Protein AF-A0A849QAV1-F1 (afdb_monomer)

Secondary structure (DSSP, 8-state):
-HHHHHHHHHHHTT---HHHHHHHHHHHHHHHHHHHHTS-TT-HHHHHHHHHHHHHHHHHHHHHHHHHHHHH--HHHHHHHHHHHHHH--HHHHHHHHHHHHHHHHHHHHHHHHHHHHHHHHHHHHHHHHS-TT-S---HHHHHHHHHHHHHHHHHHTTTTTT--S--HHHHHHHHHHHHHHHHHHHHHH--S-HHHHHHHHHHHHHHHHHHHHHHHHHHHHHHHHHHTT--SSSTTHHHHHHHHHHHHHHHHHHHHHHHHHHH-TTS-HHHHHHHHHHHHHHHHHHHHHHHHHHHHHHHHHHHTT-HHHHHHHHHHHHHHHHHHHHHHTTSGGGHHHHHHHHHHHHHHHHHHHHHHHHHHHHHHHHHHHTT-HHHHHHHHHHHHHHHHHHHHH--SHHHHHHHHHHHHHHHHHHHHHHH-S-GGGGHHHHHHHHHHHHHHHHHHHHHHHHHHHHHTTT-HHHHHHHHHHHHHHHHHHHHHS---HHHHHHHHHHHHHHHHHHHHHHHHHHHH--SSHHHHHHHHHHHHHHHHHHHHHHHTT-HHHHHHHHHHHHHHHHHHHHHHHHHHHHHHHHHHHHHHHHHHHHHHHTTSGGGTT--THHHHHHHHHHHHHHHHHHHHHHHHHHHHHHHHT---HHHHHHTTHHHHHHHHHHHHHHHHHHHHHHHHHHHHHHHHHHHHTT-HHHHHHHHHHHHHHHHHHHHHHHHHHHHHHHTT-HHHHHHHHHHHHHHHHHHHHHHHHHHHHHTTPPPPPPPHHHHHHHHT-PPP-

Nearest PDB structures (foldseek):
  8ga7-assembly1_A  TM=1.526E-01  e=1.321E-02  synthetic construct
  6vfk-assembly1_B  TM=2.212E-01  e=3.280E-01  synthetic construct
  6u1s-assembly1_A  TM=2.599E-01  e=1.698E+00  synthetic construct
  5k7v-assembly1_B  TM=2.243E-01  e=1.514E+00  synthetic construct

Mean predicted aligned error: 11.03 Å

Structure (mmCIF, N/CA/C/O backbone):
data_AF-A0A849QAV1-F1
#
_entry.id   AF-A0A849QAV1-F1
#
loop_
_atom_site.group_PDB
_atom_site.id
_atom_site.type_symbol
_atom_site.label_atom_id
_atom_site.label_alt_id
_atom_site.label_comp_id
_atom_site.label_asym_id
_atom_site.label_entity_id
_atom_site.label_seq_id
_atom_site.pdbx_PDB_ins_code
_atom_site.Cartn_x
_atom_site.Cartn_y
_atom_site.Cartn_z
_atom_site.occupancy
_atom_site.B_iso_or_equiv
_atom_site.auth_seq_id
_atom_site.auth_comp_id
_atom_site.auth_asym_id
_atom_site.auth_atom_id
_atom_site.pdbx_PDB_model_num
ATOM 1 N N . MET A 1 1 ? -1.374 -19.966 -36.487 1.00 30.62 1 MET A N 1
ATOM 2 C CA . MET A 1 1 ? -1.949 -19.844 -35.127 1.00 30.62 1 MET A CA 1
ATOM 3 C C . MET A 1 1 ? -1.096 -20.509 -34.036 1.00 30.62 1 MET A C 1
ATOM 5 O O . MET A 1 1 ? -1.209 -20.066 -32.906 1.00 30.62 1 MET A O 1
ATOM 9 N N . SER A 1 2 ? -0.207 -21.470 -34.348 1.00 25.59 2 SER A N 1
ATOM 10 C CA . SER A 1 2 ? 0.710 -22.100 -33.367 1.00 25.59 2 SER A CA 1
ATOM 11 C C . SER A 1 2 ? 1.783 -21.148 -32.796 1.00 25.59 2 SER A C 1
ATOM 13 O O . SER A 1 2 ? 1.919 -21.060 -31.584 1.00 25.59 2 SER A O 1
ATOM 15 N N . ASN A 1 3 ? 2.454 -20.337 -33.632 1.00 28.12 3 ASN A N 1
ATOM 16 C CA . ASN A 1 3 ? 3.532 -19.440 -33.163 1.00 28.12 3 ASN A CA 1
ATOM 17 C C . ASN A 1 3 ? 3.072 -18.286 -32.253 1.00 28.12 3 ASN A C 1
ATOM 19 O O . ASN A 1 3 ? 3.831 -17.860 -31.396 1.00 28.12 3 ASN A O 1
ATOM 23 N N . ARG A 1 4 ? 1.831 -17.789 -32.400 1.00 32.72 4 ARG A N 1
ATOM 24 C CA . ARG A 1 4 ? 1.308 -16.696 -31.553 1.00 32.72 4 ARG A CA 1
ATOM 25 C C . ARG A 1 4 ? 0.983 -17.138 -30.123 1.00 32.72 4 ARG A C 1
ATOM 27 O O . ARG A 1 4 ? 0.926 -16.282 -29.253 1.00 32.72 4 ARG A O 1
ATOM 34 N N . ARG A 1 5 ? 0.718 -18.432 -29.890 1.00 28.78 5 ARG A N 1
ATOM 35 C CA . ARG A 1 5 ? 0.532 -18.976 -28.533 1.00 28.78 5 ARG A CA 1
ATOM 36 C C . ARG A 1 5 ? 1.882 -19.235 -27.862 1.00 28.78 5 ARG A C 1
ATOM 38 O O . ARG A 1 5 ? 2.070 -18.750 -26.760 1.00 28.78 5 ARG A O 1
ATOM 45 N N . GLN A 1 6 ? 2.838 -19.831 -28.583 1.00 29.28 6 GLN A N 1
ATOM 46 C CA . GLN A 1 6 ? 4.207 -20.038 -28.084 1.00 29.28 6 GLN A CA 1
ATOM 47 C C . GLN A 1 6 ? 4.945 -18.730 -27.754 1.00 29.28 6 GLN A C 1
ATOM 49 O O . GLN A 1 6 ? 5.549 -18.636 -26.699 1.00 29.28 6 GLN A O 1
ATOM 54 N N . GLN A 1 7 ? 4.833 -17.682 -28.581 1.00 38.75 7 GLN A N 1
ATOM 55 C CA . GLN A 1 7 ? 5.408 -16.367 -28.245 1.00 38.75 7 GLN A CA 1
ATOM 56 C C . GLN A 1 7 ? 4.748 -15.697 -27.036 1.00 38.75 7 GLN A C 1
ATOM 58 O O . GLN A 1 7 ? 5.372 -14.857 -26.399 1.00 38.75 7 GLN A O 1
ATOM 63 N N . LYS A 1 8 ? 3.476 -16.007 -26.751 1.00 38.12 8 LYS A N 1
ATOM 64 C CA . LYS A 1 8 ? 2.777 -15.443 -25.594 1.00 38.12 8 LYS A CA 1
ATOM 65 C C . LYS A 1 8 ? 3.220 -16.131 -24.299 1.00 38.12 8 LYS A C 1
ATOM 67 O O . LYS A 1 8 ? 3.333 -15.438 -23.304 1.00 38.12 8 LYS A O 1
ATOM 72 N N . GLU A 1 9 ? 3.505 -17.435 -24.355 1.00 36.38 9 GLU A N 1
ATOM 73 C CA . GLU A 1 9 ? 4.072 -18.225 -23.248 1.00 36.38 9 GLU A CA 1
ATOM 74 C C . GLU A 1 9 ? 5.551 -17.852 -22.977 1.00 36.38 9 GLU A C 1
ATOM 76 O O . GLU A 1 9 ? 5.895 -17.547 -21.841 1.00 36.38 9 GLU A O 1
ATOM 81 N N . ASP A 1 10 ? 6.398 -17.697 -24.009 1.00 48.34 10 ASP A N 1
ATOM 82 C CA . ASP A 1 10 ? 7.823 -17.301 -23.862 1.00 48.34 10 ASP A CA 1
ATOM 83 C C . ASP A 1 10 ? 8.044 -15.852 -23.349 1.00 48.34 10 ASP A C 1
ATOM 85 O O . ASP A 1 10 ? 9.152 -15.479 -22.949 1.00 48.34 10 ASP A O 1
ATOM 89 N N . LEU A 1 11 ? 7.024 -14.986 -23.412 1.00 50.75 11 LEU A N 1
ATOM 90 C CA . LEU A 1 11 ? 7.103 -13.598 -22.930 1.00 50.75 11 LEU A CA 1
ATOM 91 C C . LEU A 1 11 ? 6.675 -13.442 -21.464 1.00 50.75 11 LEU A C 1
ATOM 93 O O . LEU A 1 11 ? 7.062 -12.450 -20.848 1.00 50.75 11 LEU A O 1
ATOM 97 N N . THR A 1 12 ? 5.883 -14.376 -20.926 1.00 53.34 12 THR A N 1
ATOM 98 C CA . THR A 1 12 ? 5.291 -14.280 -19.581 1.00 53.34 12 THR A CA 1
ATOM 99 C C . THR A 1 12 ? 6.049 -15.051 -18.506 1.00 53.34 12 THR A C 1
ATOM 101 O O . THR A 1 12 ? 5.975 -14.653 -17.349 1.00 53.34 12 THR A O 1
ATOM 104 N N . ASP A 1 13 ? 6.788 -16.106 -18.857 1.00 52.97 13 ASP A N 1
ATOM 105 C CA . ASP A 1 13 ? 7.371 -17.018 -17.857 1.00 52.97 13 ASP A CA 1
ATOM 106 C C . ASP A 1 13 ? 8.556 -16.423 -17.059 1.00 52.97 13 ASP A C 1
ATOM 108 O O . ASP A 1 13 ? 8.840 -16.894 -15.961 1.00 52.97 13 ASP A O 1
ATOM 112 N N . ASP A 1 14 ? 9.187 -15.344 -17.545 1.00 63.78 14 ASP A N 1
ATOM 113 C CA . ASP A 1 14 ? 10.388 -14.736 -16.933 1.00 63.78 14 ASP A CA 1
ATOM 114 C C . ASP A 1 14 ? 10.183 -13.299 -16.393 1.00 63.78 14 ASP A C 1
ATOM 116 O O . ASP A 1 14 ? 11.152 -12.644 -15.998 1.00 63.78 14 ASP A O 1
ATOM 120 N N . VAL A 1 15 ? 8.960 -12.747 -16.418 1.00 82.75 15 VAL A N 1
ATOM 121 C CA . VAL A 1 15 ? 8.733 -11.310 -16.155 1.00 82.75 15 VAL A CA 1
ATOM 122 C C . VAL A 1 15 ? 7.682 -11.061 -15.076 1.00 82.75 15 VAL A C 1
ATOM 124 O O . VAL A 1 15 ? 6.493 -11.291 -15.276 1.00 82.75 15 VAL A O 1
ATOM 127 N N . THR A 1 16 ? 8.117 -10.484 -13.955 1.00 84.94 16 THR A N 1
ATOM 128 C CA . THR A 1 16 ? 7.227 -10.010 -12.888 1.00 84.94 16 THR A CA 1
ATOM 129 C C . THR A 1 16 ? 6.561 -8.691 -13.282 1.00 84.94 16 THR A C 1
ATOM 131 O O . THR A 1 16 ? 7.249 -7.721 -13.606 1.00 84.94 16 THR A O 1
ATOM 134 N N . VAL A 1 17 ? 5.226 -8.645 -13.212 1.00 90.62 17 VAL A N 1
ATOM 135 C CA . VAL A 1 17 ? 4.446 -7.397 -13.241 1.00 90.62 17 VAL A CA 1
ATOM 136 C C . VAL A 1 17 ? 4.278 -6.921 -11.803 1.00 90.62 17 VAL A C 1
ATOM 138 O O . VAL A 1 17 ? 3.512 -7.509 -11.033 1.00 90.62 17 VAL A O 1
ATOM 141 N N . HIS A 1 18 ? 5.003 -5.870 -11.431 1.00 92.19 18 HIS A N 1
ATOM 142 C CA . HIS A 1 18 ? 5.100 -5.430 -10.039 1.00 92.19 18 HIS A CA 1
ATOM 143 C C . HIS A 1 18 ? 3.758 -4.927 -9.501 1.00 92.19 18 HIS A C 1
ATOM 145 O O . HIS A 1 18 ? 3.402 -5.233 -8.370 1.00 92.19 18 HIS A O 1
ATOM 151 N N . THR A 1 19 ? 2.954 -4.239 -10.316 1.00 93.94 19 THR A N 1
ATOM 152 C CA . THR A 1 19 ? 1.604 -3.788 -9.931 1.00 93.94 19 THR A CA 1
ATOM 153 C C . THR A 1 19 ? 0.702 -4.968 -9.562 1.00 93.94 19 THR A C 1
ATOM 155 O O . THR A 1 19 ? -0.009 -4.887 -8.564 1.00 93.94 19 THR A O 1
ATOM 158 N N . SER A 1 20 ? 0.756 -6.084 -10.303 1.00 94.25 20 SER A N 1
ATOM 159 C CA . SER A 1 20 ? -0.018 -7.292 -9.968 1.00 94.25 20 SER A CA 1
ATOM 160 C C . SER A 1 20 ? 0.441 -7.879 -8.639 1.00 94.25 20 SER A C 1
ATOM 162 O O . SER A 1 20 ? -0.378 -8.222 -7.791 1.00 94.25 20 SER A O 1
ATOM 164 N N . ARG A 1 21 ? 1.761 -7.956 -8.438 1.00 94.12 21 ARG A N 1
ATOM 165 C CA . ARG A 1 21 ? 2.339 -8.509 -7.215 1.00 94.12 21 ARG A CA 1
ATOM 166 C C . ARG A 1 21 ? 2.000 -7.656 -5.994 1.00 94.12 21 ARG A C 1
ATOM 168 O O . ARG A 1 21 ? 1.597 -8.191 -4.968 1.00 94.12 21 ARG A O 1
ATOM 175 N N . LEU A 1 22 ? 2.112 -6.337 -6.121 1.00 90.38 22 LEU A N 1
ATOM 176 C CA . LEU A 1 22 ? 1.721 -5.386 -5.086 1.00 90.38 22 LEU A CA 1
ATOM 177 C C . LEU A 1 22 ? 0.224 -5.467 -4.786 1.00 90.38 22 LEU A C 1
ATOM 179 O O . LEU A 1 22 ? -0.150 -5.434 -3.619 1.00 90.38 22 LEU A O 1
ATOM 183 N N . TYR A 1 23 ? -0.629 -5.611 -5.802 1.00 91.31 23 TYR A N 1
ATOM 184 C CA . TYR A 1 23 ? -2.068 -5.800 -5.613 1.00 91.31 23 TYR A CA 1
ATOM 185 C C . TYR A 1 23 ? -2.371 -7.039 -4.755 1.00 91.31 23 TYR A C 1
ATOM 187 O O . TYR A 1 23 ? -3.064 -6.930 -3.746 1.00 91.31 23 TYR A O 1
ATOM 195 N N . GLU A 1 24 ? -1.782 -8.190 -5.089 1.00 93.12 24 GLU A N 1
ATOM 196 C CA . GLU A 1 24 ? -1.929 -9.435 -4.319 1.00 93.12 24 GLU A CA 1
ATOM 197 C C . GLU A 1 24 ? -1.418 -9.303 -2.878 1.00 93.12 24 GLU A C 1
ATOM 199 O O . GLU A 1 24 ? -2.087 -9.723 -1.935 1.00 93.12 24 GLU A O 1
ATOM 204 N N . LEU A 1 25 ? -0.236 -8.709 -2.694 1.00 88.06 25 LEU A N 1
ATOM 205 C CA . LEU A 1 25 ? 0.371 -8.541 -1.373 1.00 88.06 25 LEU A CA 1
ATOM 206 C C . LEU A 1 25 ? -0.429 -7.583 -0.480 1.00 88.06 25 LEU A C 1
ATOM 208 O O . LEU A 1 25 ? -0.501 -7.814 0.723 1.00 88.06 25 LEU A O 1
ATOM 212 N N . ASN A 1 26 ? -1.067 -6.551 -1.046 1.00 87.56 26 ASN A N 1
ATOM 213 C CA . ASN A 1 26 ? -1.960 -5.675 -0.279 1.00 87.56 26 ASN A CA 1
ATOM 214 C C . ASN A 1 26 ? -3.200 -6.421 0.220 1.00 87.56 26 ASN A C 1
ATOM 216 O O . ASN A 1 26 ? -3.572 -6.237 1.374 1.00 87.56 26 ASN A O 1
ATOM 220 N N . ILE A 1 27 ? -3.805 -7.279 -0.611 1.00 86.44 27 ILE A N 1
ATOM 221 C CA . ILE A 1 27 ? -4.942 -8.111 -0.185 1.00 86.44 27 ILE A CA 1
ATOM 222 C C . ILE A 1 27 ? -4.523 -8.999 0.989 1.00 86.44 27 ILE A C 1
ATOM 224 O O . ILE A 1 27 ? -5.175 -8.989 2.026 1.00 86.44 27 ILE A O 1
ATOM 228 N N . LEU A 1 28 ? -3.391 -9.701 0.863 1.00 86.94 28 LEU A N 1
ATOM 229 C CA . LEU A 1 28 ? -2.877 -10.566 1.930 1.00 86.94 28 LEU A CA 1
ATOM 230 C C . LEU A 1 28 ? -2.586 -9.797 3.225 1.00 86.94 28 LEU A C 1
ATOM 232 O O . LEU A 1 28 ? -2.850 -10.308 4.311 1.00 86.94 28 LEU A O 1
ATOM 236 N N . ALA A 1 29 ? -2.051 -8.578 3.123 1.00 83.81 29 ALA A N 1
ATOM 237 C CA . ALA A 1 29 ? -1.791 -7.735 4.284 1.00 83.81 29 ALA A CA 1
ATOM 238 C C . ALA A 1 29 ? -3.095 -7.282 4.966 1.00 83.81 29 ALA A C 1
ATOM 240 O O . ALA A 1 29 ? -3.213 -7.404 6.184 1.00 83.81 29 ALA A O 1
ATOM 241 N N . GLN A 1 30 ? -4.090 -6.819 4.199 1.00 79.75 30 GLN A N 1
ATOM 242 C CA . GLN A 1 30 ? -5.397 -6.403 4.727 1.00 79.75 30 GLN A CA 1
ATOM 243 C C . GLN A 1 30 ? -6.161 -7.574 5.362 1.00 79.75 30 GLN A C 1
ATOM 245 O O . GLN A 1 30 ? -6.671 -7.448 6.478 1.00 79.75 30 GLN A O 1
ATOM 250 N N . ASP A 1 31 ? -6.174 -8.736 4.706 1.00 82.75 31 ASP A N 1
ATOM 251 C CA . ASP A 1 31 ? -6.780 -9.956 5.244 1.00 82.75 31 ASP A CA 1
ATOM 252 C C . ASP A 1 31 ? -6.070 -10.409 6.528 1.00 82.75 31 ASP A C 1
ATOM 254 O O . ASP A 1 31 ? -6.730 -10.749 7.509 1.00 82.75 31 ASP A O 1
ATOM 258 N N . GLY A 1 32 ? -4.734 -10.341 6.567 1.00 84.38 32 GLY A N 1
ATOM 259 C CA . GLY A 1 32 ? -3.946 -10.672 7.756 1.00 84.38 32 GLY A CA 1
ATOM 260 C C . GLY A 1 32 ? -4.317 -9.822 8.975 1.00 84.38 32 GLY A C 1
ATOM 261 O O . GLY A 1 32 ? -4.449 -10.355 10.077 1.00 84.38 32 GLY A O 1
ATOM 262 N N . VAL A 1 33 ? -4.548 -8.518 8.781 1.00 81.69 33 VAL A N 1
ATOM 263 C CA . VAL A 1 33 ? -4.999 -7.611 9.852 1.00 81.69 33 VAL A CA 1
ATOM 264 C C . VAL A 1 33 ? -6.395 -7.989 10.343 1.00 81.69 33 VAL A C 1
ATOM 266 O O . VAL A 1 33 ? -6.619 -8.092 11.549 1.00 81.69 33 VAL A O 1
ATOM 269 N N . LYS A 1 34 ? -7.326 -8.238 9.419 1.00 78.00 34 LYS A N 1
ATOM 270 C CA . LYS A 1 34 ? -8.706 -8.610 9.747 1.00 78.00 34 LYS A CA 1
ATOM 271 C C . LYS A 1 34 ? -8.782 -9.933 10.505 1.00 78.00 34 LYS A C 1
ATOM 273 O O . LYS A 1 34 ? -9.503 -10.039 11.495 1.00 78.00 34 LYS A O 1
ATOM 278 N N . GLU A 1 35 ? -8.041 -10.943 10.055 1.00 84.38 35 GLU A N 1
ATOM 279 C CA . GLU A 1 35 ? -7.980 -12.239 10.731 1.00 84.38 35 GLU A CA 1
ATOM 280 C C . GLU A 1 35 ? -7.383 -12.114 12.133 1.00 84.38 35 GLU A C 1
ATOM 282 O O . GLU A 1 35 ? -7.907 -12.711 13.072 1.00 84.38 35 GLU A O 1
ATOM 287 N N . PHE A 1 36 ? -6.327 -11.315 12.295 1.00 83.75 36 PHE A N 1
ATOM 288 C CA . PHE A 1 36 ? -5.739 -11.043 13.604 1.00 83.75 36 PHE A CA 1
ATOM 289 C C . PHE A 1 36 ? -6.735 -10.349 14.546 1.00 83.75 36 PHE A C 1
ATOM 291 O O . PHE A 1 36 ? -6.943 -10.821 15.661 1.00 83.75 36 PHE A O 1
ATOM 298 N N . ALA A 1 37 ? -7.402 -9.285 14.089 1.00 78.38 37 ALA A N 1
ATOM 299 C CA . ALA A 1 37 ? -8.324 -8.493 14.906 1.00 78.38 37 ALA A CA 1
ATOM 300 C C . ALA A 1 37 ? -9.548 -9.285 15.401 1.00 78.38 37 ALA A C 1
ATOM 302 O O . ALA A 1 37 ? -10.046 -9.046 16.500 1.00 78.38 37 ALA A O 1
ATOM 303 N N . LEU A 1 38 ? -10.033 -10.235 14.598 1.00 79.38 38 LEU A N 1
ATOM 304 C CA . LEU A 1 38 ? -11.214 -11.044 14.917 1.00 79.38 38 LEU A CA 1
ATOM 305 C C . LEU A 1 38 ? -10.886 -12.357 15.641 1.00 79.38 38 LEU A C 1
ATOM 307 O O . LEU A 1 38 ? -11.801 -13.115 15.963 1.00 79.38 38 LEU A O 1
ATOM 311 N N . THR A 1 39 ? -9.608 -12.645 15.896 1.00 84.75 39 THR A N 1
ATOM 312 C CA . THR A 1 39 ? -9.204 -13.855 16.621 1.00 84.75 39 THR A CA 1
ATOM 313 C C . THR A 1 39 ? -9.606 -13.763 18.097 1.00 84.75 39 THR A C 1
ATOM 315 O O . THR A 1 39 ? -9.504 -12.702 18.713 1.00 84.75 39 THR A O 1
ATOM 318 N N . ASP A 1 40 ? -10.068 -14.885 18.656 1.00 79.94 40 ASP A N 1
ATOM 319 C CA . ASP A 1 40 ? -10.381 -15.020 20.081 1.00 79.94 40 ASP A CA 1
ATOM 320 C C . ASP A 1 40 ? -9.129 -14.737 20.927 1.00 79.94 40 ASP A C 1
ATOM 322 O O . ASP A 1 40 ? -8.066 -15.329 20.731 1.00 79.94 40 ASP A O 1
ATOM 326 N N . ILE A 1 41 ? -9.263 -13.816 21.877 1.00 79.06 41 ILE A N 1
ATOM 327 C CA . ILE A 1 41 ? -8.167 -13.357 22.732 1.00 79.06 41 ILE A CA 1
ATOM 328 C C . ILE A 1 41 ? -7.757 -14.388 23.785 1.00 79.06 41 ILE A C 1
ATOM 330 O O . ILE A 1 41 ? -6.641 -14.317 24.310 1.00 79.06 41 ILE A O 1
ATOM 334 N N . ASP A 1 42 ? -8.641 -15.335 24.105 1.00 79.44 42 ASP A N 1
ATOM 335 C CA . ASP A 1 42 ? -8.343 -16.424 25.027 1.00 79.44 42 ASP A CA 1
ATOM 336 C C . ASP A 1 42 ? -7.495 -17.512 24.332 1.00 79.44 42 ASP A C 1
ATOM 338 O O . ASP A 1 42 ? -6.730 -18.220 25.000 1.00 79.44 42 ASP A O 1
ATOM 342 N N . ASP A 1 43 ? -7.529 -17.588 22.993 1.00 83.75 43 ASP A N 1
ATOM 343 C CA . ASP A 1 43 ? -6.657 -18.440 22.175 1.00 83.75 43 ASP A CA 1
ATOM 344 C C . ASP A 1 43 ? -5.331 -17.739 21.830 1.00 83.75 43 ASP A C 1
ATOM 346 O O . ASP A 1 43 ? -5.058 -17.317 20.702 1.00 83.75 43 ASP A O 1
ATOM 350 N N . LYS A 1 44 ? -4.465 -17.639 22.843 1.00 80.69 44 LYS A N 1
ATOM 351 C CA . LYS A 1 44 ? -3.152 -16.982 22.732 1.00 80.69 44 LYS A CA 1
ATOM 352 C C . LYS A 1 44 ? -2.251 -17.569 21.640 1.00 80.69 44 LYS A C 1
ATOM 354 O O . LYS A 1 44 ? -1.440 -16.838 21.076 1.00 80.69 44 LYS A O 1
ATOM 359 N N . GLU A 1 45 ? -2.349 -18.870 21.366 1.00 81.56 45 GLU A N 1
ATOM 360 C CA . GLU A 1 45 ? -1.503 -19.535 20.367 1.00 81.56 45 GLU A CA 1
ATOM 361 C C . GLU A 1 45 ? -1.929 -19.139 18.950 1.00 81.56 45 GLU A C 1
ATOM 363 O O . GLU A 1 45 ? -1.090 -18.725 18.143 1.00 81.56 45 GLU A O 1
ATOM 368 N N . THR A 1 46 ? -3.234 -19.188 18.664 1.00 85.38 46 THR A N 1
ATOM 369 C CA . THR A 1 46 ? -3.768 -18.744 17.371 1.00 85.38 46 THR A CA 1
ATOM 370 C C . THR A 1 46 ? -3.570 -17.244 17.179 1.00 85.38 46 THR A C 1
ATOM 372 O O . THR A 1 46 ? -3.138 -16.832 16.101 1.00 85.38 46 THR A O 1
ATOM 375 N N . LEU A 1 47 ? -3.808 -16.430 18.214 1.00 82.31 47 LEU A N 1
ATOM 376 C CA . LEU A 1 47 ? -3.612 -14.978 18.161 1.00 82.31 47 LEU A CA 1
ATOM 377 C C . LEU A 1 47 ? -2.169 -14.618 17.781 1.00 82.31 47 LEU A C 1
ATOM 379 O O . LEU A 1 47 ? -1.949 -13.809 16.878 1.00 82.31 47 LEU A O 1
ATOM 383 N N . GLU A 1 48 ? -1.181 -15.269 18.400 1.00 80.75 48 GLU A N 1
ATOM 384 C CA . GLU A 1 48 ? 0.231 -15.066 18.065 1.00 80.75 48 GLU A CA 1
ATOM 385 C C . GLU A 1 48 ? 0.556 -15.542 16.644 1.00 80.75 48 GLU A C 1
ATOM 387 O O . GLU A 1 48 ? 1.244 -14.845 15.894 1.00 80.75 48 GLU A O 1
ATOM 392 N N . SER A 1 49 ? 0.031 -16.697 16.226 1.00 85.69 49 SER A N 1
ATOM 393 C CA . SER A 1 49 ? 0.228 -17.180 14.856 1.00 85.69 49 SER A CA 1
ATOM 394 C C . SER A 1 49 ? -0.333 -16.204 13.820 1.00 85.69 49 SER A C 1
ATOM 396 O O . SER A 1 49 ? 0.299 -15.992 12.785 1.00 85.69 49 SER A O 1
ATOM 398 N N . LYS A 1 50 ? -1.505 -15.609 14.072 1.00 87.69 50 LYS A N 1
ATOM 399 C CA . LYS A 1 50 ? -2.124 -14.622 13.175 1.00 87.69 50 LYS A CA 1
ATOM 400 C C . LYS A 1 50 ? -1.361 -13.303 13.164 1.00 87.69 50 LYS A C 1
ATOM 402 O O . LYS A 1 50 ? -1.181 -12.725 12.094 1.00 87.69 50 LYS A O 1
ATOM 407 N N . ARG A 1 51 ? -0.823 -12.878 14.308 1.00 85.25 51 ARG A N 1
ATOM 408 C CA . ARG A 1 51 ? 0.060 -11.709 14.409 1.00 85.25 51 ARG A CA 1
ATOM 409 C C . ARG A 1 51 ? 1.312 -11.862 13.544 1.00 85.25 51 ARG A C 1
ATOM 411 O O . ARG A 1 51 ? 1.656 -10.945 12.803 1.00 85.25 51 ARG A O 1
ATOM 418 N N . ILE A 1 52 ? 1.977 -13.018 13.615 1.00 85.25 52 ILE A N 1
ATOM 419 C CA . ILE A 1 52 ? 3.173 -13.312 12.807 1.00 85.25 52 ILE A CA 1
ATOM 420 C C . ILE A 1 52 ? 2.824 -13.280 11.317 1.00 85.25 52 ILE A C 1
ATOM 422 O O . ILE A 1 52 ? 3.482 -12.574 10.560 1.00 85.25 52 ILE A O 1
ATOM 426 N N . LEU A 1 53 ? 1.747 -13.959 10.907 1.00 87.88 53 LEU A N 1
ATOM 427 C CA . LEU A 1 53 ? 1.299 -13.970 9.509 1.00 87.88 53 LEU A CA 1
ATOM 428 C C . LEU A 1 53 ? 0.978 -12.566 8.980 1.00 87.88 53 LEU A C 1
ATOM 430 O O . LEU A 1 53 ? 1.330 -12.245 7.845 1.00 87.88 53 LEU A O 1
ATOM 434 N N . MET A 1 54 ? 0.349 -11.721 9.800 1.00 87.12 54 MET A N 1
ATOM 435 C CA . MET A 1 54 ? 0.103 -10.318 9.469 1.00 87.12 54 MET A CA 1
ATOM 436 C C . MET A 1 54 ? 1.423 -9.573 9.221 1.00 87.12 54 MET A C 1
ATOM 438 O O . MET A 1 54 ? 1.568 -8.914 8.193 1.00 87.12 54 MET A O 1
ATOM 442 N N . HIS A 1 55 ? 2.404 -9.685 10.124 1.00 85.69 55 HIS A N 1
ATOM 443 C CA . HIS A 1 55 ? 3.706 -9.042 9.930 1.00 85.69 55 HIS A CA 1
ATOM 444 C C . HIS A 1 55 ? 4.446 -9.579 8.698 1.00 85.69 55 HIS A C 1
ATOM 446 O O . HIS A 1 55 ? 4.952 -8.773 7.921 1.00 85.69 55 HIS A O 1
ATOM 452 N N . ASP A 1 56 ? 4.443 -10.892 8.463 1.00 87.75 56 ASP A N 1
ATOM 453 C CA . ASP A 1 56 ? 5.063 -11.505 7.283 1.00 87.75 56 ASP A CA 1
ATOM 454 C C . ASP A 1 56 ? 4.432 -10.994 5.977 1.00 87.75 56 ASP A C 1
ATOM 456 O O . ASP A 1 56 ? 5.134 -10.739 4.994 1.00 87.75 56 ASP A O 1
ATOM 460 N N . ALA A 1 57 ? 3.110 -10.800 5.950 1.00 87.12 57 ALA A N 1
ATOM 461 C CA . ALA A 1 57 ? 2.417 -10.232 4.795 1.00 87.12 57 ALA A CA 1
ATOM 462 C C . ALA A 1 57 ? 2.892 -8.799 4.496 1.00 87.12 57 ALA A C 1
ATOM 464 O O . ALA A 1 57 ? 3.227 -8.490 3.349 1.00 87.12 57 ALA A O 1
ATOM 465 N N . PHE A 1 58 ? 3.009 -7.949 5.521 1.00 84.12 58 PHE A N 1
ATOM 466 C CA . PHE A 1 58 ? 3.543 -6.593 5.360 1.00 84.12 58 PHE A CA 1
ATOM 467 C C . PHE A 1 58 ? 5.031 -6.571 5.005 1.00 84.12 58 PHE A C 1
ATOM 469 O O . PHE A 1 58 ? 5.433 -5.780 4.156 1.00 84.12 58 PHE A O 1
ATOM 476 N N . THR A 1 59 ? 5.850 -7.446 5.589 1.00 85.94 59 THR A N 1
ATOM 477 C CA . THR A 1 59 ? 7.260 -7.610 5.208 1.00 85.94 59 THR A CA 1
ATOM 478 C C . THR A 1 59 ? 7.386 -7.880 3.714 1.00 85.94 59 THR A C 1
ATOM 480 O O . THR A 1 59 ? 8.093 -7.155 3.018 1.00 85.94 59 THR A O 1
ATOM 483 N N . ASN A 1 60 ? 6.633 -8.855 3.196 1.00 89.00 60 ASN A N 1
ATOM 484 C CA . ASN A 1 60 ? 6.641 -9.175 1.770 1.00 89.00 60 ASN A CA 1
ATOM 485 C C . ASN A 1 60 ? 6.167 -7.993 0.910 1.00 89.00 60 ASN A C 1
ATOM 487 O O . ASN A 1 60 ? 6.752 -7.725 -0.140 1.00 89.00 60 ASN A O 1
ATOM 491 N N . LEU A 1 61 ? 5.128 -7.271 1.349 1.00 86.38 61 LEU A N 1
ATOM 492 C CA . LEU A 1 61 ? 4.631 -6.079 0.660 1.00 86.38 61 LEU A CA 1
ATOM 493 C C . LEU A 1 61 ? 5.706 -4.989 0.565 1.00 86.38 61 LEU A C 1
ATOM 495 O O . LEU A 1 61 ? 5.967 -4.468 -0.519 1.00 86.38 61 LEU A O 1
ATOM 499 N N . TYR A 1 62 ? 6.348 -4.651 1.680 1.00 85.00 62 TYR A N 1
ATOM 500 C CA . TYR A 1 62 ? 7.361 -3.601 1.725 1.00 85.00 62 TYR A CA 1
ATOM 501 C C . TYR A 1 62 ? 8.669 -3.999 1.025 1.00 85.00 62 TYR A C 1
ATOM 503 O O . TYR A 1 62 ? 9.283 -3.150 0.375 1.00 85.00 62 TYR A O 1
ATOM 511 N N . ASP A 1 63 ? 9.068 -5.274 1.064 1.00 87.62 63 ASP A N 1
ATOM 512 C CA . ASP A 1 63 ? 10.193 -5.790 0.270 1.00 87.62 63 ASP A CA 1
ATOM 513 C C . ASP A 1 63 ? 9.932 -5.657 -1.237 1.00 87.62 63 ASP A C 1
ATOM 515 O O . ASP A 1 63 ? 10.829 -5.273 -1.998 1.00 87.62 63 ASP A O 1
ATOM 519 N N . GLU A 1 64 ? 8.697 -5.907 -1.678 1.00 90.62 64 GLU A N 1
ATOM 520 C CA . GLU A 1 64 ? 8.294 -5.716 -3.071 1.00 90.62 64 GLU A CA 1
ATOM 521 C C . GLU A 1 64 ? 8.275 -4.228 -3.454 1.00 90.62 64 GLU A C 1
ATOM 523 O O . GLU A 1 64 ? 8.794 -3.861 -4.508 1.00 90.62 64 GLU A O 1
ATOM 528 N N . ILE A 1 65 ? 7.760 -3.345 -2.586 1.00 86.19 65 ILE A N 1
ATOM 529 C CA . ILE A 1 65 ? 7.802 -1.884 -2.794 1.00 86.19 65 ILE A CA 1
ATOM 530 C C . ILE A 1 65 ? 9.250 -1.409 -2.936 1.00 86.19 65 ILE A C 1
ATOM 532 O O . ILE A 1 65 ? 9.549 -0.620 -3.837 1.00 86.19 65 ILE A O 1
ATOM 536 N N . ALA A 1 66 ? 10.150 -1.880 -2.070 1.00 85.00 66 ALA A N 1
ATOM 537 C CA . ALA A 1 66 ? 11.566 -1.540 -2.121 1.00 85.00 66 ALA A CA 1
ATOM 538 C C . ALA A 1 66 ? 12.200 -2.020 -3.429 1.00 85.00 66 ALA A C 1
ATOM 540 O O . ALA A 1 66 ? 12.816 -1.228 -4.141 1.00 85.00 66 ALA A O 1
ATOM 541 N N . THR A 1 67 ? 11.998 -3.294 -3.770 1.00 89.62 67 THR A N 1
ATOM 542 C CA . THR A 1 67 ? 12.530 -3.912 -4.991 1.00 89.62 67 THR A CA 1
ATOM 543 C C . THR A 1 67 ? 12.032 -3.189 -6.235 1.00 89.62 67 THR A C 1
ATOM 545 O O . THR A 1 67 ? 12.820 -2.852 -7.120 1.00 89.62 67 THR A O 1
ATOM 548 N N . PHE A 1 68 ? 10.734 -2.896 -6.307 1.00 89.25 68 PHE A N 1
ATOM 549 C CA . PHE A 1 68 ? 10.157 -2.189 -7.440 1.00 89.25 68 PHE A CA 1
ATOM 550 C C . PHE A 1 68 ? 10.666 -0.747 -7.522 1.00 89.25 68 PHE A C 1
ATOM 552 O O . PHE A 1 68 ? 11.040 -0.290 -8.602 1.00 89.25 68 PHE A O 1
ATOM 559 N N . SER A 1 69 ? 10.769 -0.049 -6.388 1.00 85.75 69 SER A N 1
ATOM 560 C CA . SER A 1 69 ? 11.320 1.310 -6.333 1.00 85.75 69 SER A CA 1
ATOM 561 C C . SER A 1 69 ? 12.771 1.347 -6.823 1.00 85.75 69 SER A C 1
ATOM 563 O O . SER A 1 69 ? 13.103 2.201 -7.644 1.00 85.75 69 SER A O 1
ATOM 565 N N . GLU A 1 70 ? 13.610 0.384 -6.420 1.00 85.62 70 GLU A N 1
ATOM 566 C CA . GLU A 1 70 ? 14.987 0.241 -6.922 1.00 85.62 70 GLU A CA 1
ATOM 567 C C . GLU A 1 70 ? 15.011 -0.011 -8.427 1.00 85.62 70 GLU A C 1
ATOM 569 O O . GLU A 1 70 ? 15.787 0.607 -9.151 1.00 85.62 70 GLU A O 1
ATOM 574 N N . GLN A 1 71 ? 14.126 -0.874 -8.928 1.00 84.31 71 GLN A N 1
ATOM 575 C CA . GLN A 1 71 ? 14.041 -1.142 -10.359 1.00 84.31 71 GLN A CA 1
ATOM 576 C C . GLN A 1 71 ? 13.534 0.049 -11.175 1.00 84.31 71 GLN A C 1
ATOM 578 O O . GLN A 1 71 ? 13.896 0.155 -12.347 1.00 84.31 71 GLN A O 1
ATOM 583 N N . MET A 1 72 ? 12.698 0.926 -10.609 1.00 80.38 72 MET A N 1
ATOM 584 C CA . MET A 1 72 ? 12.213 2.141 -11.276 1.00 80.38 72 MET A CA 1
ATOM 585 C C . MET A 1 72 ? 13.275 3.245 -11.336 1.00 80.38 72 MET A C 1
ATOM 587 O O . MET A 1 72 ? 13.189 4.121 -12.203 1.00 80.38 72 MET A O 1
ATOM 591 N N . MET A 1 73 ? 14.288 3.207 -10.466 1.00 75.44 73 MET A N 1
ATOM 592 C CA . MET A 1 73 ? 15.390 4.166 -10.481 1.00 75.44 73 MET A CA 1
ATOM 593 C C . MET A 1 73 ? 16.248 3.976 -11.738 1.00 75.44 73 MET A C 1
ATOM 595 O O . MET A 1 73 ? 17.019 3.032 -11.865 1.00 75.44 73 MET A O 1
ATOM 599 N N . SER A 1 74 ? 16.119 4.905 -12.684 1.00 67.38 74 SER A N 1
ATOM 600 C CA . SER A 1 74 ? 16.906 4.942 -13.926 1.00 67.38 74 SER A CA 1
ATOM 601 C C . SER A 1 74 ? 17.970 6.041 -13.940 1.00 67.38 74 SER A C 1
ATOM 603 O O . SER A 1 74 ? 18.711 6.187 -14.911 1.00 67.38 74 SER A O 1
ATOM 605 N N . ASP A 1 75 ? 18.022 6.845 -12.878 1.00 68.44 75 ASP A N 1
ATOM 606 C CA . ASP A 1 75 ? 18.759 8.107 -12.866 1.00 68.44 75 ASP A CA 1
ATOM 607 C C . ASP A 1 75 ? 20.292 7.893 -12.800 1.00 68.44 75 ASP A C 1
ATOM 609 O O . ASP A 1 75 ? 21.042 8.799 -13.139 1.00 68.44 75 ASP A O 1
ATOM 613 N N . ASP A 1 76 ? 20.791 6.701 -12.441 1.00 67.31 76 ASP A N 1
ATOM 614 C CA . ASP A 1 76 ? 22.239 6.433 -12.315 1.00 67.31 76 ASP A CA 1
ATOM 615 C C . ASP A 1 76 ? 23.008 6.630 -13.626 1.00 67.31 76 ASP A C 1
ATOM 617 O O . ASP A 1 76 ? 24.072 7.257 -13.652 1.00 67.31 76 ASP A O 1
ATOM 621 N N . PHE A 1 77 ? 22.459 6.116 -14.731 1.00 66.88 77 PHE A N 1
ATOM 622 C CA . PHE A 1 77 ? 23.055 6.300 -16.051 1.00 66.88 77 PHE A CA 1
ATOM 623 C C . PHE A 1 77 ? 22.954 7.760 -16.501 1.00 66.88 77 PHE A C 1
ATOM 625 O O . PHE A 1 77 ? 23.928 8.306 -17.011 1.00 66.88 77 PHE A O 1
ATOM 632 N N . GLU A 1 78 ? 21.808 8.408 -16.280 1.00 71.81 78 GLU A N 1
ATOM 633 C CA . GLU A 1 78 ? 21.595 9.813 -16.638 1.00 71.81 78 GLU A CA 1
ATOM 634 C C . GLU A 1 78 ? 22.552 10.737 -15.871 1.00 71.81 78 GLU A C 1
ATOM 636 O O . GLU A 1 78 ? 23.207 11.585 -16.473 1.00 71.81 78 GLU A O 1
ATOM 641 N N . ILE A 1 79 ? 22.736 10.511 -14.569 1.00 79.00 79 ILE A N 1
ATOM 642 C CA . ILE A 1 79 ? 23.701 11.229 -13.730 1.00 79.00 79 ILE A CA 1
ATOM 643 C C . ILE A 1 79 ? 25.130 10.998 -14.230 1.00 79.00 79 ILE A C 1
ATOM 645 O O . ILE A 1 79 ? 25.895 11.958 -14.346 1.00 79.00 79 ILE A O 1
ATOM 649 N N . ALA A 1 80 ? 25.518 9.753 -14.527 1.00 75.62 80 ALA A N 1
ATOM 650 C CA . ALA A 1 80 ? 26.851 9.448 -15.053 1.00 75.62 80 ALA A CA 1
ATOM 651 C C . ALA A 1 80 ? 27.098 10.138 -16.405 1.00 75.62 80 ALA A C 1
ATOM 653 O O . ALA A 1 80 ? 28.130 10.787 -16.591 1.00 75.62 80 ALA A O 1
ATOM 654 N N . TYR A 1 81 ? 26.114 10.078 -17.300 1.00 73.62 81 TYR A N 1
ATOM 655 C CA . TYR A 1 81 ? 26.142 10.700 -18.619 1.00 73.62 81 TYR A CA 1
ATOM 656 C C . TYR A 1 81 ? 26.225 12.232 -18.548 1.00 73.62 81 TYR A C 1
ATOM 658 O O . TYR A 1 81 ? 27.068 12.851 -19.203 1.00 73.62 81 TYR A O 1
ATOM 666 N N . LEU A 1 82 ? 25.395 12.865 -17.712 1.00 80.75 82 LEU A N 1
ATOM 667 C CA . LEU A 1 82 ? 25.419 14.312 -17.487 1.00 80.75 82 LEU A CA 1
ATOM 668 C C . LEU A 1 82 ? 26.742 14.756 -16.855 1.00 80.75 82 LEU A C 1
ATOM 670 O O . LEU A 1 82 ? 27.288 15.782 -17.257 1.00 80.75 82 LEU A O 1
ATOM 674 N N . ARG A 1 83 ? 27.313 13.976 -15.924 1.00 82.38 83 ARG A N 1
ATOM 675 C CA . ARG A 1 83 ? 28.643 14.248 -15.342 1.00 82.38 83 ARG A CA 1
ATOM 676 C C . ARG A 1 83 ? 29.749 14.210 -16.386 1.00 82.38 83 ARG A C 1
ATOM 678 O O . ARG A 1 83 ? 30.643 15.053 -16.341 1.00 82.38 83 ARG A O 1
ATOM 685 N N . GLU A 1 84 ? 29.713 13.247 -17.298 1.00 79.75 84 GLU A N 1
ATOM 686 C CA . GLU A 1 84 ? 30.691 13.149 -18.380 1.00 79.75 84 GLU A CA 1
ATOM 687 C C . GLU A 1 84 ? 30.575 14.336 -19.341 1.00 79.75 84 GLU A C 1
ATOM 689 O O . GLU A 1 84 ? 31.571 15.004 -19.619 1.00 79.75 84 GLU A O 1
ATOM 694 N N . ARG A 1 85 ? 29.355 14.691 -19.765 1.00 79.38 85 ARG A N 1
ATOM 695 C CA . ARG A 1 85 ? 29.129 15.878 -20.605 1.00 79.38 85 ARG A CA 1
ATOM 696 C C . ARG A 1 85 ? 29.503 17.181 -19.911 1.00 79.38 85 ARG A C 1
ATOM 698 O O . ARG A 1 85 ? 30.076 18.053 -20.553 1.00 79.38 85 ARG A O 1
ATOM 705 N N . TYR A 1 86 ? 29.239 17.305 -18.613 1.00 81.88 86 TYR A N 1
ATOM 706 C CA . TYR A 1 86 ? 29.610 18.479 -17.824 1.00 81.88 86 TYR A CA 1
ATOM 707 C C . TYR A 1 86 ? 31.123 18.733 -17.835 1.00 81.88 86 TYR A C 1
ATOM 709 O O . TYR A 1 86 ? 31.551 19.886 -17.894 1.00 81.88 86 TYR A O 1
ATOM 717 N N . ARG A 1 87 ? 31.938 17.666 -17.806 1.00 82.31 87 ARG A N 1
ATOM 718 C CA . ARG A 1 87 ? 33.407 17.765 -17.882 1.00 82.31 87 ARG A CA 1
ATOM 719 C C . ARG A 1 87 ? 33.900 18.287 -19.233 1.00 82.31 87 ARG A C 1
ATOM 721 O O . ARG A 1 87 ? 34.974 18.874 -19.277 1.00 82.31 87 ARG A O 1
ATOM 728 N N . ASN A 1 88 ? 33.122 18.080 -20.294 1.00 80.19 88 ASN A N 1
ATOM 729 C CA . ASN A 1 88 ? 33.497 18.382 -21.676 1.00 80.19 88 ASN A CA 1
ATOM 730 C C . ASN A 1 88 ? 32.787 19.625 -22.249 1.00 80.19 88 ASN A C 1
ATOM 732 O O . ASN A 1 88 ? 33.022 19.980 -23.401 1.00 80.19 88 ASN A O 1
ATOM 736 N N . ALA A 1 89 ? 31.899 20.264 -21.482 1.00 81.19 89 ALA A N 1
ATOM 737 C CA . ALA A 1 89 ? 31.121 21.426 -21.906 1.00 81.19 89 ALA A CA 1
ATOM 738 C C . ALA A 1 89 ? 31.672 22.731 -21.309 1.00 81.19 89 ALA A C 1
ATOM 740 O O . ALA A 1 89 ? 32.168 22.745 -20.184 1.00 81.19 89 ALA A O 1
ATOM 741 N N . GLU A 1 90 ? 31.506 23.842 -22.031 1.00 79.88 90 GLU A N 1
ATOM 742 C CA . GLU A 1 90 ? 31.888 25.193 -21.597 1.00 79.88 90 GLU A CA 1
ATOM 743 C C . GLU A 1 90 ? 30.716 26.182 -21.759 1.00 79.88 90 GLU A C 1
ATOM 745 O O . GLU A 1 90 ? 29.784 25.953 -22.536 1.00 79.88 90 GLU A O 1
ATOM 750 N N . GLY A 1 91 ? 30.753 27.303 -21.030 1.00 84.31 91 GLY A N 1
ATOM 751 C CA . GLY A 1 91 ? 29.802 28.412 -21.192 1.00 84.31 91 GLY A CA 1
ATOM 752 C C . GLY A 1 91 ? 28.363 28.089 -20.761 1.00 84.31 91 GLY A C 1
ATOM 753 O O . GLY A 1 91 ? 28.135 27.438 -19.743 1.00 84.31 91 GLY A O 1
ATOM 754 N N . GLU A 1 92 ? 27.373 28.563 -21.525 1.00 81.75 92 GLU A N 1
ATOM 755 C CA . GLU A 1 92 ? 25.940 28.387 -21.215 1.00 81.75 92 GLU A CA 1
ATOM 756 C C . GLU A 1 92 ? 25.503 26.913 -21.217 1.00 81.75 92 GLU A C 1
ATOM 758 O O . GLU A 1 92 ? 24.692 26.508 -20.385 1.00 81.75 92 GLU A O 1
ATOM 763 N N . ALA A 1 93 ? 26.094 26.086 -22.085 1.00 78.88 93 ALA A N 1
ATOM 764 C CA . ALA A 1 93 ? 25.823 24.650 -22.124 1.00 78.88 93 ALA A CA 1
ATOM 765 C C . ALA A 1 93 ? 26.274 23.952 -20.830 1.00 78.88 93 ALA A C 1
ATOM 767 O O . ALA A 1 93 ? 25.584 23.068 -20.325 1.00 78.88 93 ALA A O 1
ATOM 768 N N . GLN A 1 94 ? 27.401 24.378 -20.250 1.00 85.75 94 GLN A N 1
ATOM 769 C CA . GLN A 1 94 ? 27.881 23.843 -18.976 1.00 85.75 94 GLN A CA 1
ATOM 770 C C . GLN A 1 94 ? 26.948 24.212 -17.813 1.00 85.75 94 GLN A C 1
ATOM 772 O O . GLN A 1 94 ? 26.700 23.375 -16.944 1.00 85.75 94 GLN A O 1
ATOM 777 N N . ALA A 1 95 ? 26.393 25.430 -17.811 1.00 84.44 95 ALA A N 1
ATOM 778 C CA . ALA A 1 95 ? 25.410 25.859 -16.814 1.00 84.44 95 ALA A CA 1
ATOM 779 C C . ALA A 1 95 ? 24.103 25.049 -16.900 1.00 84.44 95 ALA A C 1
ATOM 781 O O . ALA A 1 95 ? 23.622 24.573 -15.874 1.00 84.44 95 ALA A O 1
ATOM 782 N N . GLN A 1 96 ? 23.583 24.810 -18.108 1.00 84.94 96 GLN A N 1
ATOM 783 C CA . GLN A 1 96 ? 22.380 23.991 -18.321 1.00 84.94 96 GLN A CA 1
ATOM 784 C C . GLN A 1 96 ? 22.585 22.526 -17.908 1.00 84.94 96 GLN A C 1
ATOM 786 O O . GLN A 1 96 ? 21.724 21.932 -17.264 1.00 84.94 96 GLN A O 1
ATOM 791 N N . ILE A 1 97 ? 23.743 21.937 -18.232 1.00 85.69 97 ILE A N 1
ATOM 792 C CA . ILE A 1 97 ? 24.069 20.562 -17.818 1.00 85.69 97 ILE A CA 1
ATOM 793 C C . ILE A 1 97 ? 24.219 20.478 -16.296 1.00 85.69 97 ILE A C 1
ATOM 795 O O . ILE A 1 97 ? 23.839 19.470 -15.702 1.00 85.69 97 ILE A O 1
ATOM 799 N N . ARG A 1 98 ? 24.751 21.523 -15.650 1.00 87.00 98 ARG A N 1
ATOM 800 C CA . ARG A 1 98 ? 24.853 21.581 -14.190 1.00 87.00 98 ARG A CA 1
ATOM 801 C C . ARG A 1 98 ? 23.482 21.570 -13.523 1.00 87.00 98 ARG A C 1
ATOM 803 O O . ARG A 1 98 ? 23.297 20.802 -12.588 1.00 87.00 98 ARG A O 1
ATOM 810 N N . GLU A 1 99 ? 22.552 22.392 -13.999 1.00 88.75 99 GLU A N 1
ATOM 811 C CA . GLU A 1 99 ? 21.179 22.440 -13.482 1.00 88.75 99 GLU A CA 1
ATOM 812 C C . GLU A 1 99 ? 20.482 21.085 -13.659 1.00 88.75 99 GLU A C 1
ATOM 814 O O . GLU A 1 99 ? 20.009 20.503 -12.686 1.00 88.75 99 GLU A O 1
ATOM 819 N N . ALA A 1 100 ? 20.554 20.498 -14.859 1.00 84.50 100 ALA A N 1
ATOM 820 C CA . ALA A 1 100 ? 20.016 19.162 -15.121 1.00 84.50 100 ALA A CA 1
ATOM 821 C C . ALA A 1 100 ? 20.645 18.077 -14.224 1.00 84.50 100 ALA A C 1
ATOM 823 O O . ALA A 1 100 ? 19.964 17.152 -13.778 1.00 84.50 100 ALA A O 1
ATOM 824 N N . LEU A 1 101 ? 21.947 18.184 -13.936 1.00 84.75 101 LEU A N 1
ATOM 825 C CA . LEU A 1 101 ? 22.647 17.273 -13.034 1.00 84.75 101 LEU A CA 1
ATOM 826 C C . LEU A 1 101 ? 22.202 17.453 -11.574 1.00 84.75 101 LEU A C 1
ATOM 828 O O . LEU A 1 101 ? 22.046 16.452 -10.871 1.00 84.75 101 LEU A O 1
ATOM 832 N N . GLU A 1 102 ? 22.008 18.689 -11.107 1.00 84.81 102 GLU A N 1
ATOM 833 C CA . GLU A 1 102 ? 21.504 18.996 -9.759 1.00 84.81 102 GLU A CA 1
ATOM 834 C C . GLU A 1 102 ? 20.065 18.476 -9.577 1.00 84.81 102 GLU A C 1
ATOM 836 O O . GLU A 1 102 ? 19.776 17.807 -8.577 1.00 84.81 102 GLU A O 1
ATOM 841 N N . ASP A 1 103 ? 19.199 18.662 -10.574 1.00 84.06 103 ASP A N 1
ATOM 842 C CA . ASP A 1 103 ? 17.822 18.154 -10.581 1.00 84.06 103 ASP A CA 1
ATOM 843 C C . ASP A 1 103 ? 17.768 16.622 -10.590 1.00 84.06 103 ASP A C 1
ATOM 845 O O . ASP A 1 103 ? 17.089 16.014 -9.754 1.00 84.06 103 ASP A O 1
ATOM 849 N N . SER A 1 104 ? 18.522 15.982 -11.492 1.00 81.06 104 SER A N 1
ATOM 850 C CA . SER A 1 104 ? 18.589 14.517 -11.591 1.00 81.06 104 SER A CA 1
ATOM 851 C C . SER A 1 104 ? 19.158 13.898 -10.308 1.00 81.06 104 SER A C 1
ATOM 853 O O . SER A 1 104 ? 18.604 12.932 -9.783 1.00 81.06 104 SER A O 1
ATOM 855 N N . THR A 1 105 ? 20.185 14.518 -9.711 1.00 76.00 105 THR A N 1
ATOM 856 C CA . THR A 1 105 ? 20.748 14.081 -8.420 1.00 76.00 105 THR A CA 1
ATOM 857 C C . THR A 1 105 ? 19.731 14.221 -7.285 1.00 76.00 105 THR A C 1
ATOM 859 O O . THR A 1 105 ? 19.587 13.305 -6.476 1.00 76.00 105 THR A O 1
ATOM 862 N N . THR A 1 106 ? 18.990 15.330 -7.225 1.00 77.31 106 THR A N 1
ATOM 863 C CA . THR A 1 106 ? 17.961 15.555 -6.194 1.00 77.31 106 THR A CA 1
ATOM 864 C C . THR A 1 106 ? 16.822 14.545 -6.316 1.00 77.31 106 THR A C 1
ATOM 866 O O . THR A 1 106 ? 16.371 13.980 -5.318 1.00 77.31 106 THR A O 1
ATOM 869 N N . LYS A 1 107 ? 16.360 14.282 -7.542 1.00 77.38 107 LYS A N 1
ATOM 870 C CA . LYS A 1 107 ? 15.333 13.273 -7.826 1.00 77.38 107 LYS A CA 1
ATOM 871 C C . LYS A 1 107 ? 15.807 11.871 -7.439 1.00 77.38 107 LYS A C 1
ATOM 873 O O . LYS A 1 107 ? 15.084 11.169 -6.736 1.00 77.38 107 LYS A O 1
ATOM 878 N N . HIS A 1 108 ? 17.031 11.506 -7.816 1.00 77.06 108 HIS A N 1
ATOM 879 C CA . HIS A 1 108 ? 17.641 10.234 -7.437 1.00 77.06 108 HIS A CA 1
ATOM 880 C C . HIS A 1 108 ? 17.705 10.069 -5.912 1.00 77.06 108 HIS A C 1
ATOM 882 O O . HIS A 1 108 ? 17.313 9.030 -5.392 1.00 77.06 108 HIS A O 1
ATOM 888 N N . GLN A 1 109 ? 18.116 11.109 -5.176 1.00 69.81 109 GLN A N 1
ATOM 889 C CA . GLN A 1 109 ? 18.150 11.087 -3.708 1.00 69.81 109 GLN A CA 1
ATOM 890 C C . GLN A 1 109 ? 16.765 10.896 -3.078 1.00 69.81 109 GLN A C 1
ATOM 892 O O . GLN A 1 109 ? 16.641 10.156 -2.104 1.00 69.81 109 GLN A O 1
ATOM 897 N N . ARG A 1 110 ? 15.720 11.530 -3.628 1.00 71.62 110 ARG A N 1
ATOM 898 C CA . ARG A 1 110 ? 14.335 11.334 -3.162 1.00 71.62 110 ARG A CA 1
ATOM 899 C C . ARG A 1 110 ? 13.858 9.902 -3.399 1.00 71.62 110 ARG A C 1
ATOM 901 O O . ARG A 1 110 ? 13.371 9.278 -2.464 1.00 71.62 110 ARG A O 1
ATOM 908 N N . ASN A 1 111 ? 14.054 9.373 -4.608 1.00 73.31 111 ASN A N 1
ATOM 909 C CA . ASN A 1 111 ? 13.679 7.996 -4.954 1.00 73.31 111 ASN A CA 1
ATOM 910 C C . ASN A 1 111 ? 14.418 6.975 -4.081 1.00 73.31 111 ASN A C 1
ATOM 912 O O . ASN A 1 111 ? 13.827 6.014 -3.597 1.00 73.31 111 ASN A O 1
ATOM 916 N N . LEU A 1 112 ? 15.703 7.224 -3.828 1.00 72.62 112 LEU A N 1
ATOM 917 C CA . LEU A 1 112 ? 16.511 6.418 -2.928 1.00 72.62 112 LEU A CA 1
ATOM 918 C C . LEU A 1 112 ? 15.954 6.457 -1.493 1.00 72.62 112 LEU A C 1
ATOM 920 O O . LEU A 1 112 ? 15.890 5.425 -0.836 1.00 72.62 112 LEU A O 1
ATOM 924 N N . GLY A 1 113 ? 15.507 7.623 -1.016 1.00 69.31 113 GLY A N 1
ATOM 925 C CA . GLY A 1 113 ? 14.807 7.755 0.266 1.00 69.31 113 GLY A CA 1
ATOM 926 C C . GLY A 1 113 ? 13.569 6.858 0.368 1.00 69.31 113 GLY A C 1
ATOM 927 O O . GLY A 1 113 ? 13.395 6.184 1.381 1.00 69.31 113 GLY A O 1
ATOM 928 N N . ASP A 1 114 ? 12.767 6.781 -0.695 1.00 70.62 114 ASP A N 1
ATOM 929 C CA . ASP A 1 114 ? 11.566 5.937 -0.748 1.00 70.62 114 ASP A CA 1
ATOM 930 C C . ASP A 1 114 ? 11.897 4.434 -0.717 1.00 70.62 114 ASP A C 1
ATOM 932 O O . ASP A 1 114 ? 11.252 3.678 0.011 1.00 70.62 114 ASP A O 1
ATOM 936 N N . VAL A 1 115 ? 12.943 4.004 -1.435 1.00 74.31 115 VAL A N 1
ATOM 937 C CA . VAL A 1 115 ? 13.474 2.628 -1.364 1.00 74.31 115 VAL A CA 1
ATOM 938 C C . VAL A 1 115 ? 13.853 2.267 0.065 1.00 74.31 115 VAL A C 1
ATOM 940 O O . VAL A 1 115 ? 13.481 1.208 0.575 1.00 74.31 115 VAL A O 1
ATOM 943 N N . TRP A 1 116 ? 14.629 3.136 0.714 1.00 72.19 116 TRP A N 1
ATOM 944 C CA . TRP A 1 116 ? 15.098 2.864 2.065 1.00 72.19 116 TRP A CA 1
ATOM 945 C C . TRP A 1 116 ? 13.962 2.834 3.061 1.00 72.19 116 TRP A C 1
ATOM 947 O O . TRP A 1 116 ? 13.981 1.989 3.950 1.00 72.19 116 TRP A O 1
ATOM 957 N N . MET A 1 117 ? 12.973 3.707 2.890 1.00 72.00 117 MET A N 1
ATOM 958 C CA . MET A 1 117 ? 11.798 3.706 3.741 1.00 72.00 117 MET A CA 1
ATOM 959 C C . MET A 1 117 ? 11.078 2.360 3.679 1.00 72.00 117 MET A C 1
ATOM 961 O O . MET A 1 117 ? 10.821 1.754 4.714 1.00 72.00 117 MET A O 1
ATOM 965 N N . ALA A 1 118 ? 10.847 1.839 2.474 1.00 73.88 118 ALA A N 1
ATOM 966 C CA . ALA A 1 118 ? 10.232 0.530 2.298 1.00 73.88 118 ALA A CA 1
ATOM 967 C C . ALA A 1 118 ? 11.065 -0.597 2.943 1.00 73.88 118 ALA A C 1
ATOM 969 O O . ALA A 1 118 ? 10.520 -1.428 3.663 1.00 73.88 118 ALA A O 1
ATOM 970 N N . LYS A 1 119 ? 12.398 -0.586 2.798 1.00 75.88 119 LYS A N 1
ATOM 971 C CA . LYS A 1 119 ? 13.275 -1.570 3.470 1.00 75.88 119 LYS A CA 1
ATOM 972 C C . LYS A 1 119 ? 13.213 -1.477 4.993 1.00 75.88 119 LYS A C 1
ATOM 974 O O . LYS A 1 119 ? 13.173 -2.504 5.663 1.00 75.88 119 LYS A O 1
ATOM 979 N N . VAL A 1 120 ? 13.190 -0.262 5.539 1.00 74.31 120 VAL A N 1
ATOM 980 C CA . VAL A 1 120 ? 13.057 -0.053 6.984 1.00 74.31 120 VAL A CA 1
ATOM 981 C C . VAL A 1 120 ? 11.718 -0.585 7.478 1.00 74.31 120 VAL A C 1
ATOM 983 O O . VAL A 1 120 ? 11.710 -1.321 8.458 1.00 74.31 120 VAL A O 1
ATOM 986 N N . MET A 1 121 ? 10.616 -0.305 6.779 1.00 75.69 121 MET A N 1
ATOM 987 C CA . MET A 1 121 ? 9.304 -0.852 7.137 1.00 75.69 121 MET A CA 1
ATOM 988 C C . MET A 1 121 ? 9.296 -2.381 7.111 1.00 75.69 121 MET A C 1
ATOM 990 O O . MET A 1 121 ? 8.849 -3.000 8.073 1.00 75.69 121 MET A O 1
ATOM 994 N N . SER A 1 122 ? 9.874 -3.002 6.080 1.00 79.50 122 SER A N 1
ATOM 995 C CA . SER A 1 122 ? 10.022 -4.460 6.015 1.00 79.50 122 SER A CA 1
ATOM 996 C C . SER A 1 122 ? 10.758 -5.027 7.237 1.00 79.50 122 SER A C 1
ATOM 998 O O . SER A 1 122 ? 10.246 -5.934 7.899 1.00 79.50 122 SER A O 1
ATOM 1000 N N . TRP A 1 123 ? 11.907 -4.449 7.606 1.00 79.81 123 TRP A N 1
ATOM 1001 C CA . TRP A 1 123 ? 12.666 -4.877 8.786 1.00 79.81 123 TRP A CA 1
ATOM 1002 C C . TRP A 1 123 ? 11.940 -4.615 10.103 1.00 79.81 123 TRP A C 1
ATOM 1004 O O . TRP A 1 123 ? 12.066 -5.418 11.023 1.00 79.81 123 TRP A O 1
ATOM 1014 N N . LEU A 1 124 ? 11.176 -3.526 10.211 1.00 76.31 124 LEU A N 1
ATOM 1015 C CA . LEU A 1 124 ? 10.346 -3.258 11.386 1.00 76.31 124 LEU A CA 1
ATOM 1016 C C . LEU A 1 124 ? 9.243 -4.307 11.528 1.00 76.31 124 LEU A C 1
ATOM 1018 O O . LEU A 1 124 ? 9.025 -4.800 12.630 1.00 76.31 124 LEU A O 1
ATOM 1022 N N . HIS A 1 125 ? 8.604 -4.714 10.429 1.00 80.88 125 HIS A N 1
ATOM 1023 C CA . HIS A 1 125 ? 7.652 -5.822 10.452 1.00 80.88 125 HIS A CA 1
ATOM 1024 C C . HIS A 1 125 ? 8.321 -7.158 10.789 1.00 80.88 125 HIS A C 1
ATOM 1026 O O . HIS A 1 125 ? 7.760 -7.897 11.587 1.00 80.88 125 HIS A O 1
ATOM 1032 N N . GLN A 1 126 ? 9.530 -7.440 10.295 1.00 82.56 126 GLN A N 1
ATOM 1033 C CA . GLN A 1 126 ? 10.282 -8.646 10.676 1.00 82.56 126 GLN A CA 1
ATOM 1034 C C . GLN A 1 126 ? 10.677 -8.639 12.159 1.00 82.56 126 GLN A C 1
ATOM 1036 O O . GLN A 1 126 ? 10.582 -9.661 12.837 1.00 82.56 126 GLN A O 1
ATOM 1041 N N . ALA A 1 127 ? 11.085 -7.481 12.684 1.00 76.19 127 ALA A N 1
ATOM 1042 C CA . ALA A 1 127 ? 11.372 -7.309 14.103 1.00 76.19 127 ALA A CA 1
ATOM 1043 C C . ALA A 1 127 ? 10.106 -7.495 14.951 1.00 76.19 127 ALA A C 1
ATOM 1045 O O . ALA A 1 127 ? 10.145 -8.235 15.930 1.00 76.19 127 ALA A O 1
ATOM 1046 N N . GLY A 1 128 ? 8.986 -6.908 14.517 1.00 76.25 128 GLY A N 1
ATOM 1047 C CA . GLY A 1 128 ? 7.670 -7.117 15.111 1.00 76.25 128 GLY A CA 1
ATOM 1048 C C . GLY A 1 128 ? 7.249 -8.587 15.067 1.00 76.25 128 GLY A C 1
ATOM 1049 O O . GLY A 1 128 ? 6.839 -9.136 16.077 1.00 76.25 128 GLY A O 1
ATOM 1050 N N . ALA A 1 129 ? 7.402 -9.295 13.948 1.00 80.12 129 ALA A N 1
ATOM 1051 C CA . ALA A 1 129 ? 7.102 -10.728 13.869 1.00 80.12 129 ALA A CA 1
ATOM 1052 C C . ALA A 1 129 ? 7.913 -11.536 14.898 1.00 80.12 129 ALA A C 1
ATOM 1054 O O . ALA A 1 129 ? 7.370 -12.411 15.576 1.00 80.12 129 ALA A O 1
ATOM 1055 N N . ALA A 1 130 ? 9.198 -11.207 15.052 1.00 74.81 130 ALA A N 1
ATOM 1056 C CA . ALA A 1 130 ? 10.091 -11.872 15.991 1.00 74.81 130 ALA A CA 1
ATOM 1057 C C . ALA A 1 130 ? 9.765 -11.557 17.465 1.00 74.81 130 ALA A C 1
ATOM 1059 O O . ALA A 1 130 ? 9.839 -12.466 18.290 1.00 74.81 130 ALA A O 1
ATOM 1060 N N . SER A 1 131 ? 9.376 -10.322 17.792 1.00 70.81 131 SER A N 1
ATOM 1061 C CA . SER A 1 131 ? 9.075 -9.864 19.157 1.00 70.81 131 SER A CA 1
ATOM 1062 C C . SER A 1 131 ? 7.855 -8.940 19.160 1.00 70.81 131 SER A C 1
ATOM 1064 O O . SER A 1 131 ? 7.776 -7.986 18.388 1.00 70.81 131 SER A O 1
ATOM 1066 N N . GLY A 1 132 ? 6.870 -9.236 20.009 1.00 63.22 132 GLY A N 1
ATOM 1067 C CA . GLY A 1 132 ? 5.630 -8.471 20.067 1.00 63.22 132 GLY A CA 1
ATOM 1068 C C . GLY A 1 132 ? 4.887 -8.622 21.393 1.00 63.22 132 GLY A C 1
ATOM 1069 O O . GLY A 1 132 ? 5.127 -9.569 22.141 1.00 63.22 132 GLY A O 1
ATOM 1070 N N . PRO A 1 133 ? 3.935 -7.719 21.680 1.00 57.06 133 PRO A N 1
ATOM 1071 C CA . PRO A 1 133 ? 3.422 -7.502 23.034 1.00 57.06 133 PRO A CA 1
ATOM 1072 C C . PRO A 1 133 ? 2.469 -8.597 23.555 1.00 57.06 133 PRO A C 1
ATOM 1074 O O . PRO A 1 133 ? 1.925 -8.461 24.650 1.00 57.06 133 PRO A O 1
ATOM 1077 N N . PHE A 1 134 ? 2.230 -9.668 22.786 1.00 57.69 134 PHE A N 1
ATOM 1078 C CA . PHE A 1 134 ? 1.176 -10.654 23.053 1.00 57.69 134 PHE A CA 1
ATOM 1079 C C . PHE A 1 134 ? 1.671 -11.996 23.644 1.00 57.69 134 PHE A C 1
ATOM 1081 O O . PHE A 1 134 ? 0.833 -12.812 24.033 1.00 57.69 134 PHE A O 1
ATOM 1088 N N . VAL A 1 135 ? 2.989 -12.232 23.803 1.00 55.03 135 VAL A N 1
ATOM 1089 C CA . VAL A 1 135 ? 3.526 -13.462 24.439 1.00 55.03 135 VAL A CA 1
ATOM 1090 C C . VAL A 1 135 ? 4.623 -13.170 25.475 1.00 55.03 135 VAL A C 1
ATOM 1092 O O . VAL A 1 135 ? 5.644 -12.573 25.170 1.00 55.03 135 VAL A O 1
ATOM 1095 N N . GLU A 1 136 ? 4.439 -13.677 26.704 1.00 47.41 136 GLU A N 1
ATOM 1096 C CA . GLU A 1 136 ? 5.300 -13.438 27.885 1.00 47.41 136 GLU A CA 1
ATOM 1097 C C . GLU A 1 136 ? 6.506 -14.400 28.040 1.00 47.41 136 GLU A C 1
ATOM 1099 O O . GLU A 1 136 ? 7.184 -14.384 29.068 1.00 47.41 136 GLU A O 1
ATOM 1104 N N . GLN A 1 137 ? 6.804 -15.263 27.063 1.00 49.81 137 GLN A N 1
ATOM 1105 C CA . GLN A 1 137 ? 8.020 -16.093 27.077 1.00 49.81 137 GLN A CA 1
ATOM 1106 C C . GLN A 1 137 ? 8.710 -16.051 25.719 1.00 49.81 137 GLN A C 1
ATOM 1108 O O . GLN A 1 137 ? 8.548 -16.938 24.878 1.00 49.81 137 GLN A O 1
ATOM 1113 N N . GLU A 1 138 ? 9.487 -14.995 25.508 1.00 52.03 138 GLU A N 1
ATOM 1114 C CA . GLU A 1 138 ? 10.346 -14.882 24.343 1.00 52.03 138 GLU A CA 1
ATOM 1115 C C . GLU A 1 138 ? 11.437 -15.960 24.410 1.00 52.03 138 GLU A C 1
ATOM 1117 O O . GLU A 1 138 ? 12.168 -16.110 25.390 1.00 52.03 138 GLU A O 1
ATOM 1122 N N . SER A 1 139 ? 11.545 -16.778 23.361 1.00 56.81 139 SER A N 1
ATOM 1123 C CA . SER A 1 139 ? 12.744 -17.594 23.190 1.00 56.81 139 SER A CA 1
ATOM 1124 C C . SER A 1 139 ? 13.922 -16.650 22.942 1.00 56.81 139 SER A C 1
ATOM 1126 O O . SER A 1 139 ? 13.814 -15.780 22.080 1.00 56.81 139 SER A O 1
ATOM 1128 N N . GLU A 1 140 ? 15.066 -16.871 23.588 1.00 60.25 140 GLU A N 1
ATOM 1129 C CA . GLU A 1 140 ? 16.290 -16.071 23.390 1.00 60.25 140 GLU A CA 1
ATOM 1130 C C . GLU A 1 140 ? 16.699 -15.955 21.898 1.00 60.25 140 GLU A C 1
ATOM 1132 O O . GLU A 1 140 ? 17.366 -15.010 21.484 1.00 60.25 140 GLU A O 1
ATOM 1137 N N . SER A 1 141 ? 16.300 -16.917 21.054 1.00 63.41 141 SER A N 1
ATOM 1138 C CA . SER A 1 141 ? 16.489 -16.859 19.599 1.00 63.41 141 SER A CA 1
ATOM 1139 C C . SER A 1 141 ? 15.663 -15.770 18.909 1.00 63.41 141 SER A C 1
ATOM 1141 O O . SER A 1 141 ? 16.178 -15.125 18.001 1.00 63.41 141 SER A O 1
ATOM 1143 N N . LYS A 1 142 ? 14.420 -15.550 19.347 1.00 64.81 142 LYS A N 1
ATOM 1144 C CA . LYS A 1 142 ? 13.498 -14.551 18.789 1.00 64.81 142 LYS A CA 1
ATOM 1145 C C . LYS A 1 142 ? 13.913 -13.126 19.168 1.00 64.81 142 LYS A C 1
ATOM 1147 O O . LYS A 1 142 ? 13.978 -12.269 18.295 1.00 64.81 142 LYS A O 1
ATOM 1152 N N . GLU A 1 143 ? 14.336 -12.905 20.415 1.00 65.19 143 GLU A N 1
ATOM 1153 C CA . GLU A 1 143 ? 14.940 -11.632 20.850 1.00 65.19 143 GLU A CA 1
ATOM 1154 C C . GLU A 1 143 ? 16.189 -11.274 20.027 1.00 65.19 143 GLU A C 1
ATOM 1156 O O . GLU A 1 143 ? 16.368 -10.136 19.583 1.00 65.19 143 GLU A O 1
ATOM 1161 N N . LYS A 1 144 ? 17.064 -12.262 19.777 1.00 69.44 144 LYS A N 1
ATOM 1162 C CA . LYS A 1 144 ? 18.265 -12.083 18.941 1.00 69.44 144 LYS A CA 1
ATOM 1163 C C . LYS A 1 144 ? 17.919 -11.752 17.492 1.00 69.44 144 LYS A C 1
ATOM 1165 O O . LYS A 1 144 ? 18.640 -10.984 16.856 1.00 69.44 144 LYS A O 1
ATOM 1170 N N . GLU A 1 145 ? 16.850 -12.335 16.966 1.00 70.50 145 GLU A N 1
ATOM 1171 C CA . GLU A 1 145 ? 16.377 -12.097 15.605 1.00 70.50 145 GLU A CA 1
ATOM 1172 C C . GLU A 1 145 ? 15.739 -10.707 15.460 1.00 70.50 145 GLU A C 1
ATOM 1174 O O . GLU A 1 145 ? 16.137 -9.955 14.569 1.00 70.50 145 GLU A O 1
ATOM 1179 N N . ALA A 1 146 ? 14.886 -10.294 16.403 1.00 68.69 146 ALA A N 1
ATOM 1180 C CA . ALA A 1 146 ? 14.361 -8.928 16.479 1.00 68.69 146 ALA A CA 1
ATOM 1181 C C . ALA A 1 146 ? 15.497 -7.894 16.574 1.00 68.69 146 ALA A C 1
ATOM 1183 O O . ALA A 1 146 ? 15.568 -6.957 15.776 1.00 68.69 146 ALA A O 1
ATOM 1184 N N . SER A 1 147 ? 16.464 -8.131 17.467 1.00 67.06 147 SER A N 1
ATOM 1185 C CA . SER A 1 147 ? 17.659 -7.290 17.619 1.00 67.06 147 SER A CA 1
ATOM 1186 C C . SER A 1 147 ? 18.477 -7.191 16.329 1.00 67.06 147 SER A C 1
ATOM 1188 O O . SER A 1 147 ? 19.034 -6.137 16.024 1.00 67.06 147 SER A O 1
ATOM 1190 N N . ARG A 1 148 ? 18.564 -8.272 15.543 1.00 74.19 148 ARG A N 1
ATOM 1191 C CA . ARG A 1 148 ? 19.271 -8.284 14.254 1.00 74.19 148 ARG A CA 1
ATOM 1192 C C . ARG A 1 148 ? 18.574 -7.401 13.217 1.00 74.19 148 ARG A C 1
ATOM 1194 O O . ARG A 1 148 ? 19.265 -6.686 12.492 1.00 74.19 148 ARG A O 1
ATOM 1201 N N . TYR A 1 149 ? 17.247 -7.449 13.126 1.00 75.25 149 TYR A N 1
ATOM 1202 C CA . TYR A 1 149 ? 16.492 -6.616 12.184 1.00 75.25 149 TYR A CA 1
ATOM 1203 C C . TYR A 1 149 ? 16.505 -5.141 12.587 1.00 75.25 149 TYR A C 1
ATOM 1205 O O . TYR A 1 149 ? 16.765 -4.280 11.748 1.00 75.25 149 TYR A O 1
ATOM 1213 N N . LEU A 1 150 ? 16.372 -4.848 13.882 1.00 68.06 150 LEU A N 1
ATOM 1214 C CA . LEU A 1 150 ? 16.563 -3.498 14.420 1.00 68.06 150 LEU A CA 1
ATOM 1215 C C . LEU A 1 150 ? 17.987 -2.982 14.154 1.00 68.06 150 LEU A C 1
ATOM 1217 O O . LEU A 1 150 ? 18.166 -1.843 13.722 1.00 68.06 150 LEU A O 1
ATOM 1221 N N . ALA A 1 151 ? 19.003 -3.843 14.279 1.00 65.75 151 ALA A N 1
ATOM 1222 C CA . ALA A 1 151 ? 20.372 -3.500 13.906 1.00 65.75 151 ALA A CA 1
ATOM 1223 C C . ALA A 1 151 ? 20.529 -3.151 12.414 1.00 65.75 151 ALA A C 1
ATOM 1225 O O . ALA A 1 151 ? 21.284 -2.233 12.070 1.00 65.75 151 ALA A O 1
ATOM 1226 N N . ALA A 1 152 ? 19.814 -3.858 11.529 1.00 67.06 152 ALA A N 1
ATOM 1227 C CA . ALA A 1 152 ? 19.797 -3.588 10.090 1.00 67.06 152 ALA A CA 1
ATOM 1228 C C . ALA A 1 152 ? 19.156 -2.229 9.763 1.00 67.06 152 ALA A C 1
ATOM 1230 O O . ALA A 1 152 ? 19.692 -1.493 8.928 1.00 67.06 152 ALA A O 1
ATOM 1231 N N . VAL A 1 153 ? 18.085 -1.855 10.478 1.00 63.72 153 VAL A N 1
ATOM 1232 C CA . VAL A 1 153 ? 17.485 -0.512 10.404 1.00 63.72 153 VAL A CA 1
ATOM 1233 C C . VAL A 1 153 ? 18.570 0.542 10.653 1.00 63.72 153 VAL A C 1
ATOM 1235 O O . VAL A 1 153 ? 18.801 1.391 9.789 1.00 63.72 153 VAL A O 1
ATOM 1238 N N . TYR A 1 154 ? 19.344 0.435 11.739 1.00 57.50 154 TYR A N 1
ATOM 1239 C CA . TYR A 1 154 ? 20.396 1.416 12.048 1.00 57.50 154 TYR A CA 1
ATOM 1240 C C . TYR A 1 154 ? 21.516 1.488 11.014 1.00 57.50 154 TYR A C 1
ATOM 1242 O O . TYR A 1 154 ? 21.936 2.583 10.638 1.00 57.50 154 TYR A O 1
ATOM 1250 N N . THR A 1 155 ? 22.019 0.334 10.562 1.00 58.00 155 THR A N 1
ATOM 1251 C CA . THR A 1 155 ? 23.159 0.302 9.630 1.00 58.00 155 THR A CA 1
ATOM 1252 C C . THR A 1 155 ? 22.791 0.895 8.278 1.00 58.00 155 THR A C 1
ATOM 1254 O O . THR A 1 155 ? 23.635 1.502 7.617 1.00 58.00 155 THR A O 1
ATOM 1257 N N . MET A 1 156 ? 21.538 0.743 7.851 1.00 55.62 156 MET A N 1
ATOM 1258 C CA . MET A 1 156 ? 21.105 1.272 6.567 1.00 55.62 156 MET A CA 1
ATOM 1259 C C . MET A 1 156 ? 20.890 2.782 6.593 1.00 55.62 156 MET A C 1
ATOM 1261 O O . MET A 1 156 ? 21.251 3.470 5.638 1.00 55.62 156 MET A O 1
ATOM 1265 N N . LEU A 1 157 ? 20.360 3.317 7.692 1.00 50.69 157 LEU A N 1
ATOM 1266 C CA . LEU A 1 157 ? 20.048 4.739 7.818 1.00 50.69 157 LEU A CA 1
ATOM 1267 C C . LEU A 1 157 ? 21.293 5.649 7.831 1.00 50.69 157 LEU A C 1
ATOM 1269 O O . LEU A 1 157 ? 21.174 6.851 7.600 1.00 50.69 157 LEU A O 1
ATOM 1273 N N . GLU A 1 158 ? 22.503 5.100 7.982 1.00 48.12 158 GLU A N 1
ATOM 1274 C CA . GLU A 1 158 ? 23.761 5.833 7.774 1.00 48.12 158 GLU A CA 1
ATOM 1275 C C . GLU A 1 158 ? 23.925 6.381 6.335 1.00 48.12 158 GLU A C 1
ATOM 1277 O O . GLU A 1 158 ? 24.561 7.427 6.141 1.00 48.12 158 GLU A O 1
ATOM 1282 N N . LYS A 1 159 ? 23.353 5.716 5.316 1.00 46.06 159 LYS A N 1
ATOM 1283 C CA . LYS A 1 159 ? 23.528 6.049 3.884 1.00 46.06 159 LYS A CA 1
ATOM 1284 C C . LYS A 1 159 ? 22.550 7.098 3.309 1.00 46.06 159 LYS A C 1
ATOM 1286 O O . LYS A 1 159 ? 23.026 7.981 2.601 1.00 46.06 159 LYS A O 1
ATOM 1291 N N . PRO A 1 160 ? 21.227 7.068 3.568 1.00 45.06 160 PRO A N 1
ATOM 1292 C CA . PRO A 1 160 ? 20.293 8.064 3.029 1.00 45.06 160 PRO A CA 1
ATOM 1293 C C . PRO A 1 160 ? 20.301 9.396 3.768 1.00 45.06 160 PRO A C 1
ATOM 1295 O O . PRO A 1 160 ? 20.296 10.453 3.142 1.00 45.06 160 PRO A O 1
ATOM 1298 N N . PHE A 1 161 ? 20.372 9.374 5.097 1.00 42.78 161 PHE A N 1
ATOM 1299 C CA . PHE A 1 161 ? 20.351 10.597 5.898 1.00 42.78 161 PHE A CA 1
ATOM 1300 C C . PHE A 1 161 ? 21.623 11.435 5.684 1.00 42.78 161 PHE A C 1
ATOM 1302 O O . PHE A 1 161 ? 21.595 12.661 5.731 1.00 42.78 161 PHE A O 1
ATOM 1309 N N . SER A 1 162 ? 22.740 10.793 5.323 1.00 39.88 162 SER A N 1
ATOM 1310 C CA . SER A 1 162 ? 23.959 11.485 4.895 1.00 39.88 162 SER A CA 1
ATOM 1311 C C . SER A 1 162 ? 23.889 12.115 3.498 1.00 39.88 162 SER A C 1
ATOM 1313 O O . SER A 1 162 ? 24.745 12.949 3.192 1.00 39.88 162 SER A O 1
ATOM 1315 N N . ALA A 1 163 ? 22.901 11.743 2.677 1.00 38.59 163 ALA A N 1
ATOM 1316 C CA . ALA A 1 163 ? 22.729 12.207 1.302 1.00 38.59 163 ALA A CA 1
ATOM 1317 C C . ALA A 1 163 ? 21.726 13.367 1.160 1.00 38.59 163 ALA A C 1
ATOM 1319 O O . ALA A 1 163 ? 21.772 14.060 0.149 1.00 38.59 163 ALA A O 1
ATOM 1320 N N . ILE A 1 164 ? 20.868 13.618 2.158 1.00 41.41 164 ILE A N 1
ATOM 1321 C CA . ILE A 1 164 ? 19.915 14.738 2.166 1.00 41.41 164 ILE A CA 1
ATOM 1322 C C . ILE A 1 164 ? 20.596 15.976 2.793 1.00 41.41 164 ILE A C 1
ATOM 1324 O O . ILE A 1 164 ? 20.881 15.974 3.991 1.00 41.41 164 ILE A O 1
ATOM 1328 N N . PRO A 1 165 ? 20.870 17.063 2.039 1.00 39.06 165 PRO A N 1
ATOM 1329 C CA . PRO A 1 165 ? 21.620 18.216 2.555 1.00 39.06 165 PRO A CA 1
ATOM 1330 C C . PRO A 1 165 ? 20.823 19.123 3.507 1.00 39.06 165 PRO A C 1
ATOM 1332 O O . PRO A 1 165 ? 21.397 20.026 4.122 1.00 39.06 165 PRO A O 1
ATOM 1335 N N . SER A 1 166 ? 19.506 18.932 3.635 1.00 40.53 166 SER A N 1
ATOM 1336 C CA . SER A 1 166 ? 18.704 19.673 4.609 1.00 40.53 166 SER A CA 1
ATOM 1337 C C . SER A 1 166 ? 18.937 19.103 6.004 1.00 40.53 166 SER A C 1
ATOM 1339 O O . SER A 1 166 ? 18.784 17.910 6.221 1.00 40.53 166 SER A O 1
ATOM 1341 N N . LYS A 1 167 ? 19.314 19.971 6.946 1.00 38.69 167 LYS A N 1
ATOM 1342 C CA . LYS A 1 167 ? 19.551 19.680 8.368 1.00 38.69 167 LYS A CA 1
ATOM 1343 C C . LYS A 1 167 ? 18.468 18.771 8.987 1.00 38.69 167 LYS A C 1
ATOM 1345 O O . LYS A 1 167 ? 17.489 19.294 9.508 1.00 38.69 167 LYS A O 1
ATOM 1350 N N . VAL A 1 168 ? 18.667 17.454 9.010 1.00 48.16 168 VAL A N 1
ATOM 1351 C CA . VAL A 1 168 ? 17.878 16.551 9.865 1.00 48.16 168 VAL A CA 1
ATOM 1352 C C . VAL A 1 168 ? 18.804 15.968 10.932 1.00 48.16 168 VAL A C 1
ATOM 1354 O O . VAL A 1 168 ? 19.799 15.307 10.611 1.00 48.16 168 VAL A O 1
ATOM 1357 N N . ASP A 1 169 ? 18.512 16.286 12.196 1.00 50.78 169 ASP A N 1
ATOM 1358 C CA . ASP A 1 169 ? 19.294 15.943 13.398 1.00 50.78 169 ASP A CA 1
ATOM 1359 C C . ASP A 1 169 ? 19.543 14.421 13.517 1.00 50.78 169 ASP A C 1
ATOM 1361 O O . ASP A 1 169 ? 20.652 13.988 13.850 1.00 50.78 169 ASP A O 1
ATOM 1365 N N . GLY A 1 170 ? 18.585 13.598 13.069 1.00 50.72 170 GLY A N 1
ATOM 1366 C CA . GLY A 1 170 ? 18.679 12.131 13.033 1.00 50.72 170 GLY A CA 1
ATOM 1367 C C . GLY A 1 170 ? 19.927 11.579 12.323 1.00 50.72 170 GLY A C 1
ATOM 1368 O O . GLY A 1 170 ? 20.564 10.651 12.820 1.00 50.72 170 GLY A O 1
ATOM 1369 N N . THR A 1 171 ? 20.384 12.212 11.234 1.00 49.78 171 THR A N 1
ATOM 1370 C CA . THR A 1 171 ? 21.637 11.843 10.533 1.00 49.78 171 THR A CA 1
ATOM 1371 C C . THR A 1 171 ? 22.862 11.972 11.428 1.00 49.78 171 THR A C 1
ATOM 1373 O O . THR A 1 171 ? 23.790 11.158 11.392 1.00 49.78 171 THR A O 1
ATOM 1376 N N . GLN A 1 172 ? 22.914 13.061 12.197 1.00 55.41 172 GLN A N 1
ATOM 1377 C CA . GLN A 1 172 ? 24.042 13.344 13.071 1.00 55.41 172 GLN A CA 1
ATOM 1378 C C . GLN A 1 172 ? 24.046 12.376 14.249 1.00 55.41 172 GLN A C 1
ATOM 1380 O O . GLN A 1 172 ? 25.123 11.964 14.676 1.00 55.41 172 GLN A O 1
ATOM 1385 N N . LYS A 1 173 ? 22.868 11.979 14.739 1.00 60.69 173 LYS A N 1
ATOM 1386 C CA . LYS A 1 173 ? 22.703 11.008 15.827 1.00 60.69 173 LYS A CA 1
ATOM 1387 C C . LYS A 1 173 ? 23.074 9.589 15.403 1.00 60.69 173 LYS A C 1
ATOM 1389 O O . LYS A 1 173 ? 23.896 8.981 16.080 1.00 60.69 173 LYS A O 1
ATOM 1394 N N . LEU A 1 174 ? 22.641 9.125 14.230 1.00 55.19 174 LEU A N 1
ATOM 1395 C CA . LEU A 1 174 ? 23.086 7.844 13.657 1.00 55.19 174 LEU A CA 1
ATOM 1396 C C . LEU A 1 174 ? 24.602 7.800 13.450 1.00 55.19 174 LEU A C 1
ATOM 1398 O O . LEU A 1 174 ? 25.269 6.859 13.872 1.00 55.19 174 LEU A O 1
ATOM 1402 N N . ARG A 1 175 ? 25.188 8.872 12.895 1.00 56.06 175 ARG A N 1
ATOM 1403 C CA . ARG A 1 175 ? 26.652 8.995 12.799 1.00 56.06 175 ARG A CA 1
ATOM 1404 C C . ARG A 1 175 ? 27.324 8.969 14.172 1.00 56.06 175 ARG A C 1
ATOM 1406 O O . ARG A 1 175 ? 28.407 8.405 14.285 1.00 56.06 175 ARG A O 1
ATOM 1413 N N . ARG A 1 176 ? 26.723 9.561 15.213 1.00 61.31 176 ARG A N 1
ATOM 1414 C CA . ARG A 1 176 ? 27.241 9.486 16.593 1.00 61.31 176 ARG A CA 1
ATOM 1415 C C . ARG A 1 176 ? 27.184 8.061 17.142 1.00 61.31 176 ARG A C 1
ATOM 1417 O O . ARG A 1 176 ? 28.160 7.662 17.764 1.00 61.31 176 ARG A O 1
ATOM 1424 N N . VAL A 1 177 ? 26.118 7.300 16.881 1.00 62.75 177 VAL A N 1
ATOM 1425 C CA . VAL A 1 177 ? 26.010 5.877 17.262 1.00 62.75 177 VAL A CA 1
ATOM 1426 C C . VAL A 1 177 ? 27.110 5.061 16.575 1.00 62.75 177 VAL A C 1
ATOM 1428 O O . VAL A 1 177 ? 27.897 4.395 17.248 1.00 62.75 177 VAL A O 1
ATOM 1431 N N . ALA A 1 178 ? 27.257 5.197 15.256 1.00 58.09 178 ALA A N 1
ATOM 1432 C CA . ALA A 1 178 ? 28.262 4.495 14.453 1.00 58.09 178 ALA A CA 1
ATOM 1433 C C . ALA A 1 178 ? 29.707 4.814 14.876 1.00 58.09 178 ALA A C 1
ATOM 1435 O O . ALA A 1 178 ? 30.523 3.926 15.150 1.00 58.09 178 ALA A O 1
ATOM 1436 N N . LEU A 1 179 ? 30.026 6.109 14.977 1.00 59.00 179 LEU A N 1
ATOM 1437 C CA . LEU A 1 179 ? 31.328 6.589 15.443 1.00 59.00 179 LEU A CA 1
ATOM 1438 C C . LEU A 1 179 ? 31.580 6.185 16.889 1.00 59.00 179 LEU A C 1
ATOM 1440 O O . LEU A 1 179 ? 32.716 5.905 17.251 1.00 59.00 179 LEU A O 1
ATOM 1444 N N . GLY A 1 180 ? 30.534 6.134 17.700 1.00 63.62 180 GLY A N 1
ATOM 1445 C CA . GLY A 1 180 ? 30.587 5.714 19.081 1.00 63.62 180 GLY A CA 1
ATOM 1446 C C . GLY A 1 180 ? 30.870 4.224 19.251 1.00 63.62 180 GLY A C 1
ATOM 1447 O O . GLY A 1 180 ? 31.667 3.861 20.117 1.00 63.62 180 GLY A O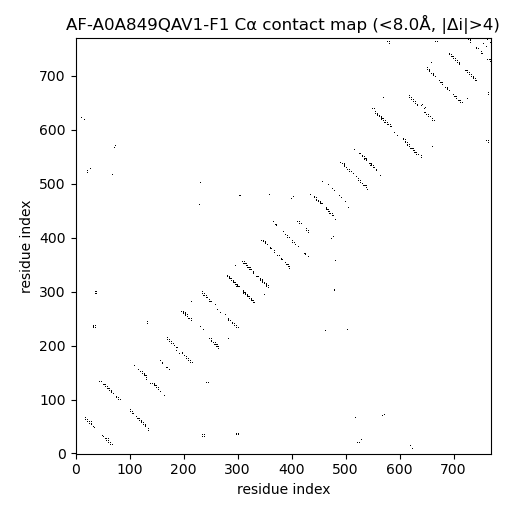 1
ATOM 1448 N N . HIS A 1 181 ? 30.288 3.348 18.424 1.00 65.50 181 HIS A N 1
ATOM 1449 C CA . HIS A 1 181 ? 30.631 1.919 18.399 1.00 65.50 181 HIS A CA 1
ATOM 1450 C C . HIS A 1 181 ? 32.082 1.705 17.972 1.00 65.50 181 HIS A C 1
ATOM 1452 O O . HIS A 1 181 ? 32.807 0.941 18.610 1.00 65.50 181 HIS A O 1
ATOM 1458 N N . LYS A 1 182 ? 32.528 2.430 16.940 1.00 60.44 182 LYS A N 1
ATOM 1459 C CA . LYS A 1 182 ? 33.915 2.390 16.463 1.00 60.44 182 LYS A CA 1
ATOM 1460 C C . LYS A 1 182 ? 34.899 2.968 17.483 1.00 60.44 182 LYS A C 1
ATOM 1462 O O . LYS A 1 182 ? 35.984 2.431 17.668 1.00 60.44 182 LYS A O 1
ATOM 1467 N N . ALA A 1 183 ? 34.528 4.043 18.172 1.00 59.12 183 ALA A N 1
ATOM 1468 C CA . ALA A 1 183 ? 35.318 4.601 19.262 1.00 59.12 183 ALA A CA 1
ATOM 1469 C C . ALA A 1 183 ? 35.411 3.602 20.418 1.00 59.12 183 ALA A C 1
ATOM 1471 O O . ALA A 1 183 ? 36.506 3.347 20.900 1.00 59.12 183 ALA A O 1
ATOM 1472 N N . TYR A 1 184 ? 34.300 2.974 20.811 1.00 70.19 184 TYR A N 1
ATOM 1473 C CA . TYR A 1 184 ? 34.296 1.937 21.841 1.00 70.19 184 TYR A CA 1
ATOM 1474 C C . TYR A 1 184 ? 35.202 0.755 21.472 1.00 70.19 184 TYR A C 1
ATOM 1476 O O . TYR A 1 184 ? 35.992 0.320 22.308 1.00 70.19 184 TYR A O 1
ATOM 1484 N N . SER A 1 185 ? 35.139 0.252 20.232 1.00 69.94 185 SER A N 1
ATOM 1485 C CA . SER A 1 185 ? 35.995 -0.857 19.792 1.00 69.94 185 SER A CA 1
ATOM 1486 C C . SER A 1 185 ? 37.472 -0.472 19.805 1.00 69.94 185 SER A C 1
ATOM 1488 O O . SER A 1 185 ? 38.268 -1.192 20.397 1.00 69.94 185 SER A O 1
ATOM 1490 N N . LEU A 1 186 ? 37.823 0.692 19.251 1.00 66.25 186 LEU A N 1
ATOM 1491 C CA . LEU A 1 186 ? 39.201 1.190 19.206 1.00 66.25 186 LEU A CA 1
ATOM 1492 C C . LEU A 1 186 ? 39.770 1.452 20.603 1.00 66.25 186 LEU A C 1
ATOM 1494 O O . LEU A 1 186 ? 40.912 1.107 20.875 1.00 66.25 186 LEU A O 1
ATOM 1498 N N . VAL A 1 187 ? 38.974 2.033 21.499 1.00 68.44 187 VAL A N 1
ATOM 1499 C CA . VAL A 1 187 ? 39.375 2.338 22.879 1.00 68.44 187 VAL A CA 1
ATOM 1500 C C . VAL A 1 187 ? 39.524 1.057 23.707 1.00 68.44 187 VAL A C 1
ATOM 1502 O O . VAL A 1 187 ? 40.457 0.938 24.498 1.00 68.44 187 VAL A O 1
ATOM 1505 N N . ARG A 1 188 ? 38.655 0.063 23.484 1.00 75.12 188 ARG A N 1
ATOM 1506 C CA . ARG A 1 188 ? 38.776 -1.273 24.084 1.00 75.12 188 ARG A CA 1
ATOM 1507 C C . ARG A 1 188 ? 40.013 -2.015 23.570 1.00 75.12 188 ARG A C 1
ATOM 1509 O O . ARG A 1 188 ? 40.693 -2.667 24.353 1.00 75.12 188 ARG A O 1
ATOM 1516 N N . GLU A 1 189 ? 40.291 -1.934 22.272 1.00 74.88 189 GLU A N 1
ATOM 1517 C CA . GLU A 1 189 ? 41.440 -2.580 21.620 1.00 74.88 189 GLU A CA 1
ATOM 1518 C C . GLU A 1 189 ? 42.774 -1.914 21.974 1.00 74.88 189 GLU A C 1
ATOM 1520 O O . GLU A 1 189 ? 43.785 -2.603 22.083 1.00 74.88 189 GLU A O 1
ATOM 1525 N N . ALA A 1 190 ? 42.777 -0.599 22.206 1.00 67.94 190 ALA A N 1
ATOM 1526 C CA . ALA A 1 190 ? 43.960 0.149 22.621 1.00 67.94 190 ALA A CA 1
ATOM 1527 C C . ALA A 1 190 ? 44.418 -0.179 24.054 1.00 67.94 190 ALA A C 1
ATOM 1529 O O . ALA A 1 190 ? 45.551 0.125 24.400 1.00 67.94 190 ALA A O 1
ATOM 1530 N N . GLY A 1 191 ? 43.566 -0.782 24.894 1.00 60.12 191 GLY A N 1
ATOM 1531 C CA . GLY A 1 191 ? 43.914 -1.214 26.258 1.00 60.12 191 GLY A CA 1
ATOM 1532 C C . GLY A 1 191 ? 44.213 -0.092 27.268 1.00 60.12 191 GLY A C 1
ATOM 1533 O O . GLY A 1 191 ? 44.384 -0.382 28.449 1.00 60.12 191 GLY A O 1
ATOM 1534 N N . ASP A 1 192 ? 44.242 1.169 26.829 1.00 57.34 192 ASP A N 1
ATOM 1535 C CA . ASP A 1 192 ? 44.686 2.328 27.617 1.00 57.34 192 ASP A CA 1
ATOM 1536 C C . ASP A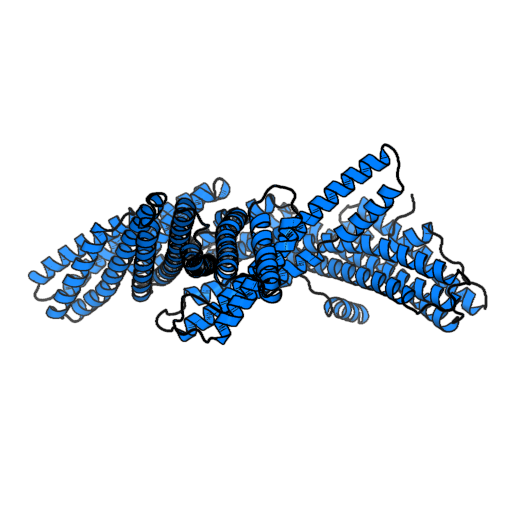 1 192 ? 43.559 3.046 28.388 1.00 57.34 192 ASP A C 1
ATOM 1538 O O . ASP A 1 192 ? 43.830 3.899 29.236 1.00 57.34 192 ASP A O 1
ATOM 1542 N N . ALA A 1 193 ? 42.291 2.718 28.128 1.00 59.03 193 ALA A N 1
ATOM 1543 C CA . ALA A 1 193 ? 41.153 3.389 28.755 1.00 59.03 193 ALA A CA 1
ATOM 1544 C C . ALA A 1 193 ? 40.610 2.650 29.982 1.00 59.03 193 ALA A C 1
ATOM 1546 O O . ALA A 1 193 ? 40.443 1.430 29.993 1.00 59.03 193 ALA A O 1
ATOM 1547 N N . GLY A 1 194 ? 40.263 3.415 31.020 1.00 66.81 194 GLY A N 1
ATOM 1548 C CA . GLY A 1 194 ? 39.616 2.876 32.216 1.00 66.81 194 GLY A CA 1
ATOM 1549 C C . GLY A 1 194 ? 38.159 2.466 31.964 1.00 66.81 194 GLY A C 1
ATOM 1550 O O . GLY A 1 194 ? 37.474 3.059 31.132 1.00 66.81 194 GLY A O 1
ATOM 1551 N N . GLU A 1 195 ? 37.640 1.518 32.755 1.00 66.19 195 GLU A N 1
ATOM 1552 C CA . GLU A 1 195 ? 36.248 1.019 32.672 1.00 66.19 195 GLU A CA 1
ATOM 1553 C C . GLU A 1 195 ? 35.190 2.138 32.629 1.00 66.19 195 GLU A C 1
ATOM 1555 O O . GLU A 1 195 ? 34.163 2.004 31.970 1.00 66.19 195 GLU A O 1
ATOM 1560 N N . LYS A 1 196 ? 35.461 3.278 33.278 1.00 69.25 196 LYS A N 1
ATOM 1561 C CA . LYS A 1 196 ? 34.569 4.448 33.307 1.00 69.25 196 LYS A CA 1
ATOM 1562 C C . LYS A 1 196 ? 34.445 5.167 31.963 1.00 69.25 196 LYS A C 1
ATOM 1564 O O . LYS A 1 196 ? 33.368 5.657 31.644 1.00 69.25 196 LYS A O 1
ATOM 1569 N N . GLU A 1 197 ? 35.524 5.240 31.189 1.00 69.44 197 GLU A N 1
ATOM 1570 C CA . GLU A 1 197 ? 35.527 5.876 29.865 1.00 69.44 197 GLU A CA 1
ATOM 1571 C C . GLU A 1 197 ? 34.807 4.990 28.839 1.00 69.44 197 GLU A C 1
ATOM 1573 O O . GLU A 1 197 ? 33.995 5.473 28.048 1.00 69.44 197 GLU A O 1
ATOM 1578 N N . LEU A 1 198 ? 35.002 3.671 28.935 1.00 71.75 198 LEU A N 1
ATOM 1579 C CA . LEU A 1 198 ? 34.252 2.681 28.159 1.00 71.75 198 LEU A CA 1
ATOM 1580 C C . LEU A 1 198 ? 32.755 2.673 28.513 1.00 71.75 198 LEU A C 1
ATOM 1582 O O . LEU A 1 198 ? 31.919 2.611 27.610 1.00 71.75 198 LEU A O 1
ATOM 1586 N N . ALA A 1 199 ? 32.405 2.768 29.801 1.00 70.19 199 ALA A N 1
ATOM 1587 C CA . ALA A 1 199 ? 31.016 2.883 30.250 1.00 70.19 199 ALA A CA 1
ATOM 1588 C C . ALA A 1 199 ? 30.359 4.170 29.727 1.00 70.19 199 ALA A C 1
ATOM 1590 O O . ALA A 1 199 ? 29.240 4.130 29.222 1.00 70.19 199 ALA A O 1
ATOM 1591 N N . GLU A 1 200 ? 31.067 5.301 29.761 1.00 73.69 200 GLU A N 1
ATOM 1592 C CA . GLU A 1 200 ? 30.567 6.567 29.221 1.00 73.69 200 GLU A CA 1
ATOM 1593 C C . GLU A 1 200 ? 30.317 6.505 27.710 1.00 73.69 200 GLU A C 1
ATOM 1595 O O . GLU A 1 200 ? 29.269 6.965 27.251 1.00 73.69 200 GLU A O 1
ATOM 1600 N N . LEU A 1 201 ? 31.240 5.927 26.933 1.00 71.62 201 LEU A N 1
ATOM 1601 C CA . LEU A 1 201 ? 31.048 5.716 25.494 1.00 71.62 201 LEU A CA 1
ATOM 1602 C C . LEU A 1 201 ? 29.830 4.828 25.224 1.00 71.62 201 LEU A C 1
ATOM 1604 O O . LEU A 1 201 ? 28.999 5.167 24.384 1.00 71.62 201 LEU A O 1
ATOM 1608 N N . ARG A 1 202 ? 29.673 3.739 25.983 1.00 73.38 202 ARG A N 1
ATOM 1609 C CA . ARG A 1 202 ? 28.519 2.841 25.858 1.00 73.38 202 ARG A CA 1
ATOM 1610 C C . ARG A 1 202 ? 27.201 3.551 26.173 1.00 73.38 202 ARG A C 1
ATOM 1612 O O . ARG A 1 202 ? 26.263 3.444 25.389 1.00 73.38 202 ARG A O 1
ATOM 1619 N N . GLY A 1 203 ? 27.148 4.327 27.257 1.00 73.75 203 GLY A N 1
ATOM 1620 C CA . GLY A 1 203 ? 25.978 5.134 27.611 1.00 73.75 203 GLY A CA 1
ATOM 1621 C C . GLY A 1 203 ? 25.633 6.173 26.540 1.00 73.75 203 GLY A C 1
ATOM 1622 O O . GLY A 1 203 ? 24.471 6.300 26.159 1.00 73.75 203 GLY A O 1
ATOM 1623 N N . LYS A 1 204 ? 26.638 6.881 25.995 1.00 76.31 204 LYS A N 1
ATOM 1624 C CA . LYS A 1 204 ? 26.449 7.855 24.900 1.00 76.31 204 LYS A CA 1
ATOM 1625 C C . LYS A 1 204 ? 25.865 7.212 23.648 1.00 76.31 204 LYS A C 1
ATOM 1627 O O . LYS A 1 204 ? 24.995 7.822 23.035 1.00 76.31 204 LYS A O 1
ATOM 1632 N N . ASN A 1 205 ? 26.315 6.010 23.297 1.00 72.50 205 ASN A N 1
ATOM 1633 C CA . ASN A 1 205 ? 25.808 5.293 22.128 1.00 72.50 205 ASN A CA 1
ATOM 1634 C C . ASN A 1 205 ? 24.352 4.890 22.328 1.00 72.50 205 ASN A C 1
ATOM 1636 O O . ASN A 1 205 ? 23.516 5.237 21.505 1.00 72.50 205 ASN A O 1
ATOM 1640 N N . LYS A 1 206 ? 24.045 4.251 23.462 1.00 74.69 206 LYS A N 1
ATOM 1641 C CA . LYS A 1 206 ? 22.699 3.764 23.780 1.00 74.69 206 LYS A CA 1
ATOM 1642 C C . LYS A 1 206 ? 21.661 4.884 23.860 1.00 74.69 206 LYS A C 1
ATOM 1644 O O . LYS A 1 206 ? 20.562 4.743 23.345 1.00 74.69 206 LYS A O 1
ATOM 1649 N N . ALA A 1 207 ? 22.018 6.034 24.431 1.00 75.25 207 ALA A N 1
ATOM 1650 C CA . ALA A 1 207 ? 21.117 7.186 24.438 1.00 75.25 207 ALA A CA 1
ATOM 1651 C C . ALA A 1 207 ? 20.924 7.813 23.053 1.00 75.25 207 ALA A C 1
ATOM 1653 O O . ALA A 1 207 ? 19.812 8.210 22.728 1.00 75.25 207 ALA A O 1
ATOM 1654 N N . ALA A 1 208 ? 21.976 7.892 22.233 1.00 71.88 208 ALA A N 1
ATOM 1655 C CA . ALA A 1 208 ? 21.850 8.397 20.866 1.00 71.88 208 ALA A CA 1
ATOM 1656 C C . ALA A 1 208 ? 20.997 7.467 19.984 1.00 71.88 208 ALA A C 1
ATOM 1658 O O . ALA A 1 208 ? 20.300 7.945 19.095 1.00 71.88 208 ALA A O 1
ATOM 1659 N N . GLU A 1 209 ? 21.040 6.161 20.251 1.00 69.94 209 GLU A N 1
ATOM 1660 C CA . GLU A 1 209 ? 20.201 5.138 19.623 1.00 69.94 209 GLU A CA 1
ATOM 1661 C C . GLU A 1 209 ? 18.724 5.303 20.030 1.00 69.94 209 GLU A C 1
ATOM 1663 O O . GLU A 1 209 ? 17.848 5.360 19.171 1.00 69.94 209 GLU A O 1
ATOM 1668 N N . ALA A 1 210 ? 18.451 5.513 21.320 1.00 72.25 210 ALA A N 1
ATOM 1669 C CA . ALA A 1 210 ? 17.102 5.787 21.818 1.00 72.25 210 ALA A CA 1
ATOM 1670 C C . ALA A 1 210 ? 16.512 7.106 21.274 1.00 72.25 210 ALA A C 1
ATOM 1672 O O . ALA A 1 210 ? 15.366 7.142 20.831 1.00 72.25 210 ALA A O 1
ATOM 1673 N N . GLU A 1 211 ? 17.310 8.183 21.253 1.00 72.06 211 GLU A N 1
ATOM 1674 C CA . GLU A 1 211 ? 16.921 9.479 20.669 1.00 72.06 211 GLU A CA 1
ATOM 1675 C C . GLU A 1 211 ? 16.621 9.363 19.169 1.00 72.06 211 GLU A C 1
ATOM 1677 O O . GLU A 1 211 ? 15.763 10.075 18.649 1.00 72.06 211 GLU A O 1
ATOM 1682 N N . PHE A 1 212 ? 17.343 8.486 18.466 1.00 68.56 212 PHE A N 1
ATOM 1683 C CA . PHE A 1 212 ? 17.105 8.238 17.053 1.00 68.56 212 PHE A CA 1
ATOM 1684 C C . PHE A 1 212 ? 15.731 7.600 16.822 1.00 68.56 212 PHE A C 1
ATOM 1686 O O . PHE A 1 212 ? 15.018 8.062 15.936 1.00 68.56 212 PHE A O 1
ATOM 1693 N N . TYR A 1 213 ? 15.334 6.598 17.613 1.00 66.50 213 TYR A N 1
ATOM 1694 C CA . TYR A 1 213 ? 14.006 5.997 17.472 1.00 66.50 213 TYR A CA 1
ATOM 1695 C C . TYR A 1 213 ? 12.874 6.987 17.716 1.00 66.50 213 TYR A C 1
ATOM 1697 O O . TYR A 1 213 ? 11.925 7.004 16.939 1.00 66.50 213 TYR A O 1
ATOM 1705 N N . ASP A 1 214 ? 12.990 7.831 18.741 1.00 65.06 214 ASP A N 1
ATOM 1706 C CA . ASP A 1 214 ? 11.977 8.845 19.049 1.00 65.06 214 ASP A CA 1
ATOM 1707 C C . ASP A 1 214 ? 11.783 9.823 17.868 1.00 65.06 214 ASP A C 1
ATOM 1709 O O . ASP A 1 214 ? 10.664 10.075 17.423 1.00 65.06 214 ASP A O 1
ATOM 1713 N N . GLU A 1 215 ? 12.867 10.329 17.274 1.00 64.88 215 GLU A N 1
ATOM 1714 C CA . GLU A 1 215 ? 12.783 11.275 16.148 1.00 64.88 215 GLU A CA 1
ATOM 1715 C C . GLU A 1 215 ? 12.426 10.620 14.814 1.00 64.88 215 GLU A C 1
ATOM 1717 O O . GLU A 1 215 ? 11.587 11.145 14.083 1.00 64.88 215 GLU A O 1
ATOM 1722 N N . PHE A 1 216 ? 13.033 9.474 14.498 1.00 62.06 216 PHE A N 1
ATOM 1723 C CA . PHE A 1 216 ? 12.737 8.737 13.273 1.00 62.06 216 PHE A CA 1
ATOM 1724 C C . PHE A 1 216 ? 11.270 8.334 13.216 1.00 62.06 216 PHE A C 1
ATOM 1726 O O . PHE A 1 216 ? 10.659 8.471 12.164 1.00 62.06 216 PHE A O 1
ATOM 1733 N N . LEU A 1 217 ? 10.690 7.901 14.338 1.00 59.38 217 LEU A N 1
ATOM 1734 C CA . LEU A 1 217 ? 9.265 7.611 14.419 1.00 59.38 217 LEU A CA 1
ATOM 1735 C C . LEU A 1 217 ? 8.419 8.855 14.197 1.00 59.38 217 LEU A C 1
ATOM 1737 O O . LEU A 1 217 ? 7.460 8.785 13.446 1.00 59.38 217 LEU A O 1
ATOM 1741 N N . ASN A 1 218 ? 8.755 9.993 14.800 1.00 57.22 218 ASN A N 1
ATOM 1742 C CA . ASN A 1 218 ? 7.985 11.218 14.579 1.00 57.22 218 ASN A CA 1
ATOM 1743 C C . ASN A 1 218 ? 8.024 11.669 13.105 1.00 57.22 218 ASN A C 1
ATOM 1745 O O . ASN A 1 218 ? 6.998 12.102 12.576 1.00 57.22 218 ASN A O 1
ATOM 1749 N N . ASP A 1 219 ? 9.159 11.503 12.421 1.00 56.59 219 ASP A N 1
ATOM 1750 C CA . ASP A 1 219 ? 9.293 11.795 10.988 1.00 56.59 219 ASP A CA 1
ATOM 1751 C C . ASP A 1 219 ? 8.603 10.738 10.102 1.00 56.59 219 ASP A C 1
ATOM 1753 O O . ASP A 1 219 ? 7.929 11.099 9.135 1.00 56.59 219 ASP A O 1
ATOM 1757 N N . LEU A 1 220 ? 8.719 9.447 10.439 1.00 53.75 220 LEU A N 1
ATOM 1758 C CA . LEU A 1 220 ? 8.051 8.324 9.769 1.00 53.75 220 LEU A CA 1
ATOM 1759 C C . LEU A 1 220 ? 6.529 8.460 9.878 1.00 53.75 220 LEU A C 1
ATOM 1761 O O . LEU A 1 220 ? 5.835 8.516 8.866 1.00 53.75 220 LEU A O 1
ATOM 1765 N N . ILE A 1 221 ? 6.025 8.619 11.105 1.00 52.09 221 ILE A N 1
ATOM 1766 C CA . ILE A 1 221 ? 4.619 8.886 11.421 1.00 52.09 221 ILE A CA 1
ATOM 1767 C C . ILE A 1 221 ? 4.175 10.181 10.745 1.00 52.09 221 ILE A C 1
ATOM 1769 O O . ILE A 1 221 ? 3.040 10.260 10.295 1.00 52.09 221 ILE A O 1
ATOM 1773 N N . GLY A 1 222 ? 5.040 11.193 10.629 1.00 51.34 222 GLY A N 1
ATOM 1774 C CA . GLY A 1 222 ? 4.755 12.437 9.915 1.00 51.34 222 GLY A CA 1
ATOM 1775 C C . GLY A 1 222 ? 4.561 12.241 8.407 1.00 51.34 222 GLY A C 1
ATOM 1776 O O . GLY A 1 222 ? 3.583 12.739 7.850 1.00 51.34 222 GLY A O 1
ATOM 1777 N N . GLN A 1 223 ? 5.435 11.485 7.740 1.00 49.84 223 GLN A N 1
ATOM 1778 C CA . GLN A 1 223 ? 5.321 11.186 6.305 1.00 49.84 223 GLN A CA 1
ATOM 1779 C C . GLN A 1 223 ? 4.160 10.230 6.000 1.00 49.84 223 GLN A C 1
ATOM 1781 O O . GLN A 1 223 ? 3.457 10.405 5.004 1.00 49.84 223 GLN A O 1
ATOM 1786 N N . GLU A 1 224 ? 3.896 9.276 6.889 1.00 47.88 224 GLU A N 1
ATOM 1787 C CA . GLU A 1 224 ? 2.722 8.405 6.828 1.00 47.88 224 GLU A CA 1
ATOM 1788 C C . GLU A 1 224 ? 1.450 9.085 7.368 1.00 47.88 224 GLU A C 1
ATOM 1790 O O . GLU A 1 224 ? 0.346 8.613 7.120 1.00 47.88 224 GLU A O 1
ATOM 1795 N N . SER A 1 225 ? 1.525 10.243 8.037 1.00 41.03 225 SER A N 1
ATOM 1796 C CA . SER A 1 225 ? 0.326 10.963 8.510 1.00 41.03 225 SER A CA 1
ATOM 1797 C C . SER A 1 225 ? -0.524 11.495 7.354 1.00 41.03 225 SER A C 1
ATOM 1799 O O . SER A 1 225 ? -1.735 11.665 7.492 1.00 41.03 225 SER A O 1
ATOM 1801 N N . THR A 1 226 ? 0.092 11.693 6.185 1.00 37.75 226 THR A N 1
ATOM 1802 C CA . THR A 1 226 ? -0.629 11.993 4.941 1.00 37.75 226 THR A CA 1
ATOM 1803 C C . THR A 1 226 ? -1.435 10.777 4.456 1.00 37.75 226 THR A C 1
ATOM 1805 O O . THR A 1 226 ? -2.497 10.955 3.870 1.00 37.75 226 THR A O 1
ATOM 1808 N N . PHE A 1 227 ? -1.000 9.550 4.780 1.00 38.00 227 PHE A N 1
ATOM 1809 C CA . PHE A 1 227 ? -1.805 8.323 4.667 1.00 38.00 227 PHE A CA 1
ATOM 1810 C C . PHE A 1 227 ? -2.841 8.210 5.801 1.00 38.00 227 PHE A C 1
ATOM 1812 O O . PHE A 1 227 ? -3.969 7.800 5.558 1.00 38.00 227 PHE A O 1
ATOM 1819 N N . ARG A 1 228 ? -2.516 8.643 7.027 1.00 37.84 228 ARG A N 1
ATOM 1820 C CA . ARG A 1 228 ? -3.435 8.646 8.187 1.00 37.84 228 ARG A CA 1
ATOM 1821 C C . ARG A 1 228 ? -4.703 9.477 7.959 1.00 37.84 228 ARG A C 1
ATOM 1823 O O . ARG A 1 228 ? -5.748 9.121 8.483 1.00 37.84 228 ARG A O 1
ATOM 1830 N N . GLN A 1 229 ? -4.643 10.543 7.158 1.00 38.31 229 GLN A N 1
ATOM 1831 C CA . GLN A 1 229 ? -5.840 11.311 6.772 1.00 38.31 229 GLN A CA 1
ATOM 1832 C C . GLN A 1 229 ? -6.767 10.558 5.798 1.00 38.31 229 GLN A C 1
ATOM 1834 O O . GLN A 1 229 ? -7.923 10.945 5.659 1.00 38.31 229 GLN A O 1
ATOM 1839 N N . ALA A 1 230 ? -6.284 9.489 5.154 1.00 36.75 230 ALA A N 1
ATOM 1840 C CA . ALA A 1 230 ? -7.073 8.607 4.293 1.00 36.75 230 ALA A CA 1
ATOM 1841 C C . ALA A 1 230 ? -7.632 7.369 5.011 1.00 36.75 230 ALA A C 1
ATOM 1843 O O . ALA A 1 230 ? -8.587 6.768 4.520 1.00 36.75 230 ALA A O 1
ATOM 1844 N N . PHE A 1 231 ? -7.074 7.015 6.174 1.00 45.81 231 PHE A N 1
ATOM 1845 C CA . PHE A 1 231 ? -7.258 5.708 6.807 1.00 45.81 231 PHE A CA 1
ATOM 1846 C C . PHE A 1 231 ? -7.446 5.785 8.324 1.00 45.81 231 PHE A C 1
ATOM 1848 O O . PHE A 1 231 ? -6.556 5.413 9.082 1.00 45.81 231 PHE A O 1
ATOM 1855 N N . ASP A 1 232 ? -8.625 6.216 8.771 1.00 35.91 232 ASP A N 1
ATOM 1856 C CA . ASP A 1 232 ? -9.214 5.732 10.029 1.00 35.91 232 ASP A CA 1
ATOM 1857 C C . ASP A 1 232 ? -10.741 5.786 9.886 1.00 35.91 232 ASP A C 1
ATOM 1859 O O . ASP A 1 232 ? -11.247 6.830 9.454 1.00 35.91 232 ASP A O 1
ATOM 1863 N N . PRO A 1 233 ? -11.477 4.670 10.096 1.00 40.00 233 PRO A N 1
ATOM 1864 C CA . PRO A 1 233 ? -11.700 4.112 11.433 1.00 40.00 233 PRO A CA 1
ATOM 1865 C C . PRO A 1 233 ? -11.541 2.568 11.541 1.00 40.00 233 PRO A C 1
ATOM 1867 O O . PRO A 1 233 ? -12.333 1.809 10.976 1.00 40.00 233 PRO A O 1
ATOM 1870 N N . PHE A 1 234 ? -10.593 2.120 12.371 1.00 49.03 234 PHE A N 1
ATOM 1871 C CA . PHE A 1 234 ? -10.699 0.946 13.272 1.00 49.03 234 PHE A CA 1
ATOM 1872 C C . PHE A 1 234 ? -10.579 -0.508 12.771 1.00 49.03 234 PHE A C 1
ATOM 1874 O O . PHE A 1 234 ? -11.134 -1.382 13.424 1.00 49.03 234 PHE A O 1
ATOM 1881 N N . ASP A 1 235 ? -9.831 -0.810 11.712 1.00 50.03 235 ASP A N 1
ATOM 1882 C CA . ASP A 1 235 ? -9.303 -2.182 11.507 1.00 50.03 235 ASP A CA 1
ATOM 1883 C C . ASP A 1 235 ? -7.859 -2.125 10.973 1.00 50.03 235 ASP A C 1
ATOM 1885 O O . ASP A 1 235 ? -6.978 -2.841 11.429 1.00 50.03 235 ASP A O 1
ATOM 1889 N N . GLU A 1 236 ? -7.561 -1.186 10.073 1.00 50.94 236 GLU A N 1
ATOM 1890 C CA . GLU A 1 236 ? -6.298 -1.138 9.317 1.00 50.94 236 GLU A CA 1
ATOM 1891 C C . GLU A 1 236 ? -5.123 -0.438 10.031 1.00 50.94 236 GLU A C 1
ATOM 1893 O O . GLU A 1 236 ? -4.033 -0.369 9.465 1.00 50.94 236 GLU A O 1
ATOM 1898 N N . LEU A 1 237 ? -5.305 0.080 11.253 1.00 59.44 237 LEU A N 1
ATOM 1899 C CA . LEU A 1 237 ? -4.243 0.757 12.023 1.00 59.44 237 LEU A CA 1
ATOM 1900 C C . LEU A 1 237 ? -3.610 -0.115 13.109 1.00 59.44 237 LEU A C 1
ATOM 1902 O O . LEU A 1 237 ? -2.576 0.259 13.666 1.00 59.44 237 LEU A O 1
ATOM 1906 N N . ILE A 1 238 ? -4.174 -1.300 13.342 1.00 67.69 238 ILE A N 1
ATOM 1907 C CA . ILE A 1 238 ? -3.736 -2.233 14.382 1.00 67.69 238 ILE A CA 1
ATOM 1908 C C . ILE A 1 238 ? -2.250 -2.570 14.216 1.00 67.69 238 ILE A C 1
ATOM 1910 O O . ILE A 1 238 ? -1.478 -2.463 15.164 1.00 67.69 238 ILE A O 1
ATOM 1914 N N . TRP A 1 239 ? -1.805 -2.895 12.998 1.00 66.06 239 TRP A N 1
ATOM 1915 C CA . TRP A 1 239 ? -0.398 -3.221 12.743 1.00 66.06 239 TRP A CA 1
ATOM 1916 C C . TRP A 1 239 ? 0.546 -2.041 13.023 1.00 66.06 239 TRP A C 1
ATOM 1918 O O . TRP A 1 239 ? 1.656 -2.247 13.515 1.00 66.06 239 TRP A O 1
ATOM 1928 N N . ARG A 1 240 ? 0.119 -0.804 12.740 1.00 71.25 240 ARG A N 1
ATOM 1929 C CA . ARG A 1 240 ? 0.938 0.401 12.937 1.00 71.25 240 ARG A CA 1
ATOM 1930 C C . ARG A 1 240 ? 1.075 0.722 14.414 1.00 71.25 240 ARG A C 1
ATOM 1932 O O . ARG A 1 240 ? 2.160 1.088 14.865 1.00 71.25 240 ARG A O 1
ATOM 1939 N N . ASP A 1 241 ? -0.011 0.597 15.162 1.00 74.38 241 ASP A N 1
ATOM 1940 C CA . ASP A 1 241 ? -0.009 0.851 16.596 1.00 74.38 241 ASP A CA 1
ATOM 1941 C C . ASP A 1 241 ? 0.785 -0.246 17.330 1.00 74.38 241 ASP A C 1
ATOM 1943 O O . ASP A 1 241 ? 1.578 0.073 18.217 1.00 74.38 241 ASP A O 1
ATOM 1947 N N . ILE A 1 242 ? 0.729 -1.501 16.860 1.00 74.25 242 ILE A N 1
ATOM 1948 C CA . ILE A 1 242 ? 1.623 -2.585 17.308 1.00 74.25 242 ILE A CA 1
ATOM 1949 C C . ILE A 1 242 ? 3.092 -2.232 17.048 1.00 74.25 242 ILE A C 1
ATOM 1951 O O . ILE A 1 242 ? 3.908 -2.305 17.967 1.00 74.25 242 ILE A O 1
ATOM 1955 N N . LEU A 1 243 ? 3.441 -1.815 15.825 1.00 71.81 243 LEU A N 1
ATOM 1956 C CA . LEU A 1 243 ? 4.817 -1.424 15.500 1.00 71.81 243 LEU A CA 1
ATOM 1957 C C . LEU A 1 243 ? 5.285 -0.222 16.321 1.00 71.81 243 LEU A C 1
ATOM 1959 O O . LEU A 1 243 ? 6.401 -0.222 16.830 1.00 71.81 243 LEU A O 1
ATOM 1963 N N . SER A 1 244 ? 4.438 0.793 16.475 1.00 76.75 244 SER A N 1
ATOM 1964 C CA . SER A 1 244 ? 4.766 1.993 17.248 1.00 76.75 244 SER A CA 1
ATOM 1965 C C . SER A 1 244 ? 4.999 1.638 18.714 1.00 76.75 244 SER A C 1
ATOM 1967 O O . SER A 1 244 ? 5.995 2.067 19.296 1.00 76.75 244 SER A O 1
ATOM 1969 N N . SER A 1 245 ? 4.127 0.810 19.297 1.00 79.06 245 SER A N 1
ATOM 1970 C CA . SER A 1 245 ? 4.274 0.315 20.666 1.00 79.06 245 SER A CA 1
ATOM 1971 C C . SER A 1 245 ? 5.604 -0.416 20.863 1.00 79.06 245 SER A C 1
ATOM 1973 O O . SER A 1 245 ? 6.362 -0.049 21.767 1.00 79.06 245 SER A O 1
ATOM 1975 N N . PHE A 1 246 ? 5.922 -1.349 19.958 1.00 74.81 246 PHE A N 1
ATOM 1976 C CA . PHE A 1 246 ? 7.171 -2.111 19.951 1.00 74.81 246 PHE A CA 1
ATOM 1977 C C . PHE A 1 246 ? 8.406 -1.204 19.852 1.00 74.81 246 PHE A C 1
ATOM 1979 O O . PHE A 1 246 ? 9.329 -1.311 20.652 1.00 74.81 246 PHE A O 1
ATOM 1986 N N . ILE A 1 247 ? 8.438 -0.254 18.916 1.00 71.56 247 ILE A N 1
ATOM 1987 C CA . ILE A 1 247 ? 9.628 0.588 18.715 1.00 71.56 247 ILE A CA 1
ATOM 1988 C C . ILE A 1 247 ? 9.847 1.537 19.906 1.00 71.56 247 ILE A C 1
ATOM 1990 O O . ILE A 1 247 ? 10.985 1.734 20.338 1.00 71.56 247 ILE A O 1
ATOM 1994 N N . PHE A 1 248 ? 8.782 2.104 20.486 1.00 79.88 248 PHE A N 1
ATOM 1995 C CA . PHE A 1 248 ? 8.909 2.932 21.692 1.00 79.88 248 PHE A CA 1
ATOM 1996 C C . PHE A 1 248 ? 9.319 2.122 22.932 1.00 79.88 248 PHE A C 1
ATOM 1998 O O . PHE A 1 248 ? 10.007 2.659 23.807 1.00 79.88 248 PHE A O 1
ATOM 2005 N N . GLU A 1 249 ? 8.941 0.845 23.011 1.00 80.00 249 GLU A N 1
ATOM 2006 C CA . GLU A 1 249 ? 9.431 -0.082 24.037 1.00 80.00 249 GLU A CA 1
ATOM 2007 C C . GLU A 1 249 ? 10.945 -0.286 23.896 1.00 80.00 249 GLU A C 1
ATOM 2009 O O . GLU A 1 249 ? 11.689 -0.026 24.844 1.00 80.00 249 GLU A O 1
ATOM 2014 N N . GLN A 1 250 ? 11.428 -0.569 22.682 1.00 75.25 250 GLN A N 1
ATOM 2015 C CA . GLN A 1 250 ? 12.865 -0.685 22.400 1.00 75.25 250 GLN A CA 1
ATOM 2016 C C . GLN A 1 250 ? 13.632 0.605 22.739 1.00 75.25 250 GLN A C 1
ATOM 2018 O O . GLN A 1 250 ? 14.694 0.568 23.366 1.00 75.25 250 GLN A O 1
ATOM 2023 N N . ALA A 1 251 ? 13.083 1.775 22.397 1.00 76.31 251 ALA A N 1
ATOM 2024 C CA . ALA A 1 251 ? 13.671 3.062 22.775 1.00 76.31 251 ALA A CA 1
ATOM 2025 C C . ALA A 1 251 ? 13.747 3.238 24.305 1.00 76.31 251 ALA A C 1
ATOM 2027 O O . ALA A 1 251 ? 14.742 3.739 24.839 1.00 76.31 251 ALA A O 1
ATOM 2028 N N . THR A 1 252 ? 12.717 2.789 25.026 1.00 82.00 252 THR A N 1
ATOM 2029 C CA . THR A 1 252 ? 12.673 2.823 26.493 1.00 82.00 252 THR A CA 1
ATOM 2030 C C . THR A 1 252 ? 13.757 1.935 27.104 1.00 82.00 252 THR A C 1
ATOM 2032 O O . THR A 1 252 ? 14.437 2.360 28.047 1.00 82.00 252 THR A O 1
ATOM 2035 N N . ASP A 1 253 ? 13.966 0.738 26.559 1.00 78.81 253 ASP A N 1
ATOM 2036 C CA . ASP A 1 253 ? 14.996 -0.196 27.020 1.00 78.81 253 ASP A CA 1
ATOM 2037 C C . ASP A 1 253 ? 16.408 0.324 26.778 1.00 78.81 253 ASP A C 1
ATOM 2039 O O . ASP A 1 253 ? 17.257 0.282 27.675 1.00 78.81 253 ASP A O 1
ATOM 2043 N N . LEU A 1 254 ? 16.646 0.964 25.638 1.00 77.19 254 LEU A N 1
ATOM 2044 C CA . LEU A 1 254 ? 17.910 1.647 25.371 1.00 77.19 254 LEU A CA 1
ATOM 2045 C C . LEU A 1 254 ? 18.181 2.779 26.375 1.00 77.19 254 LEU A C 1
ATOM 2047 O O . LEU A 1 254 ? 19.313 2.925 26.853 1.00 77.19 254 LEU A O 1
ATOM 2051 N N . TYR A 1 255 ? 17.162 3.548 26.776 1.00 81.25 255 TYR A N 1
ATOM 2052 C CA . TYR A 1 255 ? 17.312 4.520 27.864 1.00 81.25 255 TYR A CA 1
ATOM 2053 C C . TYR A 1 255 ? 17.557 3.849 29.225 1.00 81.25 255 TYR A C 1
ATOM 2055 O O . TYR A 1 255 ? 18.365 4.356 30.014 1.00 81.25 255 TYR A O 1
ATOM 2063 N N . ASN A 1 256 ? 16.908 2.713 29.512 1.00 83.88 256 ASN A N 1
ATOM 2064 C CA . ASN A 1 256 ? 17.154 1.919 30.723 1.00 83.88 256 ASN A CA 1
ATOM 2065 C C . ASN A 1 256 ? 18.611 1.449 30.813 1.00 83.88 256 ASN A C 1
ATOM 2067 O O . ASN A 1 256 ? 19.189 1.496 31.900 1.00 83.88 256 ASN A O 1
ATOM 2071 N N . GLU A 1 257 ? 19.216 1.066 29.688 1.00 79.75 257 GLU A N 1
ATOM 2072 C CA . GLU A 1 257 ? 20.631 0.697 29.598 1.00 79.75 257 GLU A CA 1
ATOM 2073 C C . GLU A 1 257 ? 21.571 1.911 29.689 1.00 79.75 257 GLU A C 1
ATOM 2075 O O . GLU A 1 257 ? 22.625 1.843 30.324 1.00 79.75 257 GLU A O 1
ATOM 2080 N N . ALA A 1 258 ? 21.211 3.043 29.077 1.00 80.19 258 ALA A N 1
ATOM 2081 C CA . ALA A 1 258 ? 22.080 4.218 28.993 1.00 80.19 258 ALA A CA 1
ATOM 2082 C C . ALA A 1 258 ? 22.225 4.977 30.324 1.00 80.19 258 ALA A C 1
ATOM 2084 O O . ALA A 1 258 ? 23.321 5.413 30.692 1.00 80.19 258 ALA A O 1
ATOM 2085 N N . ILE A 1 259 ? 21.123 5.164 31.056 1.00 83.31 259 ILE A N 1
ATOM 2086 C CA . ILE A 1 259 ? 21.077 6.017 32.255 1.00 83.31 259 ILE A CA 1
ATOM 2087 C C . ILE A 1 259 ? 22.031 5.543 33.374 1.00 83.31 259 ILE A C 1
ATOM 2089 O O . ILE A 1 259 ? 22.716 6.399 33.946 1.00 83.31 259 ILE A O 1
ATOM 2093 N N . PRO A 1 260 ? 22.133 4.240 33.713 1.00 83.44 260 PRO A N 1
ATOM 2094 C CA . PRO A 1 260 ? 23.100 3.747 34.697 1.00 83.44 260 PRO A CA 1
ATOM 2095 C C . PRO A 1 260 ? 24.544 4.127 34.354 1.00 83.44 260 PRO A C 1
ATOM 2097 O O . PRO A 1 260 ? 25.250 4.669 35.205 1.00 83.44 260 PRO A O 1
ATOM 2100 N N . HIS A 1 261 ? 24.949 3.969 33.091 1.00 78.69 261 HIS A N 1
ATOM 2101 C CA . HIS A 1 261 ? 26.291 4.330 32.629 1.00 78.69 261 HIS A CA 1
ATOM 2102 C C . HIS A 1 261 ? 26.594 5.828 32.797 1.00 78.69 261 HIS A C 1
ATOM 2104 O O . HIS A 1 261 ? 27.698 6.214 33.189 1.00 78.69 261 HIS A O 1
ATOM 2110 N N . PHE A 1 262 ? 25.607 6.697 32.570 1.00 77.25 262 PHE A N 1
ATOM 2111 C CA . PHE A 1 262 ? 25.766 8.133 32.815 1.00 77.25 262 PHE A CA 1
ATOM 2112 C C . PHE A 1 262 ? 25.774 8.513 34.292 1.00 77.25 262 PHE A C 1
ATOM 2114 O O . PHE A 1 262 ? 26.392 9.510 34.647 1.00 77.25 262 PHE A O 1
ATOM 2121 N N . LYS A 1 263 ? 25.106 7.748 35.161 1.00 77.12 263 LYS A N 1
ATOM 2122 C CA . LYS A 1 263 ? 25.172 7.956 36.617 1.00 77.12 263 LYS A CA 1
ATOM 2123 C C . LYS A 1 263 ? 26.545 7.574 37.177 1.00 77.12 263 LYS A C 1
ATOM 2125 O O . LYS A 1 263 ? 26.995 8.180 38.149 1.00 77.12 263 LYS A O 1
ATOM 2130 N N . GLU A 1 264 ? 27.217 6.609 36.556 1.00 71.88 264 GLU A N 1
ATOM 2131 C CA . GLU A 1 264 ? 28.580 6.191 36.900 1.00 71.88 264 GLU A CA 1
ATOM 2132 C C . GLU A 1 264 ? 29.652 7.164 36.375 1.00 71.88 264 GLU A C 1
ATOM 2134 O O . GLU A 1 264 ? 30.667 7.395 37.047 1.00 71.88 264 GLU A O 1
ATOM 2139 N N . SER A 1 265 ? 29.422 7.786 35.212 1.00 64.88 265 SER A N 1
ATOM 2140 C CA . SER A 1 265 ? 30.288 8.843 34.679 1.00 64.88 265 SER A CA 1
ATOM 2141 C C . SER A 1 265 ? 30.005 10.195 35.350 1.00 64.88 265 SER A C 1
ATOM 2143 O O . SER A 1 265 ? 28.939 10.787 35.219 1.00 64.88 265 SER A O 1
ATOM 2145 N N . LYS A 1 266 ? 31.007 10.772 36.026 1.00 61.19 266 LYS A N 1
ATOM 2146 C CA . LYS A 1 266 ? 30.917 12.140 36.582 1.00 61.19 266 LYS A CA 1
ATOM 2147 C C . LYS A 1 266 ? 30.912 13.245 35.507 1.00 61.19 266 LYS A C 1
ATOM 2149 O O . LYS A 1 266 ? 30.860 14.419 35.869 1.00 61.19 266 LYS A O 1
ATOM 2154 N N . ALA A 1 267 ? 31.007 12.900 34.221 1.00 63.94 267 ALA A N 1
ATOM 2155 C CA . ALA A 1 267 ? 31.131 13.853 33.119 1.00 63.94 267 ALA A CA 1
ATOM 2156 C C . ALA A 1 267 ? 29.782 14.389 32.602 1.00 63.94 267 ALA A C 1
ATOM 2158 O O . ALA A 1 267 ? 29.752 15.404 31.905 1.00 63.94 267 ALA A O 1
ATOM 2159 N N . VAL A 1 268 ? 28.658 13.742 32.936 1.00 68.81 268 VAL A N 1
ATOM 2160 C CA . VAL A 1 268 ? 27.329 14.140 32.447 1.00 68.81 268 VAL A CA 1
ATOM 2161 C C . VAL A 1 268 ? 26.642 15.085 33.432 1.00 68.81 268 VAL A C 1
ATOM 2163 O O . VAL A 1 268 ? 26.571 14.829 34.633 1.00 68.81 268 VAL A O 1
ATOM 2166 N N . SER A 1 269 ? 26.123 16.209 32.927 1.00 76.56 269 SER A N 1
ATOM 2167 C CA . SER A 1 269 ? 25.430 17.193 33.761 1.00 76.56 269 SER A CA 1
ATOM 2168 C C . SER A 1 269 ? 24.114 16.632 34.313 1.00 76.56 269 SER A C 1
ATOM 2170 O O . SER A 1 269 ? 23.404 15.880 33.645 1.00 76.56 269 SER A O 1
ATOM 2172 N N . LYS A 1 270 ? 23.732 17.066 35.522 1.00 79.44 270 LYS A N 1
ATOM 2173 C CA . LYS A 1 270 ? 22.427 16.722 36.118 1.00 79.44 270 LYS A CA 1
ATOM 2174 C C . LYS A 1 270 ? 21.248 17.120 35.226 1.00 79.44 270 LYS A C 1
ATOM 2176 O O . LYS A 1 270 ? 20.242 16.427 35.207 1.00 79.44 270 LYS A O 1
ATOM 2181 N N . GLN A 1 271 ? 21.391 18.215 34.478 1.00 80.31 271 GLN A N 1
ATOM 2182 C CA . GLN A 1 271 ? 20.383 18.673 33.527 1.00 80.31 271 GLN A CA 1
ATOM 2183 C C . GLN A 1 271 ? 20.209 17.683 32.370 1.00 80.31 271 GLN A C 1
ATOM 2185 O O . GLN A 1 271 ? 19.081 17.345 32.041 1.00 80.31 271 GLN A O 1
ATOM 2190 N N . LYS A 1 272 ? 21.307 17.162 31.804 1.00 77.50 272 LYS A N 1
ATOM 2191 C CA . LYS A 1 272 ? 21.239 16.156 30.736 1.00 77.50 272 LYS A CA 1
ATOM 2192 C C . LYS A 1 272 ? 20.648 14.834 31.231 1.00 77.50 272 LYS A C 1
ATOM 2194 O O . LYS A 1 272 ? 19.853 14.235 30.523 1.00 77.50 272 LYS A O 1
ATOM 2199 N N . LEU A 1 273 ? 20.994 14.408 32.448 1.00 81.94 273 LEU A N 1
ATOM 2200 C CA . LEU A 1 273 ? 20.362 13.246 33.085 1.00 81.94 273 LEU A CA 1
ATOM 2201 C C . LEU A 1 273 ? 18.850 13.445 33.272 1.00 81.94 273 LEU A C 1
ATOM 2203 O O . LEU A 1 273 ? 18.091 12.544 32.949 1.00 81.94 273 LEU A O 1
ATOM 2207 N N . SER A 1 274 ? 18.418 14.632 33.711 1.00 83.00 274 SER A N 1
ATOM 2208 C CA . SER A 1 274 ? 16.991 14.964 33.825 1.00 83.00 274 SER A CA 1
ATOM 2209 C C . SER A 1 274 ? 16.275 14.913 32.475 1.00 83.00 274 SER A C 1
ATOM 2211 O O . SER A 1 274 ? 15.179 14.378 32.403 1.00 83.00 274 SER A O 1
ATOM 2213 N N . SER A 1 275 ? 16.890 15.424 31.403 1.00 82.88 275 SER A N 1
ATOM 2214 C CA . SER A 1 275 ? 16.309 15.343 30.055 1.00 82.88 275 SER A CA 1
ATOM 2215 C C . SER A 1 275 ? 16.195 13.903 29.552 1.00 82.88 275 SER A C 1
ATOM 2217 O O . SER A 1 275 ? 15.192 13.558 28.944 1.00 82.88 275 SER A O 1
ATOM 2219 N N . LEU A 1 276 ? 17.184 13.050 29.840 1.00 81.06 276 LEU A N 1
ATOM 2220 C CA . LEU A 1 276 ? 17.123 11.623 29.502 1.00 81.06 276 LEU A CA 1
ATOM 2221 C C . LEU A 1 276 ? 16.025 10.893 30.286 1.00 81.06 276 LEU A C 1
ATOM 2223 O O . LEU A 1 276 ? 15.334 10.053 29.720 1.00 81.06 276 LEU A O 1
ATOM 2227 N N . ASP A 1 277 ? 15.847 11.217 31.570 1.00 83.00 277 ASP A N 1
ATOM 2228 C CA . ASP A 1 277 ? 14.748 10.678 32.378 1.00 83.00 277 ASP A CA 1
ATOM 2229 C C . ASP A 1 277 ? 13.373 11.142 31.838 1.00 83.00 277 ASP A C 1
ATOM 2231 O O . ASP A 1 277 ? 12.442 10.336 31.790 1.00 83.00 277 ASP A O 1
ATOM 2235 N N . ASP A 1 278 ? 13.252 12.392 31.370 1.00 84.56 278 ASP A N 1
ATOM 2236 C CA . ASP A 1 278 ? 12.033 12.918 30.731 1.00 84.56 278 ASP A CA 1
ATOM 2237 C C . ASP A 1 278 ? 11.744 12.230 29.382 1.00 84.56 278 ASP A C 1
ATOM 2239 O O . ASP A 1 278 ? 10.605 11.841 29.122 1.00 84.56 278 ASP A O 1
ATOM 2243 N N . TRP A 1 279 ? 12.755 12.024 28.531 1.00 84.06 279 TRP A N 1
ATOM 2244 C CA . TRP A 1 279 ? 12.598 11.310 27.253 1.00 84.06 279 TRP A CA 1
ATOM 2245 C C . TRP A 1 279 ? 12.264 9.835 27.446 1.00 84.06 279 TRP A C 1
ATOM 2247 O O . TRP A 1 279 ? 11.386 9.304 26.768 1.00 84.06 279 TRP A O 1
ATOM 2257 N N . LYS A 1 280 ? 12.887 9.181 28.429 1.00 88.31 280 LYS A N 1
ATOM 2258 C CA . LYS A 1 280 ? 12.504 7.831 28.847 1.00 88.31 280 LYS A CA 1
ATOM 2259 C C . LYS A 1 280 ? 11.045 7.783 29.307 1.00 88.31 280 LYS A C 1
ATOM 2261 O O . LYS A 1 280 ? 10.325 6.849 28.980 1.00 88.31 280 LYS A O 1
ATOM 2266 N N . ALA A 1 281 ? 10.601 8.763 30.093 1.00 85.81 281 ALA A N 1
ATOM 2267 C CA . ALA A 1 281 ? 9.209 8.843 30.532 1.00 85.81 281 ALA A CA 1
ATOM 2268 C C . ALA A 1 281 ? 8.244 9.068 29.355 1.00 85.81 281 ALA A C 1
ATOM 2270 O O . ALA A 1 281 ? 7.148 8.506 29.360 1.00 85.81 281 ALA A O 1
ATOM 2271 N N . ASN A 1 282 ? 8.659 9.848 28.352 1.00 84.44 282 ASN A N 1
ATOM 2272 C CA . ASN A 1 282 ? 7.900 10.080 27.126 1.00 84.44 282 ASN A CA 1
ATOM 2273 C C . ASN A 1 282 ? 7.758 8.807 26.285 1.00 84.44 282 ASN A C 1
ATOM 2275 O O . ASN A 1 282 ? 6.641 8.397 25.997 1.00 84.44 282 ASN A O 1
ATOM 2279 N N . THR A 1 283 ? 8.872 8.157 25.949 1.00 82.75 283 THR A N 1
ATOM 2280 C CA . THR A 1 283 ? 8.897 6.920 25.146 1.00 82.75 283 THR A CA 1
ATOM 2281 C C . THR A 1 283 ? 8.141 5.782 25.832 1.00 82.75 283 THR A C 1
ATOM 2283 O O . THR A 1 283 ? 7.269 5.177 25.214 1.00 82.75 283 THR A O 1
ATOM 2286 N N . ALA A 1 284 ? 8.338 5.585 27.140 1.00 85.75 284 ALA A N 1
ATOM 2287 C CA . ALA A 1 284 ? 7.575 4.604 27.915 1.00 85.75 284 ALA A CA 1
ATOM 2288 C C . ALA A 1 284 ? 6.071 4.920 27.948 1.00 85.75 284 ALA A C 1
ATOM 2290 O O . ALA A 1 284 ? 5.239 4.019 27.970 1.00 85.75 284 ALA A O 1
ATOM 2291 N N . GLY A 1 285 ? 5.703 6.204 27.993 1.00 84.50 285 GLY A N 1
ATOM 2292 C CA . GLY A 1 285 ? 4.306 6.620 27.926 1.00 84.50 285 GLY A CA 1
ATOM 2293 C C . GLY A 1 285 ? 3.694 6.378 26.548 1.00 84.50 285 GLY A C 1
ATOM 2294 O O . GLY A 1 285 ? 2.586 5.858 26.465 1.00 84.50 285 GLY A O 1
ATOM 2295 N N . LEU A 1 286 ? 4.414 6.710 25.474 1.00 84.31 286 LEU A N 1
ATOM 2296 C CA . LEU A 1 286 ? 3.961 6.525 24.093 1.00 84.31 286 LEU A CA 1
ATOM 2297 C C . LEU A 1 286 ? 3.804 5.046 23.734 1.00 84.31 286 LEU A C 1
ATOM 2299 O O . LEU A 1 286 ? 2.784 4.689 23.151 1.00 84.31 286 LEU A O 1
ATOM 2303 N N . SER A 1 287 ? 4.743 4.185 24.139 1.00 84.88 287 SER A N 1
ATOM 2304 C CA . SER A 1 287 ? 4.631 2.730 23.948 1.00 84.88 287 SER A CA 1
ATOM 2305 C C . SER A 1 287 ? 3.305 2.185 24.497 1.00 84.88 287 SER A C 1
ATOM 2307 O O . SER A 1 287 ? 2.579 1.471 23.802 1.00 84.88 287 SER A O 1
ATOM 2309 N N . GLU A 1 288 ? 2.939 2.612 25.708 1.00 87.38 288 GLU A N 1
ATOM 2310 C CA . GLU A 1 288 ? 1.703 2.212 26.387 1.00 87.38 288 GLU A CA 1
ATOM 2311 C C . GLU A 1 288 ? 0.445 2.850 25.779 1.00 87.38 288 GLU A C 1
ATOM 2313 O O . GLU A 1 288 ? -0.620 2.233 25.789 1.00 87.38 288 GLU A O 1
ATOM 2318 N N . VAL A 1 289 ? 0.541 4.068 25.229 1.00 85.19 289 VAL A N 1
ATOM 2319 C CA . VAL A 1 289 ? -0.560 4.696 24.475 1.00 85.19 289 VAL A CA 1
ATOM 2320 C C . VAL A 1 289 ? -0.883 3.876 23.235 1.00 85.19 289 VAL A C 1
ATOM 2322 O O . VAL A 1 289 ? -2.042 3.521 23.043 1.00 85.19 289 VAL A O 1
ATOM 2325 N N . TYR A 1 290 ? 0.119 3.540 22.421 1.00 84.25 290 TYR A N 1
ATOM 2326 C CA . TYR A 1 290 ? -0.095 2.763 21.198 1.00 84.25 290 TYR A CA 1
ATOM 2327 C C . TYR A 1 290 ? -0.553 1.331 21.493 1.00 84.25 290 TYR A C 1
ATOM 2329 O O . TYR A 1 290 ? -1.409 0.801 20.786 1.00 84.25 290 TYR A O 1
ATOM 2337 N N . LEU A 1 291 ? -0.085 0.732 22.591 1.00 84.62 291 LEU A N 1
ATOM 2338 C CA . LEU A 1 291 ? -0.627 -0.537 23.076 1.00 84.62 291 LEU A CA 1
ATOM 2339 C C . LEU A 1 291 ? -2.105 -0.404 23.480 1.00 84.62 291 LEU A C 1
ATOM 2341 O O . LEU A 1 291 ? -2.930 -1.251 23.142 1.00 84.62 291 LEU A O 1
ATOM 2345 N N . GLY A 1 292 ? -2.457 0.676 24.182 1.00 85.25 292 GLY A N 1
ATOM 2346 C CA . GLY A 1 292 ? -3.837 0.986 24.552 1.00 85.25 292 GLY A CA 1
ATOM 2347 C C . GLY A 1 292 ? -4.748 1.206 23.344 1.00 85.25 292 GLY A C 1
ATOM 2348 O O . GLY A 1 292 ? -5.880 0.727 23.350 1.00 85.25 292 GLY A O 1
ATOM 2349 N N . MET A 1 293 ? -4.249 1.875 22.301 1.00 84.94 293 MET A N 1
ATOM 2350 C CA . MET A 1 293 ? -4.952 2.047 21.024 1.00 84.94 293 MET A CA 1
ATOM 2351 C C . MET A 1 293 ? -5.133 0.710 20.301 1.00 84.94 293 MET A C 1
ATOM 2353 O O . MET A 1 293 ? -6.251 0.381 19.929 1.00 84.94 293 MET A O 1
ATOM 2357 N N . THR A 1 294 ? -4.093 -0.124 20.242 1.00 83.50 294 THR A N 1
ATOM 2358 C CA . THR A 1 294 ? -4.177 -1.478 19.668 1.00 83.50 294 THR A CA 1
ATOM 2359 C C . THR A 1 294 ? -5.291 -2.295 20.327 1.00 83.50 294 THR A C 1
ATOM 2361 O O . THR A 1 294 ? -6.159 -2.835 19.646 1.00 83.50 294 THR A O 1
ATOM 2364 N N . TYR A 1 295 ? -5.310 -2.366 21.664 1.00 87.81 295 TYR A N 1
ATOM 2365 C CA . TYR A 1 295 ? -6.367 -3.083 22.381 1.00 87.81 295 TYR A CA 1
ATOM 2366 C C . TYR A 1 295 ? -7.745 -2.470 22.157 1.00 87.81 295 TYR A C 1
ATOM 2368 O O . TYR A 1 295 ? -8.727 -3.204 22.087 1.00 87.81 295 TYR A O 1
ATOM 2376 N N . ASN A 1 296 ? -7.825 -1.143 22.065 1.00 86.38 296 ASN A N 1
ATOM 2377 C CA . ASN A 1 296 ? -9.076 -0.465 21.779 1.00 86.38 296 ASN A CA 1
ATOM 2378 C C . ASN A 1 296 ? -9.634 -0.849 20.407 1.00 86.38 296 ASN A C 1
ATOM 2380 O O . ASN A 1 296 ? -10.811 -1.169 20.310 1.00 86.38 296 ASN A O 1
ATOM 2384 N N . ASP A 1 297 ? -8.802 -0.830 19.375 1.00 81.06 297 ASP A N 1
ATOM 2385 C CA . ASP A 1 297 ? -9.247 -1.066 18.004 1.00 81.06 297 ASP A CA 1
ATOM 2386 C C . ASP A 1 297 ? -9.735 -2.511 17.836 1.00 81.06 297 ASP A C 1
ATOM 2388 O O . ASP A 1 297 ? -10.800 -2.751 17.264 1.00 81.06 297 ASP A O 1
ATOM 2392 N N . ILE A 1 298 ? -9.031 -3.470 18.452 1.00 82.88 298 ILE A N 1
ATOM 2393 C CA . ILE A 1 298 ? -9.482 -4.866 18.538 1.00 82.88 298 ILE A CA 1
ATOM 2394 C C . ILE A 1 298 ? -10.791 -4.953 19.347 1.00 82.88 298 ILE A C 1
ATOM 2396 O O . ILE A 1 298 ? -11.714 -5.659 18.944 1.00 82.88 298 ILE A O 1
ATOM 2400 N N . ALA A 1 299 ? -10.926 -4.220 20.462 1.00 84.94 299 ALA A N 1
ATOM 2401 C CA . ALA A 1 299 ? -12.160 -4.208 21.258 1.00 84.94 299 ALA A CA 1
ATOM 2402 C C . ALA A 1 299 ? -13.355 -3.685 20.451 1.00 84.94 299 ALA A C 1
ATOM 2404 O O . ALA A 1 299 ? -14.431 -4.279 20.491 1.00 84.94 299 ALA A O 1
ATOM 2405 N N . ASP A 1 300 ? -13.156 -2.608 19.691 1.00 79.88 300 ASP A N 1
ATOM 2406 C CA . ASP A 1 300 ? -14.169 -2.016 18.823 1.00 79.88 300 ASP A CA 1
ATOM 2407 C C . ASP A 1 300 ? -14.557 -3.000 17.700 1.00 79.88 300 ASP A C 1
ATOM 2409 O O . ASP A 1 300 ? -15.736 -3.108 17.353 1.00 79.88 300 ASP A O 1
ATOM 2413 N N . ALA A 1 301 ? -13.605 -3.751 17.130 1.00 77.56 301 ALA A N 1
ATOM 2414 C CA . ALA A 1 301 ? -13.875 -4.810 16.146 1.00 77.56 301 ALA A CA 1
ATOM 2415 C C . ALA A 1 301 ? -14.683 -5.983 16.741 1.00 77.56 301 ALA A C 1
ATOM 2417 O O . ALA A 1 301 ? -15.664 -6.437 16.140 1.00 77.56 301 ALA A O 1
ATOM 2418 N N . GLN A 1 302 ? -14.336 -6.430 17.952 1.00 80.12 302 GLN A N 1
ATOM 2419 C CA . GLN A 1 302 ? -15.060 -7.484 18.673 1.00 80.12 302 GLN A CA 1
ATOM 2420 C C . GLN A 1 302 ? -16.473 -7.032 19.074 1.00 80.12 302 GLN A C 1
ATOM 2422 O O . GLN A 1 302 ? -17.445 -7.754 18.846 1.00 80.12 302 GLN A O 1
ATOM 2427 N N . MET A 1 303 ? -16.626 -5.800 19.571 1.00 78.44 303 MET A N 1
ATOM 2428 C CA . MET A 1 303 ? -17.926 -5.213 19.915 1.00 78.44 303 MET A CA 1
ATOM 2429 C C . MET A 1 303 ? -18.840 -5.112 18.687 1.00 78.44 303 MET A C 1
ATOM 2431 O O . MET A 1 303 ? -20.006 -5.497 18.756 1.00 78.44 303 MET A O 1
ATOM 2435 N N . ARG A 1 304 ? -18.304 -4.681 17.536 1.00 73.50 304 ARG A N 1
ATOM 2436 C CA . ARG A 1 304 ? -19.022 -4.654 16.243 1.00 73.50 304 ARG A CA 1
ATOM 2437 C C . ARG A 1 304 ? -19.337 -6.042 15.682 1.00 73.50 304 ARG A C 1
ATOM 2439 O O . ARG A 1 304 ? -20.173 -6.160 14.791 1.00 73.50 304 ARG A O 1
ATOM 2446 N N . SER A 1 305 ? -18.689 -7.083 16.188 1.00 72.25 305 SER A N 1
ATOM 2447 C CA . SER A 1 305 ? -18.996 -8.476 15.851 1.00 72.25 305 SER A CA 1
ATOM 2448 C C . SER A 1 305 ? -19.978 -9.117 16.840 1.00 72.25 305 SER A C 1
ATOM 2450 O O . SER A 1 305 ? -20.344 -10.274 16.664 1.00 72.25 305 SER A O 1
ATOM 2452 N N . GLY A 1 306 ? -20.425 -8.375 17.863 1.00 73.56 306 GLY A N 1
ATOM 2453 C CA . GLY A 1 306 ? -21.314 -8.870 18.919 1.00 73.56 306 GLY A CA 1
ATOM 2454 C C . GLY A 1 306 ? -20.600 -9.645 20.034 1.00 73.56 306 GLY A C 1
ATOM 2455 O O . GLY A 1 306 ? -21.256 -10.143 20.949 1.00 73.56 306 GLY A O 1
ATOM 2456 N N . ASN A 1 307 ? -19.266 -9.720 20.012 1.00 80.50 307 ASN A N 1
ATOM 2457 C CA . ASN A 1 307 ? -18.455 -10.444 20.994 1.00 80.50 307 ASN A CA 1
ATOM 2458 C C . ASN A 1 307 ? -18.177 -9.560 22.222 1.00 80.50 307 ASN A C 1
ATOM 2460 O O . ASN A 1 307 ? -17.061 -9.093 22.458 1.00 80.50 307 ASN A O 1
ATOM 2464 N N . LEU A 1 308 ? -19.226 -9.282 23.002 1.00 83.75 308 LEU A N 1
ATOM 2465 C CA . LEU A 1 308 ? -19.185 -8.301 24.098 1.00 83.75 308 LEU A CA 1
ATOM 2466 C C . LEU A 1 308 ? -18.267 -8.692 25.257 1.00 83.75 308 LEU A C 1
ATOM 2468 O O . LEU A 1 308 ? -17.707 -7.814 25.913 1.00 83.75 308 LEU A O 1
ATOM 2472 N N . GLU A 1 309 ? -18.120 -9.989 25.528 1.00 85.88 309 GLU A N 1
ATOM 2473 C CA . GLU A 1 309 ? -17.226 -10.473 26.581 1.00 85.88 309 GLU A CA 1
ATOM 2474 C C . GLU A 1 309 ? -15.761 -10.165 26.245 1.00 85.88 309 GLU A C 1
ATOM 2476 O O . GLU A 1 309 ? -15.047 -9.575 27.062 1.00 85.88 309 GLU A O 1
ATOM 2481 N N . ASP A 1 310 ? -15.338 -10.473 25.020 1.00 86.38 310 ASP A N 1
ATOM 2482 C CA . ASP A 1 310 ? -13.970 -10.217 24.570 1.00 86.38 310 ASP A CA 1
ATOM 2483 C C . ASP A 1 310 ? -13.704 -8.723 24.408 1.00 86.38 310 ASP A C 1
ATOM 2485 O O . ASP A 1 310 ? -12.667 -8.229 24.859 1.00 86.38 310 ASP A O 1
ATOM 2489 N N . ALA A 1 311 ? -14.679 -7.966 23.894 1.00 87.06 311 ALA A N 1
ATOM 2490 C CA . ALA A 1 311 ? -14.609 -6.508 23.870 1.00 87.06 311 ALA A CA 1
ATOM 2491 C C . ALA A 1 311 ? -14.413 -5.923 25.281 1.00 87.06 311 ALA A C 1
ATOM 2493 O O . ALA A 1 311 ? -13.564 -5.054 25.484 1.00 87.06 311 ALA A O 1
ATOM 2494 N N . ALA A 1 312 ? -15.134 -6.419 26.295 1.00 89.44 312 ALA A N 1
ATOM 2495 C CA . ALA A 1 312 ? -14.993 -5.943 27.672 1.00 89.44 312 ALA A CA 1
ATOM 2496 C C . ALA A 1 312 ? -13.603 -6.228 28.266 1.00 89.44 312 ALA A C 1
ATOM 2498 O O . ALA A 1 312 ? -13.028 -5.365 28.949 1.00 89.44 312 ALA A O 1
ATOM 2499 N N . LYS A 1 313 ? -13.049 -7.421 28.006 1.00 91.75 313 LYS A N 1
ATOM 2500 C CA . LYS A 1 313 ? -11.679 -7.791 28.400 1.00 91.75 313 LYS A CA 1
ATOM 2501 C C . LYS A 1 313 ? -10.661 -6.869 27.720 1.00 91.75 313 LYS A C 1
ATOM 2503 O O . LYS A 1 313 ? -9.817 -6.290 28.404 1.00 91.75 313 LYS A O 1
ATOM 2508 N N . LEU A 1 314 ? -10.785 -6.647 26.412 1.00 90.31 314 LEU A N 1
ATOM 2509 C CA . LEU A 1 314 ? -9.881 -5.791 25.637 1.00 90.31 314 LEU A CA 1
ATOM 2510 C C . LEU A 1 314 ? -9.959 -4.316 26.046 1.00 90.31 314 LEU A C 1
ATOM 2512 O O . LEU A 1 314 ? -8.920 -3.694 26.259 1.00 90.31 314 LEU A O 1
ATOM 2516 N N . TYR A 1 315 ? -11.151 -3.757 26.275 1.00 92.81 315 TYR A N 1
ATOM 2517 C CA . TYR A 1 315 ? -11.288 -2.400 26.824 1.00 92.81 315 TYR A CA 1
ATOM 2518 C C . TYR A 1 315 ? -10.672 -2.267 28.223 1.00 92.81 315 TYR A C 1
ATOM 2520 O O . TYR A 1 315 ? -10.168 -1.199 28.586 1.00 92.81 315 TYR A O 1
ATOM 2528 N N . THR A 1 316 ? -10.688 -3.340 29.021 1.00 93.19 316 THR A N 1
ATOM 2529 C CA . THR A 1 316 ? -9.994 -3.371 30.315 1.00 93.19 316 THR A CA 1
ATOM 2530 C C . THR A 1 316 ? -8.479 -3.320 30.112 1.00 93.19 316 THR A C 1
ATOM 2532 O O . THR A 1 316 ? -7.825 -2.468 30.718 1.00 93.19 316 THR A O 1
ATOM 2535 N N . SER A 1 317 ? -7.935 -4.136 29.204 1.00 92.62 317 SER A N 1
ATOM 2536 C CA . SER A 1 317 ? -6.516 -4.107 28.815 1.00 92.62 317 SER A CA 1
ATOM 2537 C C . SER A 1 317 ? -6.089 -2.738 28.272 1.00 92.62 317 SER A C 1
ATOM 2539 O O . SER A 1 317 ? -5.056 -2.211 28.688 1.00 92.62 317 SER A O 1
ATOM 2541 N N . ALA A 1 318 ? -6.917 -2.109 27.431 1.00 92.19 318 ALA A N 1
ATOM 2542 C CA . ALA A 1 318 ? -6.706 -0.753 26.928 1.00 92.19 318 ALA A CA 1
ATOM 2543 C C . ALA A 1 318 ? -6.672 0.277 28.069 1.00 92.19 318 ALA A C 1
ATOM 2545 O O . ALA A 1 318 ? -5.746 1.082 28.165 1.00 92.19 318 ALA A O 1
ATOM 2546 N N . SER A 1 319 ? -7.643 0.224 28.990 1.00 94.38 319 SER A N 1
ATOM 2547 C CA . SER A 1 319 ? -7.679 1.079 30.186 1.00 94.38 319 SER A CA 1
ATOM 2548 C C . SER A 1 319 ? -6.417 0.924 31.041 1.00 94.38 319 SER A C 1
ATOM 2550 O O . SER A 1 319 ? -5.873 1.914 31.541 1.00 94.38 319 SER A O 1
ATOM 2552 N N . ASP A 1 320 ? -5.950 -0.306 31.239 1.00 94.06 320 ASP A N 1
ATOM 2553 C CA . ASP A 1 320 ? -4.761 -0.580 32.040 1.00 94.06 320 ASP A CA 1
ATOM 2554 C C . ASP A 1 320 ? -3.486 -0.059 31.365 1.00 94.06 320 ASP A C 1
ATOM 2556 O O . ASP A 1 320 ? -2.665 0.560 32.049 1.00 94.06 320 ASP A O 1
ATOM 2560 N N . ALA A 1 321 ? -3.359 -0.212 30.042 1.00 90.75 321 ALA A N 1
ATOM 2561 C CA . ALA A 1 321 ? -2.272 0.364 29.247 1.00 90.75 321 ALA A CA 1
ATOM 2562 C C . ALA A 1 321 ? -2.260 1.900 29.329 1.00 90.75 321 ALA A C 1
ATOM 2564 O O . ALA A 1 321 ? -1.272 2.487 29.773 1.00 90.75 321 ALA A O 1
ATOM 2565 N N . PHE A 1 322 ? -3.393 2.570 29.085 1.00 93.12 322 PHE A N 1
ATOM 2566 C CA . PHE A 1 322 ? -3.504 4.024 29.274 1.00 93.12 322 PHE A CA 1
ATOM 2567 C C . PHE A 1 322 ? -3.211 4.461 30.720 1.00 93.12 322 PHE A C 1
ATOM 2569 O O . PHE A 1 322 ? -2.667 5.539 30.964 1.00 93.12 322 PHE A O 1
ATOM 2576 N N . GLY A 1 323 ? -3.510 3.616 31.710 1.00 92.81 323 GLY A N 1
ATOM 2577 C CA . GLY A 1 323 ? -3.133 3.853 33.103 1.00 92.81 323 GLY A CA 1
ATOM 2578 C C . GLY A 1 323 ? -1.643 3.701 33.397 1.00 92.81 323 GLY A C 1
ATOM 2579 O O . GLY A 1 323 ? -1.147 4.358 34.319 1.00 92.81 323 GLY A O 1
ATOM 2580 N N . ARG A 1 324 ? -0.918 2.866 32.649 1.00 94.00 324 ARG A N 1
ATOM 2581 C CA . ARG A 1 324 ? 0.550 2.825 32.678 1.00 94.00 324 ARG A CA 1
ATOM 2582 C C . ARG A 1 324 ? 1.133 4.039 31.954 1.00 94.00 324 ARG A C 1
ATOM 2584 O O . ARG A 1 324 ? 2.005 4.686 32.534 1.00 94.00 324 ARG A O 1
ATOM 2591 N N . ALA A 1 325 ? 0.567 4.441 30.814 1.00 90.38 325 ALA A N 1
ATOM 2592 C CA . ALA A 1 325 ? 0.937 5.668 30.104 1.00 90.38 325 ALA A CA 1
ATOM 2593 C C . ALA A 1 325 ? 0.794 6.925 30.981 1.00 90.38 325 ALA A C 1
ATOM 2595 O O . ALA A 1 325 ? 1.747 7.691 31.127 1.00 90.38 325 ALA A O 1
ATOM 2596 N N . GLU A 1 326 ? -0.352 7.091 31.658 1.00 94.50 326 GLU A N 1
ATOM 2597 C CA . GLU A 1 326 ? -0.610 8.170 32.628 1.00 94.50 326 GLU A CA 1
ATOM 2598 C C . GLU A 1 326 ? 0.512 8.258 33.674 1.00 94.50 326 GLU A C 1
ATOM 2600 O O . GLU A 1 326 ? 1.040 9.337 33.952 1.00 94.50 326 GLU A O 1
ATOM 2605 N N . LYS A 1 327 ? 0.903 7.112 34.249 1.00 93.81 327 LYS A N 1
ATOM 2606 C CA . LYS A 1 327 ? 1.965 7.043 35.262 1.00 93.81 327 LYS A CA 1
ATOM 2607 C C . LYS A 1 327 ? 3.338 7.370 34.688 1.00 93.81 327 LYS A C 1
ATOM 2609 O O . LYS A 1 327 ? 4.135 7.968 35.407 1.00 93.81 327 LYS A O 1
ATOM 2614 N N . SER A 1 328 ? 3.630 6.954 33.458 1.00 90.19 328 SER A N 1
ATOM 2615 C CA . SER A 1 328 ? 4.900 7.229 32.781 1.00 90.19 328 SER A CA 1
ATOM 2616 C C . SER A 1 328 ? 5.035 8.718 32.480 1.00 90.19 328 SER A C 1
ATOM 2618 O O . SER A 1 328 ? 5.957 9.348 32.999 1.00 90.19 328 SER A O 1
ATOM 2620 N N . PHE A 1 329 ? 4.064 9.313 31.782 1.00 90.81 329 PHE A N 1
ATOM 2621 C CA . PHE A 1 329 ? 4.039 10.752 31.502 1.00 90.81 329 PHE A CA 1
ATOM 2622 C C . PHE A 1 329 ? 4.025 11.593 32.781 1.00 90.81 329 PHE A C 1
ATOM 2624 O O . PHE A 1 329 ? 4.715 12.606 32.873 1.00 90.81 329 PHE A O 1
ATOM 2631 N N . GLY A 1 330 ? 3.309 11.142 33.815 1.00 88.06 330 GLY A N 1
ATOM 2632 C CA . GLY A 1 330 ? 3.220 11.827 35.104 1.00 88.06 330 GLY A CA 1
ATOM 2633 C C . GLY A 1 330 ? 4.554 12.001 35.843 1.00 88.06 330 GLY A C 1
ATOM 2634 O O . GLY A 1 330 ? 4.613 12.790 36.787 1.00 88.06 330 GLY A O 1
ATOM 2635 N N . ARG A 1 331 ? 5.625 11.304 35.431 1.00 88.19 331 ARG A N 1
ATOM 2636 C CA . ARG A 1 331 ? 6.979 11.455 35.999 1.00 88.19 331 ARG A CA 1
ATOM 2637 C C . ARG A 1 331 ? 7.668 12.751 35.573 1.00 88.19 331 ARG A C 1
ATOM 2639 O O . ARG A 1 331 ? 8.540 13.213 36.306 1.00 88.19 331 ARG A O 1
ATOM 2646 N N . ALA A 1 332 ? 7.265 13.335 34.446 1.00 85.19 332 ALA A N 1
ATOM 2647 C CA . ALA A 1 332 ? 7.825 14.569 33.908 1.00 85.19 332 ALA A CA 1
ATOM 2648 C C . ALA A 1 332 ? 6.791 15.705 33.951 1.00 85.19 332 ALA A C 1
ATOM 2650 O O . ALA A 1 332 ? 5.611 15.532 33.634 1.00 85.19 332 ALA A O 1
ATOM 2651 N N . VAL A 1 333 ? 7.226 16.910 34.331 1.00 82.12 333 VAL A N 1
ATOM 2652 C CA . VAL A 1 333 ? 6.333 18.086 34.393 1.00 82.12 333 VAL A CA 1
ATOM 2653 C C . VAL A 1 333 ? 5.920 18.544 32.990 1.00 82.12 333 VAL A C 1
ATOM 2655 O O . VAL A 1 333 ? 4.791 18.983 32.788 1.00 82.12 333 VAL A O 1
ATOM 2658 N N . SER A 1 334 ? 6.808 18.403 32.005 1.00 83.25 334 SER A N 1
ATOM 2659 C CA . SER A 1 334 ? 6.548 18.745 30.601 1.00 83.25 334 SER A CA 1
ATOM 2660 C C . SER A 1 334 ? 5.471 17.871 29.947 1.00 83.25 334 SER A C 1
ATOM 2662 O O . SER A 1 334 ? 4.851 18.307 28.982 1.00 83.25 334 SER A O 1
ATOM 2664 N N . LEU A 1 335 ? 5.211 16.674 30.483 1.00 86.75 335 LEU A N 1
ATOM 2665 C CA . LEU A 1 335 ? 4.312 15.673 29.897 1.00 86.75 335 LEU A CA 1
ATOM 2666 C C . LEU A 1 335 ? 2.952 15.584 30.610 1.00 86.75 335 LEU A C 1
ATOM 2668 O O . LEU A 1 335 ? 2.149 14.701 30.316 1.00 86.75 335 LEU A O 1
ATOM 2672 N N . GLN A 1 336 ? 2.650 16.512 31.525 1.00 89.25 336 GLN A N 1
ATOM 2673 C CA . GLN A 1 336 ? 1.359 16.548 32.227 1.00 89.25 336 GLN A CA 1
ATOM 2674 C C . GLN A 1 336 ? 0.132 16.616 31.298 1.00 89.25 336 GLN A C 1
ATOM 2676 O O . GLN A 1 336 ? -0.859 15.957 31.616 1.00 89.25 336 GLN A O 1
ATOM 2681 N N . PRO A 1 337 ? 0.153 17.331 30.151 1.00 89.62 337 PRO A N 1
ATOM 2682 C CA . PRO A 1 337 ? -0.949 17.270 29.189 1.00 89.62 337 PRO A CA 1
ATOM 2683 C C . PRO A 1 337 ? -1.196 15.849 28.658 1.00 89.62 337 PRO A C 1
ATOM 2685 O O . PRO A 1 337 ? -2.339 15.396 28.645 1.00 89.62 337 PRO A O 1
ATOM 2688 N N . ASN A 1 338 ? -0.132 15.114 28.315 1.00 86.88 338 ASN A N 1
ATOM 2689 C CA . ASN A 1 338 ? -0.224 13.731 27.833 1.00 86.88 338 ASN A CA 1
ATOM 2690 C C . ASN A 1 338 ? -0.724 12.787 28.936 1.00 86.88 338 ASN A C 1
ATOM 2692 O O . ASN A 1 338 ? -1.536 11.899 28.675 1.00 86.88 338 ASN A O 1
ATOM 2696 N N . ALA A 1 339 ? -0.294 13.009 30.184 1.00 88.88 339 ALA A N 1
ATOM 2697 C CA . ALA A 1 339 ? -0.794 12.270 31.341 1.00 88.88 339 ALA A CA 1
ATOM 2698 C C . ALA A 1 339 ? -2.301 12.501 31.557 1.00 88.88 339 ALA A C 1
ATOM 2700 O O . ALA A 1 339 ? -3.043 11.552 31.808 1.00 88.88 339 ALA A O 1
ATOM 2701 N N . ALA A 1 340 ? -2.768 13.747 31.422 1.00 90.56 340 ALA A N 1
ATOM 2702 C CA . ALA A 1 340 ? -4.183 14.090 31.543 1.00 90.56 340 ALA A CA 1
ATOM 2703 C C . ALA A 1 340 ? -5.027 13.466 30.421 1.00 90.56 340 ALA A C 1
ATOM 2705 O O . ALA A 1 340 ? -6.105 12.942 30.700 1.00 90.56 340 ALA A O 1
ATOM 2706 N N . GLN A 1 341 ? -4.522 13.470 29.184 1.00 89.56 341 GLN A N 1
ATOM 2707 C CA . GLN A 1 341 ? -5.179 12.802 28.061 1.00 89.56 341 GLN A CA 1
ATOM 2708 C C . GLN A 1 341 ? -5.264 11.287 28.287 1.00 89.56 341 GLN A C 1
ATOM 2710 O O . GLN A 1 341 ? -6.360 10.736 28.285 1.00 89.56 341 GLN A O 1
ATOM 2715 N N . SER A 1 342 ? -4.147 10.641 28.639 1.00 89.94 342 SER A N 1
ATOM 2716 C CA . SER A 1 342 ? -4.108 9.198 28.934 1.00 89.94 342 SER A CA 1
ATOM 2717 C C . SER A 1 342 ? -5.059 8.814 30.072 1.00 89.94 342 SER A C 1
ATOM 2719 O O . SER A 1 342 ? -5.695 7.762 30.046 1.00 89.94 342 SER A O 1
ATOM 2721 N N . ARG A 1 343 ? -5.213 9.682 31.079 1.00 92.38 343 ARG A N 1
ATOM 2722 C CA . ARG A 1 343 ? -6.197 9.483 32.146 1.00 92.38 343 ARG A CA 1
ATOM 2723 C C . ARG A 1 343 ? -7.633 9.524 31.621 1.00 92.38 343 ARG A C 1
ATOM 2725 O O . ARG A 1 343 ? -8.446 8.708 32.055 1.00 92.38 343 ARG A O 1
ATOM 2732 N N . ASN A 1 344 ? -7.954 10.463 30.732 1.00 90.25 344 ASN A N 1
ATOM 2733 C CA . ASN A 1 344 ? -9.279 10.534 30.117 1.00 90.25 344 ASN A CA 1
ATOM 2734 C C . ASN A 1 344 ? -9.569 9.270 29.303 1.00 90.25 344 ASN A C 1
ATOM 2736 O O . ASN A 1 344 ? -10.641 8.689 29.471 1.00 90.25 344 ASN A O 1
ATOM 2740 N N . ASP A 1 345 ? -8.604 8.816 28.502 1.00 89.12 345 ASP A N 1
ATOM 2741 C CA . ASP A 1 345 ? -8.735 7.617 27.669 1.00 89.12 345 ASP A CA 1
ATOM 2742 C C . ASP A 1 345 ? -8.932 6.369 28.535 1.00 89.12 345 ASP A C 1
ATOM 2744 O O . ASP A 1 345 ? -9.900 5.631 28.358 1.00 89.12 345 ASP A O 1
ATOM 2748 N N . LYS A 1 346 ? -8.119 6.203 29.582 1.00 93.75 346 LYS A N 1
ATOM 2749 C CA . LYS A 1 346 ? -8.301 5.169 30.612 1.00 93.75 346 LYS A CA 1
ATOM 2750 C C . LYS A 1 346 ? -9.702 5.173 31.222 1.00 93.75 346 LYS A C 1
ATOM 2752 O O . LYS A 1 346 ? -10.339 4.124 31.309 1.00 93.75 346 LYS A O 1
ATOM 2757 N N . GLU A 1 347 ? -10.170 6.325 31.712 1.00 92.94 347 GLU A N 1
ATOM 2758 C CA . GLU A 1 347 ? -11.498 6.437 32.331 1.00 92.94 347 GLU A CA 1
ATOM 2759 C C . GLU A 1 347 ? -12.591 6.057 31.322 1.00 92.94 347 GLU A C 1
ATOM 2761 O O . GLU A 1 347 ? -13.506 5.304 31.662 1.00 92.94 347 GLU A O 1
ATOM 2766 N N . HIS A 1 348 ? -12.457 6.503 30.074 1.00 90.31 348 HIS A N 1
ATOM 2767 C CA . HIS A 1 348 ? -13.411 6.216 29.014 1.00 90.31 348 HIS A CA 1
ATOM 2768 C C . HIS A 1 348 ? -13.446 4.730 28.625 1.00 90.31 348 HIS A C 1
ATOM 2770 O O . HIS A 1 348 ? -14.531 4.145 28.613 1.00 90.31 348 HIS A O 1
ATOM 2776 N N . LYS A 1 349 ? -12.292 4.083 28.409 1.00 92.62 349 LYS A N 1
ATOM 2777 C CA . LYS A 1 349 ? -12.226 2.644 28.077 1.00 92.62 349 LYS A CA 1
ATOM 2778 C C . LYS A 1 349 ? -12.736 1.776 29.220 1.00 92.62 349 LYS A C 1
ATOM 2780 O O . LYS A 1 349 ? -13.484 0.826 29.010 1.00 92.62 349 LYS A O 1
ATOM 2785 N N . LYS A 1 350 ? -12.480 2.182 30.464 1.00 94.00 350 LYS A N 1
ATOM 2786 C CA . LYS A 1 350 ? -13.078 1.536 31.636 1.00 94.00 350 LYS A CA 1
ATOM 2787 C C . LYS A 1 350 ? -14.604 1.670 31.683 1.00 94.00 350 LYS A C 1
ATOM 2789 O O . LYS A 1 350 ? -15.282 0.755 32.152 1.00 94.00 350 LYS A O 1
ATOM 2794 N N . ALA A 1 351 ? -15.156 2.792 31.219 1.00 92.38 351 ALA A N 1
ATOM 2795 C CA . ALA A 1 351 ? -16.601 2.955 31.085 1.00 92.38 351 ALA A CA 1
ATOM 2796 C C . ALA A 1 351 ? -17.178 2.001 30.026 1.00 92.38 351 ALA A C 1
ATOM 2798 O O . ALA A 1 351 ? -18.194 1.365 30.300 1.00 92.38 351 ALA A O 1
ATOM 2799 N N . GLN A 1 352 ? -16.510 1.854 28.873 1.00 90.56 352 GLN A N 1
ATOM 2800 C CA . GLN A 1 352 ? -16.904 0.914 27.812 1.00 90.56 352 GLN A CA 1
ATOM 2801 C C . GLN A 1 352 ? -16.865 -0.542 28.295 1.00 90.56 352 GLN A C 1
ATOM 2803 O O . GLN A 1 352 ? -17.839 -1.265 28.105 1.00 90.56 352 GLN A O 1
ATOM 2808 N N . ALA A 1 353 ? -15.821 -0.950 29.024 1.00 92.62 353 ALA A N 1
ATOM 2809 C CA . ALA A 1 353 ? -15.744 -2.288 29.617 1.00 92.62 353 ALA A CA 1
ATOM 2810 C C . ALA A 1 353 ? -16.914 -2.573 30.579 1.00 92.62 353 ALA A C 1
ATOM 2812 O O . ALA A 1 353 ? -17.566 -3.613 30.498 1.00 92.62 353 ALA A O 1
ATOM 2813 N N . HIS A 1 354 ? -17.223 -1.634 31.483 1.00 93.38 354 HIS A N 1
ATOM 2814 C CA . HIS A 1 354 ? -18.364 -1.772 32.394 1.00 93.38 354 HIS A CA 1
ATOM 2815 C C . HIS A 1 354 ? -19.710 -1.799 31.665 1.00 93.38 354 HIS A C 1
ATOM 2817 O O . HIS A 1 354 ? -20.622 -2.495 32.108 1.00 93.38 354 HIS A O 1
ATOM 2823 N N . PHE A 1 355 ? -19.839 -1.044 30.575 1.00 90.44 355 PHE A N 1
ATOM 2824 C CA . PHE A 1 355 ? -21.029 -1.064 29.737 1.00 90.44 355 PHE A CA 1
ATOM 2825 C C . PHE A 1 355 ? -21.206 -2.428 29.056 1.00 90.44 355 PHE A C 1
ATOM 2827 O O . PHE A 1 355 ? -22.265 -3.030 29.211 1.00 90.44 355 PHE A O 1
ATOM 2834 N N . CYS A 1 356 ? -20.158 -2.961 28.420 1.00 89.00 356 CYS A N 1
ATOM 2835 C CA . CYS A 1 356 ? -20.185 -4.279 27.779 1.00 89.00 356 CYS A CA 1
ATOM 2836 C C . CYS A 1 356 ? -20.532 -5.391 28.780 1.00 89.00 356 CYS A C 1
ATOM 2838 O O . CYS A 1 356 ? -21.435 -6.177 28.525 1.00 89.00 356 CYS A O 1
ATOM 2840 N N . ASN A 1 357 ? -19.921 -5.394 29.972 1.00 90.25 357 ASN A N 1
ATOM 2841 C CA . ASN A 1 357 ? -20.255 -6.360 31.030 1.00 90.25 357 ASN A CA 1
ATOM 2842 C C . ASN A 1 357 ? -21.733 -6.306 31.447 1.00 90.25 357 ASN A C 1
ATOM 2844 O O . ASN A 1 357 ? -22.345 -7.338 31.722 1.00 90.25 357 ASN A O 1
ATOM 2848 N N . ALA A 1 358 ? -22.310 -5.102 31.520 1.00 90.00 358 ALA A N 1
ATOM 2849 C CA . ALA A 1 358 ? -23.715 -4.932 31.865 1.00 90.00 358 ALA A CA 1
ATOM 2850 C C . ALA A 1 358 ? -24.650 -5.456 30.761 1.00 90.00 358 ALA A C 1
ATOM 2852 O O . ALA A 1 358 ? -25.684 -6.041 31.086 1.00 90.00 358 ALA A O 1
ATOM 2853 N N . GLU A 1 359 ? -24.288 -5.274 29.489 1.00 86.19 359 GLU A N 1
ATOM 2854 C CA . GLU A 1 359 ? -25.036 -5.814 28.345 1.00 86.19 359 GLU A CA 1
ATOM 2855 C C . GLU A 1 359 ? -24.928 -7.342 28.264 1.00 86.19 359 GLU A C 1
ATOM 2857 O O . GLU A 1 359 ? -25.952 -8.018 28.166 1.00 86.19 359 GLU A O 1
ATOM 2862 N N . THR A 1 360 ? -23.739 -7.921 28.455 1.00 86.12 360 THR A N 1
ATOM 2863 C CA . THR A 1 360 ? -23.576 -9.383 28.537 1.00 86.12 360 THR A CA 1
ATOM 2864 C C . THR A 1 360 ? -24.453 -9.974 29.648 1.00 86.12 360 THR A C 1
ATOM 2866 O O . THR A 1 360 ? -25.246 -10.885 29.415 1.00 86.12 360 THR A O 1
ATOM 2869 N N . ALA A 1 361 ? -24.418 -9.390 30.851 1.00 88.19 361 ALA A N 1
ATOM 2870 C CA . ALA A 1 361 ? -25.241 -9.841 31.977 1.00 88.19 361 ALA A CA 1
ATOM 2871 C C . ALA A 1 361 ? -26.758 -9.627 31.761 1.00 88.19 361 ALA A C 1
ATOM 2873 O O . ALA A 1 361 ? -27.582 -10.311 32.376 1.00 88.19 361 ALA A O 1
ATOM 2874 N N . SER A 1 362 ? -27.161 -8.692 30.893 1.00 86.06 362 SER A N 1
ATOM 2875 C CA . SER A 1 362 ? -28.566 -8.471 30.516 1.00 86.06 362 SER A CA 1
ATOM 2876 C C . SER A 1 362 ? -29.167 -9.689 29.804 1.00 86.06 362 SER A C 1
ATOM 2878 O O . SER A 1 362 ? -30.343 -10.022 30.016 1.00 86.06 362 SER A O 1
ATOM 2880 N N . MET A 1 363 ? -28.361 -10.401 29.010 1.00 81.75 363 MET A N 1
ATOM 2881 C CA . MET A 1 363 ? -28.776 -11.643 28.351 1.00 81.75 363 MET A CA 1
ATOM 2882 C C . MET A 1 363 ? -29.095 -12.728 29.385 1.00 81.75 363 MET A C 1
ATOM 2884 O O . MET A 1 363 ? -30.182 -13.313 29.350 1.00 81.75 363 MET A O 1
ATOM 2888 N N . ASP A 1 364 ? -28.213 -12.918 30.368 1.00 86.94 364 ASP A N 1
ATOM 2889 C CA . ASP A 1 364 ? -28.419 -13.863 31.471 1.00 86.94 364 ASP A CA 1
ATOM 2890 C C . ASP A 1 364 ? -29.658 -13.509 32.294 1.00 86.94 364 ASP A C 1
ATOM 2892 O O . ASP A 1 364 ? -30.484 -14.371 32.608 1.00 86.94 364 ASP A O 1
ATOM 2896 N N . LEU A 1 365 ? -29.841 -12.222 32.611 1.00 88.31 365 LEU A N 1
ATOM 2897 C CA . LEU A 1 365 ? -31.026 -11.751 33.323 1.00 88.31 365 LEU A CA 1
ATOM 2898 C C . LEU A 1 365 ? -32.306 -12.114 32.563 1.00 88.31 365 LEU A C 1
ATOM 2900 O O . LEU A 1 365 ? -33.255 -12.620 33.166 1.00 88.31 365 LEU A O 1
ATOM 2904 N N . SER A 1 366 ? -32.330 -11.888 31.251 1.00 86.12 366 SER A N 1
ATOM 2905 C CA . SER A 1 366 ? -33.483 -12.197 30.403 1.00 86.12 366 SER A CA 1
ATOM 2906 C C . SER A 1 366 ? -33.809 -13.694 30.436 1.00 86.12 366 SER A C 1
ATOM 2908 O O . SER A 1 366 ? -34.961 -14.069 30.673 1.00 86.12 366 SER A O 1
ATOM 2910 N N . GLN A 1 367 ? -32.801 -14.566 30.328 1.00 86.38 367 GLN A N 1
ATOM 2911 C CA . GLN A 1 367 ? -32.983 -16.018 30.446 1.00 86.38 367 GLN A CA 1
ATOM 2912 C C . GLN A 1 367 ? -33.515 -16.430 31.828 1.00 86.38 367 GLN A C 1
ATOM 2914 O O . GLN A 1 367 ? -34.457 -17.224 31.927 1.00 86.38 367 GLN A O 1
ATOM 2919 N N . LEU A 1 368 ? -32.972 -15.855 32.905 1.00 89.31 368 LEU A N 1
ATOM 2920 C CA . LEU A 1 368 ? -33.398 -16.127 34.283 1.00 89.31 368 LEU A CA 1
ATOM 2921 C C . LEU A 1 368 ? -34.852 -15.714 34.543 1.00 89.31 368 LEU A C 1
ATOM 2923 O O . LEU A 1 368 ? -35.576 -16.414 35.261 1.00 89.31 368 LEU A O 1
ATOM 2927 N N . LEU A 1 369 ? -35.302 -14.611 33.941 1.00 87.25 369 LEU A N 1
ATOM 2928 C CA . LEU A 1 369 ? -36.696 -14.170 33.999 1.00 87.25 369 LEU A CA 1
ATOM 2929 C C . LEU A 1 369 ? -37.626 -15.159 33.282 1.00 87.25 369 LEU A C 1
ATOM 2931 O O . LEU A 1 369 ? -38.669 -15.512 33.840 1.00 87.25 369 LEU A O 1
ATOM 2935 N N . VAL A 1 370 ? -37.232 -15.681 32.113 1.00 87.69 370 VAL A N 1
ATOM 2936 C CA . VAL A 1 370 ? -37.997 -16.701 31.363 1.00 87.69 370 VAL A CA 1
ATOM 2937 C C . VAL A 1 370 ? -38.172 -17.983 32.182 1.00 87.69 370 VAL A C 1
ATOM 2939 O O . VAL A 1 370 ? -39.287 -18.503 32.314 1.00 87.69 370 VAL A O 1
ATOM 2942 N N . VAL A 1 371 ? -37.105 -18.478 32.814 1.00 90.19 371 VAL A N 1
ATOM 2943 C CA . VAL A 1 371 ? -37.182 -19.672 33.682 1.00 90.19 371 VAL A CA 1
ATOM 2944 C C . VAL A 1 371 ? -37.773 -19.378 35.069 1.00 90.19 371 VAL A C 1
ATOM 2946 O O . VAL A 1 371 ? -37.904 -20.288 35.885 1.00 90.19 371 VAL A O 1
ATOM 2949 N N . ASN A 1 372 ? -38.210 -18.137 35.320 1.00 86.25 372 ASN A N 1
ATOM 2950 C CA . ASN A 1 372 ? -38.825 -17.673 36.567 1.00 86.25 372 ASN A CA 1
ATOM 2951 C C . ASN A 1 372 ? -37.905 -17.834 37.801 1.00 86.25 372 ASN A C 1
ATOM 2953 O O . ASN A 1 372 ? -38.379 -18.044 38.921 1.00 86.25 372 ASN A O 1
ATOM 2957 N N . ASN A 1 373 ? -36.582 -17.728 37.619 1.00 88.88 373 ASN A N 1
ATOM 2958 C CA . ASN A 1 373 ? -35.594 -17.843 38.693 1.00 88.88 373 ASN A CA 1
ATOM 2959 C C . ASN A 1 373 ? -35.318 -16.483 39.358 1.00 88.88 373 ASN A C 1
ATOM 2961 O O . ASN A 1 373 ? -34.339 -15.792 39.079 1.00 88.88 373 ASN A O 1
ATOM 2965 N N . LYS A 1 374 ? -36.197 -16.111 40.293 1.00 87.38 374 LYS A N 1
ATOM 2966 C CA . LYS A 1 374 ? -36.181 -14.802 40.968 1.00 87.38 374 LYS A CA 1
ATOM 2967 C C . LYS A 1 374 ? -34.914 -14.513 41.768 1.00 87.38 374 LYS A C 1
ATOM 2969 O O . LYS A 1 374 ? -34.488 -13.364 41.829 1.00 87.38 374 LYS A O 1
ATOM 2974 N N . LYS A 1 375 ? -34.342 -15.525 42.426 1.00 88.81 375 LYS A N 1
ATOM 2975 C CA . LYS A 1 375 ? -33.181 -15.327 43.308 1.00 88.81 375 LYS A CA 1
ATOM 2976 C C . LYS A 1 375 ? -31.955 -14.915 42.503 1.00 88.81 375 LYS A C 1
ATOM 2978 O O . LYS A 1 375 ? -31.348 -13.900 42.829 1.00 88.81 375 LYS A O 1
ATOM 2983 N N . GLU A 1 376 ? -31.668 -15.659 41.442 1.00 90.19 376 GLU A N 1
ATOM 2984 C CA . GLU A 1 376 ? -30.514 -15.403 40.584 1.00 90.19 376 GLU A CA 1
ATOM 2985 C C . GLU A 1 376 ? -30.702 -14.119 39.768 1.00 90.19 376 GLU A C 1
ATOM 2987 O O . GLU A 1 376 ? -29.803 -13.287 39.715 1.00 90.19 376 GLU A O 1
ATOM 2992 N N . ALA A 1 377 ? -31.916 -13.868 39.256 1.00 88.56 377 ALA A N 1
ATOM 2993 C CA . ALA A 1 377 ? -32.236 -12.629 38.542 1.00 88.56 377 ALA A CA 1
ATOM 2994 C C . ALA A 1 377 ? -31.967 -11.369 39.390 1.00 88.56 377 ALA A C 1
ATOM 2996 O O . ALA A 1 377 ? -31.489 -10.357 38.885 1.00 88.56 377 ALA A O 1
ATOM 2997 N N . ILE A 1 378 ? -32.230 -11.418 40.703 1.00 90.00 378 ILE A N 1
ATOM 2998 C CA . ILE A 1 378 ? -31.926 -10.306 41.618 1.00 90.00 378 ILE A CA 1
ATOM 2999 C C . ILE A 1 378 ? -30.414 -10.104 41.790 1.00 90.00 378 ILE A C 1
ATOM 3001 O O . ILE A 1 378 ? -29.988 -8.968 42.012 1.00 90.00 378 ILE A O 1
ATOM 3005 N N . ILE A 1 379 ? -29.617 -11.174 41.749 1.00 92.56 379 ILE A N 1
ATOM 3006 C CA . ILE A 1 379 ? -28.153 -11.098 41.853 1.00 92.56 379 ILE A CA 1
ATOM 3007 C C . ILE A 1 379 ? -27.602 -10.451 40.584 1.00 92.56 379 ILE A C 1
ATOM 3009 O O . ILE A 1 379 ? -27.017 -9.373 40.676 1.00 92.56 379 ILE A O 1
ATOM 3013 N N . VAL A 1 380 ? -27.926 -11.011 39.416 1.00 92.19 380 VAL A N 1
ATOM 3014 C CA . VAL A 1 380 ? -27.485 -10.495 38.111 1.00 92.19 380 VAL A CA 1
ATOM 3015 C C . VAL A 1 380 ? -27.897 -9.031 37.921 1.00 92.19 380 VAL A C 1
ATOM 3017 O O . VAL A 1 380 ? -27.075 -8.186 37.576 1.00 92.19 380 VAL A O 1
ATOM 3020 N N . LEU A 1 381 ? -29.136 -8.66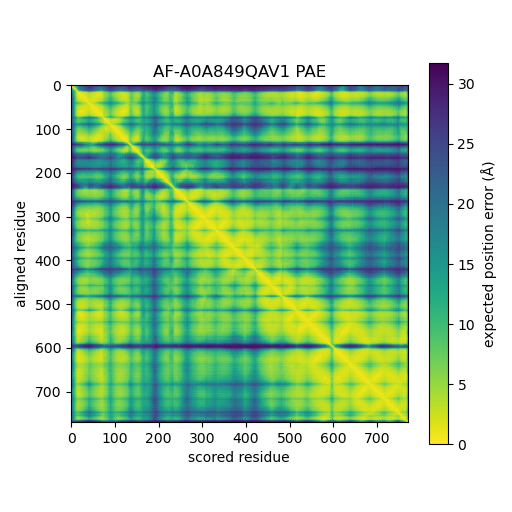3 38.265 1.00 91.75 381 LEU A N 1
ATOM 3021 C CA . LEU A 1 381 ? -29.595 -7.273 38.164 1.00 91.75 381 LEU A CA 1
ATOM 3022 C C . LEU A 1 381 ? -28.822 -6.300 39.069 1.00 91.75 381 LEU A C 1
ATOM 3024 O O . LEU A 1 381 ? -28.655 -5.124 38.730 1.00 91.75 381 LEU A O 1
ATOM 3028 N N . LYS A 1 382 ? -28.376 -6.745 40.250 1.00 93.44 382 LYS A N 1
ATOM 3029 C CA . LYS A 1 382 ? -27.534 -5.905 41.115 1.00 93.44 382 LYS A CA 1
ATOM 3030 C C . LYS A 1 382 ? -26.176 -5.654 40.476 1.00 93.44 382 LYS A C 1
ATOM 3032 O O . LYS A 1 382 ? -25.679 -4.536 40.618 1.00 93.44 382 LYS A O 1
ATOM 3037 N N . ASP A 1 383 ? -25.613 -6.649 39.801 1.00 93.38 383 ASP A N 1
ATOM 3038 C CA . ASP A 1 383 ? -24.328 -6.528 39.116 1.00 93.38 383 ASP A CA 1
ATOM 3039 C C . ASP A 1 383 ? -24.437 -5.623 37.883 1.00 93.38 383 ASP A C 1
ATOM 3041 O O . ASP A 1 383 ? -23.680 -4.656 37.794 1.00 93.38 383 ASP A O 1
ATOM 3045 N N . ILE A 1 384 ? -25.484 -5.784 37.063 1.00 92.50 384 ILE A N 1
ATOM 3046 C CA . ILE A 1 384 ? -25.817 -4.861 35.959 1.00 92.50 384 ILE A CA 1
ATOM 3047 C C . ILE A 1 384 ? -25.878 -3.408 36.457 1.00 92.50 384 ILE A C 1
ATOM 3049 O O . ILE A 1 384 ? -25.168 -2.528 35.973 1.00 92.50 384 ILE A O 1
ATOM 3053 N N . LEU A 1 385 ? -26.687 -3.130 37.488 1.00 93.56 385 LEU A N 1
ATOM 3054 C CA . LEU A 1 385 ? -26.829 -1.771 38.028 1.00 93.56 385 LEU A CA 1
ATOM 3055 C C . LEU A 1 385 ? -25.535 -1.231 38.647 1.00 93.56 385 LEU A C 1
ATOM 3057 O O . LEU A 1 385 ? -25.334 -0.015 38.695 1.00 93.56 385 LEU A O 1
ATOM 3061 N N . LYS A 1 386 ? -24.689 -2.105 39.192 1.00 95.62 386 LYS A N 1
ATOM 3062 C CA . LYS A 1 386 ? -23.398 -1.728 39.768 1.00 95.62 386 LYS A CA 1
ATOM 3063 C C . LYS A 1 386 ? -22.434 -1.299 38.670 1.00 95.62 386 LYS A C 1
ATOM 3065 O O . LYS A 1 386 ? -21.789 -0.266 38.846 1.00 95.62 386 LYS A O 1
ATOM 3070 N N . ASP A 1 387 ? -22.350 -2.041 37.574 1.00 93.56 387 ASP A N 1
ATOM 3071 C CA . ASP A 1 387 ? -21.437 -1.711 36.482 1.00 93.56 387 ASP A CA 1
ATOM 3072 C C . ASP A 1 387 ? -21.922 -0.511 35.671 1.00 93.56 387 ASP A C 1
ATOM 3074 O O . ASP A 1 387 ? -21.139 0.413 35.461 1.00 93.56 387 ASP A O 1
ATOM 3078 N N . LEU A 1 388 ? -23.223 -0.385 35.398 1.00 93.25 388 LEU A N 1
ATOM 3079 C CA . LEU A 1 388 ? -23.777 0.820 34.766 1.00 93.25 388 LEU A CA 1
ATOM 3080 C C . LEU A 1 388 ? -23.525 2.097 35.579 1.00 93.25 388 LEU A C 1
ATOM 3082 O O . LEU A 1 388 ? -23.159 3.125 35.021 1.00 93.25 388 LEU A O 1
ATOM 3086 N N . LYS A 1 389 ? -23.649 2.049 36.912 1.00 94.19 389 LYS A N 1
ATOM 3087 C CA . LYS A 1 389 ? -23.334 3.204 37.779 1.00 94.19 389 LYS A CA 1
ATOM 3088 C C . LYS A 1 389 ? -21.852 3.551 37.813 1.00 94.19 389 LYS A C 1
ATOM 3090 O O . LYS A 1 389 ? -21.498 4.682 38.143 1.00 94.19 389 LYS A O 1
ATOM 3095 N N . LYS A 1 390 ? -20.971 2.576 37.582 1.00 94.62 390 LYS A N 1
ATOM 3096 C CA . LYS A 1 390 ? -19.542 2.856 37.418 1.00 94.62 390 LYS A CA 1
ATOM 3097 C C . LYS A 1 390 ? -19.290 3.473 36.050 1.00 94.62 390 LYS A C 1
ATOM 3099 O O . LYS A 1 390 ? -18.590 4.475 35.995 1.00 94.62 390 LYS A O 1
ATOM 3104 N N . ALA A 1 391 ? -19.892 2.919 34.998 1.00 92.19 391 ALA A N 1
ATOM 3105 C CA . ALA A 1 391 ? -19.791 3.435 33.641 1.00 92.19 391 ALA A CA 1
ATOM 3106 C C . ALA A 1 391 ? -20.273 4.893 33.564 1.00 92.19 391 ALA A C 1
ATOM 3108 O O . ALA A 1 391 ? -19.543 5.737 33.063 1.00 92.19 391 ALA A O 1
ATOM 3109 N N . GLU A 1 392 ? -21.422 5.223 34.167 1.00 93.44 392 GLU A N 1
ATOM 3110 C CA . GLU A 1 392 ? -22.010 6.578 34.185 1.00 93.44 392 GLU A CA 1
ATOM 3111 C C . GLU A 1 392 ? -21.066 7.635 34.774 1.00 93.44 392 GLU A C 1
ATOM 3113 O O . GLU A 1 392 ? -21.034 8.778 34.332 1.00 93.44 392 GLU A O 1
ATOM 3118 N N . LYS A 1 393 ? -20.274 7.265 35.786 1.00 92.94 393 LYS A N 1
ATOM 3119 C CA . LYS A 1 393 ? -19.317 8.184 36.422 1.00 92.94 393 LYS A CA 1
ATOM 3120 C C . LYS A 1 393 ? -18.073 8.435 35.577 1.00 92.94 393 LYS A C 1
ATOM 3122 O O . LYS A 1 393 ? -17.348 9.389 35.850 1.00 92.94 393 LYS A O 1
ATOM 3127 N N . LEU A 1 394 ? -17.782 7.531 34.648 1.00 91.25 394 LEU A N 1
ATOM 3128 C CA . LEU A 1 394 ? -16.532 7.479 33.901 1.00 91.25 394 LEU A CA 1
ATOM 3129 C C . LEU A 1 394 ? -16.716 7.859 32.424 1.00 91.25 394 LEU A C 1
ATOM 3131 O O . LEU A 1 394 ? -15.749 8.291 31.800 1.00 91.25 394 LEU A O 1
ATOM 3135 N N . SER A 1 395 ? -17.925 7.727 31.869 1.00 87.50 395 SER A N 1
ATOM 3136 C CA . SER A 1 395 ? -18.217 8.022 30.465 1.00 87.50 395 SER A CA 1
ATOM 3137 C C . SER A 1 395 ? -17.973 9.495 30.127 1.00 87.50 395 SER A C 1
ATOM 3139 O O . SER A 1 395 ? -18.250 10.396 30.920 1.00 87.50 395 SER A O 1
ATOM 3141 N N . LYS A 1 396 ? -17.423 9.736 28.931 1.00 79.75 396 LYS A N 1
ATOM 3142 C CA . LYS A 1 396 ? -17.058 11.078 28.443 1.00 79.75 396 LYS A CA 1
ATOM 3143 C C . LYS A 1 396 ? -17.764 11.453 27.136 1.00 79.75 396 LYS A C 1
ATOM 3145 O O . LYS A 1 396 ? -17.922 12.639 26.873 1.00 79.75 396 LYS A O 1
ATOM 3150 N N . THR A 1 397 ? -18.202 10.469 26.346 1.00 78.88 397 THR A N 1
ATOM 3151 C CA . THR A 1 397 ? -18.913 10.678 25.076 1.00 78.88 397 THR A CA 1
ATOM 3152 C C . THR A 1 397 ? -20.420 10.767 25.289 1.00 78.88 397 THR A C 1
ATOM 3154 O O . THR A 1 397 ? -20.968 10.209 26.250 1.00 78.88 397 THR A O 1
ATOM 3157 N N . ARG A 1 398 ? -21.102 11.500 24.406 1.00 82.19 398 ARG A N 1
ATOM 3158 C CA . ARG A 1 398 ? -22.552 11.722 24.486 1.00 82.19 398 ARG A CA 1
ATOM 3159 C C . ARG A 1 398 ? -23.309 10.416 24.248 1.00 82.19 398 ARG A C 1
ATOM 3161 O O . ARG A 1 398 ? -24.257 10.132 24.972 1.00 82.19 398 ARG A O 1
ATOM 3168 N N . GLU A 1 399 ? -22.841 9.631 23.290 1.00 80.50 399 GLU A N 1
ATOM 3169 C CA . GLU A 1 399 ? -23.404 8.378 22.787 1.00 80.50 399 GLU A CA 1
ATOM 3170 C C . GLU A 1 399 ? -23.416 7.333 23.909 1.00 80.50 399 GLU A C 1
ATOM 3172 O O . GLU A 1 399 ? -24.476 6.875 24.340 1.00 80.50 399 GLU A O 1
ATOM 3177 N N . LEU A 1 400 ? -22.244 7.059 24.498 1.00 83.12 400 LEU A N 1
ATOM 3178 C CA . LEU A 1 400 ? -22.110 6.111 25.604 1.00 83.12 400 LEU A CA 1
ATOM 3179 C C . LEU A 1 400 ? -22.865 6.579 26.857 1.00 83.12 400 LEU A C 1
ATOM 3181 O O . LEU A 1 400 ? -23.511 5.778 27.530 1.00 83.12 400 LEU A O 1
ATOM 3185 N N . THR A 1 401 ? -22.816 7.875 27.182 1.00 86.94 401 THR A N 1
ATOM 3186 C CA . THR A 1 401 ? -23.528 8.421 28.353 1.00 86.94 401 THR A CA 1
ATOM 3187 C C . THR A 1 401 ? -25.046 8.312 28.186 1.00 86.94 401 THR A C 1
ATOM 3189 O O . THR A 1 401 ? -25.748 7.948 29.135 1.00 86.94 401 THR A O 1
ATOM 3192 N N . GLY A 1 402 ? -25.555 8.589 26.982 1.00 84.56 402 GLY A N 1
ATOM 3193 C CA . GLY A 1 402 ? -26.959 8.402 26.620 1.00 84.56 402 GLY A CA 1
ATOM 3194 C C . GLY A 1 402 ? -27.382 6.947 26.793 1.00 84.56 402 GLY A C 1
ATOM 3195 O O . GLY A 1 402 ? -28.318 6.670 27.551 1.00 84.56 402 GLY A O 1
ATOM 3196 N N . ALA A 1 403 ? -26.612 6.024 26.209 1.00 83.62 403 ALA A N 1
ATOM 3197 C CA . ALA A 1 403 ? -26.834 4.593 26.352 1.00 83.62 403 ALA A CA 1
ATOM 3198 C C . ALA A 1 403 ? -26.856 4.179 27.832 1.00 83.62 403 ALA A C 1
ATOM 3200 O O . ALA A 1 403 ? -27.851 3.638 28.304 1.00 83.62 403 ALA A O 1
ATOM 3201 N N . ILE A 1 404 ? -25.839 4.505 28.631 1.00 88.25 404 ILE A N 1
ATOM 3202 C CA . ILE A 1 404 ? -25.799 4.141 30.060 1.00 88.25 404 ILE A CA 1
ATOM 3203 C C . ILE A 1 404 ? -27.020 4.673 30.832 1.00 88.25 404 ILE A C 1
ATOM 3205 O O . ILE A 1 404 ? -27.614 3.938 31.628 1.00 88.25 404 ILE A O 1
ATOM 3209 N N . SER A 1 405 ? -27.423 5.926 30.597 1.00 88.38 405 SER A N 1
ATOM 3210 C CA . SER A 1 405 ? -28.558 6.548 31.295 1.00 88.38 405 SER A CA 1
ATOM 3211 C C . SER A 1 405 ? -29.872 5.808 31.041 1.00 88.38 405 SER A C 1
ATOM 3213 O O . SER A 1 405 ? -30.657 5.574 31.965 1.00 88.38 405 SER A O 1
ATOM 3215 N N . GLU A 1 406 ? -30.119 5.401 29.800 1.00 84.44 406 GLU A N 1
ATOM 3216 C CA . GLU A 1 406 ? -31.312 4.631 29.443 1.00 84.44 406 GLU A CA 1
ATOM 3217 C C . GLU A 1 406 ? -31.302 3.224 30.051 1.00 84.44 406 GLU A C 1
ATOM 3219 O O . GLU A 1 406 ? -32.339 2.730 30.504 1.00 84.44 406 GLU A O 1
ATOM 3224 N N . ASN A 1 407 ? -30.122 2.615 30.160 1.00 86.19 407 ASN A N 1
ATOM 3225 C CA . ASN A 1 407 ? -29.932 1.303 30.776 1.00 86.19 407 ASN A CA 1
ATOM 3226 C C . ASN A 1 407 ? -30.273 1.364 32.259 1.00 86.19 407 ASN A C 1
ATOM 3228 O O . ASN A 1 407 ? -31.041 0.555 32.780 1.00 86.19 407 ASN A O 1
ATOM 3232 N N . LEU A 1 408 ? -29.750 2.381 32.941 1.00 89.94 408 LEU A N 1
ATOM 3233 C CA . LEU A 1 408 ? -30.047 2.622 34.345 1.00 89.94 408 LEU A CA 1
ATOM 3234 C C . LEU A 1 408 ? -31.547 2.802 34.576 1.00 89.94 408 LEU A C 1
ATOM 3236 O O . LEU A 1 408 ? -32.080 2.191 35.501 1.00 89.94 408 LEU A O 1
ATOM 3240 N N . LYS A 1 409 ? -32.243 3.582 33.739 1.00 89.12 409 LYS A N 1
ATOM 3241 C CA . LYS A 1 409 ? -33.705 3.753 33.841 1.00 89.12 409 LYS A CA 1
ATOM 3242 C C . LYS A 1 409 ? -34.434 2.415 33.704 1.00 89.12 409 LYS A C 1
ATOM 3244 O O . LYS A 1 409 ? -35.262 2.088 34.555 1.00 89.12 409 LYS A O 1
ATOM 3249 N N . THR A 1 410 ? -34.080 1.632 32.688 1.00 85.62 410 THR A N 1
ATOM 3250 C CA . THR A 1 410 ? -34.687 0.325 32.399 1.00 85.62 410 THR A CA 1
ATOM 3251 C C . THR A 1 410 ? -34.494 -0.648 33.558 1.00 85.62 410 THR A C 1
ATOM 3253 O O . THR A 1 410 ? -35.459 -1.163 34.124 1.00 85.62 410 THR A O 1
ATOM 3256 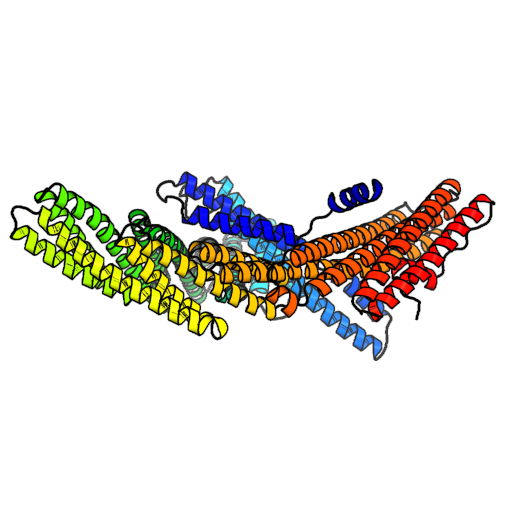N N . PHE A 1 411 ? -33.256 -0.851 34.000 1.00 89.31 411 PHE A N 1
ATOM 3257 C CA . PHE A 1 411 ? -32.954 -1.831 35.042 1.00 89.31 411 PHE A CA 1
ATOM 3258 C C . PHE A 1 411 ? -33.393 -1.392 36.444 1.00 89.31 411 PHE A C 1
ATOM 3260 O O . PHE A 1 411 ? -33.692 -2.238 37.291 1.00 89.31 411 PHE A O 1
ATOM 3267 N N . LEU A 1 412 ? -33.503 -0.086 36.714 1.00 89.38 412 LEU A N 1
ATOM 3268 C CA . LEU A 1 412 ? -34.147 0.403 37.937 1.00 89.38 412 LEU A CA 1
ATOM 3269 C C . LEU A 1 412 ? -35.647 0.092 37.943 1.00 89.38 412 LEU A C 1
ATOM 3271 O O . LEU A 1 412 ? -36.163 -0.342 38.972 1.00 89.38 412 LEU A O 1
ATOM 3275 N N . PHE A 1 413 ? -36.325 0.237 36.805 1.00 87.75 413 PHE A N 1
ATOM 3276 C CA . PHE A 1 413 ? -37.730 -0.144 36.675 1.00 87.75 413 PHE A CA 1
ATOM 3277 C C . PHE A 1 413 ? -37.931 -1.660 36.843 1.00 87.75 413 PHE A C 1
ATOM 3279 O O . PHE A 1 413 ? -38.756 -2.090 37.652 1.00 87.75 413 PHE A O 1
ATOM 3286 N N . VAL A 1 414 ? -37.100 -2.482 36.190 1.00 86.81 414 VAL A N 1
ATOM 3287 C CA . VAL A 1 414 ? -37.081 -3.952 36.360 1.00 86.81 414 VAL A CA 1
ATOM 3288 C C . VAL A 1 414 ? -36.878 -4.342 37.826 1.00 86.81 414 VAL A C 1
ATOM 3290 O O . VAL A 1 414 ? -37.552 -5.237 38.339 1.00 86.81 414 VAL A O 1
ATOM 3293 N N . LYS A 1 415 ? -35.986 -3.644 38.539 1.00 89.44 415 LYS A N 1
ATOM 3294 C CA . LYS A 1 415 ? -35.741 -3.875 39.970 1.00 89.44 415 LYS A CA 1
ATOM 3295 C C . LYS A 1 415 ? -36.992 -3.655 40.810 1.00 89.44 415 LYS A C 1
ATOM 3297 O O . LYS A 1 415 ? -37.195 -4.379 41.786 1.00 89.44 415 LYS A O 1
ATOM 3302 N N . ASP A 1 416 ? -37.802 -2.659 40.479 1.00 87.50 416 ASP A N 1
ATOM 3303 C CA . ASP A 1 416 ? -39.038 -2.382 41.204 1.00 87.50 416 ASP A CA 1
ATOM 3304 C C . ASP A 1 416 ? -40.131 -3.402 40.869 1.00 87.50 416 ASP A C 1
ATOM 3306 O O . ASP A 1 416 ? -40.789 -3.898 41.787 1.00 87.50 416 ASP A O 1
ATOM 3310 N N . LEU A 1 417 ? -40.233 -3.834 39.610 1.00 86.00 417 LEU A N 1
ATOM 3311 C CA . LEU A 1 417 ? -41.137 -4.916 39.204 1.00 86.00 417 LEU A CA 1
ATOM 3312 C C . LEU A 1 417 ? -40.794 -6.257 39.866 1.00 86.00 417 LEU A C 1
ATOM 3314 O O . LEU A 1 417 ? -41.688 -6.958 40.344 1.00 86.00 417 LEU A O 1
ATOM 3318 N N . LEU A 1 418 ? -39.507 -6.599 39.978 1.00 84.69 418 LEU A N 1
ATOM 3319 C CA . LEU A 1 418 ? -39.056 -7.820 40.658 1.00 84.69 418 LEU A CA 1
ATOM 3320 C C . LEU A 1 418 ? -39.444 -7.854 42.143 1.00 84.69 418 LEU A C 1
ATOM 3322 O O . LEU A 1 418 ? -39.619 -8.936 42.707 1.00 84.69 418 LEU A O 1
ATOM 3326 N N . LYS A 1 419 ? -39.599 -6.696 42.797 1.00 85.50 419 LYS A N 1
ATOM 3327 C CA . LYS A 1 419 ? -40.090 -6.635 44.185 1.00 85.50 419 LYS A CA 1
ATOM 3328 C C . LYS A 1 419 ? -41.591 -6.896 44.279 1.00 85.50 419 LYS A C 1
ATOM 3330 O O . LYS A 1 419 ? -42.033 -7.424 45.292 1.00 85.50 419 LYS A O 1
ATOM 3335 N N . GLN A 1 420 ? -42.350 -6.498 43.260 1.00 82.31 420 GLN A N 1
ATOM 3336 C CA . GLN A 1 420 ? -43.814 -6.461 43.285 1.00 82.31 420 GLN A CA 1
ATOM 3337 C C . GLN A 1 420 ? -44.470 -7.708 42.681 1.00 82.31 420 GLN A C 1
ATOM 3339 O O . GLN A 1 420 ? -45.599 -8.019 43.045 1.00 82.31 420 GLN A O 1
ATOM 3344 N N . SER A 1 421 ? -43.788 -8.420 41.777 1.00 74.38 421 SER A N 1
ATOM 3345 C CA . SER A 1 421 ? -44.361 -9.571 41.069 1.00 74.38 421 SER A CA 1
ATOM 3346 C C . SER A 1 421 ? -43.861 -10.918 41.596 1.00 74.38 421 SER A C 1
ATOM 3348 O O . SER A 1 421 ? -42.656 -11.124 41.784 1.00 74.38 421 SER A O 1
ATOM 3350 N N . ASP A 1 422 ? -44.783 -11.865 41.771 1.00 71.94 422 ASP A N 1
ATOM 3351 C CA . ASP A 1 422 ? -44.480 -13.280 42.026 1.00 71.94 422 ASP A CA 1
ATOM 3352 C C . ASP A 1 422 ? -44.249 -14.072 40.729 1.00 71.94 422 ASP A C 1
ATOM 3354 O O . ASP A 1 422 ? -43.480 -15.033 40.719 1.00 71.94 422 ASP A O 1
ATOM 3358 N N . ASN A 1 423 ? -44.853 -13.634 39.617 1.00 78.62 423 ASN A N 1
ATOM 3359 C CA . ASN A 1 423 ? -44.593 -14.162 38.280 1.00 78.62 423 ASN A CA 1
ATOM 3360 C C . ASN A 1 423 ? -43.690 -13.185 37.522 1.00 78.62 423 ASN A C 1
ATOM 3362 O O . ASN A 1 423 ? -44.153 -12.192 36.960 1.00 78.62 423 ASN A O 1
ATOM 3366 N N . ILE A 1 424 ? -42.387 -13.448 37.534 1.00 83.06 424 ILE A N 1
ATOM 3367 C CA . ILE A 1 424 ? -41.394 -12.525 36.970 1.00 83.06 424 ILE A CA 1
ATOM 3368 C C . ILE A 1 424 ? -41.232 -12.694 35.457 1.00 83.06 424 ILE A C 1
ATOM 3370 O O . ILE A 1 424 ? -40.606 -11.849 34.826 1.00 83.06 424 ILE A O 1
ATOM 3374 N N . ARG A 1 425 ? -41.854 -13.719 34.855 1.00 82.44 425 ARG A N 1
ATOM 3375 C CA . ARG A 1 425 ? -41.850 -13.911 33.396 1.00 82.44 425 ARG A CA 1
ATOM 3376 C C . ARG A 1 425 ? -42.457 -12.732 32.653 1.00 82.44 425 ARG A C 1
ATOM 3378 O O . ARG A 1 425 ? -41.987 -12.398 31.583 1.00 82.44 425 ARG A O 1
ATOM 3385 N N . SER A 1 426 ? -43.473 -12.070 33.209 1.00 79.88 426 SER A N 1
ATOM 3386 C CA . SER A 1 426 ? -44.096 -10.918 32.543 1.00 79.88 426 SER A CA 1
ATOM 3387 C C . SER A 1 426 ? -43.171 -9.699 32.444 1.00 79.88 426 SER A C 1
ATOM 3389 O O . SER A 1 426 ? -43.466 -8.781 31.685 1.00 79.88 426 SER A O 1
ATOM 3391 N N . ILE A 1 427 ? -42.062 -9.674 33.196 1.00 84.31 427 ILE A N 1
ATOM 3392 C CA . ILE A 1 427 ? -41.085 -8.579 33.183 1.00 84.31 427 ILE A CA 1
ATOM 3393 C C . ILE A 1 427 ? -40.261 -8.583 31.888 1.00 84.31 427 ILE A C 1
ATOM 3395 O O . ILE A 1 427 ? -39.836 -7.508 31.475 1.00 84.31 427 ILE A O 1
ATOM 3399 N N . THR A 1 428 ? -40.093 -9.730 31.209 1.00 81.62 428 THR A N 1
ATOM 3400 C CA . THR A 1 428 ? -39.346 -9.787 29.935 1.00 81.62 428 THR A CA 1
ATOM 3401 C C . THR A 1 428 ? -39.940 -8.829 28.911 1.00 81.62 428 THR A C 1
ATOM 3403 O O . THR A 1 428 ? -39.213 -7.995 28.401 1.00 81.62 428 THR A O 1
ATOM 3406 N N . SER A 1 429 ? -41.272 -8.788 28.779 1.00 78.81 429 SER A N 1
ATOM 3407 C CA . SER A 1 429 ? -41.965 -7.844 27.882 1.00 78.81 429 SER A CA 1
ATOM 3408 C C . SER A 1 429 ? -41.626 -6.365 28.117 1.00 78.81 429 SER A C 1
ATOM 3410 O O . SER A 1 429 ? -41.711 -5.559 27.197 1.00 78.81 429 SER A O 1
ATOM 3412 N N . GLN A 1 430 ? -41.253 -5.989 29.344 1.00 79.62 430 GLN A N 1
ATOM 3413 C CA . GLN A 1 430 ? -40.854 -4.619 29.674 1.00 79.62 430 GLN A CA 1
ATOM 3414 C C . GLN A 1 430 ? -39.384 -4.352 29.334 1.00 79.62 430 GLN A C 1
ATOM 3416 O O . GLN A 1 430 ? -39.046 -3.233 28.956 1.00 79.62 430 GLN A O 1
ATOM 3421 N N . ILE A 1 431 ? -38.522 -5.367 29.469 1.00 79.50 431 ILE A N 1
ATOM 3422 C CA . ILE A 1 431 ? -37.130 -5.314 29.005 1.00 79.50 431 ILE A CA 1
ATOM 3423 C C . ILE A 1 431 ? -37.114 -5.240 27.479 1.00 79.50 431 ILE A C 1
ATOM 3425 O O . ILE A 1 431 ? -36.476 -4.343 26.941 1.00 79.50 431 ILE A O 1
ATOM 3429 N N . ASP A 1 432 ? -37.882 -6.099 26.809 1.00 80.88 432 ASP A N 1
ATOM 3430 C CA . ASP A 1 432 ? -38.003 -6.142 25.350 1.00 80.88 432 ASP A CA 1
ATOM 3431 C C . ASP A 1 432 ? -38.512 -4.794 24.813 1.00 80.88 432 ASP A C 1
ATOM 3433 O O . ASP A 1 432 ? -37.890 -4.197 23.943 1.00 80.88 432 ASP A O 1
ATOM 3437 N N . PHE A 1 433 ? -39.557 -4.218 25.424 1.00 81.56 433 PHE A N 1
ATOM 3438 C CA . PHE A 1 433 ? -40.048 -2.886 25.048 1.00 81.56 433 PHE A CA 1
ATOM 3439 C C . PHE A 1 433 ? -38.990 -1.778 25.206 1.00 81.56 433 PHE A C 1
ATOM 3441 O O . PHE A 1 433 ? -38.900 -0.867 24.381 1.00 81.56 433 PHE A O 1
ATOM 3448 N N . ALA A 1 434 ? -38.189 -1.823 26.273 1.00 78.12 434 ALA A N 1
ATOM 3449 C CA . ALA A 1 434 ? -37.125 -0.847 26.487 1.00 78.12 434 ALA A CA 1
ATOM 3450 C C . ALA A 1 434 ? -35.962 -1.026 25.496 1.00 78.12 434 ALA A C 1
ATOM 3452 O O . ALA A 1 434 ? -35.393 -0.028 25.046 1.00 78.12 434 ALA A O 1
ATOM 3453 N N . LYS A 1 435 ? -35.635 -2.275 25.136 1.00 79.94 435 LYS A N 1
ATOM 3454 C CA . LYS A 1 435 ? -34.675 -2.601 24.075 1.00 79.94 435 LYS A CA 1
ATOM 3455 C C . LYS A 1 435 ? -35.156 -2.094 22.717 1.00 79.94 435 LYS A C 1
ATOM 3457 O O . LYS A 1 435 ? -34.398 -1.394 22.056 1.00 79.94 435 LYS A O 1
ATOM 3462 N N . ASP A 1 436 ? -36.420 -2.314 22.363 1.00 82.06 436 ASP A N 1
ATOM 3463 C CA . ASP A 1 436 ? -37.018 -1.832 21.108 1.00 82.06 436 ASP A CA 1
ATOM 3464 C C . ASP A 1 436 ? -36.972 -0.301 20.981 1.00 82.06 436 ASP A C 1
ATOM 3466 O O . ASP A 1 436 ? -36.616 0.251 19.932 1.00 82.06 436 ASP A O 1
ATOM 3470 N N . LEU A 1 437 ? -37.300 0.417 22.063 1.00 81.75 437 LEU A N 1
ATOM 3471 C CA . LEU A 1 437 ? -37.255 1.883 22.077 1.00 81.75 437 LEU A CA 1
ATOM 3472 C C . LEU A 1 437 ? -35.831 2.403 21.826 1.00 81.75 437 LEU A C 1
ATOM 3474 O O . LEU A 1 437 ? -35.633 3.370 21.088 1.00 81.75 437 LEU A O 1
ATOM 3478 N N . ARG A 1 438 ? -34.842 1.734 22.416 1.00 80.38 438 ARG A N 1
ATOM 3479 C CA . ARG A 1 438 ? -33.418 2.028 22.239 1.00 80.38 438 ARG A CA 1
ATOM 3480 C C . ARG A 1 438 ? -32.900 1.696 20.868 1.00 80.38 438 ARG A C 1
ATOM 3482 O O . ARG A 1 438 ? -32.237 2.535 20.270 1.00 80.38 438 ARG A O 1
ATOM 3489 N N . LYS A 1 439 ? -33.228 0.505 20.372 1.00 85.56 439 LYS A N 1
ATOM 3490 C CA . LYS A 1 439 ? -32.939 0.082 19.009 1.00 85.56 439 LYS A CA 1
ATOM 3491 C C . LYS A 1 439 ? -33.395 1.170 18.040 1.00 85.56 439 LYS A C 1
ATOM 3493 O O . LYS A 1 439 ? -32.600 1.659 17.249 1.00 85.56 439 LYS A O 1
ATOM 3498 N N . THR A 1 440 ? -34.629 1.649 18.196 1.00 85.56 440 THR A N 1
ATOM 3499 C CA . THR A 1 440 ? -35.180 2.738 17.375 1.00 85.56 440 THR A CA 1
ATOM 3500 C C . THR A 1 440 ? -34.371 4.040 17.487 1.00 85.56 440 THR A C 1
ATOM 3502 O O . THR A 1 440 ? -34.120 4.701 16.479 1.00 85.56 440 THR A O 1
ATOM 3505 N N . GLY A 1 441 ? -33.959 4.426 18.700 1.00 85.50 441 GLY A N 1
ATOM 3506 C CA . GLY A 1 441 ? -33.130 5.613 18.939 1.00 85.50 441 GLY A CA 1
ATOM 3507 C C . GLY A 1 441 ? -31.747 5.516 18.290 1.00 85.50 441 GLY A C 1
ATOM 3508 O O . GLY A 1 441 ? -31.370 6.394 17.520 1.00 85.50 441 GLY A O 1
ATOM 3509 N N . LEU A 1 442 ? -31.040 4.410 18.519 1.00 87.56 442 LEU A N 1
ATOM 3510 C CA . LEU A 1 442 ? -29.705 4.163 17.973 1.00 87.56 442 LEU A CA 1
ATOM 3511 C C . LEU A 1 442 ? -29.729 4.046 16.448 1.00 87.56 442 LEU A C 1
ATOM 3513 O O . LEU A 1 442 ? -28.895 4.649 15.784 1.00 87.56 442 LEU A O 1
ATOM 3517 N N . ILE A 1 443 ? -30.720 3.362 15.867 1.00 89.12 443 ILE A N 1
ATOM 3518 C CA . ILE A 1 443 ? -30.904 3.312 14.407 1.00 89.12 443 ILE A CA 1
ATOM 3519 C C . ILE A 1 443 ? -31.061 4.724 13.833 1.00 89.12 443 ILE A C 1
ATOM 3521 O O . ILE A 1 443 ? -30.523 5.027 12.765 1.00 89.12 443 ILE A O 1
ATOM 3525 N N . LYS A 1 444 ? -31.786 5.609 14.523 1.00 89.81 444 LYS A N 1
ATOM 3526 C CA . LYS A 1 444 ? -31.941 7.002 14.096 1.00 89.81 444 LYS A CA 1
ATOM 3527 C C . LYS A 1 444 ? -30.624 7.773 14.180 1.00 89.81 444 LYS A C 1
ATOM 3529 O O . LYS A 1 444 ? -30.335 8.538 13.262 1.00 89.81 444 LYS A O 1
ATOM 3534 N N . ASP A 1 445 ? -29.847 7.573 15.239 1.00 88.81 445 ASP A N 1
ATOM 3535 C CA . ASP A 1 445 ? -28.551 8.233 15.416 1.00 88.81 445 ASP A CA 1
ATOM 3536 C C . ASP A 1 445 ? -27.539 7.767 14.360 1.00 88.81 445 ASP A C 1
ATOM 3538 O O . ASP A 1 445 ? -26.920 8.606 13.704 1.00 88.81 445 ASP A O 1
ATOM 3542 N N . VAL A 1 446 ? -27.468 6.458 14.086 1.00 90.56 446 VAL A N 1
ATOM 3543 C CA . VAL A 1 446 ? -26.643 5.906 12.999 1.00 90.56 446 VAL A CA 1
ATOM 3544 C C . VAL A 1 446 ? -27.087 6.474 11.652 1.00 90.56 446 VAL A C 1
ATOM 3546 O O . VAL A 1 446 ? -26.261 6.991 10.911 1.00 90.56 446 VAL A O 1
ATOM 3549 N N . ASN A 1 447 ? -28.382 6.446 11.320 1.00 92.44 447 ASN A N 1
ATOM 3550 C CA . ASN A 1 447 ? -28.852 6.994 10.042 1.00 92.44 447 ASN A CA 1
ATOM 3551 C C . ASN A 1 447 ? -28.541 8.487 9.899 1.00 92.44 447 ASN A C 1
ATOM 3553 O O . ASN A 1 447 ? -28.131 8.915 8.825 1.00 92.44 447 ASN A O 1
ATOM 3557 N N . LYS A 1 448 ? -28.678 9.268 10.975 1.00 93.69 448 LYS A N 1
ATOM 3558 C CA . LYS A 1 448 ? -28.317 10.687 10.967 1.00 93.69 448 LYS A CA 1
ATOM 3559 C C . LYS A 1 448 ? -26.825 10.880 10.671 1.00 93.69 448 LYS A C 1
ATOM 3561 O O . LYS A 1 448 ? -26.484 11.720 9.843 1.00 93.69 448 LYS A O 1
ATOM 3566 N N . ALA A 1 449 ? -25.962 10.099 11.314 1.00 90.94 449 ALA A N 1
ATOM 3567 C CA . ALA A 1 449 ? -24.525 10.108 11.060 1.00 90.94 449 ALA A CA 1
ATOM 3568 C C . ALA A 1 449 ? -24.191 9.725 9.606 1.00 90.94 449 ALA A C 1
ATOM 3570 O O . ALA A 1 449 ? -23.377 10.381 8.960 1.00 90.94 449 ALA A O 1
ATOM 3571 N N . LEU A 1 450 ? -24.870 8.717 9.046 1.00 92.31 450 LEU A N 1
ATOM 3572 C CA . LEU A 1 450 ? -24.702 8.322 7.643 1.00 92.31 450 LEU A CA 1
ATOM 3573 C C . LEU A 1 450 ? -25.185 9.399 6.662 1.00 92.31 450 LEU A C 1
ATOM 3575 O O . LEU A 1 450 ? -24.526 9.637 5.650 1.00 92.31 450 LEU A O 1
ATOM 3579 N N . ASP A 1 451 ? -26.300 10.073 6.952 1.00 93.25 451 ASP A N 1
ATOM 3580 C CA . ASP A 1 451 ? -26.806 11.184 6.138 1.00 93.25 451 ASP A CA 1
ATOM 3581 C C . ASP A 1 451 ? -25.827 12.371 6.144 1.00 93.25 451 ASP A C 1
ATOM 3583 O O . ASP A 1 451 ? -25.581 12.991 5.104 1.00 93.25 451 ASP A O 1
ATOM 3587 N N . GLU A 1 452 ? -25.234 12.677 7.302 1.00 92.56 452 GLU A N 1
ATOM 3588 C CA . GLU A 1 452 ? -24.170 13.678 7.430 1.00 92.56 452 GLU A CA 1
ATOM 3589 C C . GLU A 1 452 ? -22.919 13.250 6.645 1.00 92.56 452 GLU A C 1
ATOM 3591 O O . GLU A 1 452 ? -22.409 14.031 5.840 1.00 92.56 452 GLU A O 1
ATOM 3596 N N . ALA A 1 453 ? -22.486 11.993 6.757 1.00 90.19 453 ALA A N 1
ATOM 3597 C CA . ALA A 1 453 ? -21.350 11.477 5.997 1.00 90.19 453 ALA A CA 1
ATOM 3598 C C . ALA A 1 453 ? -21.560 11.582 4.477 1.00 90.19 453 ALA A C 1
ATOM 3600 O O . ALA A 1 453 ? -20.703 12.098 3.761 1.00 90.19 453 ALA A O 1
ATOM 3601 N N . LEU A 1 454 ? -22.725 11.167 3.968 1.00 91.19 454 LEU A N 1
ATOM 3602 C CA . LEU A 1 454 ? -23.064 11.264 2.543 1.00 91.19 454 LEU A CA 1
ATOM 3603 C C . LEU A 1 454 ? -23.072 12.712 2.042 1.00 91.19 454 LEU A C 1
ATOM 3605 O O . LEU A 1 454 ? -22.629 12.987 0.926 1.00 91.19 454 LEU A O 1
ATOM 3609 N N . LYS A 1 455 ? -23.553 13.651 2.863 1.00 93.00 455 LYS A N 1
ATOM 3610 C CA . LYS A 1 455 ? -23.607 15.075 2.514 1.00 93.00 455 LYS A CA 1
ATOM 3611 C C . LYS A 1 455 ? -22.215 15.687 2.344 1.00 93.00 455 LYS A C 1
ATOM 3613 O O . LYS A 1 455 ? -22.043 16.552 1.486 1.00 93.00 455 LYS A O 1
ATOM 3618 N N . HIS A 1 456 ? -21.250 15.268 3.160 1.00 89.25 456 HIS A N 1
ATOM 3619 C CA . HIS A 1 456 ? -19.903 15.836 3.172 1.00 89.25 456 HIS A CA 1
ATOM 3620 C C . HIS A 1 456 ? -18.907 15.056 2.293 1.00 89.25 456 HIS A C 1
ATOM 3622 O O . HIS A 1 456 ? -17.891 15.633 1.908 1.00 89.25 456 HIS A O 1
ATOM 3628 N N . MET A 1 457 ? -19.215 13.816 1.888 1.00 87.06 457 MET A N 1
ATOM 3629 C CA . MET A 1 457 ? -18.278 12.887 1.232 1.00 87.06 457 MET A CA 1
ATOM 3630 C C . MET A 1 457 ? -17.513 13.496 0.053 1.00 87.06 457 MET A C 1
ATOM 3632 O O . MET A 1 457 ? -16.298 13.355 -0.035 1.00 87.06 457 MET A O 1
ATOM 3636 N N . GLY A 1 458 ? -18.200 14.199 -0.850 1.00 81.38 458 GLY A N 1
ATOM 3637 C CA . GLY A 1 458 ? -17.565 14.768 -2.043 1.00 81.38 458 GLY A CA 1
ATOM 3638 C C . GLY A 1 458 ? -16.749 16.043 -1.797 1.00 81.38 458 GLY A C 1
ATOM 3639 O O . GLY A 1 458 ? -15.842 16.338 -2.572 1.00 81.38 458 GLY A O 1
ATOM 3640 N N . SER A 1 459 ? -17.068 16.818 -0.754 1.00 85.62 459 SER A N 1
ATOM 3641 C CA . SER A 1 459 ? -16.497 18.158 -0.527 1.00 85.62 459 SER A CA 1
ATOM 3642 C C . SER A 1 459 ? -15.560 18.247 0.673 1.00 85.62 459 SER A C 1
ATOM 3644 O O . SER A 1 459 ? -14.625 19.042 0.652 1.00 85.62 459 SER A O 1
ATOM 3646 N N . ASN A 1 460 ? -15.823 17.467 1.720 1.00 85.31 460 ASN A N 1
ATOM 3647 C CA . ASN A 1 460 ? -15.035 17.410 2.944 1.00 85.31 460 ASN A CA 1
ATOM 3648 C C . ASN A 1 460 ? -15.021 15.973 3.507 1.00 85.31 460 ASN A C 1
ATOM 3650 O O . ASN A 1 460 ? -15.776 15.647 4.430 1.00 85.31 460 ASN A O 1
ATOM 3654 N N . PRO A 1 461 ? -14.171 15.092 2.953 1.00 81.00 461 PRO A N 1
ATOM 3655 C CA . PRO A 1 461 ? -14.090 13.705 3.400 1.00 81.00 461 PRO A CA 1
ATOM 3656 C C . PRO A 1 461 ? -13.717 13.553 4.880 1.00 81.00 461 PRO A C 1
ATOM 3658 O O . PRO A 1 461 ? -14.183 12.619 5.521 1.00 81.00 461 PRO A O 1
ATOM 3661 N N . ALA A 1 462 ? -12.948 14.489 5.450 1.00 77.88 462 ALA A N 1
ATOM 3662 C CA . ALA A 1 462 ? -12.574 14.459 6.865 1.00 77.88 462 ALA A CA 1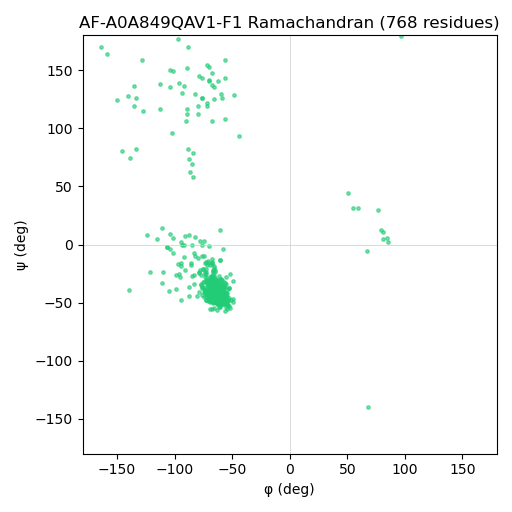
ATOM 3663 C C . ALA A 1 462 ? -13.796 14.606 7.789 1.00 77.88 462 ALA A C 1
ATOM 3665 O O . ALA A 1 462 ? -13.959 13.829 8.724 1.00 77.88 462 ALA A O 1
ATOM 3666 N N . GLU A 1 463 ? -14.707 15.540 7.487 1.00 81.00 463 GLU A N 1
ATOM 3667 C CA . GLU A 1 463 ? -15.990 15.648 8.205 1.00 81.00 463 GLU A CA 1
ATOM 3668 C C . GLU A 1 463 ? -16.862 14.400 8.014 1.00 81.00 463 GLU A C 1
ATOM 3670 O O . GLU A 1 463 ? -17.611 14.021 8.910 1.00 81.00 463 GLU A O 1
ATOM 3675 N N . SER A 1 464 ? -16.745 13.735 6.862 1.00 86.12 464 SER A N 1
ATOM 3676 C CA . SER A 1 464 ? -17.490 12.501 6.590 1.00 86.12 464 SER A CA 1
ATOM 3677 C C . SER A 1 464 ? -16.980 11.334 7.428 1.00 86.12 464 SER A C 1
ATOM 3679 O O . SER A 1 464 ? -17.787 10.560 7.935 1.00 86.12 464 SER A O 1
ATOM 3681 N N . LEU A 1 465 ? -15.658 11.222 7.603 1.00 80.75 465 LEU A N 1
ATOM 3682 C CA . LEU A 1 465 ? -15.040 10.224 8.477 1.00 80.75 465 LEU A CA 1
ATOM 3683 C C . LEU A 1 465 ? -15.444 10.421 9.940 1.00 80.75 465 LEU A C 1
ATOM 3685 O O . LEU A 1 465 ? -15.802 9.444 10.592 1.00 80.75 465 LEU A O 1
ATOM 3689 N N . GLU A 1 466 ? -15.452 11.659 10.443 1.00 80.94 466 GLU A N 1
ATOM 3690 C CA . GLU A 1 466 ? -15.905 11.935 11.816 1.00 80.94 466 GLU A CA 1
ATOM 3691 C C . GLU A 1 466 ? -17.386 11.577 12.007 1.00 80.94 466 GLU A C 1
ATOM 3693 O O . GLU A 1 466 ? -17.746 10.929 12.988 1.00 80.94 466 GLU A O 1
ATOM 3698 N N . ALA A 1 467 ? -18.247 11.897 11.035 1.00 85.06 467 ALA A N 1
ATOM 3699 C CA . ALA A 1 467 ? -19.647 11.480 11.081 1.00 85.06 467 ALA A CA 1
ATOM 3700 C C . ALA A 1 467 ? -19.788 9.945 11.067 1.00 85.06 467 ALA A C 1
ATOM 3702 O O . ALA A 1 467 ? -20.527 9.382 11.872 1.00 85.06 467 ALA A O 1
ATOM 3703 N N . ILE A 1 468 ? -19.043 9.237 10.208 1.00 84.56 468 ILE A N 1
ATOM 3704 C CA . ILE A 1 468 ? -19.028 7.763 10.192 1.00 84.56 468 ILE A CA 1
ATOM 3705 C C . ILE A 1 468 ? -18.562 7.204 11.532 1.00 84.56 468 ILE A C 1
ATOM 3707 O O . ILE A 1 468 ? -19.130 6.218 11.996 1.00 84.56 468 ILE A O 1
ATOM 3711 N N . ARG A 1 469 ? -17.560 7.818 12.163 1.00 79.44 469 ARG A N 1
ATOM 3712 C CA . ARG A 1 469 ? -17.064 7.416 13.479 1.00 79.44 469 ARG A CA 1
ATOM 3713 C C . ARG A 1 469 ? -18.159 7.503 14.542 1.00 79.44 469 ARG A C 1
ATOM 3715 O O . ARG A 1 469 ? -18.399 6.510 15.221 1.00 79.44 469 ARG A O 1
ATOM 3722 N N . GLU A 1 470 ? -18.888 8.618 14.619 1.00 80.38 470 GLU A N 1
ATOM 3723 C CA . GLU A 1 470 ? -20.052 8.741 15.518 1.00 80.38 470 GLU A CA 1
ATOM 3724 C C . GLU A 1 470 ? -21.131 7.678 15.215 1.00 80.38 470 GLU A C 1
ATOM 3726 O O . GLU A 1 470 ? -21.750 7.103 16.121 1.00 80.38 470 GLU A O 1
ATOM 3731 N N . GLY A 1 471 ? -21.346 7.382 13.928 1.00 84.06 471 GLY A N 1
ATOM 3732 C CA . GLY A 1 471 ? -22.265 6.338 13.475 1.00 84.06 471 GLY A CA 1
ATOM 3733 C C . GLY A 1 471 ? -21.820 4.927 13.870 1.00 84.06 471 GLY A C 1
ATOM 3734 O O . GLY A 1 471 ? -22.650 4.123 14.287 1.00 84.06 471 GLY A O 1
ATOM 3735 N N . LEU A 1 472 ? -20.526 4.620 13.781 1.00 79.88 472 LEU A N 1
ATOM 3736 C CA . LEU A 1 472 ? -19.949 3.336 14.185 1.00 79.88 472 LEU A CA 1
ATOM 3737 C C . LEU A 1 472 ? -20.002 3.138 15.700 1.00 79.88 472 LEU A C 1
ATOM 3739 O O . LEU A 1 472 ? -20.346 2.040 16.132 1.00 79.88 472 LEU A O 1
ATOM 3743 N N . ASP A 1 473 ? -19.747 4.181 16.493 1.00 77.56 473 ASP A N 1
ATOM 3744 C CA . ASP A 1 473 ? -19.895 4.135 17.955 1.00 77.56 473 ASP A CA 1
ATOM 3745 C C . ASP A 1 473 ? -21.340 3.775 18.336 1.00 77.56 473 ASP A C 1
ATOM 3747 O O . ASP A 1 473 ? -21.595 2.872 19.139 1.00 77.56 473 ASP A O 1
ATOM 3751 N N . SER A 1 474 ? -22.306 4.439 17.697 1.00 84.44 474 SER A N 1
ATOM 3752 C CA . SER A 1 474 ? -23.736 4.182 17.902 1.00 84.44 474 SER A CA 1
ATOM 3753 C C . SER A 1 474 ? -24.148 2.783 17.423 1.00 84.44 474 SER A C 1
ATOM 3755 O O . SER A 1 474 ? -24.941 2.110 18.084 1.00 84.44 474 SER A O 1
ATOM 3757 N N . LEU A 1 475 ? -23.586 2.314 16.303 1.00 83.12 475 LEU A N 1
ATOM 3758 C CA . LEU A 1 475 ? -23.812 0.969 15.768 1.00 83.12 475 LEU A CA 1
ATOM 3759 C C . LEU A 1 475 ? -23.218 -0.116 16.677 1.00 83.12 475 LEU A C 1
ATOM 3761 O O . LEU A 1 475 ? -23.860 -1.141 16.888 1.00 83.12 475 LEU A O 1
ATOM 3765 N N . GLY A 1 476 ? -22.032 0.102 17.247 1.00 77.25 476 GLY A N 1
ATOM 3766 C CA . GLY A 1 476 ? -21.430 -0.812 18.217 1.00 77.25 476 GLY A CA 1
ATOM 3767 C C . GLY A 1 476 ? -22.313 -0.969 19.453 1.00 77.25 476 GLY A C 1
ATOM 3768 O O . GLY A 1 476 ? -22.558 -2.084 19.911 1.00 77.25 476 GLY A O 1
ATOM 3769 N N . ILE A 1 477 ? -22.863 0.140 19.962 1.00 78.31 477 ILE A N 1
ATOM 3770 C CA . ILE A 1 477 ? -23.834 0.107 21.066 1.00 78.31 477 ILE A CA 1
ATOM 3771 C C . ILE A 1 477 ? -25.098 -0.649 20.635 1.00 78.31 477 ILE A C 1
ATOM 3773 O O . ILE A 1 477 ? -25.592 -1.479 21.391 1.00 78.31 477 ILE A O 1
ATOM 3777 N N . LEU A 1 478 ? -25.609 -0.421 19.424 1.00 82.56 478 LEU A N 1
ATOM 3778 C CA . LEU A 1 478 ? -26.788 -1.126 18.910 1.00 82.56 478 LEU A CA 1
ATOM 3779 C C . LEU A 1 478 ? -26.581 -2.647 18.862 1.00 82.56 478 LEU A C 1
ATOM 3781 O O . LEU A 1 478 ? -27.422 -3.390 19.364 1.00 82.56 478 LEU A O 1
ATOM 3785 N N . LEU A 1 479 ? -25.443 -3.090 18.328 1.00 74.88 479 LEU A N 1
ATOM 3786 C CA . LEU A 1 479 ? -25.070 -4.505 18.228 1.00 74.88 479 LEU A CA 1
ATOM 3787 C C . LEU A 1 479 ? -24.847 -5.163 19.597 1.00 74.88 479 LEU A C 1
ATOM 3789 O O . LEU A 1 479 ? -24.946 -6.379 19.713 1.00 74.88 479 LEU A O 1
ATOM 3793 N N . SER A 1 480 ? -24.595 -4.371 20.645 1.00 69.44 480 SER A N 1
ATOM 3794 C CA . SER A 1 480 ? -24.548 -4.879 22.020 1.00 69.44 480 SER A CA 1
ATOM 3795 C C . SER A 1 480 ? -25.920 -5.108 22.661 1.00 69.44 480 SER A C 1
ATOM 3797 O O . SER A 1 480 ? -26.034 -5.903 23.590 1.00 69.44 480 SER A O 1
ATOM 3799 N N . VAL A 1 481 ? -26.966 -4.423 22.189 1.00 68.38 481 VAL A N 1
ATOM 3800 C CA . VAL A 1 481 ? -28.302 -4.462 22.812 1.00 68.38 481 VAL A CA 1
ATOM 3801 C C . VAL A 1 481 ? -29.144 -5.621 22.272 1.00 68.38 481 VAL A C 1
ATOM 3803 O O . VAL A 1 481 ? -29.907 -6.237 23.032 1.00 68.38 481 VAL A O 1
ATOM 3806 N N . GLU A 1 482 ? -29.001 -5.920 20.980 1.00 67.56 482 GLU A N 1
ATOM 3807 C CA . GLU A 1 482 ? -29.829 -6.880 20.250 1.00 67.56 482 GLU A CA 1
ATOM 3808 C C . GLU A 1 482 ? -28.958 -7.786 19.361 1.00 67.56 482 GLU A C 1
ATOM 3810 O O . GLU A 1 482 ? -28.055 -7.277 18.690 1.00 67.56 482 GLU A O 1
ATOM 3815 N N . PRO A 1 483 ? -29.210 -9.111 19.318 1.00 65.88 483 PRO A N 1
ATOM 3816 C CA . PRO A 1 483 ? -28.605 -9.969 18.304 1.00 65.88 483 PRO A CA 1
ATOM 3817 C C . PRO A 1 483 ? -28.939 -9.453 16.896 1.00 65.88 483 PRO A C 1
ATOM 3819 O O . PRO A 1 483 ? -30.039 -8.961 16.657 1.00 65.88 483 PRO A O 1
ATOM 3822 N N . GLU A 1 484 ? -27.986 -9.571 15.968 1.00 65.94 484 GLU A N 1
ATOM 3823 C CA . GLU A 1 484 ? -28.107 -9.041 14.604 1.00 65.94 484 GLU A CA 1
ATOM 3824 C C . GLU A 1 484 ? -29.357 -9.605 13.900 1.00 65.94 484 GLU A C 1
ATOM 3826 O O . GLU A 1 484 ? -29.420 -10.785 13.546 1.00 65.94 484 GLU A O 1
ATOM 3831 N N . ASP A 1 485 ? -30.368 -8.752 13.714 1.00 76.31 485 ASP A N 1
ATOM 3832 C CA . ASP A 1 485 ? -31.531 -9.024 12.873 1.00 76.31 485 ASP A CA 1
ATOM 3833 C C . ASP A 1 485 ? -31.362 -8.400 11.477 1.00 76.31 485 ASP A C 1
ATOM 3835 O O . ASP A 1 485 ? -30.368 -7.733 11.188 1.00 76.31 485 ASP A O 1
ATOM 3839 N N . GLU A 1 486 ? -32.321 -8.628 10.576 1.00 80.88 486 GLU A N 1
ATOM 3840 C CA . GLU A 1 486 ? -32.227 -8.150 9.189 1.00 80.88 486 GLU A CA 1
ATOM 3841 C C . GLU A 1 486 ? -32.096 -6.617 9.094 1.00 80.88 486 GLU A C 1
ATOM 3843 O O . GLU A 1 486 ? -31.395 -6.103 8.222 1.00 80.88 486 GLU A O 1
ATOM 3848 N N . GLU A 1 487 ? -32.729 -5.869 10.001 1.00 84.94 487 GLU A N 1
ATOM 3849 C CA . GLU A 1 487 ? -32.681 -4.405 10.014 1.00 84.94 487 GLU A CA 1
ATOM 3850 C C . GLU A 1 487 ? -31.309 -3.900 10.474 1.00 84.94 487 GLU A C 1
ATOM 3852 O O . GLU A 1 487 ? -30.703 -3.054 9.809 1.00 84.94 487 GLU A O 1
ATOM 3857 N N . VAL A 1 488 ? -30.793 -4.449 11.576 1.00 83.25 488 VAL A N 1
ATOM 3858 C CA . VAL A 1 488 ? -29.477 -4.090 12.123 1.00 83.25 488 VAL A CA 1
ATOM 3859 C C . VAL A 1 488 ? -28.356 -4.538 11.183 1.00 83.25 488 VAL A C 1
ATOM 3861 O O . VAL A 1 488 ? -27.427 -3.767 10.936 1.00 83.25 488 VAL A O 1
ATOM 3864 N N . GLY A 1 489 ? -28.468 -5.725 10.584 1.00 83.19 489 GLY A N 1
ATOM 3865 C CA . GLY A 1 489 ? -27.515 -6.224 9.593 1.00 83.19 489 GLY A CA 1
ATOM 3866 C C . GLY A 1 489 ? -27.478 -5.359 8.330 1.00 83.19 489 GLY A C 1
ATOM 3867 O O . GLY A 1 489 ? -26.402 -5.009 7.838 1.00 83.19 489 GLY A O 1
ATOM 3868 N N . ASN A 1 490 ? -28.637 -4.922 7.824 1.00 86.88 490 ASN A N 1
ATOM 3869 C CA . ASN A 1 490 ? -28.692 -3.972 6.707 1.00 86.88 490 ASN A CA 1
ATOM 3870 C C . ASN A 1 490 ? -28.061 -2.623 7.070 1.00 86.88 490 ASN A C 1
ATOM 3872 O O . ASN A 1 490 ? -27.308 -2.065 6.269 1.00 86.88 490 ASN A O 1
ATOM 3876 N N . LEU A 1 491 ? -28.319 -2.113 8.277 1.00 88.25 491 LEU A N 1
ATOM 3877 C CA . LEU A 1 491 ? -27.722 -0.867 8.754 1.00 88.25 491 LEU A CA 1
ATOM 3878 C C . LEU A 1 491 ? -26.197 -0.978 8.874 1.00 88.25 491 LEU A C 1
ATOM 3880 O O . LEU A 1 491 ? -25.490 -0.086 8.410 1.00 88.25 491 LEU A O 1
ATOM 3884 N N . ARG A 1 492 ? -25.681 -2.088 9.414 1.00 86.19 492 ARG A N 1
ATOM 3885 C CA . ARG A 1 492 ? -24.242 -2.376 9.481 1.00 86.19 492 ARG A CA 1
ATOM 3886 C C . ARG A 1 492 ? -23.608 -2.388 8.095 1.00 86.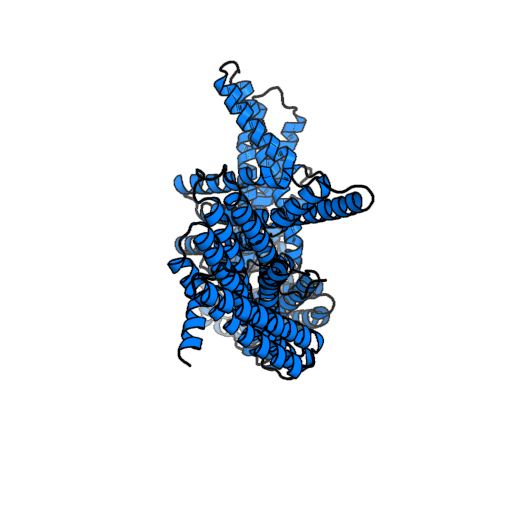19 492 ARG A C 1
ATOM 3888 O O . ARG A 1 492 ? -22.626 -1.683 7.873 1.00 86.19 492 ARG A O 1
ATOM 3895 N N . ASN A 1 493 ? -24.183 -3.137 7.156 1.00 87.56 493 ASN A N 1
ATOM 3896 C CA . ASN A 1 493 ? -23.673 -3.200 5.786 1.00 87.56 493 ASN A CA 1
ATOM 3897 C C . ASN A 1 493 ? -23.717 -1.828 5.102 1.00 87.56 493 ASN A C 1
ATOM 3899 O O . ASN A 1 493 ? -22.772 -1.465 4.408 1.00 87.56 493 ASN A O 1
ATOM 3903 N N . LYS A 1 494 ? -24.756 -1.021 5.347 1.00 90.62 494 LYS A N 1
ATOM 3904 C CA . LYS A 1 494 ? -24.838 0.358 4.845 1.00 90.62 494 LYS A CA 1
ATOM 3905 C C . LYS A 1 494 ? -23.740 1.250 5.429 1.00 90.62 494 LYS A C 1
ATOM 3907 O O . LYS A 1 494 ? -23.105 1.991 4.682 1.00 90.62 494 LYS A O 1
ATOM 3912 N N . THR A 1 495 ? -23.477 1.157 6.731 1.00 87.88 495 THR A N 1
ATOM 3913 C CA . THR A 1 495 ? -22.384 1.893 7.381 1.00 87.88 495 THR A CA 1
ATOM 3914 C C . THR A 1 495 ? -21.026 1.510 6.795 1.00 87.88 495 THR A C 1
ATOM 3916 O O . THR A 1 495 ? -20.244 2.393 6.447 1.00 87.88 495 THR A O 1
ATOM 3919 N N . LEU A 1 496 ? -20.761 0.213 6.606 1.00 85.38 496 LEU A N 1
ATOM 3920 C CA . LEU A 1 496 ? -19.512 -0.280 6.011 1.00 85.38 496 LEU A CA 1
ATOM 3921 C C . LEU A 1 496 ? -19.377 0.091 4.523 1.00 85.38 496 LEU A C 1
ATOM 3923 O O . LEU A 1 496 ? -18.279 0.418 4.070 1.00 85.38 496 LEU A O 1
ATOM 3927 N N . ALA A 1 497 ? -20.481 0.108 3.771 1.00 89.88 497 ALA A N 1
ATOM 3928 C CA . ALA A 1 497 ? -20.507 0.569 2.383 1.00 89.88 497 ALA A CA 1
ATOM 3929 C C . ALA A 1 497 ? -20.125 2.053 2.272 1.00 89.88 497 ALA A C 1
ATOM 3931 O O . ALA A 1 497 ? -19.297 2.428 1.440 1.00 89.88 497 ALA A O 1
ATOM 3932 N N . ILE A 1 498 ? -20.704 2.905 3.125 1.00 90.25 498 ILE A N 1
ATOM 3933 C CA . ILE A 1 498 ? -20.422 4.346 3.144 1.00 90.25 498 ILE A CA 1
ATOM 3934 C C . ILE A 1 498 ? -18.992 4.606 3.615 1.00 90.25 498 ILE A C 1
ATOM 3936 O O . ILE A 1 498 ? -18.297 5.399 2.983 1.00 90.25 498 ILE A O 1
ATOM 3940 N N . LEU A 1 499 ? -18.524 3.901 4.648 1.00 86.44 499 LEU A N 1
ATOM 3941 C CA . LEU A 1 499 ? -17.145 3.992 5.120 1.00 86.44 499 LEU A CA 1
ATOM 3942 C C . LEU A 1 499 ? -16.138 3.733 3.996 1.00 86.44 499 LEU A C 1
ATOM 3944 O O . LEU A 1 499 ? -15.293 4.580 3.708 1.00 86.44 499 LEU A O 1
ATOM 3948 N N . ASN A 1 500 ? -16.249 2.584 3.332 1.00 86.12 500 ASN A N 1
ATOM 3949 C CA . ASN A 1 500 ? -15.314 2.220 2.272 1.00 86.12 500 ASN A CA 1
ATOM 3950 C C . ASN A 1 500 ? -15.441 3.133 1.042 1.00 86.12 500 ASN A C 1
ATOM 3952 O O . ASN A 1 500 ? -14.450 3.388 0.361 1.00 86.12 500 ASN A O 1
ATOM 3956 N N . ASN A 1 501 ? -16.621 3.711 0.796 1.00 91.69 501 ASN A N 1
ATOM 3957 C CA . ASN A 1 501 ? -16.793 4.730 -0.240 1.00 91.69 501 ASN A CA 1
ATOM 3958 C C . ASN A 1 501 ? -16.061 6.038 0.112 1.00 91.69 501 ASN A C 1
ATOM 3960 O O . ASN A 1 501 ? -15.373 6.605 -0.733 1.00 91.69 501 ASN A O 1
ATOM 3964 N N . VAL A 1 502 ? -16.123 6.495 1.370 1.00 88.62 502 VAL A N 1
ATOM 3965 C CA . VAL A 1 502 ? -15.320 7.649 1.817 1.00 88.62 502 VAL A CA 1
ATOM 3966 C C . VAL A 1 502 ? -13.826 7.357 1.670 1.00 88.62 502 VAL A C 1
ATOM 3968 O O . VAL A 1 502 ? -13.108 8.200 1.134 1.00 88.62 502 VAL A O 1
ATOM 3971 N N . LYS A 1 503 ? -13.359 6.161 2.062 1.00 84.75 503 LYS A N 1
ATOM 3972 C CA . LYS A 1 503 ? -11.956 5.750 1.864 1.00 84.75 503 LYS A CA 1
ATOM 3973 C C . LYS A 1 503 ? -11.554 5.809 0.391 1.00 84.75 503 LYS A C 1
ATOM 3975 O O . LYS A 1 503 ? -10.537 6.413 0.059 1.00 84.75 503 LYS A O 1
ATOM 3980 N N . TYR A 1 504 ? -12.384 5.258 -0.499 1.00 89.81 504 TYR A N 1
ATOM 3981 C CA . TYR A 1 504 ? -12.198 5.372 -1.946 1.00 89.81 504 TYR A CA 1
ATOM 3982 C C . TYR A 1 504 ? -12.058 6.839 -2.386 1.00 89.81 504 TYR A C 1
ATOM 3984 O O . TYR A 1 504 ? -11.108 7.177 -3.092 1.00 89.81 504 TYR A O 1
ATOM 3992 N N . VAL A 1 505 ? -12.945 7.731 -1.932 1.00 89.00 505 VAL A N 1
ATOM 3993 C CA . VAL A 1 505 ? -12.907 9.158 -2.294 1.00 89.00 505 VAL A CA 1
ATOM 3994 C C . VAL A 1 505 ? -11.626 9.836 -1.811 1.00 89.00 505 VAL A C 1
ATOM 3996 O O . VAL A 1 505 ? -11.016 10.590 -2.573 1.00 89.00 505 VAL A O 1
ATOM 3999 N N . ILE A 1 506 ? -11.179 9.569 -0.582 1.00 83.06 506 ILE A N 1
ATOM 4000 C CA . ILE A 1 506 ? -9.929 10.152 -0.077 1.00 83.06 506 ILE A CA 1
ATOM 4001 C C . ILE A 1 506 ? -8.741 9.624 -0.874 1.00 83.06 506 ILE A C 1
ATOM 4003 O O . ILE A 1 506 ? -7.871 10.393 -1.286 1.00 83.06 506 ILE A O 1
ATOM 4007 N N . GLN A 1 507 ? -8.731 8.326 -1.160 1.00 84.12 507 GLN A N 1
ATOM 4008 C CA . GLN A 1 507 ? -7.668 7.701 -1.928 1.00 84.12 507 GLN A CA 1
ATOM 4009 C C . GLN A 1 507 ? -7.614 8.221 -3.371 1.00 84.12 507 GLN A C 1
ATOM 4011 O O . GLN A 1 507 ? -6.532 8.454 -3.914 1.00 84.12 507 GLN A O 1
ATOM 4016 N N . PHE A 1 508 ? -8.769 8.490 -3.976 1.00 87.19 508 PHE A N 1
ATOM 4017 C CA . PHE A 1 508 ? -8.873 9.165 -5.266 1.00 87.19 508 PHE A CA 1
ATOM 4018 C C . PHE A 1 508 ? -8.307 10.597 -5.214 1.00 87.19 508 PHE A C 1
ATOM 4020 O O . PHE A 1 508 ? -7.583 11.019 -6.119 1.00 87.19 508 PHE A O 1
ATOM 4027 N N . GLN A 1 509 ? -8.577 11.352 -4.144 1.00 84.69 509 GLN A N 1
ATOM 4028 C CA . GLN A 1 509 ? -8.005 12.691 -3.961 1.00 84.69 509 GLN A CA 1
ATOM 4029 C C . GLN A 1 509 ? -6.483 12.638 -3.779 1.00 84.69 509 GLN A C 1
ATOM 4031 O O . GLN A 1 509 ? -5.770 13.390 -4.446 1.00 84.69 509 GLN A O 1
ATOM 4036 N N . LEU A 1 510 ? -5.970 11.725 -2.953 1.00 80.94 510 LEU A N 1
ATOM 4037 C CA . LEU A 1 510 ? -4.532 11.532 -2.745 1.00 80.94 510 LEU A CA 1
ATOM 4038 C C . LEU A 1 510 ? -3.829 11.146 -4.051 1.00 80.94 510 LEU A C 1
ATOM 4040 O O . LEU A 1 510 ? -2.845 11.769 -4.453 1.00 80.94 510 LEU A O 1
ATOM 4044 N N . SER A 1 511 ? -4.375 10.167 -4.768 1.00 82.62 511 SER A N 1
ATOM 4045 C CA . SER A 1 511 ? -3.822 9.697 -6.037 1.00 82.62 511 SER A CA 1
ATOM 4046 C C . SER A 1 511 ? -3.874 10.749 -7.150 1.00 82.62 511 SER A C 1
ATOM 4048 O O . SER A 1 511 ? -3.159 10.610 -8.139 1.00 82.62 511 SER A O 1
ATOM 4050 N N . SER A 1 512 ? -4.705 11.790 -7.024 1.00 82.50 512 SER A N 1
ATOM 4051 C CA . SER A 1 512 ? -4.725 12.936 -7.946 1.00 82.50 512 SER A CA 1
ATOM 4052 C C . SER A 1 512 ? -3.600 13.946 -7.684 1.00 82.50 512 SER A C 1
ATOM 4054 O O . SER A 1 512 ? -3.189 14.667 -8.593 1.00 82.50 512 SER A O 1
ATOM 4056 N N . GLN A 1 513 ? -3.079 13.982 -6.454 1.00 81.50 513 GLN A N 1
ATOM 4057 C CA . GLN A 1 513 ? -1.925 14.803 -6.072 1.00 81.50 513 GLN A CA 1
ATOM 4058 C C . GLN A 1 513 ? -0.602 14.109 -6.419 1.00 81.50 513 GLN A C 1
ATOM 4060 O O . GLN A 1 513 ? 0.413 14.766 -6.662 1.00 81.50 513 GLN A O 1
ATOM 4065 N N . LEU A 1 514 ? -0.615 12.776 -6.472 1.00 76.00 514 LEU A N 1
ATOM 4066 C CA . LEU A 1 514 ? 0.502 11.952 -6.916 1.00 76.00 514 LEU A CA 1
ATOM 4067 C C . LEU A 1 514 ? 0.516 11.878 -8.453 1.00 76.00 514 LEU A C 1
ATOM 4069 O O . LEU A 1 514 ? -0.493 11.571 -9.075 1.00 76.00 514 LEU A O 1
ATOM 4073 N N . GLN A 1 515 ? 1.661 12.153 -9.088 1.00 70.06 515 GLN A N 1
ATOM 4074 C CA . GLN A 1 515 ? 1.751 12.181 -10.559 1.00 70.06 515 GLN A CA 1
ATOM 4075 C C . GLN A 1 515 ? 2.313 10.889 -11.178 1.00 70.06 515 GLN A C 1
ATOM 4077 O O . GLN A 1 515 ? 1.870 10.487 -12.249 1.00 70.06 515 GLN A O 1
ATOM 4082 N N . GLN A 1 516 ? 3.309 10.254 -10.550 1.00 74.00 516 GLN A N 1
ATOM 4083 C CA . GLN A 1 516 ? 3.996 9.058 -11.066 1.00 74.00 516 GLN A CA 1
ATOM 4084 C C . GLN A 1 516 ? 4.793 8.347 -9.954 1.00 74.00 516 GLN A C 1
ATOM 4086 O O . GLN A 1 516 ? 4.982 8.910 -8.876 1.00 74.00 516 GLN A O 1
ATOM 4091 N N . GLY A 1 517 ? 5.302 7.141 -10.232 1.00 79.81 517 GLY A N 1
ATOM 4092 C CA . GLY A 1 517 ? 6.169 6.371 -9.326 1.00 79.81 517 GLY A CA 1
ATOM 4093 C C . GLY A 1 517 ? 5.430 5.326 -8.480 1.00 79.81 517 GLY A C 1
ATOM 4094 O O . GLY A 1 517 ? 4.209 5.196 -8.565 1.00 79.81 517 GLY A O 1
ATOM 4095 N N . VAL A 1 518 ? 6.168 4.586 -7.644 1.00 83.19 518 VAL A N 1
ATOM 4096 C CA . VAL A 1 518 ? 5.611 3.472 -6.847 1.00 83.19 518 VAL A CA 1
ATOM 4097 C C . VAL A 1 518 ? 4.507 3.935 -5.897 1.00 83.19 518 VAL A C 1
ATOM 4099 O O . VAL A 1 518 ? 3.475 3.280 -5.809 1.00 83.19 518 VAL A O 1
ATOM 4102 N N . LYS A 1 519 ? 4.652 5.105 -5.256 1.00 81.94 519 LYS A N 1
ATOM 4103 C CA . LYS A 1 519 ? 3.604 5.676 -4.388 1.00 81.94 519 LYS A CA 1
ATOM 4104 C C . LYS A 1 519 ? 2.294 5.929 -5.136 1.00 81.94 519 LYS A C 1
ATOM 4106 O O . LYS A 1 519 ? 1.227 5.654 -4.602 1.00 81.94 519 LYS A O 1
ATOM 4111 N N . PHE A 1 520 ? 2.368 6.415 -6.376 1.00 86.12 520 PHE A N 1
ATOM 4112 C CA . PHE A 1 520 ? 1.187 6.593 -7.222 1.00 86.12 520 PHE A CA 1
ATOM 4113 C C . PHE A 1 520 ? 0.534 5.246 -7.566 1.00 86.12 520 PHE A C 1
ATOM 4115 O O . PHE A 1 520 ? -0.680 5.110 -7.446 1.00 86.12 520 PHE A O 1
ATOM 4122 N N . ILE A 1 521 ? 1.334 4.245 -7.947 1.00 90.06 521 ILE A N 1
ATOM 4123 C CA . ILE A 1 521 ? 0.858 2.892 -8.280 1.00 90.06 521 ILE A CA 1
ATOM 4124 C C . ILE A 1 521 ? 0.173 2.245 -7.070 1.00 90.06 521 ILE A C 1
ATOM 4126 O O . ILE A 1 521 ? -0.976 1.824 -7.175 1.00 90.06 521 ILE A O 1
ATOM 4130 N N . MET A 1 522 ? 0.831 2.254 -5.908 1.00 87.94 522 MET A N 1
ATOM 4131 C CA . MET A 1 522 ? 0.261 1.795 -4.636 1.00 87.94 522 MET A CA 1
ATOM 4132 C C . MET A 1 522 ? -1.027 2.538 -4.297 1.00 87.94 522 MET A C 1
ATOM 4134 O O . MET A 1 522 ? -2.012 1.933 -3.884 1.00 87.94 522 MET A O 1
ATOM 4138 N N . SER A 1 523 ? -1.053 3.851 -4.527 1.00 86.81 523 SER A N 1
ATOM 4139 C CA . SER A 1 523 ? -2.233 4.652 -4.242 1.00 86.81 523 SER A CA 1
ATOM 4140 C C . SER A 1 523 ? -3.433 4.250 -5.111 1.00 86.81 523 SER A C 1
ATOM 4142 O O . SER A 1 523 ? -4.543 4.146 -4.591 1.00 86.81 523 SER A O 1
ATOM 4144 N N . ARG A 1 524 ? -3.213 3.942 -6.394 1.00 91.19 524 ARG A N 1
ATOM 4145 C CA . ARG A 1 524 ? -4.247 3.440 -7.317 1.00 91.19 524 ARG A CA 1
ATOM 4146 C C . ARG A 1 524 ? -4.678 1.999 -7.029 1.00 91.19 524 ARG A C 1
ATOM 4148 O O . ARG A 1 524 ? -5.842 1.671 -7.237 1.00 91.19 524 ARG A O 1
ATOM 4155 N N . ILE A 1 525 ? -3.772 1.158 -6.529 1.00 90.75 525 ILE A N 1
ATOM 4156 C CA . ILE A 1 525 ? -4.102 -0.184 -6.024 1.00 90.75 525 ILE A CA 1
ATOM 4157 C C . ILE A 1 525 ? -5.072 -0.074 -4.844 1.00 90.75 525 ILE A C 1
ATOM 4159 O O . ILE A 1 525 ? -6.130 -0.693 -4.871 1.00 90.75 525 ILE A O 1
ATOM 4163 N N . LEU A 1 526 ? -4.758 0.761 -3.850 1.00 88.44 526 LEU A N 1
ATOM 4164 C CA . LEU A 1 526 ? -5.638 0.978 -2.698 1.00 88.44 526 LEU A CA 1
ATOM 4165 C C . LEU A 1 526 ? -6.994 1.557 -3.124 1.00 88.44 526 LEU A C 1
ATOM 4167 O O . LEU A 1 526 ? -8.029 1.114 -2.641 1.00 88.44 526 LEU A O 1
ATOM 4171 N N . GLU A 1 527 ? -7.013 2.485 -4.087 1.00 90.38 527 GLU A N 1
ATOM 4172 C CA . GLU A 1 527 ? -8.264 3.020 -4.643 1.00 90.38 527 GLU A CA 1
ATOM 4173 C C . GLU A 1 527 ? -9.170 1.899 -5.183 1.00 90.38 527 GLU A C 1
ATOM 4175 O O . GLU A 1 527 ? -10.367 1.886 -4.896 1.00 90.38 527 GLU A O 1
ATOM 4180 N N . ASN A 1 528 ? -8.600 0.931 -5.912 1.00 94.12 528 ASN A N 1
ATOM 4181 C CA . ASN A 1 528 ? -9.328 -0.245 -6.386 1.00 94.12 528 ASN A CA 1
ATOM 4182 C C . ASN A 1 528 ? -9.866 -1.099 -5.231 1.00 94.12 528 ASN A C 1
ATOM 4184 O O . ASN A 1 528 ? -11.038 -1.473 -5.262 1.00 94.12 528 ASN A O 1
ATOM 4188 N N . LEU A 1 529 ? -9.037 -1.381 -4.222 1.00 90.88 529 LEU A N 1
ATOM 4189 C CA . LEU A 1 529 ? -9.415 -2.234 -3.094 1.00 90.88 529 LEU A CA 1
ATOM 4190 C C . LEU A 1 529 ? -10.575 -1.633 -2.290 1.00 90.88 529 LEU A C 1
ATOM 4192 O O . LEU A 1 529 ? -11.574 -2.316 -2.073 1.00 90.88 529 LEU A O 1
ATOM 4196 N N . HIS A 1 530 ? -10.521 -0.342 -1.950 1.00 89.44 530 HIS A N 1
ATOM 4197 C CA . HIS A 1 530 ? -11.618 0.313 -1.223 1.00 89.44 530 HIS A CA 1
ATOM 4198 C C . HIS A 1 530 ? -12.899 0.397 -2.051 1.00 89.44 530 HIS A C 1
ATOM 4200 O O . HIS A 1 530 ? -13.991 0.199 -1.518 1.00 89.44 530 HIS A O 1
ATOM 4206 N N . ALA A 1 531 ? -12.787 0.640 -3.360 1.00 92.75 531 ALA A N 1
ATOM 4207 C CA . ALA A 1 531 ? -13.945 0.627 -4.246 1.00 92.75 531 ALA A CA 1
ATOM 4208 C C . ALA A 1 531 ? -14.582 -0.771 -4.327 1.00 92.75 531 ALA A C 1
ATOM 4210 O O . ALA A 1 531 ? -15.807 -0.894 -4.271 1.00 92.75 531 ALA A O 1
ATOM 4211 N N . ALA A 1 532 ? -13.768 -1.826 -4.415 1.00 93.19 532 ALA A N 1
ATOM 4212 C CA . ALA A 1 532 ? -14.235 -3.208 -4.454 1.00 93.19 532 ALA A CA 1
ATOM 4213 C C . ALA A 1 532 ? -14.893 -3.632 -3.134 1.00 93.19 532 ALA A C 1
ATOM 4215 O O . ALA A 1 532 ? -15.962 -4.251 -3.144 1.00 93.19 532 ALA A O 1
ATOM 4216 N N . GLU A 1 533 ? -14.304 -3.256 -1.999 1.00 89.50 533 GLU A N 1
ATOM 4217 C CA . GLU A 1 533 ? -14.874 -3.539 -0.686 1.00 89.50 533 GLU A CA 1
ATOM 4218 C C . GLU A 1 533 ? -16.198 -2.790 -0.484 1.00 89.50 533 GLU A C 1
ATOM 4220 O O . GLU A 1 533 ? -17.208 -3.410 -0.140 1.00 89.50 533 GLU A O 1
ATOM 4225 N N . ALA A 1 534 ? -16.251 -1.492 -0.798 1.00 92.00 534 ALA A N 1
ATOM 4226 C CA . ALA A 1 534 ? -17.488 -0.712 -0.771 1.00 92.00 534 ALA A CA 1
ATOM 4227 C C . ALA A 1 534 ? -18.571 -1.341 -1.658 1.00 92.00 534 ALA A C 1
ATOM 4229 O O . ALA A 1 534 ? -19.709 -1.529 -1.220 1.00 92.00 534 ALA A O 1
ATOM 4230 N N . ALA A 1 535 ? -18.218 -1.724 -2.888 1.00 95.06 535 ALA A N 1
ATOM 4231 C CA . ALA A 1 535 ? -19.134 -2.372 -3.819 1.00 95.06 535 ALA A CA 1
ATOM 4232 C C . ALA A 1 535 ? -19.686 -3.697 -3.279 1.00 95.06 535 ALA A C 1
ATOM 4234 O O . ALA A 1 535 ? -20.859 -4.007 -3.501 1.00 95.06 535 ALA A O 1
ATOM 4235 N N . SER A 1 536 ? -18.870 -4.469 -2.555 1.00 94.19 536 SER A N 1
ATOM 4236 C CA . SER A 1 536 ? -19.316 -5.717 -1.933 1.00 94.19 536 SER A CA 1
ATOM 4237 C C . SER A 1 536 ? -20.453 -5.475 -0.933 1.00 94.19 536 SER A C 1
ATOM 4239 O O . SER A 1 536 ? -21.463 -6.177 -0.988 1.00 94.19 536 SER A O 1
ATOM 4241 N N . TYR A 1 537 ? -20.3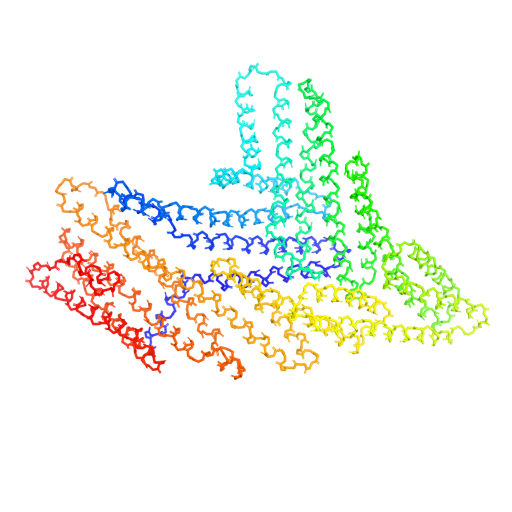62 -4.421 -0.115 1.00 91.75 537 TYR A N 1
ATOM 4242 C CA . TYR A 1 537 ? -21.407 -4.051 0.840 1.00 91.75 537 TYR A CA 1
ATOM 4243 C C . TYR A 1 537 ? -22.625 -3.401 0.167 1.00 91.75 537 TYR A C 1
ATOM 4245 O O . TYR A 1 537 ? -23.754 -3.767 0.495 1.00 91.75 537 TYR A O 1
ATOM 4253 N N . TYR A 1 538 ? -22.435 -2.519 -0.825 1.00 95.12 538 TYR A N 1
ATOM 4254 C CA . TYR A 1 538 ? -23.551 -1.954 -1.607 1.00 95.12 538 TYR A CA 1
ATOM 4255 C C . TYR A 1 538 ? -24.376 -3.046 -2.297 1.00 95.12 538 TYR A C 1
ATOM 4257 O O . TYR A 1 538 ? -25.605 -2.981 -2.329 1.00 95.12 538 TYR A O 1
ATOM 4265 N N . LYS A 1 539 ? -23.717 -4.101 -2.789 1.00 94.81 539 LYS A N 1
ATOM 4266 C CA . LYS A 1 539 ? -24.387 -5.273 -3.358 1.00 94.81 539 LYS A CA 1
ATOM 4267 C C . LYS A 1 539 ? -25.248 -6.006 -2.326 1.00 94.81 539 LYS A C 1
ATOM 4269 O O . LYS A 1 539 ? -26.350 -6.431 -2.669 1.00 94.81 539 LYS A O 1
ATOM 4274 N N . VAL A 1 540 ? -24.767 -6.156 -1.090 1.00 92.06 540 VAL A N 1
ATOM 4275 C CA . VAL A 1 540 ? -25.513 -6.822 -0.006 1.00 92.06 540 VAL A CA 1
ATOM 4276 C C . VAL A 1 540 ? -26.780 -6.044 0.355 1.00 92.06 540 VAL A C 1
ATOM 4278 O O . VAL A 1 540 ? -27.833 -6.656 0.497 1.00 92.06 540 VAL A O 1
ATOM 4281 N N . ILE A 1 541 ? -26.716 -4.710 0.411 1.00 91.88 541 ILE A N 1
ATOM 4282 C CA . ILE A 1 541 ? -27.880 -3.857 0.728 1.00 91.88 541 ILE A CA 1
ATOM 4283 C C . ILE A 1 541 ? -28.795 -3.570 -0.479 1.00 91.88 541 ILE A C 1
ATOM 4285 O O . ILE A 1 541 ? -29.731 -2.781 -0.375 1.00 91.88 541 ILE A O 1
ATOM 4289 N N . GLY A 1 542 ? -28.543 -4.200 -1.633 1.00 92.31 542 GLY A N 1
ATOM 4290 C CA . GLY A 1 542 ? -29.382 -4.095 -2.832 1.00 92.31 542 GLY A CA 1
ATOM 4291 C C . GLY A 1 542 ? -29.101 -2.892 -3.743 1.00 92.31 542 GLY A C 1
ATOM 4292 O O . GLY A 1 542 ? -29.794 -2.713 -4.746 1.00 92.31 542 GLY A O 1
ATOM 4293 N N . GLU A 1 543 ? -28.067 -2.096 -3.470 1.00 93.94 543 GLU A N 1
ATOM 4294 C CA . GLU A 1 543 ? -27.649 -0.948 -4.287 1.00 93.94 543 GLU A CA 1
ATOM 4295 C C . GLU A 1 543 ? -26.700 -1.364 -5.426 1.00 93.94 543 GLU A C 1
ATOM 4297 O O . GLU A 1 543 ? -25.545 -0.943 -5.523 1.00 93.94 543 GLU A O 1
ATOM 4302 N N . MET A 1 544 ? -27.205 -2.207 -6.332 1.00 94.75 544 MET A N 1
ATOM 4303 C CA . MET A 1 544 ? -26.411 -2.786 -7.426 1.00 94.75 544 MET A CA 1
ATOM 4304 C C . MET A 1 544 ? -25.785 -1.737 -8.356 1.00 94.75 544 MET A C 1
ATOM 4306 O O . MET A 1 544 ? -24.668 -1.937 -8.820 1.00 94.75 544 MET A O 1
ATOM 4310 N N . GLY A 1 545 ? -26.476 -0.619 -8.611 1.00 94.69 545 GLY A N 1
ATOM 4311 C CA . GLY A 1 545 ? -25.963 0.450 -9.474 1.00 94.69 545 GLY A CA 1
ATOM 4312 C C . GLY A 1 545 ? -24.696 1.100 -8.912 1.00 94.69 545 GLY A C 1
ATOM 4313 O O . GLY A 1 545 ? -23.693 1.186 -9.615 1.00 94.69 545 GLY A O 1
ATOM 4314 N N . THR A 1 546 ? -24.719 1.474 -7.628 1.00 94.38 546 THR A N 1
ATOM 4315 C CA . THR A 1 546 ? -23.561 2.032 -6.910 1.00 94.38 546 THR A CA 1
ATOM 4316 C C . THR A 1 546 ? -22.414 1.022 -6.845 1.00 94.38 546 THR A C 1
ATOM 4318 O O . THR A 1 546 ? -21.256 1.374 -7.065 1.00 94.38 546 THR A O 1
ATOM 4321 N N . ALA A 1 547 ? -22.729 -0.254 -6.593 1.00 96.00 547 ALA A N 1
ATOM 4322 C CA . ALA A 1 547 ? -21.733 -1.322 -6.556 1.00 96.00 547 ALA A CA 1
ATOM 4323 C C . ALA A 1 547 ? -21.031 -1.519 -7.912 1.00 96.00 547 ALA A C 1
ATOM 4325 O O . ALA A 1 547 ? -19.807 -1.634 -7.968 1.00 96.00 547 ALA A O 1
ATOM 4326 N N . GLU A 1 548 ? -21.786 -1.552 -9.013 1.00 96.19 548 GLU A N 1
ATOM 4327 C CA . GLU A 1 548 ? -21.223 -1.671 -10.362 1.00 96.19 548 GLU A CA 1
ATOM 4328 C C . GLU A 1 548 ? -20.380 -0.446 -10.738 1.00 96.19 548 GLU A C 1
ATOM 4330 O O . GLU A 1 548 ? -19.310 -0.609 -11.326 1.00 96.19 548 GLU A O 1
ATOM 4335 N N . GLU A 1 549 ? -20.819 0.757 -10.353 1.00 96.00 549 GLU A N 1
ATOM 4336 C CA . GLU A 1 549 ? -20.070 2.000 -10.566 1.00 96.00 549 GLU A CA 1
ATOM 4337 C C . GLU A 1 549 ? -18.717 1.971 -9.857 1.00 96.00 549 GLU A C 1
ATOM 4339 O O . GLU A 1 549 ? -17.689 2.174 -10.504 1.00 96.00 549 GLU A O 1
ATOM 4344 N N . LEU A 1 550 ? -18.691 1.641 -8.566 1.00 96.06 550 LEU A N 1
ATOM 4345 C CA . LEU A 1 550 ? -17.453 1.561 -7.791 1.00 96.06 550 LEU A CA 1
ATOM 4346 C C . LEU A 1 550 ? -16.497 0.489 -8.326 1.00 96.06 550 LEU A C 1
ATOM 4348 O O . LEU A 1 550 ? -15.309 0.763 -8.482 1.00 96.06 550 LEU A O 1
ATOM 4352 N N . MET A 1 551 ? -16.996 -0.698 -8.688 1.00 97.00 551 MET A N 1
ATOM 4353 C CA . MET A 1 551 ? -16.156 -1.743 -9.295 1.00 97.00 551 MET A CA 1
ATOM 4354 C C . MET A 1 551 ? -15.480 -1.258 -10.579 1.00 97.00 551 MET A C 1
ATOM 4356 O O . MET A 1 551 ? -14.309 -1.547 -10.820 1.00 97.00 551 MET A O 1
ATOM 4360 N N . ASP A 1 552 ? -16.206 -0.524 -11.416 1.00 97.06 552 ASP A N 1
ATOM 4361 C CA . ASP A 1 552 ? -15.674 0.001 -12.666 1.00 97.06 552 ASP A CA 1
ATOM 4362 C C . ASP A 1 552 ? -14.715 1.179 -12.460 1.00 97.06 552 ASP A C 1
ATOM 4364 O O . ASP A 1 552 ? -13.699 1.250 -13.152 1.00 97.06 552 ASP A O 1
ATOM 4368 N N . LEU A 1 553 ? -14.964 2.054 -11.481 1.00 95.81 553 LEU A N 1
ATOM 4369 C CA . LEU A 1 553 ? -14.009 3.090 -11.069 1.00 95.81 553 LEU A CA 1
ATOM 4370 C C . LEU A 1 553 ? -12.712 2.470 -10.527 1.00 95.81 553 LEU A C 1
ATOM 4372 O O . LEU A 1 553 ? -11.621 2.884 -10.920 1.00 95.81 553 LEU A O 1
ATOM 4376 N N . GLY A 1 554 ? -12.815 1.414 -9.717 1.00 95.44 554 GLY A N 1
ATOM 4377 C CA . GLY A 1 554 ? -11.661 0.653 -9.242 1.00 95.44 554 GLY A CA 1
ATOM 4378 C C . GLY A 1 554 ? -10.852 0.035 -10.387 1.00 95.44 554 GLY A C 1
ATOM 4379 O O . GLY A 1 554 ? -9.620 0.097 -10.377 1.00 95.44 554 GLY A O 1
ATOM 4380 N N . ARG A 1 555 ? -11.507 -0.525 -11.413 1.00 96.69 555 ARG A N 1
ATOM 4381 C CA . ARG A 1 555 ? -10.830 -1.051 -12.619 1.00 96.69 555 ARG A CA 1
ATOM 4382 C C . ARG A 1 555 ? -10.070 0.035 -13.376 1.00 96.69 555 ARG A C 1
ATOM 4384 O O . ARG A 1 555 ? -8.955 -0.204 -13.834 1.00 96.69 555 ARG A O 1
ATOM 4391 N N . LEU A 1 556 ? -10.634 1.241 -13.485 1.00 96.00 556 LEU A N 1
ATOM 4392 C CA . LEU A 1 556 ? -9.939 2.382 -14.094 1.00 96.00 556 LEU A CA 1
ATOM 4393 C C . LEU A 1 556 ? -8.670 2.755 -13.316 1.00 96.00 556 LEU A C 1
ATOM 4395 O O . LEU A 1 556 ? -7.625 3.001 -13.929 1.00 96.00 556 LEU A O 1
ATOM 4399 N N . ALA A 1 557 ? -8.739 2.767 -11.982 1.00 94.69 557 ALA A N 1
ATOM 4400 C CA . ALA A 1 557 ? -7.583 3.037 -11.133 1.00 94.69 557 ALA A CA 1
ATOM 4401 C C . ALA A 1 557 ? -6.483 1.982 -11.336 1.00 94.69 557 ALA A C 1
ATOM 4403 O O . ALA A 1 557 ? -5.333 2.334 -11.614 1.00 94.69 557 ALA A O 1
ATOM 4404 N N . LEU A 1 558 ? -6.840 0.695 -11.304 1.00 95.56 558 LEU A N 1
ATOM 4405 C CA . LEU A 1 558 ? -5.889 -0.405 -11.475 1.00 95.56 558 LEU A CA 1
ATOM 4406 C C . LEU A 1 558 ? -5.275 -0.439 -12.887 1.00 95.56 558 LEU A C 1
ATOM 4408 O O . LEU A 1 558 ? -4.061 -0.592 -13.032 1.00 95.56 558 LEU A O 1
ATOM 4412 N N . ALA A 1 559 ? -6.068 -0.188 -13.933 1.00 96.44 559 ALA A N 1
ATOM 4413 C CA . ALA A 1 559 ? -5.557 -0.037 -15.297 1.00 96.44 559 ALA A CA 1
ATOM 4414 C C . ALA A 1 559 ? -4.541 1.114 -15.413 1.00 96.44 559 ALA A C 1
ATOM 4416 O O . ALA A 1 559 ? -3.522 0.989 -16.097 1.00 96.44 559 ALA A O 1
ATOM 4417 N N . THR A 1 560 ? -4.788 2.222 -14.710 1.00 94.94 560 THR A N 1
ATOM 4418 C CA . THR A 1 560 ? -3.876 3.374 -14.657 1.00 94.94 560 THR A CA 1
ATOM 4419 C C . THR A 1 560 ? -2.575 3.031 -13.925 1.00 94.94 560 THR A C 1
ATOM 4421 O O . THR A 1 560 ? -1.503 3.465 -14.350 1.00 94.94 560 THR A O 1
ATOM 4424 N N . ALA A 1 561 ? -2.642 2.218 -12.868 1.00 94.62 561 ALA A N 1
ATOM 4425 C CA . ALA A 1 561 ? -1.469 1.718 -12.153 1.00 94.62 561 ALA A CA 1
ATOM 4426 C C . ALA A 1 561 ? -0.563 0.887 -13.084 1.00 94.62 561 ALA A C 1
ATOM 4428 O O . ALA A 1 561 ? 0.617 1.209 -13.243 1.00 94.62 561 ALA A O 1
ATOM 4429 N N . PHE A 1 562 ? -1.142 -0.083 -13.804 1.00 96.44 562 PHE A N 1
ATOM 4430 C CA . PHE A 1 562 ? -0.425 -0.885 -14.802 1.00 96.44 562 PHE A CA 1
ATOM 4431 C C . PHE A 1 562 ? 0.176 -0.035 -15.926 1.00 96.44 562 PHE A C 1
ATOM 4433 O O . PHE A 1 562 ? 1.322 -0.245 -16.328 1.00 96.44 562 PHE A O 1
ATOM 4440 N N . ALA A 1 563 ? -0.573 0.951 -16.428 1.00 94.50 563 ALA A N 1
ATOM 4441 C CA . ALA A 1 563 ? -0.081 1.855 -17.461 1.00 94.50 563 ALA A CA 1
ATOM 4442 C C . ALA A 1 563 ? 1.099 2.710 -16.963 1.00 94.50 563 ALA A C 1
ATOM 4444 O O . ALA A 1 563 ? 2.030 2.961 -17.728 1.00 94.50 563 ALA A O 1
ATOM 4445 N N . SER A 1 564 ? 1.085 3.131 -15.695 1.00 93.38 564 SER A N 1
ATOM 4446 C CA . SER A 1 564 ? 2.170 3.900 -15.072 1.00 93.38 564 SER A CA 1
ATOM 4447 C C . SER A 1 564 ? 3.455 3.077 -14.944 1.00 93.38 564 SER A C 1
ATOM 4449 O O . SER A 1 564 ? 4.521 3.534 -15.363 1.00 93.38 564 SER A O 1
ATOM 4451 N N . GLU A 1 565 ? 3.356 1.828 -14.475 1.00 93.44 565 GLU A N 1
ATOM 4452 C CA . GLU A 1 565 ? 4.479 0.877 -14.475 1.00 93.44 565 GLU A CA 1
ATOM 4453 C C . GLU A 1 565 ? 5.042 0.686 -15.891 1.00 93.44 565 GLU A C 1
ATOM 4455 O O . GLU A 1 565 ? 6.247 0.827 -16.124 1.00 93.44 565 GLU A O 1
ATOM 4460 N N . ALA A 1 566 ? 4.159 0.434 -16.860 1.00 93.62 566 ALA A N 1
ATOM 4461 C CA . ALA A 1 566 ? 4.544 0.199 -18.245 1.00 93.62 566 ALA A CA 1
ATOM 4462 C C . ALA A 1 566 ? 5.276 1.400 -18.865 1.00 93.62 566 ALA A C 1
ATOM 4464 O O . ALA A 1 566 ? 6.266 1.226 -19.576 1.00 93.62 566 ALA A O 1
ATOM 4465 N N . GLN A 1 567 ? 4.834 2.628 -18.572 1.00 91.25 567 GLN A N 1
ATOM 4466 C CA . GLN A 1 567 ? 5.489 3.854 -19.037 1.00 91.25 567 GLN A CA 1
ATOM 4467 C C . GLN A 1 567 ? 6.904 4.019 -18.478 1.00 91.25 567 GLN A C 1
ATOM 4469 O O . GLN A 1 567 ? 7.782 4.528 -19.182 1.00 91.25 567 GLN A O 1
ATOM 4474 N N . VAL A 1 568 ? 7.150 3.598 -17.237 1.00 88.94 568 VAL A N 1
ATOM 4475 C CA . VAL A 1 568 ? 8.492 3.658 -16.647 1.00 88.94 568 VAL A CA 1
ATOM 4476 C C . VAL A 1 568 ? 9.418 2.658 -17.320 1.00 88.94 568 VAL A C 1
ATOM 4478 O O . VAL A 1 568 ? 10.484 3.050 -17.796 1.00 88.94 568 VAL A O 1
ATOM 4481 N N . PHE A 1 569 ? 8.996 1.402 -17.466 1.00 91.06 569 PHE A N 1
ATOM 4482 C CA . PHE A 1 569 ? 9.815 0.400 -18.150 1.00 91.06 569 PHE A CA 1
ATOM 4483 C C . PHE A 1 569 ? 10.003 0.691 -19.641 1.00 91.06 569 PHE A C 1
ATOM 4485 O O . PHE A 1 569 ? 11.072 0.424 -20.188 1.00 91.06 569 PHE A O 1
ATOM 4492 N N . ALA A 1 570 ? 9.028 1.330 -20.288 1.00 90.12 570 ALA A N 1
ATOM 4493 C CA . ALA A 1 570 ? 9.167 1.842 -21.647 1.00 90.12 570 ALA A CA 1
ATOM 4494 C C . ALA A 1 570 ? 10.302 2.873 -21.760 1.00 90.12 570 ALA A C 1
ATOM 4496 O O . ALA A 1 570 ? 11.179 2.725 -22.611 1.00 90.12 570 ALA A O 1
ATOM 4497 N N . LYS A 1 571 ? 10.332 3.879 -20.875 1.00 87.50 571 LYS A N 1
ATOM 4498 C CA . LYS A 1 571 ? 11.412 4.883 -20.832 1.00 87.50 571 LYS A CA 1
ATOM 4499 C C . LYS A 1 571 ? 12.770 4.241 -20.538 1.00 87.50 571 LYS A C 1
ATOM 4501 O O . LYS A 1 571 ? 13.755 4.552 -21.204 1.00 87.50 571 LYS A O 1
ATOM 4506 N N . GLN A 1 572 ? 12.821 3.308 -19.587 1.00 87.50 572 GLN A N 1
ATOM 4507 C CA . GLN A 1 572 ? 14.046 2.568 -19.268 1.00 87.50 572 GLN A CA 1
ATOM 4508 C C . GLN A 1 572 ? 14.537 1.720 -20.444 1.00 87.50 572 GLN A C 1
ATOM 4510 O O . GLN A 1 572 ? 15.738 1.646 -20.686 1.00 87.50 572 GLN A O 1
ATOM 4515 N N . SER A 1 573 ? 13.628 1.107 -21.205 1.00 90.06 573 SER A N 1
ATOM 4516 C CA . SER A 1 573 ? 13.974 0.370 -22.420 1.00 90.06 573 SER A CA 1
ATOM 4517 C C . SER A 1 573 ? 14.559 1.288 -23.496 1.00 90.06 573 SER A C 1
ATOM 4519 O O . SER A 1 573 ? 15.488 0.880 -24.190 1.00 90.06 573 SER A O 1
ATOM 4521 N N . GLU A 1 574 ? 14.057 2.514 -23.649 1.00 87.69 574 GLU A N 1
ATOM 4522 C CA . GLU A 1 574 ? 14.610 3.488 -24.602 1.00 87.69 574 GLU A CA 1
ATOM 4523 C C . GLU A 1 574 ? 16.024 3.938 -24.190 1.00 87.69 574 GLU A C 1
ATOM 4525 O O . GLU A 1 574 ? 16.935 3.961 -25.020 1.00 87.69 574 GLU A O 1
ATOM 4530 N N . GLN A 1 575 ? 16.245 4.203 -22.898 1.00 85.56 575 GLN A N 1
ATOM 4531 C CA . GLN A 1 575 ? 17.577 4.502 -22.353 1.00 85.56 575 GLN A CA 1
ATOM 4532 C C . GLN A 1 575 ? 18.538 3.308 -22.485 1.00 85.56 575 GLN A C 1
ATOM 4534 O O . GLN A 1 575 ? 19.696 3.471 -22.873 1.00 85.56 575 GLN A O 1
ATOM 4539 N N . GLY A 1 576 ? 18.052 2.096 -22.209 1.00 88.38 576 GLY A N 1
ATOM 4540 C CA . GLY A 1 576 ? 18.809 0.856 -22.365 1.00 88.38 576 GLY A CA 1
ATOM 4541 C C . GLY A 1 576 ? 19.251 0.624 -23.809 1.00 88.38 576 GLY A C 1
ATOM 4542 O O . GLY A 1 576 ? 20.402 0.260 -24.046 1.00 88.38 576 GLY A O 1
ATOM 4543 N N . ALA A 1 577 ? 18.389 0.928 -24.783 1.00 91.00 577 ALA A N 1
ATOM 4544 C CA . ALA A 1 577 ? 18.729 0.826 -26.199 1.00 91.00 577 ALA A CA 1
ATOM 4545 C C . ALA A 1 577 ? 19.883 1.764 -26.585 1.00 91.00 577 ALA A C 1
ATOM 4547 O O . ALA A 1 577 ? 20.796 1.340 -27.296 1.00 91.00 577 ALA A O 1
ATOM 4548 N N . LEU A 1 578 ? 19.889 3.004 -26.077 1.00 88.88 578 LEU A N 1
ATOM 4549 C CA . LEU A 1 578 ? 21.014 3.927 -26.265 1.00 88.88 578 LEU A CA 1
ATOM 4550 C C . LEU A 1 578 ? 22.301 3.369 -25.648 1.00 88.88 578 LEU A C 1
ATOM 4552 O O . LEU A 1 578 ? 23.351 3.380 -26.288 1.00 88.88 578 LEU A O 1
ATOM 4556 N N . ARG A 1 579 ? 22.226 2.843 -24.422 1.00 87.31 579 ARG A N 1
ATOM 4557 C CA . ARG A 1 579 ? 23.383 2.230 -23.759 1.00 87.31 579 ARG A CA 1
ATOM 4558 C C . ARG A 1 579 ? 23.926 1.050 -24.565 1.00 87.31 579 ARG A C 1
ATOM 4560 O O . ARG A 1 579 ? 25.122 0.991 -24.815 1.00 87.31 579 ARG A O 1
ATOM 4567 N N . ALA A 1 580 ? 23.062 0.153 -25.032 1.00 91.31 580 ALA A N 1
ATOM 4568 C CA . ALA A 1 580 ? 23.457 -0.993 -25.849 1.00 91.31 580 ALA A CA 1
ATOM 4569 C C . ALA A 1 580 ? 24.139 -0.576 -27.167 1.00 91.31 580 ALA A C 1
ATOM 4571 O O . ALA A 1 580 ? 25.079 -1.243 -27.603 1.00 91.31 580 ALA A O 1
ATOM 4572 N N . GLN A 1 581 ? 23.714 0.539 -27.773 1.00 91.81 581 GLN A N 1
ATOM 4573 C CA . GLN A 1 581 ? 24.383 1.129 -28.936 1.00 91.81 581 GLN A CA 1
ATOM 4574 C C . GLN A 1 581 ? 25.805 1.603 -28.599 1.00 91.81 581 GLN A C 1
ATOM 4576 O O . GLN A 1 581 ? 26.741 1.311 -29.344 1.00 91.81 581 GLN A O 1
ATOM 4581 N N . VAL A 1 582 ? 25.971 2.324 -27.485 1.00 87.88 582 VAL A N 1
ATOM 4582 C CA . VAL A 1 582 ? 27.278 2.829 -27.035 1.00 87.88 582 VAL A CA 1
ATOM 4583 C C . VAL A 1 582 ? 28.229 1.672 -26.722 1.00 87.88 582 VAL A C 1
ATOM 4585 O O . VAL A 1 582 ? 29.346 1.654 -27.236 1.00 87.88 582 VAL A O 1
ATOM 4588 N N . GLU A 1 583 ? 27.775 0.667 -25.969 1.00 88.81 583 GLU A N 1
ATOM 4589 C CA . GLU A 1 583 ? 28.608 -0.495 -25.624 1.00 88.81 583 GLU A CA 1
ATOM 4590 C C . GLU A 1 583 ? 29.027 -1.292 -26.863 1.00 88.81 583 GLU A C 1
ATOM 4592 O O . GLU A 1 583 ? 30.182 -1.700 -26.981 1.00 88.81 583 GLU A O 1
ATOM 4597 N N . ARG A 1 584 ? 28.128 -1.451 -27.846 1.00 91.19 584 ARG A N 1
ATOM 4598 C CA . ARG A 1 584 ? 28.469 -2.040 -29.150 1.00 91.19 584 ARG A CA 1
ATOM 4599 C C . ARG A 1 584 ? 29.625 -1.297 -29.819 1.00 91.19 584 ARG A C 1
ATOM 4601 O O . ARG A 1 584 ? 30.566 -1.944 -30.281 1.00 91.19 584 ARG A O 1
ATOM 4608 N N . ASN A 1 585 ? 29.547 0.030 -29.904 1.00 89.38 585 ASN A N 1
ATOM 4609 C CA . ASN A 1 585 ? 30.586 0.837 -30.545 1.00 89.38 585 ASN A CA 1
ATOM 4610 C C . ASN A 1 585 ? 31.919 0.715 -29.799 1.00 89.38 585 ASN A C 1
ATOM 4612 O O . ASN A 1 585 ? 32.949 0.502 -30.437 1.00 89.38 585 ASN A O 1
ATOM 4616 N N . ASN A 1 586 ? 31.888 0.753 -28.466 1.00 85.88 586 ASN A N 1
ATOM 4617 C CA . ASN A 1 586 ? 33.071 0.577 -27.626 1.00 85.88 586 ASN A CA 1
ATOM 4618 C C . ASN A 1 586 ? 33.728 -0.793 -27.846 1.00 85.88 586 ASN A C 1
ATOM 4620 O O . ASN A 1 586 ? 34.934 -0.868 -28.070 1.00 85.88 586 ASN A O 1
ATOM 4624 N N . ALA A 1 587 ? 32.947 -1.877 -27.839 1.00 87.69 587 ALA A N 1
ATOM 4625 C CA . ALA A 1 587 ? 33.466 -3.228 -28.038 1.00 87.69 587 ALA A CA 1
ATOM 4626 C C . ALA A 1 587 ? 34.056 -3.430 -29.444 1.00 87.69 587 ALA A C 1
ATOM 4628 O O . ALA A 1 587 ? 35.110 -4.045 -29.596 1.00 87.69 587 ALA A O 1
ATOM 4629 N N . LEU A 1 588 ? 33.411 -2.889 -30.484 1.00 87.19 588 LEU A N 1
ATOM 4630 C CA . LEU A 1 588 ? 33.915 -2.988 -31.858 1.00 87.19 588 LEU A CA 1
ATOM 4631 C C . LEU A 1 588 ? 35.145 -2.106 -32.112 1.00 87.19 588 LEU A C 1
ATOM 4633 O O . LEU A 1 588 ? 35.962 -2.475 -32.958 1.00 87.19 588 LEU A O 1
ATOM 4637 N N . ALA A 1 589 ? 35.272 -0.972 -31.417 1.00 84.44 589 ALA A N 1
ATOM 4638 C CA . ALA A 1 589 ? 36.461 -0.124 -31.457 1.00 84.44 589 ALA A CA 1
ATOM 4639 C C . ALA A 1 589 ? 37.650 -0.812 -30.776 1.00 84.44 589 ALA A C 1
ATOM 4641 O O . ALA A 1 589 ? 38.694 -0.951 -31.402 1.00 84.44 589 ALA A O 1
ATOM 4642 N N . LYS A 1 590 ? 37.458 -1.354 -29.563 1.00 82.69 590 LYS A N 1
ATOM 4643 C CA . LYS A 1 590 ? 38.485 -2.143 -28.858 1.00 82.69 590 LYS A CA 1
ATOM 4644 C C . LYS A 1 590 ? 38.983 -3.323 -29.694 1.00 82.69 590 LYS A C 1
ATOM 4646 O O . LYS A 1 590 ? 40.178 -3.558 -29.769 1.00 82.69 590 LYS A O 1
ATOM 4651 N N . LEU A 1 591 ? 38.075 -4.028 -30.375 1.00 80.25 591 LEU A N 1
ATOM 4652 C CA . LEU A 1 591 ? 38.432 -5.147 -31.255 1.00 80.25 591 LEU A CA 1
ATOM 4653 C C . LEU A 1 591 ? 39.238 -4.715 -32.498 1.00 80.25 591 LEU A C 1
ATOM 4655 O O . LEU A 1 591 ? 39.887 -5.551 -33.118 1.00 80.25 591 LEU A O 1
ATOM 4659 N N . ALA A 1 592 ? 39.152 -3.445 -32.906 1.00 77.06 592 ALA A N 1
ATOM 4660 C CA . ALA A 1 592 ? 39.906 -2.910 -34.039 1.00 77.06 592 ALA A CA 1
ATOM 4661 C C . ALA A 1 592 ? 41.316 -2.424 -33.651 1.00 77.06 592 ALA A C 1
ATOM 4663 O O . ALA A 1 592 ? 42.156 -2.284 -34.539 1.00 77.06 592 ALA A O 1
ATOM 4664 N N . ASP A 1 593 ? 41.582 -2.186 -32.363 1.00 77.44 593 ASP A N 1
ATOM 4665 C CA . ASP A 1 593 ? 42.900 -1.788 -31.870 1.00 77.44 593 ASP A CA 1
ATOM 4666 C C . ASP A 1 593 ? 43.825 -3.017 -31.753 1.00 77.44 593 ASP A C 1
ATOM 4668 O O . ASP A 1 593 ? 43.639 -3.890 -30.910 1.00 77.44 593 ASP A O 1
ATOM 4672 N N . GLU A 1 594 ? 44.868 -3.073 -32.590 1.00 53.47 594 GLU A N 1
ATOM 4673 C CA . GLU A 1 594 ? 45.800 -4.214 -32.736 1.00 53.47 594 GLU A CA 1
ATOM 4674 C C . GLU A 1 594 ? 46.582 -4.586 -31.450 1.00 53.47 594 GLU A C 1
ATOM 4676 O O . GLU A 1 594 ? 47.164 -5.663 -31.366 1.00 53.47 594 GLU A O 1
ATOM 4681 N N . LEU A 1 595 ? 46.591 -3.730 -30.418 1.00 50.00 595 LEU A N 1
ATOM 4682 C CA . LEU A 1 595 ? 47.203 -4.012 -29.105 1.00 50.00 595 LEU A CA 1
ATOM 4683 C C . LEU A 1 595 ? 46.294 -4.827 -28.161 1.00 50.00 595 LEU A C 1
ATOM 4685 O O . LEU A 1 595 ? 46.768 -5.285 -27.121 1.00 50.00 595 LEU A O 1
ATOM 4689 N N . ALA A 1 596 ? 45.018 -5.016 -28.510 1.00 53.31 596 ALA A N 1
ATOM 4690 C CA . ALA A 1 596 ? 44.014 -5.702 -27.693 1.00 53.31 596 ALA A CA 1
ATOM 4691 C C . ALA A 1 596 ? 43.906 -7.218 -27.968 1.00 53.31 596 ALA A C 1
ATOM 4693 O O . ALA A 1 596 ? 43.024 -7.873 -27.417 1.00 53.31 596 ALA A O 1
ATOM 4694 N N . GLU A 1 597 ? 44.805 -7.805 -28.776 1.00 50.16 597 GLU A N 1
ATOM 4695 C CA . GLU A 1 597 ? 44.809 -9.241 -29.142 1.00 50.16 597 GLU A CA 1
ATOM 4696 C C . GLU A 1 597 ? 44.896 -10.223 -27.947 1.00 50.16 597 GLU A C 1
ATOM 4698 O O . GLU A 1 597 ? 44.795 -11.435 -28.143 1.00 50.16 597 GLU A O 1
ATOM 4703 N N . PHE A 1 598 ? 45.046 -9.728 -26.711 1.00 50.09 598 PHE A N 1
ATOM 4704 C CA . PHE A 1 598 ? 45.183 -10.529 -25.491 1.00 50.09 598 PHE A CA 1
ATOM 4705 C C . PHE A 1 598 ? 44.155 -10.229 -24.381 1.00 50.09 598 PHE A C 1
ATOM 4707 O O . PHE A 1 598 ? 44.321 -10.761 -23.285 1.00 50.09 598 PHE A O 1
ATOM 4714 N N . GLU A 1 599 ? 43.114 -9.417 -24.611 1.00 52.72 599 GLU A N 1
ATOM 4715 C CA . GLU A 1 599 ? 42.081 -9.163 -23.585 1.00 52.72 599 GLU A CA 1
ATOM 4716 C C . GLU A 1 599 ? 40.882 -10.128 -23.684 1.00 52.72 599 GLU A C 1
ATOM 4718 O O . GLU A 1 599 ? 40.383 -10.430 -24.771 1.00 52.72 599 GLU A O 1
ATOM 4723 N N . ASP A 1 600 ? 40.445 -10.614 -22.516 1.00 57.22 600 ASP A N 1
ATOM 4724 C CA . ASP A 1 600 ? 39.336 -11.551 -22.300 1.00 57.22 600 ASP A CA 1
ATOM 4725 C C . ASP A 1 600 ? 37.997 -11.053 -22.895 1.00 57.22 600 ASP A C 1
ATOM 4727 O O . ASP A 1 600 ? 37.772 -9.856 -23.087 1.00 57.22 600 ASP A O 1
ATOM 4731 N N . ASP A 1 601 ? 37.057 -11.978 -23.149 1.00 67.44 601 ASP A N 1
ATOM 4732 C CA . ASP A 1 601 ? 35.706 -11.730 -23.705 1.00 67.44 601 ASP A CA 1
ATOM 4733 C C . ASP A 1 601 ? 34.799 -10.806 -22.836 1.00 67.44 601 ASP A C 1
ATOM 4735 O O . ASP A 1 601 ? 33.604 -10.670 -23.105 1.00 67.44 601 ASP A O 1
ATOM 4739 N N . GLU A 1 602 ? 35.338 -10.104 -21.833 1.00 73.56 602 GLU A N 1
ATOM 4740 C CA . GLU A 1 602 ? 34.611 -9.198 -20.932 1.00 73.56 602 GLU A CA 1
ATOM 4741 C C . GLU A 1 602 ? 33.819 -8.117 -21.689 1.00 73.56 602 GLU A C 1
ATOM 4743 O O . GLU A 1 602 ? 32.657 -7.860 -21.374 1.00 73.56 602 GLU A O 1
ATOM 4748 N N . SER A 1 603 ? 34.397 -7.532 -22.746 1.00 76.88 603 SER A N 1
ATOM 4749 C CA . SER A 1 603 ? 33.714 -6.510 -23.560 1.00 76.88 603 SER A CA 1
ATOM 4750 C C . SER A 1 603 ? 32.505 -7.057 -24.330 1.00 76.88 603 SER A C 1
ATOM 4752 O O . SER A 1 603 ? 31.517 -6.348 -24.519 1.00 76.88 603 SER A O 1
ATOM 4754 N N . LEU A 1 604 ? 32.548 -8.325 -24.757 1.00 84.44 604 LEU A N 1
ATOM 4755 C CA . LEU A 1 604 ? 31.419 -8.997 -25.401 1.00 84.44 604 LEU A CA 1
ATOM 4756 C C . LEU A 1 604 ? 30.289 -9.221 -24.390 1.00 84.44 604 LEU A C 1
ATOM 4758 O O . LEU A 1 604 ? 29.123 -8.944 -24.693 1.00 84.44 604 LEU A O 1
ATOM 4762 N N . ASP A 1 605 ? 30.642 -9.681 -23.192 1.00 85.50 605 ASP A N 1
ATOM 4763 C CA . ASP A 1 605 ? 29.697 -9.927 -22.107 1.00 85.50 605 ASP A CA 1
ATOM 4764 C C . ASP A 1 605 ? 28.994 -8.641 -21.656 1.00 85.50 605 ASP A C 1
ATOM 4766 O O . ASP A 1 605 ? 27.787 -8.661 -21.403 1.00 85.50 605 ASP A O 1
ATOM 4770 N N . GLU A 1 606 ? 29.698 -7.508 -21.600 1.00 84.81 606 GLU A N 1
ATOM 4771 C CA . GLU A 1 606 ? 29.110 -6.196 -21.294 1.00 84.81 606 GLU A CA 1
ATOM 4772 C C . GLU A 1 606 ? 28.054 -5.777 -22.325 1.00 84.81 606 GLU A C 1
ATOM 4774 O O . GLU A 1 606 ? 26.938 -5.394 -21.950 1.00 84.81 606 GLU A O 1
ATOM 4779 N N . VAL A 1 607 ? 28.347 -5.917 -23.625 1.00 88.94 607 VAL A N 1
ATOM 4780 C CA . VAL A 1 607 ? 27.381 -5.586 -24.687 1.00 88.94 607 VAL A CA 1
ATOM 4781 C C . VAL A 1 607 ? 26.173 -6.518 -24.634 1.00 88.94 607 VAL A C 1
ATOM 4783 O O . VAL A 1 607 ? 25.034 -6.062 -24.771 1.00 88.94 607 VAL A O 1
ATOM 4786 N N . ILE A 1 608 ? 26.392 -7.821 -24.430 1.00 91.19 608 ILE A N 1
ATOM 4787 C CA . ILE A 1 608 ? 25.310 -8.806 -24.311 1.00 91.19 608 ILE A CA 1
ATOM 4788 C C . ILE A 1 608 ? 24.413 -8.464 -23.118 1.00 91.19 608 ILE A C 1
ATOM 4790 O O . ILE A 1 608 ? 23.198 -8.373 -23.299 1.00 91.19 608 ILE A O 1
ATOM 4794 N N . LYS A 1 609 ? 24.995 -8.179 -21.945 1.00 89.56 609 LYS A N 1
ATOM 4795 C CA . LYS A 1 609 ? 24.259 -7.748 -20.744 1.00 89.56 609 LYS A CA 1
ATOM 4796 C C . LYS A 1 609 ? 23.454 -6.473 -20.993 1.00 89.56 609 LYS A C 1
ATOM 4798 O O . LYS A 1 609 ? 22.302 -6.396 -20.573 1.00 89.56 609 LYS A O 1
ATOM 4803 N N . ALA A 1 610 ? 24.010 -5.485 -21.700 1.00 89.50 610 ALA A N 1
ATOM 4804 C CA . ALA A 1 610 ? 23.291 -4.254 -22.034 1.00 89.50 610 ALA A CA 1
ATOM 4805 C C . ALA A 1 610 ? 22.057 -4.520 -22.919 1.00 89.50 610 ALA A C 1
ATOM 4807 O O . ALA A 1 610 ? 20.983 -3.964 -22.667 1.00 89.50 610 ALA A O 1
ATOM 4808 N N . HIS A 1 611 ? 22.176 -5.406 -23.915 1.00 93.38 611 HIS A N 1
ATOM 4809 C CA . HIS A 1 611 ? 21.031 -5.821 -24.730 1.00 93.38 611 HIS A CA 1
ATOM 4810 C C . HIS A 1 611 ? 20.009 -6.611 -23.907 1.00 93.38 611 HIS A C 1
ATOM 4812 O O . HIS A 1 611 ? 18.823 -6.309 -23.987 1.00 93.38 611 HIS A O 1
ATOM 4818 N N . ASP A 1 612 ? 20.443 -7.581 -23.101 1.00 91.88 612 ASP A N 1
ATOM 4819 C CA . ASP A 1 612 ? 19.537 -8.432 -22.318 1.00 91.88 612 ASP A CA 1
ATOM 4820 C C . ASP A 1 612 ? 18.754 -7.641 -21.270 1.00 91.88 612 ASP A C 1
ATOM 4822 O O . ASP A 1 612 ? 17.540 -7.806 -21.162 1.00 91.88 612 ASP A O 1
ATOM 4826 N N . ASN A 1 613 ? 19.399 -6.689 -20.593 1.00 89.12 613 ASN A N 1
ATOM 4827 C CA . ASN A 1 613 ? 18.713 -5.766 -19.690 1.00 89.12 613 ASN A CA 1
ATOM 4828 C C . ASN A 1 613 ? 17.678 -4.909 -20.434 1.00 89.12 613 ASN A C 1
ATOM 4830 O O . ASN A 1 613 ? 16.559 -4.736 -19.956 1.00 89.12 613 ASN A O 1
ATOM 4834 N N . THR A 1 614 ? 18.017 -4.404 -21.624 1.00 91.44 614 THR A N 1
ATOM 4835 C CA . THR A 1 614 ? 17.087 -3.616 -22.452 1.00 91.44 614 THR A CA 1
ATOM 4836 C C . THR A 1 614 ? 15.880 -4.445 -22.886 1.00 91.44 614 THR A C 1
ATOM 4838 O O . THR A 1 614 ? 14.742 -3.980 -22.803 1.00 91.44 614 THR A O 1
ATOM 4841 N N . LEU A 1 615 ? 16.116 -5.685 -23.319 1.00 92.62 615 LEU A N 1
ATOM 4842 C CA . LEU A 1 615 ? 15.066 -6.619 -23.711 1.00 92.62 615 LEU A CA 1
ATOM 4843 C C . LEU A 1 615 ? 14.153 -6.948 -22.530 1.00 92.62 615 LEU A C 1
ATOM 4845 O O . LEU A 1 615 ? 12.938 -6.915 -22.696 1.00 92.62 615 LEU A O 1
ATOM 4849 N N . LEU A 1 616 ? 14.708 -7.184 -21.338 1.00 91.06 616 LEU A N 1
ATOM 4850 C CA . LEU A 1 616 ? 13.925 -7.414 -20.123 1.00 91.06 616 LEU A CA 1
ATOM 4851 C C . LEU A 1 616 ? 12.994 -6.231 -19.815 1.00 91.06 616 LEU A C 1
ATOM 4853 O O . LEU A 1 616 ? 11.797 -6.438 -19.625 1.00 91.06 616 LEU A O 1
ATOM 4857 N N . LYS A 1 617 ? 13.504 -4.989 -19.850 1.00 90.44 617 LYS A N 1
ATOM 4858 C CA . LYS A 1 617 ? 12.680 -3.782 -19.636 1.00 90.44 617 LYS A CA 1
ATOM 4859 C C . LYS A 1 617 ? 11.601 -3.616 -20.704 1.00 90.44 617 LYS A C 1
ATOM 4861 O O . LYS A 1 617 ? 10.468 -3.256 -20.394 1.00 90.44 617 LYS A O 1
ATOM 4866 N N . SER A 1 618 ? 11.919 -3.931 -21.957 1.00 91.56 618 SER A N 1
ATOM 4867 C CA . SER A 1 618 ? 10.942 -3.909 -23.047 1.00 91.56 618 SER A CA 1
ATOM 4868 C C . SER A 1 618 ? 9.833 -4.951 -22.843 1.00 91.56 618 SER A C 1
ATOM 4870 O O . SER A 1 618 ? 8.656 -4.632 -23.012 1.00 91.56 618 SER A O 1
ATOM 4872 N N . LYS A 1 619 ? 10.178 -6.171 -22.402 1.00 92.69 619 LYS A N 1
ATOM 4873 C CA . LYS A 1 619 ? 9.195 -7.206 -22.046 1.00 92.69 619 LYS A CA 1
ATOM 4874 C C . LYS A 1 619 ? 8.312 -6.767 -20.874 1.00 92.69 619 LYS A C 1
ATOM 4876 O O . LYS A 1 619 ? 7.095 -6.873 -20.994 1.00 92.69 619 LYS A O 1
ATOM 4881 N N . GLN A 1 620 ? 8.896 -6.210 -19.805 1.00 91.94 620 GLN A N 1
ATOM 4882 C CA . GLN A 1 620 ? 8.149 -5.628 -18.677 1.00 91.94 620 GLN A CA 1
ATOM 4883 C C . GLN A 1 620 ? 7.134 -4.585 -19.165 1.00 91.94 620 GLN A C 1
ATOM 4885 O O . GLN A 1 620 ? 5.951 -4.682 -18.854 1.00 91.94 620 GLN A O 1
ATOM 4890 N N . ALA A 1 621 ? 7.553 -3.646 -20.019 1.00 92.56 621 ALA A N 1
ATOM 4891 C CA . ALA A 1 621 ? 6.650 -2.645 -20.583 1.00 92.56 621 ALA A CA 1
ATOM 4892 C C . ALA A 1 621 ? 5.497 -3.270 -21.391 1.00 92.56 621 ALA A C 1
ATOM 4894 O O . ALA A 1 621 ? 4.346 -2.866 -21.233 1.00 92.56 621 ALA A O 1
ATOM 4895 N N . VAL A 1 622 ? 5.787 -4.261 -22.246 1.00 94.19 622 VAL A N 1
ATOM 4896 C CA . VAL A 1 622 ? 4.769 -4.954 -23.056 1.00 94.19 622 VAL A CA 1
ATOM 4897 C C . VAL A 1 622 ? 3.732 -5.634 -22.167 1.00 94.19 622 VAL A C 1
ATOM 4899 O O . VAL A 1 622 ? 2.541 -5.396 -22.361 1.00 94.19 622 VAL A O 1
ATOM 4902 N N . VAL A 1 623 ? 4.166 -6.449 -21.202 1.00 93.88 623 VAL A N 1
ATOM 4903 C CA . VAL A 1 623 ? 3.249 -7.210 -20.341 1.00 93.88 623 VAL A CA 1
ATOM 4904 C C . VAL A 1 623 ? 2.420 -6.261 -19.469 1.00 93.88 623 VAL A C 1
ATOM 4906 O O . VAL A 1 623 ? 1.204 -6.421 -19.397 1.00 93.88 623 VAL A O 1
ATOM 4909 N N . SER A 1 624 ? 3.019 -5.210 -18.899 1.00 94.56 624 SER A N 1
ATOM 4910 C CA . SER A 1 624 ? 2.284 -4.238 -18.077 1.00 94.56 624 SER A CA 1
ATOM 4911 C C . SER A 1 624 ? 1.282 -3.409 -18.900 1.00 94.56 624 SER A C 1
ATOM 4913 O O . SER A 1 624 ? 0.163 -3.178 -18.440 1.00 94.56 624 SER A O 1
ATOM 4915 N N . PHE A 1 625 ? 1.591 -3.034 -20.152 1.00 95.69 625 PHE A N 1
ATOM 4916 C CA . PHE A 1 625 ? 0.594 -2.417 -21.045 1.00 95.69 625 PHE A CA 1
ATOM 4917 C C . PHE A 1 625 ? -0.532 -3.385 -21.435 1.00 95.69 625 PHE A C 1
ATOM 4919 O O . PHE A 1 625 ? -1.678 -2.955 -21.582 1.00 95.69 625 PHE A O 1
ATOM 4926 N N . GLU A 1 626 ? -0.241 -4.679 -21.606 1.00 94.69 626 GLU A N 1
ATOM 4927 C CA . GLU A 1 626 ? -1.277 -5.690 -21.845 1.00 94.69 626 GLU A CA 1
ATOM 4928 C C . GLU A 1 626 ? -2.199 -5.849 -20.633 1.00 94.69 626 GLU A C 1
ATOM 4930 O O . GLU A 1 626 ? -3.419 -5.873 -20.811 1.00 94.69 626 GLU A O 1
ATOM 4935 N N . SER A 1 627 ? -1.651 -5.885 -19.416 1.00 95.50 627 SER A N 1
ATOM 4936 C CA . SER A 1 627 ? -2.438 -5.888 -18.176 1.00 95.50 627 SER A CA 1
ATOM 4937 C C . SER A 1 627 ? -3.318 -4.644 -18.066 1.00 95.50 627 SER A C 1
ATOM 4939 O O . SER A 1 627 ? -4.517 -4.775 -17.830 1.00 95.50 627 SER A O 1
ATOM 4941 N N . ALA A 1 628 ? -2.776 -3.454 -18.356 1.00 96.69 628 ALA A N 1
ATOM 4942 C CA . ALA A 1 628 ? -3.552 -2.212 -18.386 1.00 96.69 628 ALA A CA 1
ATOM 4943 C C . ALA A 1 628 ? -4.723 -2.283 -19.380 1.00 96.69 628 ALA A C 1
ATOM 4945 O O . ALA A 1 628 ? -5.848 -1.913 -19.051 1.00 96.69 628 ALA A O 1
ATOM 4946 N N . ALA A 1 629 ? -4.479 -2.786 -20.595 1.00 95.81 629 ALA A N 1
ATOM 4947 C CA . ALA A 1 629 ? -5.508 -2.904 -21.624 1.00 95.81 629 ALA A CA 1
ATOM 4948 C C . ALA A 1 629 ? -6.603 -3.910 -21.243 1.00 95.81 629 ALA A C 1
ATOM 4950 O O . ALA A 1 629 ? -7.780 -3.654 -21.500 1.00 95.81 629 ALA A O 1
ATOM 4951 N N . ASN A 1 630 ? -6.228 -5.042 -20.640 1.00 95.38 630 ASN A N 1
ATOM 4952 C CA . ASN A 1 630 ? -7.170 -6.066 -20.191 1.00 95.38 630 ASN A CA 1
ATOM 4953 C C . ASN A 1 630 ? -8.045 -5.553 -19.044 1.00 95.38 630 ASN A C 1
ATOM 4955 O O . ASN A 1 630 ? -9.265 -5.717 -19.089 1.00 95.38 630 ASN A O 1
ATOM 4959 N N . GLU A 1 631 ? -7.434 -4.889 -18.061 1.00 95.81 631 GLU A N 1
ATOM 4960 C CA . GLU A 1 631 ? -8.144 -4.331 -16.913 1.00 95.81 631 GLU A CA 1
ATOM 4961 C C . GLU A 1 631 ? -9.121 -3.237 -17.357 1.00 95.81 631 GLU A C 1
ATOM 4963 O O . GLU A 1 631 ? -10.305 -3.274 -17.021 1.00 95.81 631 GLU A O 1
ATOM 4968 N N . LEU A 1 632 ? -8.673 -2.334 -18.232 1.00 95.25 632 LEU A N 1
ATOM 4969 C CA . LEU A 1 632 ? -9.505 -1.275 -18.797 1.00 95.25 632 LEU A CA 1
ATOM 4970 C C . LEU A 1 632 ? -10.661 -1.825 -19.647 1.00 95.25 632 LEU A C 1
ATOM 4972 O O . LEU A 1 632 ? -11.786 -1.329 -19.582 1.00 95.25 632 LEU A O 1
ATOM 4976 N N . ALA A 1 633 ? -10.415 -2.884 -20.423 1.00 95.25 633 ALA A N 1
ATOM 4977 C CA . ALA A 1 633 ? -11.453 -3.545 -21.209 1.00 95.25 633 ALA A CA 1
ATOM 4978 C C . ALA A 1 633 ? -12.530 -4.209 -20.336 1.00 95.25 633 ALA A C 1
ATOM 4980 O O . ALA A 1 633 ? -13.657 -4.374 -20.808 1.00 95.25 633 ALA A O 1
ATOM 4981 N N . SER A 1 634 ? -12.205 -4.554 -19.085 1.00 95.75 634 SER A N 1
ATOM 4982 C CA . SER A 1 634 ? -13.112 -5.219 -18.145 1.00 95.75 634 SER A CA 1
ATOM 4983 C C . SER A 1 634 ? -14.169 -4.295 -17.518 1.00 95.75 634 SER A C 1
ATOM 4985 O O . SER A 1 634 ? -15.107 -4.793 -16.891 1.00 95.75 634 SER A O 1
ATOM 4987 N N . VAL A 1 635 ? -14.064 -2.972 -17.701 1.00 96.19 635 VAL A N 1
ATOM 4988 C CA . VAL A 1 635 ? -15.080 -1.975 -17.300 1.00 96.19 635 VAL A CA 1
ATOM 4989 C C . VAL A 1 635 ? -16.407 -2.262 -18.015 1.00 96.19 635 VAL A C 1
ATOM 4991 O O . VAL A 1 635 ? -16.419 -2.424 -19.235 1.00 96.19 635 VAL A O 1
ATOM 4994 N N . LYS A 1 636 ? -17.538 -2.331 -17.308 1.00 94.50 636 LYS A N 1
ATOM 4995 C CA . LYS A 1 636 ? -18.820 -2.808 -17.871 1.00 94.50 636 LYS A CA 1
ATOM 4996 C C . LYS A 1 636 ? -19.830 -1.702 -18.172 1.00 94.50 636 LYS A C 1
ATOM 4998 O O . LYS A 1 636 ? -20.515 -1.779 -19.188 1.00 94.50 636 LYS A O 1
ATOM 5003 N N . LEU A 1 637 ? -19.945 -0.702 -17.309 1.00 94.25 637 LEU A N 1
ATOM 5004 C CA . LEU A 1 637 ? -20.953 0.346 -17.371 1.00 94.25 637 LEU A CA 1
ATOM 5005 C C . LEU A 1 637 ? -20.685 1.310 -18.519 1.00 94.25 637 LEU A C 1
ATOM 5007 O O . LEU A 1 637 ? -19.682 2.023 -18.552 1.00 94.25 637 LEU A O 1
ATOM 5011 N N . GLU A 1 638 ? -21.644 1.388 -19.437 1.00 93.94 638 GLU A N 1
ATOM 5012 C CA . GLU A 1 638 ? -21.529 2.193 -20.652 1.00 93.94 638 GLU A CA 1
ATOM 5013 C C . GLU A 1 638 ? -21.332 3.691 -20.361 1.00 93.94 638 GLU A C 1
ATOM 5015 O O . GLU A 1 638 ? -20.552 4.357 -21.037 1.00 93.94 638 GLU A O 1
ATOM 5020 N N . SER A 1 639 ? -21.965 4.224 -19.310 1.00 93.25 639 SER A N 1
ATOM 5021 C CA . SER A 1 639 ? -21.790 5.621 -18.886 1.00 93.25 639 SER A CA 1
ATOM 5022 C C . SER A 1 639 ? -20.338 5.935 -18.506 1.00 93.25 639 SER A C 1
ATOM 5024 O O . SER A 1 639 ? -19.800 6.968 -18.910 1.00 93.25 639 SER A O 1
ATOM 5026 N N . ILE A 1 640 ? -19.681 5.029 -17.778 1.00 92.69 640 ILE A N 1
ATOM 5027 C CA . ILE A 1 640 ? -18.273 5.146 -17.380 1.00 92.69 640 ILE A CA 1
ATOM 5028 C C . ILE A 1 640 ? -17.368 4.945 -18.592 1.00 92.69 640 ILE A C 1
ATOM 5030 O O . ILE A 1 640 ? -16.426 5.723 -18.780 1.00 92.69 640 ILE A O 1
ATOM 5034 N N . ARG A 1 641 ? -17.673 3.954 -19.442 1.00 95.38 641 ARG A N 1
ATOM 5035 C CA . ARG A 1 641 ? -16.921 3.687 -20.676 1.00 95.38 641 ARG A CA 1
ATOM 5036 C C . ARG A 1 641 ? -16.893 4.903 -21.595 1.00 95.38 641 ARG A C 1
ATOM 5038 O O . ARG A 1 641 ? -15.817 5.294 -22.046 1.00 95.38 641 ARG A O 1
ATOM 5045 N N . GLN A 1 642 ? -18.041 5.541 -21.813 1.00 93.69 642 GLN A N 1
ATOM 5046 C CA . GLN A 1 642 ? -18.159 6.738 -22.646 1.00 93.69 642 GLN A CA 1
ATOM 5047 C C . GLN A 1 642 ? -17.48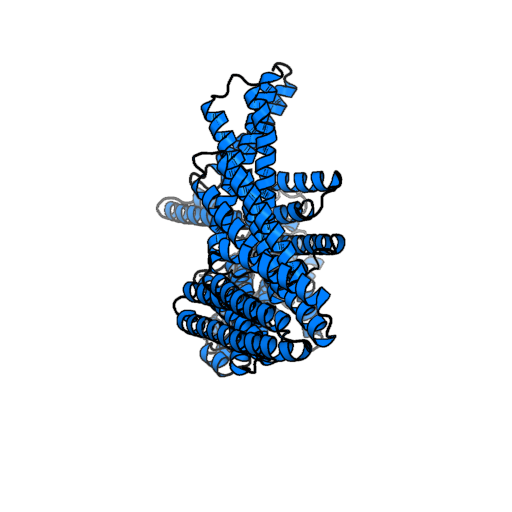2 7.953 -22.009 1.00 93.69 642 GLN A C 1
ATOM 5049 O O . GLN A 1 642 ? -16.675 8.609 -22.667 1.00 93.69 642 GLN A O 1
ATOM 5054 N N . LYS A 1 643 ? -17.750 8.231 -20.723 1.00 94.62 643 LYS A N 1
ATOM 5055 C CA . LYS A 1 643 ? -17.180 9.388 -20.005 1.00 94.62 643 LYS A CA 1
ATOM 5056 C C . LYS A 1 643 ? -15.650 9.369 -19.990 1.00 94.62 643 LYS A C 1
ATOM 5058 O O . LYS A 1 643 ? -15.033 10.426 -20.076 1.00 94.62 643 LYS A O 1
ATOM 5063 N N . ASN A 1 644 ? -15.054 8.182 -19.904 1.00 92.06 644 ASN A N 1
ATOM 5064 C CA . ASN A 1 644 ? -13.604 8.006 -19.841 1.00 92.06 644 ASN A CA 1
ATOM 5065 C C . ASN A 1 644 ? -12.982 7.575 -21.178 1.00 92.06 644 ASN A C 1
ATOM 5067 O O . ASN A 1 644 ? -11.788 7.304 -21.223 1.00 92.06 644 ASN A O 1
ATOM 5071 N N . ASN A 1 645 ? -13.744 7.511 -22.277 1.00 93.62 645 ASN A N 1
ATOM 5072 C CA . ASN A 1 645 ? -13.254 7.050 -23.584 1.00 93.62 645 ASN A CA 1
ATOM 5073 C C . ASN A 1 645 ? -12.523 5.686 -23.516 1.00 93.62 645 ASN A C 1
ATOM 5075 O O . ASN A 1 645 ? -11.455 5.497 -24.104 1.00 93.62 645 ASN A O 1
ATOM 5079 N N . VAL A 1 646 ? -13.088 4.729 -22.775 1.00 94.88 646 VAL A N 1
ATOM 5080 C CA . VAL A 1 646 ? -12.476 3.416 -22.506 1.00 94.88 646 VAL A CA 1
ATOM 5081 C C . VAL A 1 646 ? -12.133 2.680 -23.802 1.00 94.88 646 VAL A C 1
ATOM 5083 O O . VAL A 1 646 ? -11.014 2.200 -23.952 1.00 94.88 646 VAL A O 1
ATOM 5086 N N . ASP A 1 647 ? -13.042 2.639 -24.780 1.00 93.25 647 ASP A N 1
ATOM 5087 C CA . ASP A 1 647 ? -12.803 1.943 -26.054 1.00 93.25 647 ASP A CA 1
ATOM 5088 C C . ASP A 1 647 ? -11.648 2.544 -26.864 1.00 93.25 647 ASP A C 1
ATOM 5090 O O . ASP A 1 647 ? -10.861 1.812 -27.474 1.00 93.25 647 ASP A O 1
ATOM 5094 N N . GLY A 1 648 ? -11.534 3.875 -26.865 1.00 92.00 648 GLY A N 1
ATOM 5095 C CA . GLY A 1 648 ? -10.423 4.577 -27.498 1.00 92.00 648 GLY A CA 1
ATOM 5096 C C . GLY A 1 648 ? -9.101 4.257 -26.806 1.00 92.00 648 GLY A C 1
ATOM 5097 O O . GLY A 1 648 ? -8.137 3.883 -27.473 1.00 92.00 648 GLY A O 1
ATOM 5098 N N . GLN A 1 649 ? -9.080 4.319 -25.474 1.00 94.00 649 GLN A N 1
ATOM 5099 C CA . GLN A 1 649 ? -7.894 4.024 -24.670 1.00 94.00 649 GLN A CA 1
ATOM 5100 C C . GLN A 1 649 ? -7.446 2.557 -24.781 1.00 94.00 649 GLN A C 1
ATOM 5102 O O . GLN A 1 649 ? -6.255 2.300 -24.942 1.00 94.00 649 GLN A O 1
ATOM 5107 N N . VAL A 1 650 ? -8.365 1.583 -24.782 1.00 94.50 650 VAL A N 1
ATOM 5108 C CA . VAL A 1 650 ? -8.029 0.157 -24.979 1.00 94.50 650 VAL A CA 1
ATOM 5109 C C . VAL A 1 650 ? -7.359 -0.052 -26.335 1.00 94.50 650 VAL A C 1
ATOM 5111 O O . VAL A 1 650 ? -6.314 -0.697 -26.416 1.00 94.50 650 VAL A O 1
ATOM 5114 N N . LYS A 1 651 ? -7.916 0.517 -27.411 1.00 93.06 651 LYS A N 1
ATOM 5115 C CA . LYS A 1 651 ? -7.303 0.436 -28.746 1.00 93.06 651 LYS A CA 1
ATOM 5116 C C . LYS A 1 651 ? -5.954 1.148 -28.795 1.00 93.06 651 LYS A C 1
ATOM 5118 O O . LYS A 1 651 ? -5.015 0.621 -29.387 1.00 93.06 651 LYS A O 1
ATOM 5123 N N . GLN A 1 652 ? -5.830 2.306 -28.151 1.00 93.06 652 GLN A N 1
ATOM 5124 C CA . GLN A 1 652 ? -4.562 3.023 -28.042 1.00 93.06 652 GLN A CA 1
ATOM 5125 C C . GLN A 1 652 ? -3.500 2.156 -27.355 1.00 93.06 652 GLN A C 1
ATOM 5127 O O . GLN A 1 652 ? -2.415 1.981 -27.907 1.00 93.06 652 GLN A O 1
ATOM 5132 N N . LEU A 1 653 ? -3.825 1.541 -26.214 1.00 94.12 653 LEU A N 1
ATOM 5133 C CA . LEU A 1 653 ? -2.934 0.624 -25.500 1.00 94.12 653 LEU A CA 1
ATOM 5134 C C . LEU A 1 653 ? -2.576 -0.599 -26.350 1.00 94.12 653 LEU A C 1
ATOM 5136 O O . LEU A 1 653 ? -1.409 -0.968 -26.409 1.00 94.12 653 LEU A O 1
ATOM 5140 N N . GLN A 1 654 ? -3.522 -1.183 -27.090 1.00 92.12 654 GLN A N 1
ATOM 5141 C CA . GLN A 1 654 ? -3.230 -2.270 -28.036 1.00 92.12 654 GLN A CA 1
ATOM 5142 C C . GLN A 1 654 ? -2.247 -1.837 -29.138 1.00 92.12 654 GLN A C 1
ATOM 5144 O O . GLN A 1 654 ? -1.346 -2.599 -29.496 1.00 92.12 654 GLN A O 1
ATOM 5149 N N . GLY A 1 655 ? -2.383 -0.614 -29.660 1.00 93.00 655 GLY A N 1
ATOM 5150 C CA . GLY A 1 655 ? -1.422 -0.022 -30.594 1.00 93.00 655 GLY A CA 1
ATOM 5151 C C . GLY A 1 655 ? -0.038 0.154 -29.961 1.00 93.00 655 GLY A C 1
ATOM 5152 O O . GLY A 1 655 ? 0.971 -0.215 -30.564 1.00 93.00 655 GLY A O 1
ATOM 5153 N N . VAL A 1 656 ? 0.013 0.641 -28.718 1.00 94.12 656 VAL A N 1
ATOM 5154 C CA . VAL A 1 656 ? 1.247 0.803 -27.931 1.00 94.12 656 VAL A CA 1
ATOM 5155 C C . VAL A 1 656 ? 1.928 -0.545 -27.669 1.00 94.12 656 VAL A C 1
ATOM 5157 O O . VAL A 1 656 ? 3.124 -0.667 -27.922 1.00 94.12 656 VAL A O 1
ATOM 5160 N N . VAL A 1 657 ? 1.188 -1.577 -27.257 1.00 94.50 657 VAL A N 1
ATOM 5161 C CA . VAL A 1 657 ? 1.698 -2.949 -27.068 1.00 94.50 657 VAL A CA 1
ATOM 5162 C C . VAL A 1 657 ? 2.365 -3.454 -28.345 1.00 94.50 657 VAL A C 1
ATOM 5164 O O . VAL A 1 657 ? 3.477 -3.976 -28.308 1.00 94.50 657 VAL A O 1
ATOM 5167 N N . MET A 1 658 ? 1.716 -3.272 -29.496 1.00 94.25 658 MET A N 1
ATOM 5168 C CA . MET A 1 658 ? 2.250 -3.736 -30.779 1.00 94.25 658 MET A CA 1
ATOM 5169 C C . MET A 1 658 ? 3.470 -2.920 -31.220 1.00 94.25 658 MET A C 1
ATOM 5171 O O . MET A 1 658 ? 4.435 -3.494 -31.721 1.00 94.25 658 MET A O 1
ATOM 5175 N N . LYS A 1 659 ? 3.496 -1.606 -30.955 1.00 94.44 659 LYS A N 1
ATOM 5176 C CA . LYS A 1 659 ? 4.704 -0.782 -31.124 1.00 94.44 659 LYS A CA 1
ATOM 5177 C C . LYS A 1 659 ? 5.860 -1.346 -30.288 1.00 94.44 659 LYS A C 1
ATOM 5179 O O . LYS A 1 659 ? 6.935 -1.565 -30.838 1.00 94.44 659 LYS A O 1
ATOM 5184 N N . PHE A 1 660 ? 5.649 -1.608 -28.997 1.00 93.06 660 PHE A N 1
ATOM 5185 C CA . PHE A 1 660 ? 6.711 -2.099 -28.113 1.00 93.06 660 PHE A CA 1
ATOM 5186 C C . PHE A 1 660 ? 7.142 -3.535 -28.423 1.00 93.06 660 PHE A C 1
ATOM 5188 O O . PHE A 1 660 ? 8.326 -3.828 -28.330 1.00 93.06 660 PHE A O 1
ATOM 5195 N N . ARG A 1 661 ? 6.246 -4.406 -28.905 1.00 94.81 661 ARG A N 1
ATOM 5196 C CA . ARG A 1 661 ? 6.636 -5.711 -29.477 1.00 94.81 661 ARG A CA 1
ATOM 5197 C C . ARG A 1 661 ? 7.539 -5.562 -30.699 1.00 94.81 661 ARG A C 1
ATOM 5199 O O . ARG A 1 661 ? 8.492 -6.321 -30.854 1.00 94.81 661 ARG A O 1
ATOM 5206 N N . GLY A 1 662 ? 7.262 -4.574 -31.550 1.00 94.06 662 GLY A N 1
ATOM 5207 C CA . GLY A 1 662 ? 8.158 -4.200 -32.641 1.00 94.06 662 GLY A CA 1
ATOM 5208 C C . GLY A 1 662 ? 9.517 -3.717 -32.129 1.00 94.06 662 GLY A C 1
ATOM 5209 O O . GLY A 1 662 ? 10.546 -4.187 -32.607 1.00 94.06 662 GLY A O 1
ATOM 5210 N N . ASP A 1 663 ? 9.533 -2.833 -31.124 1.00 93.38 663 ASP A N 1
ATOM 5211 C CA . ASP A 1 663 ? 10.770 -2.337 -30.504 1.00 93.38 663 ASP A CA 1
ATOM 5212 C C . ASP A 1 663 ? 11.587 -3.474 -29.858 1.00 93.38 663 ASP A C 1
ATOM 5214 O O . ASP A 1 663 ? 12.792 -3.542 -30.086 1.00 93.38 663 ASP A O 1
ATOM 5218 N N . LEU A 1 664 ? 10.945 -4.418 -29.163 1.00 93.88 664 LEU A N 1
ATOM 5219 C CA . LEU A 1 664 ? 11.577 -5.616 -28.602 1.00 93.88 664 LEU A CA 1
ATOM 5220 C C . LEU A 1 664 ? 12.303 -6.423 -29.688 1.00 93.88 664 LEU A C 1
ATOM 5222 O O . LEU A 1 664 ? 13.516 -6.615 -29.613 1.00 93.88 664 LEU A O 1
ATOM 5226 N N . LEU A 1 665 ? 11.583 -6.837 -30.735 1.00 95.44 665 LEU A N 1
ATOM 5227 C CA . LEU A 1 665 ? 12.143 -7.618 -31.846 1.00 95.44 665 LEU A CA 1
ATOM 5228 C C . LEU A 1 665 ? 13.248 -6.861 -32.589 1.00 95.44 665 LEU A C 1
ATOM 5230 O O . LEU A 1 665 ? 14.222 -7.461 -33.045 1.00 95.44 665 LEU A O 1
ATOM 5234 N N . ARG A 1 666 ? 13.128 -5.535 -32.693 1.00 95.50 666 ARG A N 1
ATOM 5235 C CA . ARG A 1 666 ? 14.157 -4.683 -33.291 1.00 95.50 666 ARG A CA 1
ATOM 5236 C C . ARG A 1 666 ? 15.447 -4.696 -32.470 1.00 95.50 666 ARG A C 1
ATOM 5238 O O . ARG A 1 666 ? 16.515 -4.864 -33.057 1.00 95.50 666 ARG A O 1
ATOM 5245 N N . ILE A 1 667 ? 15.365 -4.600 -31.141 1.00 95.62 667 ILE A N 1
ATOM 5246 C CA . ILE A 1 667 ? 16.534 -4.702 -30.249 1.00 95.62 667 ILE A CA 1
ATOM 5247 C C . ILE A 1 667 ? 17.118 -6.120 -30.241 1.00 95.62 667 ILE A C 1
ATOM 5249 O O . ILE A 1 667 ? 18.340 -6.275 -30.238 1.00 95.62 667 ILE A O 1
ATOM 5253 N N . GLU A 1 668 ? 16.294 -7.168 -30.324 1.00 95.25 668 GLU A N 1
ATOM 5254 C CA . GLU A 1 668 ? 16.817 -8.531 -30.489 1.00 95.25 668 GLU A CA 1
ATOM 5255 C C . GLU A 1 668 ? 17.566 -8.692 -31.819 1.00 95.25 668 GLU A C 1
ATOM 5257 O O . GLU A 1 668 ? 18.635 -9.310 -31.873 1.00 95.25 668 GLU A O 1
ATOM 5262 N N . GLY A 1 669 ? 17.024 -8.098 -32.885 1.00 95.50 669 GLY A N 1
ATOM 5263 C CA . GLY A 1 669 ? 17.674 -8.008 -34.186 1.00 95.50 669 GLY A CA 1
ATOM 5264 C C . GLY A 1 669 ? 19.005 -7.266 -34.102 1.00 95.50 669 GLY A C 1
ATOM 5265 O O . GLY A 1 669 ? 19.995 -7.731 -34.664 1.00 95.50 669 GLY A O 1
ATOM 5266 N N . ALA A 1 670 ? 19.061 -6.171 -33.339 1.00 95.69 670 ALA A N 1
ATOM 5267 C CA . ALA A 1 670 ? 20.279 -5.404 -33.086 1.00 95.69 670 ALA A CA 1
ATOM 5268 C C . ALA A 1 670 ? 21.349 -6.219 -32.342 1.00 95.69 670 ALA A C 1
ATOM 5270 O O . ALA A 1 670 ? 22.514 -6.205 -32.744 1.00 95.69 670 ALA A O 1
ATOM 5271 N N . LYS A 1 671 ? 20.950 -7.002 -31.329 1.00 96.50 671 LYS A N 1
ATOM 5272 C CA . LYS A 1 671 ? 21.836 -7.940 -30.617 1.00 96.50 671 LYS A CA 1
ATOM 5273 C C . LYS A 1 671 ? 22.416 -8.983 -31.572 1.00 96.50 671 LYS A C 1
ATOM 5275 O O . LYS A 1 671 ? 23.623 -9.221 -31.588 1.00 96.50 671 LYS A O 1
ATOM 5280 N N . SER A 1 672 ? 21.561 -9.611 -32.378 1.00 96.38 672 SER A N 1
ATOM 5281 C CA . SER A 1 672 ? 21.980 -10.615 -33.362 1.00 96.38 672 SER A CA 1
ATOM 5282 C C . SER A 1 672 ? 22.909 -10.017 -34.424 1.00 96.38 672 SER A C 1
ATOM 5284 O O . SER A 1 672 ? 23.877 -10.658 -34.822 1.00 96.38 672 SER A O 1
ATOM 5286 N N . ASP A 1 673 ? 22.646 -8.787 -34.860 1.00 96.12 673 ASP A N 1
ATOM 5287 C CA . ASP A 1 673 ? 23.477 -8.058 -35.816 1.00 96.12 673 ASP A CA 1
ATOM 5288 C C . ASP A 1 673 ? 24.864 -7.720 -35.249 1.00 96.12 673 ASP A C 1
ATOM 5290 O O . ASP A 1 673 ? 25.870 -7.941 -35.919 1.00 96.12 673 ASP A O 1
ATOM 5294 N N . PHE A 1 674 ? 24.934 -7.272 -33.993 1.00 95.25 674 PHE A N 1
ATOM 5295 C CA . PHE A 1 674 ? 26.200 -7.065 -33.288 1.00 95.25 674 PHE A CA 1
ATOM 5296 C C . PHE A 1 674 ? 27.022 -8.356 -33.190 1.00 95.25 674 PHE A C 1
ATOM 5298 O O . PHE A 1 674 ? 28.193 -8.363 -33.564 1.00 95.25 674 PHE A O 1
ATOM 5305 N N . LEU A 1 675 ? 26.411 -9.465 -32.752 1.00 94.62 675 LEU A N 1
ATOM 5306 C CA . LEU A 1 675 ? 27.102 -10.756 -32.658 1.00 94.62 675 LEU A CA 1
ATOM 5307 C C . LEU A 1 675 ? 27.641 -11.205 -34.018 1.00 94.62 675 LEU A C 1
ATOM 5309 O O . LEU A 1 675 ? 28.739 -11.749 -34.101 1.00 94.62 675 LEU A O 1
ATOM 5313 N N . ALA A 1 676 ? 26.896 -10.958 -35.097 1.00 94.06 676 ALA A N 1
ATOM 5314 C CA . ALA A 1 676 ? 27.373 -11.236 -36.443 1.00 94.06 676 ALA A CA 1
ATOM 5315 C C . ALA A 1 676 ? 28.619 -10.415 -36.809 1.00 94.06 676 ALA A C 1
ATOM 5317 O O . ALA A 1 676 ? 29.582 -10.987 -37.317 1.00 94.06 676 ALA A O 1
ATOM 5318 N N . GLU A 1 677 ? 28.624 -9.108 -36.536 1.00 93.00 677 GLU A N 1
ATOM 5319 C CA . GLU A 1 677 ? 29.775 -8.236 -36.806 1.00 93.00 677 GLU A CA 1
ATOM 5320 C C . GLU A 1 677 ? 30.997 -8.603 -35.959 1.00 93.00 677 GLU A C 1
ATOM 5322 O O . GLU A 1 677 ? 32.105 -8.697 -36.490 1.00 93.00 677 GLU A O 1
ATOM 5327 N N . TYR A 1 678 ? 30.795 -8.871 -34.670 1.00 91.31 678 TYR A N 1
ATOM 5328 C CA . TYR A 1 678 ? 31.852 -9.273 -33.746 1.00 91.31 678 TYR A CA 1
ATOM 5329 C C . TYR A 1 678 ? 32.512 -10.592 -34.181 1.00 91.31 678 TYR A C 1
ATOM 5331 O O . TYR A 1 678 ? 33.729 -10.669 -34.352 1.00 91.31 678 TYR A O 1
ATOM 5339 N N . LEU A 1 679 ? 31.704 -11.622 -34.458 1.00 91.06 679 LEU A N 1
ATOM 5340 C CA . LEU A 1 679 ? 32.187 -12.929 -34.916 1.00 91.06 679 LEU A CA 1
ATOM 5341 C C . LEU A 1 679 ? 32.852 -12.851 -36.291 1.00 91.06 679 LEU A C 1
ATOM 5343 O O . LEU A 1 679 ? 33.815 -13.569 -36.551 1.00 91.06 679 LEU A O 1
ATOM 5347 N N . TYR A 1 680 ? 32.360 -11.977 -37.172 1.00 91.38 680 TYR A N 1
ATOM 5348 C CA . TYR A 1 680 ? 32.995 -11.729 -38.460 1.00 91.38 680 TYR A CA 1
ATOM 5349 C C . TYR A 1 680 ? 34.405 -11.151 -38.291 1.00 91.38 680 TYR A C 1
ATOM 5351 O O . TYR A 1 680 ? 35.337 -11.656 -38.916 1.00 91.38 680 TYR A O 1
ATOM 5359 N N . ARG A 1 681 ? 34.572 -10.145 -37.421 1.00 89.00 681 ARG A N 1
ATOM 5360 C CA . ARG A 1 681 ? 35.877 -9.529 -37.125 1.00 89.00 681 ARG A CA 1
ATOM 5361 C C . ARG A 1 681 ? 36.852 -10.504 -36.453 1.00 89.00 681 ARG A C 1
ATOM 5363 O O . ARG A 1 681 ? 38.037 -10.444 -36.746 1.00 89.00 681 ARG A O 1
ATOM 5370 N N . LYS A 1 682 ? 36.356 -11.474 -35.672 1.00 87.12 682 LYS A N 1
ATOM 5371 C CA . LYS A 1 682 ? 37.143 -12.620 -35.163 1.00 87.12 682 LYS A CA 1
ATOM 5372 C C . LYS A 1 682 ? 37.432 -13.719 -36.207 1.00 87.12 682 LYS A C 1
ATOM 5374 O O . LYS A 1 682 ? 38.054 -14.726 -35.886 1.00 87.12 682 LYS A O 1
ATOM 5379 N N . GLY A 1 683 ? 36.965 -13.577 -37.450 1.00 87.00 683 GLY A N 1
ATOM 5380 C CA . GLY A 1 683 ? 37.187 -14.545 -38.533 1.00 87.00 683 GLY A CA 1
ATOM 5381 C C . GLY A 1 683 ? 36.195 -15.718 -38.585 1.00 87.00 683 GLY A C 1
ATOM 5382 O O . GLY A 1 683 ? 36.273 -16.559 -39.483 1.00 87.00 683 GLY A O 1
ATOM 5383 N N . GLU A 1 684 ? 35.196 -15.774 -37.700 1.00 90.19 684 GLU A N 1
ATOM 5384 C CA . GLU A 1 684 ? 34.208 -16.858 -37.616 1.00 90.19 684 GLU A CA 1
ATOM 5385 C C . GLU A 1 684 ? 33.023 -16.672 -38.596 1.00 90.19 684 GLU A C 1
ATOM 5387 O O . GLU A 1 684 ? 31.845 -16.642 -38.216 1.00 90.19 684 GLU A O 1
ATOM 5392 N N . LYS A 1 685 ? 33.318 -16.585 -39.901 1.00 90.75 685 LYS A N 1
ATOM 5393 C CA . LYS A 1 685 ? 32.348 -16.234 -40.967 1.00 90.75 685 LYS A CA 1
ATOM 5394 C C . LYS A 1 685 ? 31.066 -17.084 -40.979 1.00 90.75 685 LYS A C 1
ATOM 5396 O O . LYS A 1 685 ? 29.977 -16.567 -41.236 1.00 90.75 685 LYS A O 1
ATOM 5401 N N . ALA A 1 686 ? 31.162 -18.384 -40.685 1.00 89.06 686 ALA A N 1
ATOM 5402 C CA . ALA A 1 686 ? 30.007 -19.288 -40.682 1.00 89.06 686 ALA A CA 1
ATOM 5403 C C . ALA A 1 686 ? 29.003 -18.966 -39.558 1.00 89.06 686 ALA A C 1
ATOM 5405 O O . ALA A 1 686 ? 27.790 -18.953 -39.793 1.00 89.06 686 ALA A O 1
ATOM 5406 N N . LYS A 1 687 ? 29.498 -18.663 -38.351 1.00 92.19 687 LYS A N 1
ATOM 5407 C CA . LYS A 1 687 ? 28.651 -18.264 -37.219 1.00 92.19 687 LYS A CA 1
ATOM 5408 C C . LYS A 1 687 ? 28.095 -16.855 -37.438 1.00 92.19 687 LYS A C 1
ATOM 5410 O O . LYS A 1 687 ? 26.894 -16.658 -37.250 1.00 92.19 687 LYS A O 1
ATOM 5415 N N . ALA A 1 688 ? 28.902 -15.927 -37.960 1.00 91.94 688 ALA A N 1
ATOM 5416 C CA . ALA A 1 688 ? 28.441 -14.590 -38.343 1.00 91.94 688 ALA A CA 1
ATOM 5417 C C . ALA A 1 688 ? 27.247 -14.639 -39.318 1.00 91.94 688 ALA A C 1
ATOM 5419 O O . ALA A 1 688 ? 26.228 -13.979 -39.108 1.00 91.94 688 ALA A O 1
ATOM 5420 N N . ARG A 1 689 ? 27.297 -15.513 -40.334 1.00 93.44 689 ARG A N 1
ATOM 5421 C CA . ARG A 1 689 ? 26.190 -15.710 -41.290 1.00 93.44 689 ARG A CA 1
ATOM 5422 C C . ARG A 1 689 ? 24.894 -16.195 -40.626 1.00 93.44 689 ARG A C 1
ATOM 5424 O O . ARG A 1 689 ? 23.809 -15.778 -41.039 1.00 93.44 689 ARG A O 1
ATOM 5431 N N . LYS A 1 690 ? 24.985 -17.070 -39.616 1.00 94.38 690 LYS A N 1
ATOM 5432 C CA . LYS A 1 690 ? 23.822 -17.538 -38.838 1.00 94.38 690 LYS A CA 1
ATOM 5433 C C . LYS A 1 690 ? 23.182 -16.375 -38.074 1.00 94.38 690 LYS A C 1
ATOM 5435 O O . LYS A 1 690 ? 21.963 -16.218 -38.124 1.00 94.38 690 LYS A O 1
ATOM 5440 N N . HIS A 1 691 ? 24.000 -15.543 -37.435 1.00 95.56 691 HIS A N 1
ATOM 5441 C CA . HIS A 1 691 ? 23.545 -14.379 -36.678 1.00 95.56 691 HIS A CA 1
ATOM 5442 C C . HIS A 1 691 ? 22.932 -13.285 -37.569 1.00 95.56 691 HIS A C 1
ATOM 5444 O O . HIS A 1 691 ? 21.847 -12.807 -37.247 1.00 95.56 691 HIS A O 1
ATOM 5450 N N . TYR A 1 692 ? 23.501 -12.991 -38.747 1.00 96.19 692 TYR A N 1
ATOM 5451 C CA . TYR A 1 692 ? 22.860 -12.086 -39.716 1.00 96.19 692 TYR A CA 1
ATOM 5452 C C . TYR A 1 692 ? 21.512 -12.621 -40.221 1.00 96.19 692 TYR A C 1
ATOM 5454 O O . TYR A 1 692 ? 20.586 -11.846 -40.451 1.00 96.19 692 TYR A O 1
ATOM 5462 N N . SER A 1 693 ? 21.362 -13.944 -40.378 1.00 94.62 693 SER A N 1
ATOM 5463 C CA . SER A 1 693 ? 20.054 -14.525 -40.709 1.00 94.62 693 SER A CA 1
ATOM 5464 C C . SER A 1 693 ? 19.033 -14.247 -39.613 1.00 94.62 693 SER A C 1
ATOM 5466 O O . SER A 1 693 ? 17.962 -13.733 -39.913 1.00 94.62 693 SER A O 1
ATOM 5468 N N . LYS A 1 694 ? 19.395 -14.534 -38.356 1.00 95.38 694 LYS A N 1
ATOM 5469 C CA . LYS A 1 694 ? 18.521 -14.317 -37.201 1.00 95.38 694 LYS A CA 1
ATOM 5470 C C . LYS A 1 694 ? 18.126 -12.842 -37.066 1.00 95.38 694 LYS A C 1
ATOM 5472 O O . LYS A 1 694 ? 16.947 -12.548 -36.909 1.00 95.38 694 LYS A O 1
ATOM 5477 N N . ALA A 1 695 ? 19.090 -11.932 -37.212 1.00 96.00 695 ALA A N 1
ATOM 5478 C CA . ALA A 1 695 ? 18.851 -10.494 -37.172 1.00 96.00 695 ALA A CA 1
ATOM 5479 C C . ALA A 1 695 ? 17.851 -10.037 -38.248 1.00 96.00 695 ALA A C 1
ATOM 5481 O O . ALA A 1 695 ? 16.926 -9.286 -37.955 1.00 96.00 695 ALA A O 1
ATOM 5482 N N . SER A 1 696 ? 17.999 -10.515 -39.490 1.00 95.81 696 SER A N 1
ATOM 5483 C CA . SER A 1 696 ? 17.081 -10.165 -40.583 1.00 95.81 696 SER A CA 1
ATOM 5484 C C . SER A 1 696 ? 15.658 -10.668 -40.327 1.00 95.81 696 SER A C 1
ATOM 5486 O O . SER A 1 696 ? 14.701 -9.927 -40.554 1.00 95.81 696 SER A O 1
ATOM 5488 N N . ASP A 1 697 ? 15.516 -11.898 -39.826 1.00 95.44 697 ASP A N 1
ATOM 5489 C CA . ASP A 1 697 ? 14.212 -12.492 -39.521 1.00 95.44 697 ASP A CA 1
ATOM 5490 C C . ASP A 1 697 ? 13.499 -11.708 -38.399 1.00 95.44 697 ASP A C 1
ATOM 5492 O O . ASP A 1 697 ? 12.340 -11.323 -38.565 1.00 95.44 697 ASP A O 1
ATOM 5496 N N . GLN A 1 698 ? 14.217 -11.361 -37.323 1.00 96.81 698 GLN A N 1
ATOM 5497 C CA . GLN A 1 698 ? 13.702 -10.551 -36.206 1.00 96.81 698 GLN A CA 1
ATOM 5498 C C . GLN A 1 698 ? 13.277 -9.143 -36.649 1.00 96.81 698 GLN A C 1
ATOM 5500 O O . GLN A 1 698 ? 12.184 -8.687 -36.314 1.00 96.81 698 GLN A O 1
ATOM 5505 N N . LEU A 1 699 ? 14.093 -8.461 -37.462 1.00 96.38 699 LEU A N 1
ATOM 5506 C CA . LEU A 1 699 ? 13.757 -7.125 -37.968 1.00 96.38 699 LEU A CA 1
ATOM 5507 C C . LEU A 1 699 ? 12.528 -7.153 -38.890 1.00 96.38 699 LEU A C 1
ATOM 5509 O O . LEU A 1 699 ? 11.681 -6.268 -38.806 1.00 96.38 699 LEU A O 1
ATOM 5513 N N . ARG A 1 700 ? 12.367 -8.178 -39.737 1.00 95.06 700 ARG A N 1
ATOM 5514 C CA . ARG A 1 700 ? 11.155 -8.324 -40.570 1.00 95.06 700 ARG A CA 1
ATOM 5515 C C . ARG A 1 700 ? 9.905 -8.564 -39.733 1.00 95.06 700 ARG A C 1
ATOM 5517 O O . ARG A 1 700 ? 8.835 -8.056 -40.065 1.00 95.06 700 ARG A O 1
ATOM 5524 N N . GLU A 1 701 ? 10.026 -9.319 -38.650 1.00 95.38 701 GLU A N 1
ATOM 5525 C CA . GLU A 1 701 ? 8.919 -9.523 -37.723 1.00 95.38 701 GLU A CA 1
ATOM 5526 C C . GLU A 1 701 ? 8.561 -8.232 -36.964 1.00 95.38 701 GLU A C 1
ATOM 5528 O O . GLU A 1 701 ? 7.377 -7.919 -36.793 1.00 95.38 701 GLU A O 1
ATOM 5533 N N . ALA A 1 702 ? 9.561 -7.421 -36.600 1.00 95.44 702 ALA A N 1
ATOM 5534 C CA . ALA A 1 702 ? 9.350 -6.091 -36.028 1.00 95.44 702 ALA A CA 1
ATOM 5535 C C . ALA A 1 702 ? 8.528 -5.186 -36.966 1.00 95.44 702 ALA A C 1
ATOM 5537 O O . ALA A 1 702 ? 7.561 -4.561 -36.528 1.00 95.44 702 ALA A O 1
ATOM 5538 N N . VAL A 1 703 ? 8.833 -5.185 -38.273 1.00 96.06 703 VAL A N 1
ATOM 5539 C CA . VAL A 1 703 ? 8.057 -4.455 -39.300 1.00 96.06 703 VAL A CA 1
ATOM 5540 C C . VAL A 1 703 ? 6.581 -4.864 -39.289 1.00 96.06 703 VAL A C 1
ATOM 5542 O O . VAL A 1 703 ? 5.702 -4.004 -39.370 1.00 96.06 703 VAL A O 1
ATOM 5545 N N . GLY A 1 704 ? 6.289 -6.161 -39.157 1.00 94.81 704 GLY A N 1
ATOM 5546 C CA . GLY A 1 704 ? 4.915 -6.662 -39.069 1.00 94.81 704 GLY A CA 1
ATOM 5547 C C . GLY A 1 704 ? 4.142 -6.076 -37.882 1.00 94.81 704 GLY A C 1
ATOM 5548 O O . GLY A 1 704 ? 2.997 -5.649 -38.042 1.00 94.81 704 GLY A O 1
ATOM 5549 N N . ASN A 1 705 ? 4.785 -5.998 -36.715 1.00 96.19 705 ASN A N 1
ATOM 5550 C CA . ASN A 1 705 ? 4.201 -5.421 -35.502 1.00 96.19 705 ASN A CA 1
ATOM 5551 C C . ASN A 1 705 ? 3.979 -3.906 -35.628 1.00 96.19 705 ASN A C 1
ATOM 5553 O O . ASN A 1 705 ? 2.901 -3.413 -35.293 1.00 96.19 705 ASN A O 1
ATOM 5557 N N . TYR A 1 706 ? 4.946 -3.171 -36.186 1.00 96.38 706 TYR A N 1
ATOM 5558 C CA . TYR A 1 706 ? 4.801 -1.736 -36.434 1.00 96.38 706 TYR A CA 1
ATOM 5559 C C . TYR A 1 706 ? 3.673 -1.421 -37.422 1.00 96.38 706 TYR A C 1
ATOM 5561 O O . TYR A 1 706 ? 2.850 -0.547 -37.158 1.00 96.38 706 TYR A O 1
ATOM 5569 N N . ASN A 1 707 ? 3.568 -2.162 -38.526 1.00 95.38 707 ASN A N 1
ATOM 5570 C CA . ASN A 1 707 ? 2.482 -1.969 -39.490 1.00 95.38 707 ASN A CA 1
ATOM 5571 C C . ASN A 1 707 ? 1.105 -2.187 -38.853 1.00 95.38 707 ASN A C 1
ATOM 5573 O O . ASN A 1 707 ? 0.176 -1.425 -39.115 1.00 95.38 707 ASN A O 1
ATOM 5577 N N . TYR A 1 708 ? 0.973 -3.199 -37.993 1.00 95.38 708 TYR A N 1
ATOM 5578 C CA . TYR A 1 708 ? -0.264 -3.428 -37.253 1.00 95.38 708 TYR A CA 1
ATOM 5579 C C . TYR A 1 708 ? -0.563 -2.277 -36.280 1.00 95.38 708 TYR A C 1
ATOM 5581 O O . TYR A 1 708 ? -1.680 -1.766 -36.256 1.00 95.38 708 TYR A O 1
ATOM 5589 N N . ALA A 1 709 ? 0.431 -1.820 -35.515 1.00 94.62 709 ALA A N 1
ATOM 5590 C CA . ALA A 1 709 ? 0.272 -0.683 -34.609 1.00 94.62 709 ALA A CA 1
ATOM 5591 C C . ALA A 1 709 ? -0.150 0.598 -35.353 1.00 94.62 709 ALA A C 1
ATOM 5593 O O . ALA A 1 709 ? -1.071 1.282 -34.912 1.00 94.62 709 ALA A O 1
ATOM 5594 N N . ALA A 1 710 ? 0.454 0.890 -36.509 1.00 94.38 710 ALA A N 1
ATOM 5595 C CA . ALA A 1 710 ? 0.089 2.035 -37.343 1.00 94.38 710 ALA A CA 1
ATOM 5596 C C . ALA A 1 710 ? -1.375 1.967 -37.814 1.00 94.38 710 ALA A C 1
ATOM 5598 O O . ALA A 1 710 ? -2.084 2.972 -37.752 1.00 94.38 710 ALA A O 1
ATOM 5599 N N . GLN A 1 711 ? -1.858 0.780 -38.207 1.00 94.62 711 GLN A N 1
ATOM 5600 C CA . GLN A 1 711 ? -3.270 0.572 -38.553 1.00 94.62 711 GLN A CA 1
ATOM 5601 C C . GLN A 1 711 ? -4.197 0.859 -37.368 1.00 94.62 711 GLN A C 1
ATOM 5603 O O . GLN A 1 711 ? -5.221 1.516 -37.542 1.00 94.62 711 GLN A O 1
ATOM 5608 N N . VAL A 1 712 ? -3.841 0.399 -36.165 1.00 93.62 712 VAL A N 1
ATOM 5609 C CA . VAL A 1 712 ? -4.636 0.645 -34.951 1.00 93.62 712 VAL A CA 1
ATOM 5610 C C . VAL A 1 712 ? -4.688 2.139 -34.621 1.00 93.62 712 VAL A C 1
ATOM 5612 O O . VAL A 1 712 ? -5.779 2.669 -34.416 1.00 93.62 712 VAL A O 1
ATOM 5615 N N . PHE A 1 713 ? -3.550 2.841 -34.642 1.00 94.38 713 PHE A N 1
ATOM 5616 C CA . PHE A 1 713 ? -3.508 4.291 -34.405 1.00 94.38 713 PHE A CA 1
ATOM 5617 C C . PHE A 1 713 ? -4.316 5.075 -35.448 1.00 94.38 713 PHE A C 1
ATOM 5619 O O . PHE A 1 713 ? -5.064 5.987 -35.098 1.00 94.38 713 PHE A O 1
ATOM 5626 N N . GLN A 1 714 ? -4.258 4.667 -36.719 1.00 93.06 714 GLN A N 1
ATOM 5627 C CA . GLN A 1 714 ? -5.062 5.271 -37.780 1.00 93.06 714 GLN A CA 1
ATOM 5628 C C . GLN A 1 714 ? -6.570 5.068 -37.555 1.00 93.06 714 GLN A C 1
ATOM 5630 O O . GLN A 1 714 ? -7.348 5.992 -37.785 1.00 93.06 714 GLN A O 1
ATOM 5635 N N . GLN A 1 715 ? -6.991 3.894 -37.073 1.00 91.69 715 GLN A N 1
ATOM 5636 C CA . GLN A 1 715 ? -8.400 3.600 -36.773 1.00 91.69 715 GLN A CA 1
ATOM 5637 C C . GLN A 1 715 ? -8.970 4.449 -35.630 1.00 91.69 715 GLN A C 1
ATOM 5639 O O . GLN A 1 715 ? -10.173 4.704 -35.622 1.00 91.69 715 GLN A O 1
ATOM 5644 N N . ILE A 1 716 ? -8.137 4.873 -34.675 1.00 91.25 716 ILE A N 1
ATOM 5645 C CA . ILE A 1 716 ? -8.554 5.742 -33.560 1.00 91.25 716 ILE A CA 1
ATOM 5646 C C . ILE A 1 716 ? -8.316 7.234 -33.827 1.00 91.25 716 ILE A C 1
ATOM 5648 O O . ILE A 1 716 ? -8.610 8.057 -32.967 1.00 91.25 716 ILE A O 1
ATOM 5652 N N . GLY A 1 717 ? -7.810 7.592 -35.012 1.00 89.56 717 GLY A N 1
ATOM 5653 C CA . GLY A 1 717 ? -7.576 8.983 -35.407 1.00 89.56 717 GLY A CA 1
ATOM 5654 C C . GLY A 1 717 ? -6.287 9.609 -34.863 1.00 89.56 717 GLY A C 1
ATOM 5655 O O . GLY A 1 717 ? -6.097 10.811 -35.027 1.00 89.56 717 GLY A O 1
ATOM 5656 N N . ASP A 1 718 ? -5.381 8.826 -34.269 1.00 89.88 718 ASP A N 1
ATOM 5657 C CA . ASP A 1 718 ? -4.064 9.304 -33.827 1.00 89.88 718 ASP A CA 1
ATOM 5658 C C . ASP A 1 718 ? -3.075 9.285 -35.003 1.00 89.88 718 ASP A C 1
ATOM 5660 O O . ASP A 1 718 ? -2.262 8.371 -35.185 1.00 89.88 718 ASP A O 1
ATOM 5664 N N . THR A 1 719 ? -3.182 10.298 -35.865 1.00 90.88 719 THR A N 1
ATOM 5665 C CA . THR A 1 719 ? -2.372 10.395 -37.087 1.00 90.88 719 THR A CA 1
ATOM 5666 C C . THR A 1 719 ? -0.884 10.543 -36.796 1.00 90.88 719 THR A C 1
ATOM 5668 O O . THR A 1 719 ? -0.066 10.071 -37.584 1.00 90.88 719 THR A O 1
ATOM 5671 N N . GLN A 1 720 ? -0.521 11.175 -35.676 1.00 91.06 720 GLN A N 1
ATOM 5672 C CA . GLN A 1 720 ? 0.875 11.377 -35.298 1.00 91.06 720 GLN A CA 1
ATOM 5673 C C . GLN A 1 720 ? 1.515 10.055 -34.867 1.00 91.06 720 GLN A C 1
ATOM 5675 O O . GLN A 1 720 ? 2.577 9.695 -35.378 1.00 91.06 720 GLN A O 1
ATOM 5680 N N . ALA A 1 721 ? 0.863 9.291 -33.984 1.00 89.75 721 ALA A N 1
ATOM 5681 C CA . ALA A 1 721 ? 1.361 7.974 -33.595 1.00 89.75 721 ALA A CA 1
ATOM 5682 C C . ALA A 1 721 ? 1.402 7.011 -34.790 1.00 89.75 721 ALA A C 1
ATOM 5684 O O . ALA A 1 721 ? 2.391 6.292 -34.957 1.00 89.75 721 ALA A O 1
ATOM 5685 N N . ALA A 1 722 ? 0.390 7.042 -35.665 1.00 91.75 722 ALA A N 1
ATOM 5686 C CA . ALA A 1 722 ? 0.366 6.228 -36.880 1.00 91.75 722 ALA A CA 1
ATOM 5687 C C . ALA A 1 722 ? 1.572 6.517 -37.790 1.00 91.75 722 ALA A C 1
ATOM 5689 O O . ALA A 1 722 ? 2.290 5.589 -38.164 1.00 91.75 722 ALA A O 1
ATOM 5690 N N . GLN A 1 723 ? 1.851 7.793 -38.083 1.00 91.81 723 GLN A N 1
ATOM 5691 C CA . GLN A 1 723 ? 3.000 8.205 -38.902 1.00 91.81 723 GLN A CA 1
ATOM 5692 C C . GLN A 1 723 ? 4.342 7.848 -38.256 1.00 91.81 723 GLN A C 1
ATOM 5694 O O . GLN A 1 723 ? 5.259 7.389 -38.944 1.00 91.81 723 GLN A O 1
ATOM 5699 N N . ASN A 1 724 ? 4.461 8.021 -36.938 1.00 90.31 724 ASN A N 1
ATOM 5700 C CA . ASN A 1 724 ? 5.674 7.675 -36.201 1.00 90.31 724 ASN A CA 1
ATOM 5701 C C . ASN A 1 724 ? 5.990 6.181 -36.330 1.00 90.31 724 ASN A C 1
ATOM 5703 O O . ASN A 1 724 ? 7.123 5.805 -36.640 1.00 90.31 724 ASN A O 1
ATOM 5707 N N . VAL A 1 725 ? 4.992 5.316 -36.135 1.00 91.94 725 VAL A N 1
ATOM 5708 C CA . VAL A 1 725 ? 5.206 3.867 -36.210 1.00 91.94 725 VAL A CA 1
ATOM 5709 C C . VAL A 1 725 ? 5.342 3.375 -37.657 1.00 91.94 725 VAL A C 1
ATOM 5711 O O . VAL A 1 725 ? 6.144 2.482 -37.920 1.00 91.94 725 VAL A O 1
ATOM 5714 N N . GLU A 1 726 ? 4.663 3.996 -38.625 1.00 92.44 726 GLU A N 1
ATOM 5715 C CA . GLU A 1 726 ? 4.877 3.719 -40.053 1.00 92.44 726 GLU A CA 1
ATOM 5716 C C . GLU A 1 726 ? 6.308 4.076 -40.490 1.00 92.44 726 GLU A C 1
ATOM 5718 O O . GLU A 1 726 ? 6.947 3.335 -41.241 1.00 92.44 726 GLU A O 1
ATOM 5723 N N . THR A 1 727 ? 6.848 5.186 -39.982 1.00 91.50 727 THR A N 1
ATOM 5724 C CA . THR A 1 727 ? 8.244 5.577 -40.219 1.00 91.50 727 THR A CA 1
ATOM 5725 C C . THR A 1 727 ? 9.198 4.541 -39.630 1.00 91.50 727 THR A C 1
ATOM 5727 O O . THR A 1 727 ? 10.088 4.083 -40.348 1.00 91.50 727 THR A O 1
ATOM 5730 N N . LYS A 1 728 ? 8.965 4.087 -38.387 1.00 91.94 728 LYS A N 1
ATOM 5731 C CA . LYS A 1 728 ? 9.720 2.974 -37.778 1.00 91.94 728 LYS A CA 1
ATOM 5732 C C . LYS A 1 728 ? 9.661 1.701 -38.623 1.00 91.94 728 LYS A C 1
ATOM 5734 O O . LYS A 1 728 ? 10.683 1.040 -38.797 1.00 91.94 728 LYS A O 1
ATOM 5739 N N . ALA A 1 729 ? 8.496 1.353 -39.171 1.00 93.62 729 ALA A N 1
ATOM 5740 C CA . ALA A 1 729 ? 8.344 0.184 -40.035 1.00 93.62 729 ALA A CA 1
ATOM 5741 C C . ALA A 1 729 ? 9.207 0.300 -41.301 1.00 93.62 729 ALA A C 1
ATOM 5743 O O . ALA A 1 729 ? 9.942 -0.628 -41.634 1.00 93.62 729 ALA A O 1
ATOM 5744 N N . LYS A 1 730 ? 9.167 1.454 -41.981 1.00 93.44 730 LYS A N 1
ATOM 5745 C CA . LYS A 1 730 ? 9.951 1.708 -43.203 1.00 93.44 730 LYS A CA 1
ATOM 5746 C C . LYS A 1 730 ? 11.452 1.656 -42.942 1.00 93.44 730 LYS A C 1
ATOM 5748 O O . LYS A 1 730 ? 12.180 1.003 -43.685 1.00 93.44 730 LYS A O 1
ATOM 5753 N N . THR A 1 731 ? 11.921 2.325 -41.891 1.00 91.88 731 THR A N 1
ATOM 5754 C CA . THR A 1 731 ? 13.350 2.354 -41.560 1.00 91.88 731 THR A CA 1
ATOM 5755 C C . THR A 1 731 ? 13.852 0.984 -41.097 1.00 91.88 731 THR A C 1
ATOM 5757 O O . THR A 1 731 ? 14.929 0.556 -41.509 1.00 91.88 731 THR A O 1
ATOM 5760 N N . THR A 1 732 ? 13.042 0.238 -40.341 1.00 93.19 732 THR A N 1
ATOM 5761 C CA . THR A 1 732 ? 13.372 -1.134 -39.919 1.00 93.19 732 THR A CA 1
ATOM 5762 C C . THR A 1 732 ? 13.391 -2.116 -41.097 1.00 93.19 732 THR A C 1
ATOM 5764 O O . THR A 1 732 ? 14.258 -2.988 -41.138 1.00 93.19 732 THR A O 1
ATOM 5767 N N . ASP A 1 733 ? 12.518 -1.958 -42.099 1.00 93.62 733 ASP A N 1
ATOM 5768 C CA . ASP A 1 733 ? 12.557 -2.771 -43.328 1.00 93.62 733 ASP A CA 1
ATOM 5769 C C . ASP A 1 733 ? 13.846 -2.536 -44.133 1.00 93.62 733 ASP A C 1
ATOM 5771 O O . ASP A 1 733 ? 14.474 -3.489 -44.600 1.00 93.62 733 ASP A O 1
ATOM 5775 N N . LEU A 1 734 ? 14.297 -1.280 -44.246 1.00 92.56 734 LEU A N 1
ATOM 5776 C CA . LEU A 1 734 ? 15.576 -0.957 -44.890 1.00 92.56 734 LEU A CA 1
ATOM 5777 C C . LEU A 1 734 ? 16.757 -1.612 -44.160 1.00 92.56 734 LEU A C 1
ATOM 5779 O O . LEU A 1 734 ? 17.603 -2.235 -44.804 1.00 92.56 734 LEU A O 1
ATOM 5783 N N . LEU A 1 735 ? 16.776 -1.553 -42.825 1.00 92.62 735 LEU A N 1
ATOM 5784 C CA . LEU A 1 735 ? 17.786 -2.243 -42.018 1.00 92.62 735 LEU A CA 1
ATOM 5785 C C . LEU A 1 735 ? 17.735 -3.762 -42.218 1.00 92.62 735 LEU A C 1
ATOM 5787 O O . LEU A 1 735 ? 18.774 -4.392 -42.412 1.00 92.62 735 LEU A O 1
ATOM 5791 N N . ALA A 1 736 ? 16.540 -4.357 -42.234 1.00 93.88 736 ALA A N 1
ATOM 5792 C CA . ALA A 1 736 ? 16.366 -5.792 -42.441 1.00 93.88 736 ALA A CA 1
ATOM 5793 C C . ALA A 1 736 ? 16.926 -6.261 -43.794 1.00 93.88 736 ALA A C 1
ATOM 5795 O O . ALA A 1 736 ? 17.484 -7.362 -43.884 1.00 93.88 736 ALA A O 1
ATOM 5796 N N . ARG A 1 737 ? 16.792 -5.430 -44.840 1.00 92.88 737 ARG A N 1
ATOM 5797 C CA . ARG A 1 737 ? 17.385 -5.660 -46.168 1.00 92.88 737 ARG A CA 1
ATOM 5798 C C . ARG A 1 737 ? 18.906 -5.533 -46.139 1.00 92.88 737 ARG A C 1
ATOM 5800 O O . ARG A 1 737 ? 19.570 -6.450 -46.606 1.00 92.88 737 ARG A O 1
ATOM 5807 N N . GLY A 1 738 ? 19.456 -4.487 -45.518 1.00 92.06 738 GLY A N 1
ATOM 5808 C CA . GLY A 1 738 ? 20.911 -4.316 -45.389 1.00 92.06 738 GLY A CA 1
ATOM 5809 C C . GLY A 1 738 ? 21.587 -5.470 -44.634 1.00 92.06 738 GLY A C 1
ATOM 5810 O O . GLY A 1 738 ? 22.605 -6.008 -45.068 1.00 92.06 738 GLY A O 1
ATOM 5811 N N . VAL A 1 739 ? 20.967 -5.941 -43.549 1.00 92.94 739 VAL A N 1
ATOM 5812 C CA . VAL A 1 739 ? 21.410 -7.127 -42.791 1.00 92.94 739 VAL A CA 1
ATOM 5813 C C . VAL A 1 739 ? 21.353 -8.398 -43.648 1.00 92.94 739 VAL A C 1
ATOM 5815 O O . VAL A 1 739 ? 22.267 -9.228 -43.620 1.00 92.94 739 VAL A O 1
ATOM 5818 N N . TRP A 1 740 ? 20.295 -8.556 -44.447 1.00 93.81 740 TRP A N 1
ATOM 5819 C CA . TRP A 1 740 ? 20.172 -9.677 -45.379 1.00 93.81 740 TRP A CA 1
ATOM 5820 C C . TRP A 1 740 ? 21.237 -9.630 -46.483 1.00 93.81 740 TRP A C 1
ATOM 5822 O O . TRP A 1 740 ? 21.811 -10.668 -46.816 1.00 93.81 740 TRP A O 1
ATOM 5832 N N . ASP A 1 741 ? 21.558 -8.450 -47.007 1.00 93.75 741 ASP A N 1
ATOM 5833 C CA . ASP A 1 741 ? 22.618 -8.271 -48.000 1.00 93.75 741 ASP A CA 1
ATOM 5834 C C . ASP A 1 741 ? 23.993 -8.636 -47.425 1.00 93.75 741 ASP A C 1
ATOM 5836 O O . ASP A 1 741 ? 24.765 -9.330 -48.091 1.00 93.75 741 ASP A O 1
ATOM 5840 N N . ASN A 1 742 ? 24.279 -8.289 -46.165 1.00 92.12 742 ASN A N 1
ATOM 5841 C CA . ASN A 1 742 ? 25.501 -8.721 -45.470 1.00 92.12 742 ASN A CA 1
ATOM 5842 C C . ASN A 1 742 ? 25.597 -10.249 -45.357 1.00 92.12 742 ASN A C 1
ATOM 5844 O O . ASN A 1 742 ? 26.648 -10.832 -45.634 1.00 92.12 742 ASN A O 1
ATOM 5848 N N . LYS A 1 743 ? 24.485 -10.933 -45.059 1.00 92.62 743 LYS A N 1
ATOM 5849 C CA . LYS A 1 743 ? 24.418 -12.405 -45.108 1.00 92.62 743 LYS A CA 1
ATOM 5850 C C . LYS A 1 743 ? 24.745 -12.951 -46.505 1.00 92.62 743 LYS A C 1
ATOM 5852 O O . LYS A 1 743 ? 25.400 -13.993 -46.605 1.00 92.62 743 LYS A O 1
ATOM 5857 N N . GLN A 1 744 ? 24.264 -12.309 -47.573 1.00 93.00 744 GLN A N 1
ATOM 5858 C CA . GLN A 1 744 ? 24.539 -12.737 -48.951 1.00 93.00 744 GLN A CA 1
ATOM 5859 C C . GLN A 1 744 ? 25.996 -12.492 -49.347 1.00 93.00 744 GLN A C 1
ATOM 5861 O O . GLN A 1 744 ? 26.597 -13.372 -49.959 1.00 93.00 744 GLN A O 1
ATOM 5866 N N . ARG A 1 745 ? 26.572 -11.347 -48.962 1.00 92.12 745 ARG A N 1
ATOM 5867 C CA . ARG A 1 745 ? 27.988 -11.006 -49.173 1.00 92.12 745 ARG A CA 1
ATOM 5868 C C . ARG A 1 745 ? 28.905 -12.052 -48.554 1.00 92.12 745 ARG A C 1
ATOM 5870 O O . ARG A 1 745 ? 29.703 -12.637 -49.276 1.00 92.12 745 ARG A O 1
ATOM 5877 N N . LEU A 1 746 ? 28.682 -12.411 -47.287 1.00 89.06 746 LEU A N 1
ATOM 5878 C CA . LEU A 1 746 ? 29.431 -13.496 -46.641 1.00 89.06 746 LEU A CA 1
ATOM 5879 C C . LEU A 1 746 ? 29.267 -14.843 -47.351 1.00 89.06 746 LEU A C 1
ATOM 5881 O O . LEU A 1 746 ? 30.198 -15.635 -47.391 1.00 89.06 746 LEU A O 1
ATOM 5885 N N . GLY A 1 747 ? 28.090 -15.119 -47.919 1.00 85.62 747 GLY A N 1
ATOM 5886 C CA . GLY A 1 747 ? 27.856 -16.323 -48.720 1.00 85.62 747 GLY A CA 1
ATOM 5887 C C . GLY A 1 747 ? 28.563 -16.327 -50.081 1.00 85.62 747 GLY A C 1
ATOM 5888 O O . GLY A 1 747 ? 28.620 -17.378 -50.713 1.00 85.62 747 GLY A O 1
ATOM 5889 N N . ARG A 1 748 ? 29.062 -15.171 -50.530 1.00 90.50 748 ARG A N 1
ATOM 5890 C CA . ARG A 1 748 ? 29.827 -14.959 -51.769 1.00 90.50 748 ARG A CA 1
ATOM 5891 C C . ARG A 1 748 ? 31.296 -14.614 -51.488 1.00 90.50 748 ARG A C 1
ATOM 5893 O O . ARG A 1 748 ? 31.960 -14.100 -52.381 1.00 90.50 748 ARG A O 1
ATOM 5900 N N . ASP A 1 749 ? 31.763 -14.829 -50.257 1.00 86.12 749 ASP A N 1
ATOM 5901 C CA . ASP A 1 749 ? 33.104 -14.458 -49.784 1.00 86.12 749 ASP A CA 1
ATOM 5902 C C . ASP A 1 749 ? 33.454 -12.969 -49.966 1.00 86.12 749 ASP A C 1
ATOM 5904 O O . ASP A 1 749 ? 34.610 -12.601 -50.158 1.00 86.12 749 ASP A O 1
ATOM 5908 N N . GLN A 1 750 ? 32.446 -12.099 -49.885 1.00 90.06 750 GLN A N 1
ATOM 5909 C CA . GLN A 1 750 ? 32.593 -10.644 -49.897 1.00 90.06 750 GLN A CA 1
ATOM 5910 C C . GLN A 1 750 ? 32.472 -10.073 -48.484 1.00 90.06 750 GLN A C 1
ATOM 5912 O O . GLN A 1 750 ? 31.701 -10.582 -47.664 1.00 90.06 750 GLN A O 1
ATOM 5917 N N . ASP A 1 751 ? 33.174 -8.969 -48.237 1.00 89.25 751 ASP A N 1
ATOM 5918 C CA . ASP A 1 751 ? 33.121 -8.277 -46.953 1.00 89.25 751 ASP A CA 1
ATOM 5919 C C . ASP A 1 751 ? 31.730 -7.644 -46.716 1.00 89.25 751 ASP A C 1
ATOM 5921 O O . ASP A 1 751 ? 31.132 -7.074 -47.647 1.00 89.25 751 ASP A O 1
ATOM 5925 N N . PRO A 1 752 ? 31.180 -7.749 -45.490 1.00 89.50 752 PRO A N 1
ATOM 5926 C CA . PRO A 1 752 ? 29.942 -7.089 -45.107 1.00 89.50 752 PRO A CA 1
ATOM 5927 C C . PRO A 1 752 ? 30.146 -5.573 -45.007 1.00 89.50 752 PRO A C 1
ATOM 5929 O O . PRO A 1 752 ? 31.237 -5.086 -44.718 1.00 89.50 752 PRO A O 1
ATOM 5932 N N . MET A 1 753 ? 29.074 -4.815 -45.221 1.00 89.88 753 MET A N 1
ATOM 5933 C CA . MET A 1 753 ? 29.058 -3.377 -44.970 1.00 89.88 753 MET A CA 1
ATOM 5934 C C . MET A 1 753 ? 28.622 -3.119 -43.528 1.00 89.88 753 MET A C 1
ATOM 5936 O O . MET A 1 753 ? 27.501 -3.464 -43.146 1.00 89.88 753 MET A O 1
ATOM 5940 N N . PHE A 1 754 ? 29.513 -2.533 -42.731 1.00 86.50 754 PHE A N 1
ATOM 5941 C CA . PHE A 1 754 ? 29.221 -2.165 -41.346 1.00 86.50 754 PHE A CA 1
ATOM 5942 C C . PHE A 1 754 ? 28.361 -0.906 -41.283 1.00 86.50 754 PHE A C 1
ATOM 5944 O O . PHE A 1 754 ? 28.541 0.012 -42.086 1.00 86.50 754 PHE A O 1
ATOM 5951 N N . LYS A 1 755 ? 27.438 -0.880 -40.319 1.00 88.00 755 LYS A N 1
ATOM 5952 C CA . LYS A 1 755 ? 26.522 0.248 -40.127 1.00 88.00 755 LYS A CA 1
ATOM 5953 C C . LYS A 1 755 ? 27.259 1.475 -39.610 1.00 88.00 755 LYS A C 1
ATOM 5955 O O . LYS A 1 755 ? 28.133 1.355 -38.754 1.00 88.00 755 LYS A O 1
ATOM 5960 N N . GLN A 1 756 ? 26.869 2.644 -40.102 1.00 86.50 756 GLN A N 1
ATOM 5961 C CA . GLN A 1 756 ? 27.326 3.935 -39.575 1.00 86.50 756 GLN A CA 1
ATOM 5962 C C . GLN A 1 756 ? 26.422 4.423 -38.433 1.00 86.50 756 GLN A C 1
ATOM 5964 O O . GLN A 1 756 ? 25.337 3.880 -38.215 1.00 86.50 756 GLN A O 1
ATOM 5969 N N . ASP A 1 757 ? 26.829 5.481 -37.727 1.00 82.00 757 ASP A N 1
ATOM 5970 C CA . ASP A 1 757 ? 26.117 5.999 -36.546 1.00 82.00 757 ASP A CA 1
ATOM 5971 C C . ASP A 1 757 ? 24.635 6.300 -36.800 1.00 82.00 757 ASP A C 1
ATOM 5973 O O . ASP A 1 757 ? 23.792 5.988 -35.961 1.00 82.00 757 ASP A O 1
ATOM 5977 N N . ALA A 1 758 ? 24.294 6.835 -37.975 1.00 84.25 758 ALA A N 1
ATOM 5978 C CA . ALA A 1 758 ? 22.906 7.101 -38.349 1.00 84.25 758 ALA A CA 1
ATOM 5979 C C . ALA A 1 758 ? 22.077 5.809 -38.477 1.00 84.25 758 ALA A C 1
ATOM 5981 O O . ALA A 1 758 ? 20.942 5.743 -38.010 1.00 84.25 758 ALA A O 1
ATOM 5982 N N . GLU A 1 759 ? 22.645 4.754 -39.065 1.00 86.50 759 GLU A N 1
ATOM 5983 C CA . GLU A 1 759 ? 21.981 3.453 -39.202 1.00 86.50 759 GLU A CA 1
ATOM 5984 C C . GLU A 1 759 ? 21.879 2.729 -37.854 1.00 86.50 759 GLU A C 1
ATOM 5986 O O . GLU A 1 759 ? 20.887 2.046 -37.594 1.00 86.50 759 GLU A O 1
ATOM 5991 N N . LEU A 1 760 ? 22.866 2.910 -36.971 1.00 88.12 760 LEU A N 1
ATOM 5992 C CA . LEU A 1 760 ? 22.828 2.407 -35.598 1.00 88.12 760 LEU A CA 1
ATOM 5993 C C . LEU A 1 760 ? 21.777 3.142 -34.759 1.00 88.12 760 LEU A C 1
ATOM 5995 O O . LEU A 1 760 ? 21.000 2.493 -34.064 1.00 88.12 760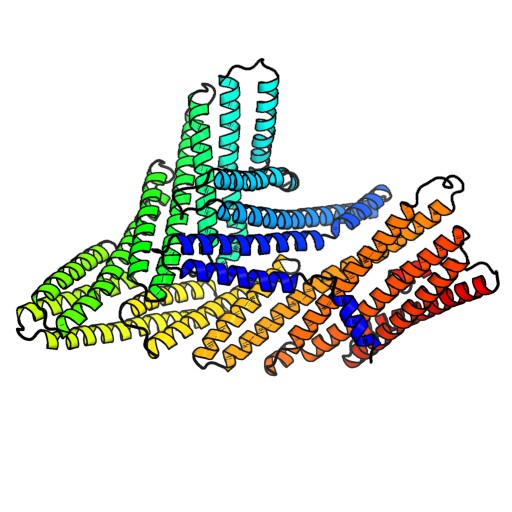 LEU A O 1
ATOM 5999 N N . ALA A 1 761 ? 21.662 4.464 -34.879 1.00 86.19 761 ALA A N 1
ATOM 6000 C CA . ALA A 1 761 ? 20.613 5.227 -34.205 1.00 86.19 761 ALA A CA 1
ATOM 6001 C C . ALA A 1 761 ? 19.212 4.767 -34.646 1.00 86.19 761 ALA A C 1
ATOM 6003 O O . ALA A 1 761 ? 18.317 4.597 -33.816 1.00 86.19 761 ALA A O 1
ATOM 6004 N N . VAL A 1 762 ? 19.020 4.469 -35.934 1.00 87.69 762 VAL A N 1
ATOM 6005 C CA . VAL A 1 762 ? 17.773 3.867 -36.434 1.00 87.69 762 VAL A CA 1
ATOM 6006 C C . VAL A 1 762 ? 17.571 2.460 -35.852 1.00 87.69 762 VAL A C 1
ATOM 6008 O O . VAL A 1 762 ? 16.468 2.121 -35.420 1.00 87.69 762 VAL A O 1
ATOM 6011 N N . LEU A 1 763 ? 18.618 1.633 -35.804 1.00 90.44 763 LEU A N 1
ATOM 6012 C CA . LEU A 1 763 ? 18.545 0.257 -35.306 1.00 90.44 763 LEU A CA 1
ATOM 6013 C C . LEU A 1 763 ? 18.199 0.192 -33.811 1.00 90.44 763 LEU A C 1
ATOM 6015 O O . LEU A 1 763 ? 17.377 -0.636 -33.433 1.00 90.44 763 LEU A O 1
ATOM 6019 N N . TYR A 1 764 ? 18.742 1.087 -32.984 1.00 90.50 764 TYR A N 1
ATOM 6020 C CA . TYR A 1 764 ? 18.534 1.090 -31.530 1.00 90.50 764 TYR A CA 1
ATOM 6021 C C . TYR A 1 764 ? 17.395 2.019 -31.084 1.00 90.50 764 TYR A C 1
ATOM 6023 O O . TYR A 1 764 ? 16.461 1.589 -30.412 1.00 90.50 764 TYR A O 1
ATOM 6031 N N . LEU A 1 765 ? 17.343 3.265 -31.556 1.00 84.75 765 LEU A N 1
ATOM 6032 C CA . LEU A 1 765 ? 16.376 4.275 -31.084 1.00 84.75 765 LEU A CA 1
ATOM 6033 C C . LEU A 1 765 ? 15.120 4.366 -31.959 1.00 84.75 765 LEU A C 1
ATOM 6035 O O . LEU A 1 765 ? 14.029 4.668 -31.478 1.00 84.75 765 LEU A O 1
ATOM 6039 N N . GLY A 1 766 ? 15.240 4.038 -33.245 1.00 72.88 766 GLY A N 1
ATOM 6040 C CA . GLY A 1 766 ? 14.094 3.965 -34.158 1.00 72.88 766 GLY A CA 1
ATOM 6041 C C . GLY A 1 766 ? 13.637 5.333 -34.650 1.00 72.88 766 GLY A C 1
ATOM 6042 O O . GLY A 1 766 ? 12.556 5.444 -35.224 1.00 72.88 766 GLY A O 1
ATOM 6043 N N . GLY A 1 767 ? 14.444 6.371 -34.427 1.00 66.31 767 GLY A N 1
ATOM 6044 C CA . GLY A 1 767 ? 14.264 7.677 -35.047 1.00 66.31 767 GLY A CA 1
ATOM 6045 C C . GLY A 1 767 ? 14.775 7.672 -36.486 1.00 66.31 767 GLY A C 1
ATOM 6046 O O . GLY A 1 767 ? 15.774 7.023 -36.790 1.00 66.31 767 GLY A O 1
ATOM 6047 N N . ALA A 1 768 ? 14.106 8.411 -37.373 1.00 47.25 768 ALA A N 1
ATOM 6048 C CA . ALA A 1 768 ? 14.762 8.920 -38.571 1.00 47.25 768 ALA A CA 1
ATOM 6049 C C . ALA A 1 768 ? 15.712 10.027 -38.098 1.00 47.25 768 ALA A C 1
ATOM 6051 O O . ALA A 1 768 ? 15.257 10.936 -37.406 1.00 47.25 768 ALA A O 1
ATOM 6052 N N . GLY A 1 769 ? 17.010 9.904 -38.383 1.00 36.09 769 GLY A N 1
ATOM 6053 C CA . GLY A 1 769 ? 18.008 10.876 -37.937 1.00 36.09 769 GLY A CA 1
ATOM 6054 C C . GLY A 1 769 ? 17.568 12.313 -38.231 1.00 36.09 769 GLY A C 1
ATOM 6055 O O . GLY A 1 769 ? 17.156 12.613 -39.354 1.00 36.09 769 GLY A O 1
ATOM 6056 N N . GLN A 1 770 ? 17.624 13.162 -37.206 1.00 27.83 770 GLN A N 1
ATOM 6057 C CA . GLN A 1 770 ? 17.830 14.594 -37.391 1.00 27.83 770 GLN A CA 1
ATOM 6058 C C . GLN A 1 770 ? 19.313 14.876 -37.229 1.00 27.83 770 GLN A C 1
ATOM 6060 O O . GLN A 1 770 ? 19.894 14.328 -36.262 1.00 27.83 770 GLN A O 1
#

Radius of gyration: 33.8 Å; Cα contacts (8 Å, |Δi|>4): 1051; chains: 1; bounding box: 92×50×96 Å

Foldseek 3Di:
DVVVVVVVVVLPPPFDQLLVVLLVLVVQLLVLLLLLLQDFLVPLVVNLVSLLSNLVSLLSNLLSLLVLLVVLPPLPVVLVVLVVVLVVDDDPVNVVSVVVNVVSLVVNLVSVVSSLLSLLSSLLSQLCSLDFDRDDDRDPVSPVRSVVSLVVNLVSLQPSVVSDPPDDVLNVLSVLLVVLVVCLVVVVVVVPDDPLVSLLSLLSNLLSSLVNLVRVCVVSCVVCVLVVLLDDDFRNCLSVLRSLLVSLVSSLVSLVSNLVSVVSHPPDDPVVSLVSLQSSLVSQLSSLQSQLVNLQSSLLVCLLVLNLQSSLVSLQSSLVSLVSSLVSLVVDPVSNVVNVVSNLSSLASLLSSLQSLLLVLVVVLLVCLQVLPLVVNLVSLVSSLVSLVSSCVRHDDPLSNVLSVLSNVQSVVLNVVSVVDSNSNVSSVSLVVSLVVLLVVLLVLLVVLLVQLVVCLQPNLSSNSVSLVSNSSSLSSNSSSDPDDPSSVLSSLSSQLSSLSSSLSSLVVVLVVPDADSVNLSSLSSNLVSLQRSLVSCVVNPVNVSSLVSNLSSLLSSLVSLLRQLVSLVVSLLVLLVVLLVLLVVLVVLLPPPVNPPDDCVSVVSSVVSLVSSLSSLSSNLVSLVVSLVSLVPRDDPVSCVVVVSVLVSLLSLLVSLLSLLLSLLSVLVNLQSVLVVCVSVVNLVSSLVSLVSSLVSLLVSLVSLQVSLVSCVVSVVNVSNVLSNLLSVLSNVVSVLSVVQSVCSVVVHHRDDDDPQNSCCSRNVDNDD

Solvent-accessible surface area (backbone atoms only — not comparable to full-atom values): 37080 Å² total; per-residue (Å²): 119,70,67,67,53,53,56,54,52,73,60,52,80,84,53,83,54,63,62,61,52,50,47,54,29,49,51,49,26,54,50,25,40,53,55,34,45,70,42,58,79,88,43,53,68,60,37,50,55,31,47,32,52,21,22,52,28,42,20,54,36,22,46,48,51,17,53,50,40,55,68,66,60,65,48,68,62,54,47,53,52,38,53,54,49,40,76,76,44,64,71,71,61,24,53,53,37,47,52,54,38,53,51,47,50,52,51,45,53,51,54,50,46,53,23,49,50,24,44,41,52,16,30,50,25,50,18,41,46,43,46,58,100,83,61,97,76,76,52,74,67,30,56,53,49,17,52,50,29,53,49,50,47,57,65,54,50,57,59,55,46,71,66,49,87,69,93,53,69,57,38,58,32,49,49,46,28,55,52,29,54,52,46,45,51,52,45,63,71,63,69,78,62,54,73,61,59,54,35,34,39,51,17,53,22,30,39,32,50,21,54,35,48,60,49,52,45,54,51,51,53,52,66,46,41,70,51,49,76,45,61,67,90,60,61,90,51,44,68,55,24,49,47,50,15,51,51,22,44,53,25,25,50,28,34,64,62,12,50,60,28,43,72,72,26,88,84,59,52,72,66,58,53,50,51,52,52,38,51,33,23,44,30,45,12,48,14,24,41,26,45,15,49,31,30,36,35,33,15,54,45,24,24,61,67,51,40,32,68,60,15,20,54,25,16,42,53,14,16,51,26,12,49,49,12,19,58,28,15,56,76,28,82,92,31,42,69,59,15,53,49,24,45,50,51,16,37,31,28,42,12,50,16,26,44,29,51,27,42,55,45,46,55,55,32,51,54,26,27,68,74,55,40,63,72,59,30,54,52,48,48,51,52,29,57,50,28,34,58,51,14,58,76,33,44,79,51,69,66,62,41,52,52,38,53,55,50,52,54,51,53,53,50,51,55,54,48,60,74,74,43,92,68,43,44,70,51,49,64,55,53,51,52,52,48,52,55,44,49,55,50,33,53,49,52,24,50,51,19,48,54,50,14,65,73,24,38,89,83,38,49,68,64,13,42,54,25,42,48,58,17,49,56,34,46,29,54,42,39,54,76,43,80,82,43,76,67,57,46,43,52,50,36,50,52,51,17,51,51,24,43,43,36,19,51,41,29,50,54,53,37,68,74,38,89,68,61,65,69,26,31,53,32,19,40,50,24,19,53,28,17,43,54,13,19,55,26,26,45,73,71,67,40,49,68,63,15,54,50,29,41,32,52,13,29,49,32,40,17,49,23,24,40,52,55,13,52,52,28,42,52,50,20,55,53,25,27,53,50,26,53,52,38,45,52,52,40,56,51,51,72,67,42,84,89,49,87,82,67,72,69,59,54,57,52,52,28,51,49,33,40,51,54,19,44,51,27,31,46,43,15,31,53,23,27,48,51,14,28,54,37,43,63,67,49,74,56,64,70,58,37,62,77,66,42,36,70,60,49,32,45,48,34,53,18,49,33,27,38,40,51,13,51,40,29,26,45,53,13,44,51,26,40,48,52,13,54,54,32,39,77,73,65,41,52,73,60,13,39,53,26,18,49,53,14,22,54,30,17,49,53,13,27,55,28,13,50,52,16,19,52,43,25,50,74,72,66,38,58,65,63,13,52,54,31,42,49,35,19,55,55,36,44,53,49,22,48,54,36,42,48,32,32,51,27,54,74,67,80,37,84,61,83,80,80,51,72,65,56,46,42,33,50,48,72,45,49,80,82,127

Sequence (770 aa):
MSNRRQQKEDLTDDVTVHTSRLYELNILAQDGVKEFALTDIDDKETLESKRILMHDAFTNLYDEIATFSEQMMSDDFEIAYLRERYRNAEGEAQAQIREALEDSTTKHQRNLGDVWMAKVMSWLHQAGAASGPFVEQESESKEKEASRYLAAVYTMLEKPFSAIPSKVDGTQKLRRVALGHKAYSLVREAGDAGEKELAELRGKNKAAEAEFYDEFLNDLIGQESTFRQAFDPFDELIWRDILSSFIFEQATDLYNEAIPHFKESKAVSKQKLSSLDDWKANTAGLSEVYLGMTYNDIADAQMRSGNLEDAAKLYTSASDAFGRAEKSFGRAVSLQPNAAQSRNDKEHKKAQAHFCNAETASMDLSQLLVVNNKKEAIIVLKDILKDLKKAEKLSKTRELTGAISENLKTFLFVKDLLKQSDNIRSITSQIDFAKDLRKTGLIKDVNKALDEALKHMGSNPAESLEAIREGLDSLGILLSVEPEDEEVGNLRNKTLAILNNVKYVIQFQLSSQLQQGVKFIMSRILENLHAAEAASYYKVIGEMGTAEELMDLGRLALATAFASEAQVFAKQSEQGALRAQVERNNALAKLADELAEFEDDESLDEVIKAHDNTLLKSKQAVVSFESAANELASVKLESIRQKNNVDGQVKQLQGVVMKFRGDLLRIEGAKSDFLAEYLYRKGEKAKARKHYSKASDQLREAVGNYNYAAQVFQQIGDTQAAQNVETKAKTTDLLARGVWDNKQRLGRDQDPMFKQDAELAVLYLGGAGQ

pLDDT: mean 81.48, std 14.26, range [25.59, 97.06]